Protein 1KA5 (pdb70)

Secondary structure (DSSP, 8-state):
-EEEEEEB--TT-S-HHHHHHHHHHHHHHSSEEEEEETTEEEETT-HHHHHTTT--TT-EEEEEEESSSHHHHHHHHHHHHHHHTSB-

Solvent-accessible surface area: 4638 Å² total; per-residue (Å²): 126,51,69,39,71,30,60,1,77,29,133,72,11,5,50,40,197,1,0,54,109,0,17,81,32,0,48,140,64,92,2,95,3,52,0,21,38,95,54,131,109,31,88,0,58,48,42,158,22,0,82,99,12,49,3,31,98,123,13,123,0,10,0,42,0,69,39,116,30,37,50,88,0,2,116,15,0,35,67,13,0,65,156,71,32,3,8,200

Foldseek 3Di:
DAKFKFFFADQVFDACVLLVVLLCLLVVDPWQKWKFWPNRIGGSNDRVRSHVSCRHHRTMMMMATGDDCRVVSNVVNVCSCVVVPRGD

Sequence (88 aa):
MEQNSYVIIDETGIHARPATMLVQTASKFDSDIQLEYNGKKVNLKSIMGVMSLGVGKDAEITIYADGSDESDAIQAISDVLSKEGLTKMEQNSYVIIDETGIHARPATMLVQTASKFDSDIQLEYNGKKVNLKSIMGVMSLGVGKDAEITIYADGSDESDAIQAISDVLSKEGLTKMEQNSYVIIDETGIHARPATMLVQTASKFDSDIQLEYNGKKVNLKSIMGVMSLGVGKDAEITIYADGSDESDAIQAISDVLSKEGLTKMEQNSYVIIDETGIHARPATMLVQTASKFDSDIQLEYNGKKVNLKSIMGVMSLGVGKDAEITIYADGSDESDAIQAISDVLSKEGLTKMEQNSYVIIDETGIHARPATMLVQTASKFDSDIQLEYNGKKVNLKSIMGVMSLGVGKDAEITIYADGSDESDAIQAISDVLSKEGLTKMEQNSYVIIDETGIHARPATMLVQTASKFDSDIQLEYNGKKVNLKSIMGVMSLGVGKDAEITIYADGSDESDAIQAISDVLSKEGLTKMEQNSYVIIDETGIHARPATMLVQTASKFDSDIQLEYNGKKVNLKSIMGVMSLGVGKDAEITIYADGSDESDAIQAISDVLSKEGLTKMEQNSYVIIDETGIHARPATMLVQTASKFDSDIQLEYNGKKVNLKSIMGVMSLGVGKDAEITIYADGSDESDAIQAISDVLSKEGLTKMEQNSYVIIDETGIHARPATMLVQTASKFDSDIQLEYNGKKVNLKSIMGVMSLGVGKDAEITIYADGSDESDAIQAISDVLSKEGLTKMEQNSYVIIDETGIHARPATMLVQTASKFDSDIQLEYNGKKVNLKSIMGVMSLGVGKDAEITIYADGSDESDAIQAISDVLSKEGLTKMEQNSYVIIDETGIHARPATMLVQTASKFDSDIQLEYNGKKVNLKSIMGVMSLGVGKDAEITIYADGSDESDAIQAISDVLSKEGLTKMEQNSYVIIDETGIHARPATMLVQTASKFDSDIQLEYNGKKVNLKSIMGVMSLGVGKDAEITIYADGSDESDAIQAISDVLSKEGLTKMEQNSYVIIDETGIHARPATMLVQTASKFDSDIQLEYNGKKVNLKSIMGVMSLGVGKDAEITIYADGSDESDAIQAISDVLSKEGLTKMEQNSYVIIDETGIHARPATMLVQTASKFDSDIQLEYNGKKVNLKSIMGVMSLGVGKDAEITIYADGSDESDAIQAISDVLSKEGLTKMEQNSYVIIDETGIHARPATMLVQTASKFDSDIQLEYNGKKVNLKSIMGVMSLGVGKDAEITIYADGSDESDAIQAISDVLSKEGLTKMEQNSYVIIDETGIHARPATMLVQTASKFDSDIQLEYNGKKVNLKSIMGVMSLGVGKDAEITIYADGSDESDAIQAISDVLSKEGLTK

Nearest PDB structures (foldseek):
  1ka5-assembly1_A  TM=1.009E+00  e=9.661E-19  Staphylococcus aureus
  2hpr-assembly1_A  TM=9.557E-01  e=7.679E-12  Bacillus subtilis
  1kkm-assembly1_J  TM=9.572E-01  e=1.497E-11  Bacillus subtilis
  2hid-assembly1_A  TM=9.218E-01  e=2.554E-11  Bacillus subtilis
  1pch-assembly1_A  TM=9.465E-01  e=1.312E-09  Mycoplasma capricolum

Radius of gyration: 10.99 Å; Cα contacts (8 Å, |Δi|>4): 217; chains: 1; bounding box: 31×21×24 Å

CATH classification: 3.30.1340.10

Structure (mmCIF, N/CA/C/O backbone):
data_1KA5
#
_entry.id   1KA5
#
loop_
_atom_site.group_PDB
_atom_site.id
_atom_site.type_symbol
_atom_site.label_atom_id
_atom_site.label_alt_id
_atom_site.label_comp_id
_atom_site.label_asym_id
_atom_site.label_entity_id
_atom_site.label_seq_id
_atom_site.pdbx_PDB_ins_code
_atom_site.Cartn_x
_atom_site.Cartn_y
_atom_site.Cartn_z
_atom_site.occupancy
_atom_site.B_iso_or_equiv
_atom_site.auth_seq_id
_atom_site.auth_comp_id
_atom_site.auth_asym_id
_atom_site.auth_atom_id
_atom_site.pdbx_PDB_model_num
ATOM 1 N N . MET A 1 1 ? -9.044 0.892 13.824 1.00 0.00 1 MET A N 1
ATOM 2 C CA . MET A 1 1 ? -8.296 0.892 12.579 1.00 0.00 1 MET A CA 1
ATOM 3 C C . MET A 1 1 ? -7.137 -0.106 12.635 1.00 0.00 1 MET A C 1
ATOM 4 O O . MET A 1 1 ? -6.368 -0.117 13.595 1.00 0.00 1 MET A O 1
ATOM 18 N N . GLU A 1 2 ? -7.049 -0.921 11.594 1.00 0.00 2 GLU A N 1
ATOM 19 C CA . GLU A 1 2 ? -5.998 -1.920 11.513 1.00 0.00 2 GLU A CA 1
ATOM 20 C C . GLU A 1 2 ? -5.096 -1.646 10.307 1.00 0.00 2 GLU A C 1
ATOM 21 O O . GLU A 1 2 ? -5.582 -1.476 9.190 1.00 0.00 2 GLU A O 1
ATOM 34 N N . GLN A 1 3 ? -3.799 -1.611 10.575 1.00 0.00 3 GLN A N 1
ATOM 35 C CA . GLN A 1 3 ? -2.825 -1.360 9.526 1.00 0.00 3 GLN A CA 1
ATOM 36 C C . GLN A 1 3 ? -1.941 -2.590 9.317 1.00 0.00 3 GLN A C 1
ATOM 37 O O . GLN A 1 3 ? -2.138 -3.618 9.964 1.00 0.00 3 GLN A O 1
ATOM 51 N N . ASN A 1 4 ? -0.984 -2.445 8.412 1.00 0.00 4 ASN A N 1
ATOM 52 C CA . ASN A 1 4 ? -0.068 -3.532 8.110 1.00 0.00 4 ASN A CA 1
ATOM 53 C C . ASN A 1 4 ? 1.229 -2.957 7.540 1.00 0.00 4 ASN A C 1
ATOM 54 O O . ASN A 1 4 ? 1.201 -2.168 6.596 1.00 0.00 4 ASN A O 1
ATOM 65 N N . SER A 1 5 ? 2.337 -3.374 8.136 1.00 0.00 5 SER A N 1
ATOM 66 C CA . SER A 1 5 ? 3.642 -2.910 7.699 1.00 0.00 5 SER A CA 1
ATOM 67 C C . SER A 1 5 ? 4.299 -3.963 6.804 1.00 0.00 5 SER A C 1
ATOM 68 O O . SER A 1 5 ? 3.966 -5.144 6.882 1.00 0.00 5 SER A O 1
ATOM 76 N N . TYR A 1 6 ? 5.221 -3.496 5.974 1.00 0.00 6 TYR A N 1
ATOM 77 C CA . TYR A 1 6 ? 5.928 -4.383 5.066 1.00 0.00 6 TYR A CA 1
ATOM 78 C C . TYR A 1 6 ? 7.286 -3.797 4.674 1.00 0.00 6 TYR A C 1
ATOM 79 O O . TYR A 1 6 ? 7.643 -2.702 5.107 1.00 0.00 6 TYR A O 1
ATOM 97 N N . VAL A 1 7 ? 8.007 -4.552 3.858 1.00 0.00 7 VAL A N 1
ATOM 98 C CA . VAL A 1 7 ? 9.318 -4.121 3.403 1.00 0.00 7 VAL A CA 1
ATOM 99 C C . VAL A 1 7 ? 9.396 -4.261 1.881 1.00 0.00 7 VAL A C 1
ATOM 100 O O . VAL A 1 7 ? 8.948 -5.261 1.322 1.00 0.00 7 VAL A O 1
ATOM 113 N N . ILE A 1 8 ? 9.968 -3.244 1.254 1.00 0.00 8 ILE A N 1
ATOM 114 C CA . ILE A 1 8 ? 10.111 -3.241 -0.192 1.00 0.00 8 ILE A CA 1
ATOM 115 C C . ILE A 1 8 ? 11.331 -4.078 -0.582 1.00 0.00 8 ILE A C 1
ATOM 116 O O . ILE A 1 8 ? 12.414 -3.898 -0.027 1.00 0.00 8 ILE A O 1
ATOM 132 N N . ILE A 1 9 ? 11.114 -4.976 -1.532 1.00 0.00 9 ILE A N 1
ATOM 133 C CA . ILE A 1 9 ? 12.183 -5.841 -2.002 1.00 0.00 9 ILE A CA 1
ATOM 134 C C . ILE A 1 9 ? 12.319 -5.698 -3.519 1.00 0.00 9 ILE A C 1
ATOM 135 O O . ILE A 1 9 ? 13.186 -6.322 -4.129 1.00 0.00 9 ILE A O 1
ATOM 151 N N . ASP A 1 10 ? 11.450 -4.873 -4.084 1.00 0.00 10 ASP A N 1
ATOM 152 C CA . ASP A 1 10 ? 11.462 -4.640 -5.518 1.00 0.00 10 ASP A CA 1
ATOM 153 C C . ASP A 1 10 ? 12.305 -3.400 -5.822 1.00 0.00 10 ASP A C 1
ATOM 154 O O . ASP A 1 10 ? 12.041 -2.321 -5.294 1.00 0.00 10 ASP A O 1
ATOM 164 N N . GLU A 1 11 ? 13.303 -3.596 -6.673 1.00 0.00 11 GLU A N 1
ATOM 165 C CA . GLU A 1 11 ? 14.186 -2.507 -7.053 1.00 0.00 11 GLU A CA 1
ATOM 166 C C . GLU A 1 11 ? 13.429 -1.481 -7.899 1.00 0.00 11 GLU A C 1
ATOM 167 O O . GLU A 1 11 ? 13.959 -0.415 -8.210 1.00 0.00 11 GLU A O 1
ATOM 180 N N . THR A 1 12 ? 12.202 -1.838 -8.248 1.00 0.00 12 THR A N 1
ATOM 181 C CA . THR A 1 12 ? 11.367 -0.962 -9.052 1.00 0.00 12 THR A CA 1
ATOM 182 C C . THR A 1 12 ? 10.569 -0.014 -8.155 1.00 0.00 12 THR A C 1
ATOM 183 O O . THR A 1 12 ? 10.007 0.971 -8.630 1.00 0.00 12 THR A O 1
ATOM 194 N N . GLY A 1 13 ? 10.546 -0.345 -6.872 1.00 0.00 13 GLY A N 1
ATOM 195 C CA . GLY A 1 13 ? 9.826 0.464 -5.903 1.00 0.00 13 GLY A CA 1
ATOM 196 C C . GLY A 1 13 ? 8.361 0.635 -6.312 1.00 0.00 13 GLY A C 1
ATOM 197 O O . GLY A 1 13 ? 8.070 1.180 -7.375 1.00 0.00 13 GLY A O 1
ATOM 201 N N . ILE A 1 14 ? 7.479 0.159 -5.446 1.00 0.00 14 ILE A N 1
ATOM 202 C CA . ILE A 1 14 ? 6.052 0.253 -5.703 1.00 0.00 14 ILE A CA 1
ATOM 203 C C . ILE A 1 14 ? 5.791 1.382 -6.701 1.00 0.00 14 ILE A C 1
ATOM 204 O O . ILE A 1 14 ? 5.969 2.556 -6.377 1.00 0.00 14 ILE A O 1
ATOM 220 N N . HIS A 1 15 ? 5.374 0.989 -7.896 1.00 0.00 15 HIS A N 1
ATOM 221 C CA . HIS A 1 15 ? 5.087 1.954 -8.944 1.00 0.00 15 HIS A CA 1
ATOM 222 C C . HIS A 1 15 ? 3.577 2.025 -9.176 1.00 0.00 15 HIS A C 1
ATOM 223 O O . HIS A 1 15 ? 2.797 1.521 -8.369 1.00 0.00 15 HIS A O 1
ATOM 237 N N . ALA A 1 16 ? 3.209 2.655 -10.282 1.00 0.00 16 ALA A N 1
ATOM 238 C CA . ALA A 1 16 ? 1.806 2.799 -10.630 1.00 0.00 16 ALA A CA 1
ATOM 239 C C . ALA A 1 16 ? 1.222 1.423 -10.956 1.00 0.00 16 ALA A C 1
ATOM 240 O O . ALA A 1 16 ? 0.026 1.196 -10.782 1.00 0.00 16 ALA A O 1
ATOM 247 N N . ARG A 1 17 ? 2.094 0.542 -11.423 1.00 0.00 17 ARG A N 1
ATOM 248 C CA . ARG A 1 17 ? 1.680 -0.806 -11.774 1.00 0.00 17 ARG A CA 1
ATOM 249 C C . ARG A 1 17 ? 1.015 -1.487 -10.576 1.00 0.00 17 ARG A C 1
ATOM 250 O O . ARG A 1 17 ? -0.175 -1.795 -10.614 1.00 0.00 17 ARG A O 1
ATOM 271 N N . PRO A 1 18 ? 1.834 -1.707 -9.513 1.00 0.00 18 PRO A N 1
ATOM 272 C CA . PRO A 1 18 ? 1.337 -2.345 -8.305 1.00 0.00 18 PRO A CA 1
ATOM 273 C C . PRO A 1 18 ? 0.478 -1.378 -7.488 1.00 0.00 18 PRO A C 1
ATOM 274 O O . PRO A 1 18 ? -0.635 -1.717 -7.089 1.00 0.00 18 PRO A O 1
ATOM 285 N N . ALA A 1 19 ? 1.028 -0.194 -7.262 1.00 0.00 19 ALA A N 1
ATOM 286 C CA . ALA A 1 19 ? 0.326 0.824 -6.499 1.00 0.00 19 ALA A CA 1
ATOM 287 C C . ALA A 1 19 ? -1.145 0.848 -6.921 1.00 0.00 19 ALA A C 1
ATOM 288 O O . ALA A 1 19 ? -2.017 1.195 -6.126 1.00 0.00 19 ALA A O 1
ATOM 295 N N . THR A 1 20 ? -1.375 0.474 -8.171 1.00 0.00 20 THR A N 1
ATOM 296 C CA . THR A 1 20 ? -2.725 0.448 -8.708 1.00 0.00 20 THR A CA 1
ATOM 297 C C . THR A 1 20 ? -3.539 -0.667 -8.050 1.00 0.00 20 THR A C 1
ATOM 298 O O . THR A 1 20 ? -4.584 -0.409 -7.455 1.00 0.00 20 THR A O 1
ATOM 309 N N . MET A 1 21 ? -3.029 -1.884 -8.179 1.00 0.00 21 MET A N 1
ATOM 310 C CA . MET A 1 21 ? -3.696 -3.039 -7.604 1.00 0.00 21 MET A CA 1
ATOM 311 C C . MET A 1 21 ? -3.918 -2.853 -6.101 1.00 0.00 21 MET A C 1
ATOM 312 O O . MET A 1 21 ? -5.024 -3.059 -5.603 1.00 0.00 21 MET A O 1
ATOM 326 N N . LEU A 1 22 ? -2.849 -2.466 -5.421 1.00 0.00 22 LEU A N 1
ATOM 327 C CA . LEU A 1 22 ? -2.913 -2.250 -3.986 1.00 0.00 22 LEU A CA 1
ATOM 328 C C . LEU A 1 22 ? -3.986 -1.204 -3.679 1.00 0.00 22 LEU A C 1
ATOM 329 O O . LEU A 1 22 ? -4.857 -1.430 -2.840 1.00 0.00 22 LEU A O 1
ATOM 345 N N . VAL A 1 23 ? -3.889 -0.081 -4.376 1.00 0.00 23 VAL A N 1
ATOM 346 C CA . VAL A 1 23 ? -4.841 1.001 -4.188 1.00 0.00 23 VAL A CA 1
ATOM 347 C C . VAL A 1 23 ? -6.242 0.511 -4.560 1.00 0.00 23 VAL A C 1
ATOM 348 O O . VAL A 1 23 ? -7.210 0.794 -3.856 1.00 0.00 23 VAL A O 1
ATOM 361 N N . GLN A 1 24 ? -6.306 -0.215 -5.666 1.00 0.00 24 GLN A N 1
ATOM 362 C CA . GLN A 1 24 ? -7.573 -0.747 -6.140 1.00 0.00 24 GLN A CA 1
ATOM 363 C C . GLN A 1 24 ? -8.162 -1.712 -5.110 1.00 0.00 24 GLN A C 1
ATOM 364 O O . GLN A 1 24 ? -9.220 -1.447 -4.540 1.00 0.00 24 GLN A O 1
ATOM 378 N N . THR A 1 25 ? -7.453 -2.811 -4.902 1.00 0.00 25 THR A N 1
ATOM 379 C CA . THR A 1 25 ? -7.892 -3.817 -3.950 1.00 0.00 25 THR A CA 1
ATOM 380 C C . THR A 1 25 ? -8.127 -3.185 -2.576 1.00 0.00 25 THR A C 1
ATOM 381 O O . THR A 1 25 ? -8.857 -3.734 -1.753 1.00 0.00 25 THR A O 1
ATOM 392 N N . ALA A 1 26 ? -7.495 -2.039 -2.372 1.00 0.00 26 ALA A N 1
ATOM 393 C CA . ALA A 1 26 ? -7.626 -1.326 -1.113 1.00 0.00 26 ALA A CA 1
ATOM 394 C C . ALA A 1 26 ? -9.048 -0.774 -0.989 1.00 0.00 26 ALA A C 1
ATOM 395 O O . ALA A 1 26 ? -9.815 -1.211 -0.132 1.00 0.00 26 ALA A O 1
ATOM 402 N N . SER A 1 27 ? -9.357 0.177 -1.858 1.00 0.00 27 SER A N 1
ATOM 403 C CA . SER A 1 27 ? -10.674 0.792 -1.857 1.00 0.00 27 SER A CA 1
ATOM 404 C C . SER A 1 27 ? -11.714 -0.197 -2.386 1.00 0.00 27 SER A C 1
ATOM 405 O O . SER A 1 27 ? -12.824 -0.276 -1.861 1.00 0.00 27 SER A O 1
ATOM 413 N N . LYS A 1 28 ? -11.319 -0.927 -3.419 1.00 0.00 28 LYS A N 1
ATOM 414 C CA . LYS A 1 28 ? -12.204 -1.908 -4.024 1.00 0.00 28 LYS A CA 1
ATOM 415 C C . LYS A 1 28 ? -13.089 -2.527 -2.941 1.00 0.00 28 LYS A C 1
ATOM 416 O O . LYS A 1 28 ? -14.251 -2.844 -3.191 1.00 0.00 28 LYS A O 1
ATOM 435 N N . PHE A 1 29 ? -12.507 -2.679 -1.761 1.00 0.00 29 PHE A N 1
ATOM 436 C CA . PHE A 1 29 ? -13.229 -3.254 -0.639 1.00 0.00 29 PHE A CA 1
ATOM 437 C C . PHE A 1 29 ? -14.277 -2.277 -0.102 1.00 0.00 29 PHE A C 1
ATOM 438 O O . PHE A 1 29 ? -15.457 -2.384 -0.431 1.00 0.00 29 PHE A O 1
ATOM 455 N N . ASP A 1 30 ? -13.807 -1.346 0.716 1.00 0.00 30 ASP A N 1
ATOM 456 C CA . ASP A 1 30 ? -14.689 -0.351 1.301 1.00 0.00 30 ASP A CA 1
ATOM 457 C C . ASP A 1 30 ? -13.933 0.417 2.388 1.00 0.00 30 ASP A C 1
ATOM 458 O O . ASP A 1 30 ? -13.771 1.633 2.295 1.00 0.00 30 ASP A O 1
ATOM 468 N N . SER A 1 31 ? -13.492 -0.324 3.393 1.00 0.00 31 SER A N 1
ATOM 469 C CA . SER A 1 31 ? -12.758 0.271 4.497 1.00 0.00 31 SER A CA 1
ATOM 470 C C . SER A 1 31 ? -11.861 1.398 3.981 1.00 0.00 31 SER A C 1
ATOM 471 O O . SER A 1 31 ? -11.515 1.430 2.801 1.00 0.00 31 SER A O 1
ATOM 479 N N . ASP A 1 32 ? -11.510 2.296 4.890 1.00 0.00 32 ASP A N 1
ATOM 480 C CA . ASP A 1 32 ? -10.660 3.421 4.541 1.00 0.00 32 ASP A CA 1
ATOM 481 C C . ASP A 1 32 ? -9.199 3.053 4.810 1.00 0.00 32 ASP A C 1
ATOM 482 O O . ASP A 1 32 ? -8.663 3.363 5.873 1.00 0.00 32 ASP A O 1
ATOM 492 N N . ILE A 1 33 ? -8.597 2.398 3.828 1.00 0.00 33 ILE A N 1
ATOM 493 C CA . ILE A 1 33 ? -7.209 1.985 3.946 1.00 0.00 33 ILE A CA 1
ATOM 494 C C . ILE A 1 33 ? -6.299 3.161 3.586 1.00 0.00 33 ILE A C 1
ATOM 495 O O . ILE A 1 33 ? -6.631 3.964 2.715 1.00 0.00 33 ILE A O 1
ATOM 511 N N . GLN A 1 34 ? -5.169 3.225 4.275 1.00 0.00 34 GLN A N 1
ATOM 512 C CA . GLN A 1 34 ? -4.208 4.290 4.039 1.00 0.00 34 GLN A CA 1
ATOM 513 C C . GLN A 1 34 ? -2.797 3.712 3.907 1.00 0.00 34 GLN A C 1
ATOM 514 O O . GLN A 1 34 ? -2.468 2.717 4.551 1.00 0.00 34 GLN A O 1
ATOM 528 N N . LEU A 1 35 ? -2.003 4.361 3.069 1.00 0.00 35 LEU A N 1
ATOM 529 C CA . LEU A 1 35 ? -0.635 3.925 2.844 1.00 0.00 35 LEU A CA 1
ATOM 530 C C . LEU A 1 35 ? 0.304 4.715 3.757 1.00 0.00 35 LEU A C 1
ATOM 531 O O . LEU A 1 35 ? 0.039 5.874 4.073 1.00 0.00 35 LEU A O 1
ATOM 547 N N . GLU A 1 36 ? 1.383 4.057 4.156 1.00 0.00 36 GLU A N 1
ATOM 548 C CA . GLU A 1 36 ? 2.363 4.684 5.026 1.00 0.00 36 GLU A CA 1
ATOM 549 C C . GLU A 1 36 ? 3.774 4.222 4.656 1.00 0.00 36 GLU A C 1
ATOM 550 O O . GLU A 1 36 ? 3.966 3.087 4.222 1.00 0.00 36 GLU A O 1
ATOM 563 N N . TYR A 1 37 ? 4.726 5.125 4.842 1.00 0.00 37 TYR A N 1
ATOM 564 C CA . TYR A 1 37 ? 6.113 4.824 4.533 1.00 0.00 37 TYR A CA 1
ATOM 565 C C . TYR A 1 37 ? 7.060 5.683 5.374 1.00 0.00 37 TYR A C 1
ATOM 566 O O . TYR A 1 37 ? 7.156 6.892 5.168 1.00 0.00 37 TYR A O 1
ATOM 584 N N . ASN A 1 38 ? 7.736 5.024 6.304 1.00 0.00 38 ASN A N 1
ATOM 585 C CA . ASN A 1 38 ? 8.673 5.712 7.177 1.00 0.00 38 ASN A CA 1
ATOM 586 C C . ASN A 1 38 ? 7.989 6.937 7.787 1.00 0.00 38 ASN A C 1
ATOM 587 O O . ASN A 1 38 ? 8.513 8.047 7.710 1.00 0.00 38 ASN A O 1
ATOM 598 N N . GLY A 1 39 ? 6.829 6.693 8.379 1.00 0.00 39 GLY A N 1
ATOM 599 C CA . GLY A 1 39 ? 6.068 7.763 9.003 1.00 0.00 39 GLY A CA 1
ATOM 600 C C . GLY A 1 39 ? 5.383 8.635 7.948 1.00 0.00 39 GLY A C 1
ATOM 601 O O . GLY A 1 39 ? 4.766 9.647 8.280 1.00 0.00 39 GLY A O 1
ATOM 605 N N . LYS A 1 40 ? 5.514 8.212 6.700 1.00 0.00 40 LYS A N 1
ATOM 606 C CA . LYS A 1 40 ? 4.916 8.941 5.595 1.00 0.00 40 LYS A CA 1
ATOM 607 C C . LYS A 1 40 ? 3.616 8.251 5.178 1.00 0.00 40 LYS A C 1
ATOM 608 O O . LYS A 1 40 ? 3.626 7.365 4.324 1.00 0.00 40 LYS A O 1
ATOM 627 N N . LYS A 1 41 ? 2.528 8.682 5.800 1.00 0.00 41 LYS A N 1
ATOM 628 C CA . LYS A 1 41 ? 1.223 8.116 5.503 1.00 0.00 41 LYS A CA 1
ATOM 629 C C . LYS A 1 41 ? 0.584 8.894 4.352 1.00 0.00 41 LYS A C 1
ATOM 630 O O . LYS A 1 41 ? 0.827 10.090 4.196 1.00 0.00 41 LYS A O 1
ATOM 649 N N . VAL A 1 42 ? -0.222 8.185 3.575 1.00 0.00 42 VAL A N 1
ATOM 650 C CA . VAL A 1 42 ? -0.898 8.795 2.443 1.00 0.00 42 VAL A CA 1
ATOM 651 C C . VAL A 1 42 ? -2.222 8.070 2.195 1.00 0.00 42 VAL A C 1
ATOM 652 O O . VAL A 1 42 ? -2.659 7.267 3.018 1.00 0.00 42 VAL A O 1
ATOM 665 N N . ASN A 1 43 ? -2.825 8.379 1.056 1.00 0.00 43 ASN A N 1
ATOM 666 C CA . ASN A 1 43 ? -4.090 7.767 0.689 1.00 0.00 43 ASN A CA 1
ATOM 667 C C . ASN A 1 43 ? -3.823 6.532 -0.175 1.00 0.00 43 ASN A C 1
ATOM 668 O O . ASN A 1 43 ? -3.280 6.643 -1.273 1.00 0.00 43 ASN A O 1
ATOM 679 N N . LEU A 1 44 ? -4.217 5.383 0.355 1.00 0.00 44 LEU A N 1
ATOM 680 C CA . LEU A 1 44 ? -4.027 4.129 -0.354 1.00 0.00 44 LEU A CA 1
ATOM 681 C C . LEU A 1 44 ? -5.102 3.990 -1.434 1.00 0.00 44 LEU A C 1
ATOM 682 O O . LEU A 1 44 ? -5.405 2.882 -1.875 1.00 0.00 44 LEU A O 1
ATOM 698 N N . LYS A 1 45 ? -5.649 5.130 -1.829 1.00 0.00 45 LYS A N 1
ATOM 699 C CA . LYS A 1 45 ? -6.684 5.150 -2.849 1.00 0.00 45 LYS A CA 1
ATOM 700 C C . LYS A 1 45 ? -6.231 6.036 -4.011 1.00 0.00 45 LYS A C 1
ATOM 701 O O . LYS A 1 45 ? -6.990 6.269 -4.951 1.00 0.00 45 LYS A O 1
ATOM 720 N N . SER A 1 46 ? -4.997 6.507 -3.908 1.00 0.00 46 SER A N 1
ATOM 721 C CA . SER A 1 46 ? -4.435 7.363 -4.939 1.00 0.00 46 SER A CA 1
ATOM 722 C C . SER A 1 46 ? -3.023 6.894 -5.297 1.00 0.00 46 SER A C 1
ATOM 723 O O . SER A 1 46 ? -2.249 6.518 -4.418 1.00 0.00 46 SER A O 1
ATOM 731 N N . ILE A 1 47 ? -2.732 6.930 -6.589 1.00 0.00 47 ILE A N 1
ATOM 732 C CA . ILE A 1 47 ? -1.427 6.513 -7.073 1.00 0.00 47 ILE A CA 1
ATOM 733 C C . ILE A 1 47 ? -0.422 7.647 -6.860 1.00 0.00 47 ILE A C 1
ATOM 734 O O . ILE A 1 47 ? 0.630 7.443 -6.256 1.00 0.00 47 ILE A O 1
ATOM 750 N N . MET A 1 48 ? -0.781 8.817 -7.367 1.00 0.00 48 MET A N 1
ATOM 751 C CA . MET A 1 48 ? 0.076 9.983 -7.239 1.00 0.00 48 MET A CA 1
ATOM 752 C C . MET A 1 48 ? 0.774 10.003 -5.878 1.00 0.00 48 MET A C 1
ATOM 753 O O . MET A 1 48 ? 1.895 10.496 -5.759 1.00 0.00 48 MET A O 1
ATOM 767 N N . GLY A 1 49 ? 0.083 9.462 -4.885 1.00 0.00 49 GLY A N 1
ATOM 768 C CA . GLY A 1 49 ? 0.623 9.412 -3.537 1.00 0.00 49 GLY A CA 1
ATOM 769 C C . GLY A 1 49 ? 1.513 8.182 -3.349 1.00 0.00 49 GLY A C 1
ATOM 770 O O . GLY A 1 49 ? 2.657 8.300 -2.912 1.00 0.00 49 GLY A O 1
ATOM 774 N N . VAL A 1 50 ? 0.955 7.029 -3.688 1.00 0.00 50 VAL A N 1
ATOM 775 C CA . VAL A 1 50 ? 1.683 5.779 -3.562 1.00 0.00 50 VAL A CA 1
ATOM 776 C C . VAL A 1 50 ? 2.940 5.836 -4.432 1.00 0.00 50 VAL A C 1
ATOM 777 O O . VAL A 1 50 ? 3.958 5.230 -4.100 1.00 0.00 50 VAL A O 1
ATOM 790 N N . MET A 1 51 ? 2.828 6.569 -5.530 1.00 0.00 51 MET A N 1
ATOM 791 C CA . MET A 1 51 ? 3.943 6.713 -6.451 1.00 0.00 51 MET A CA 1
ATOM 792 C C . MET A 1 51 ? 4.991 7.680 -5.896 1.00 0.00 51 MET A C 1
ATOM 793 O O . MET A 1 51 ? 6.182 7.372 -5.888 1.00 0.00 51 MET A O 1
ATOM 807 N N . SER A 1 52 ? 4.510 8.829 -5.447 1.00 0.00 52 SER A N 1
ATOM 808 C CA . SER A 1 52 ? 5.390 9.843 -4.891 1.00 0.00 52 SER A CA 1
ATOM 809 C C . SER A 1 52 ? 5.829 9.440 -3.482 1.00 0.00 52 SER A C 1
ATOM 810 O O . SER A 1 52 ? 6.464 10.224 -2.778 1.00 0.00 52 SER A O 1
ATOM 818 N N . LEU A 1 53 ? 5.472 8.219 -3.112 1.00 0.00 53 LEU A N 1
ATOM 819 C CA . LEU A 1 53 ? 5.821 7.703 -1.800 1.00 0.00 53 LEU A CA 1
ATOM 820 C C . LEU A 1 53 ? 7.237 7.125 -1.843 1.00 0.00 53 LEU A C 1
ATOM 821 O O . LEU A 1 53 ? 7.695 6.520 -0.875 1.00 0.00 53 LEU A O 1
ATOM 837 N N . GLY A 1 54 ? 7.892 7.332 -2.976 1.00 0.00 54 GLY A N 1
ATOM 838 C CA . GLY A 1 54 ? 9.246 6.840 -3.159 1.00 0.00 54 GLY A CA 1
ATOM 839 C C . GLY A 1 54 ? 9.431 5.480 -2.482 1.00 0.00 54 GLY A C 1
ATOM 840 O O . GLY A 1 54 ? 10.412 5.266 -1.770 1.00 0.00 54 GLY A O 1
ATOM 844 N N . VAL A 1 55 ? 8.474 4.598 -2.727 1.00 0.00 55 VAL A N 1
ATOM 845 C CA . VAL A 1 55 ? 8.519 3.265 -2.149 1.00 0.00 55 VAL A CA 1
ATOM 846 C C . VAL A 1 55 ? 9.740 2.520 -2.693 1.00 0.00 55 VAL A C 1
ATOM 847 O O . VAL A 1 55 ? 9.600 1.497 -3.361 1.00 0.00 55 VAL A O 1
ATOM 860 N N . GLY A 1 56 ? 10.909 3.061 -2.385 1.00 0.00 56 GLY A N 1
ATOM 861 C CA . GLY A 1 56 ? 12.154 2.460 -2.834 1.00 0.00 56 GLY A CA 1
ATOM 862 C C . GLY A 1 56 ? 12.360 1.085 -2.195 1.00 0.00 56 GLY A C 1
ATOM 863 O O . GLY A 1 56 ? 11.663 0.726 -1.248 1.00 0.00 56 GLY A O 1
ATOM 867 N N . LYS A 1 57 ? 13.321 0.354 -2.740 1.00 0.00 57 LYS A N 1
ATOM 868 C CA . LYS A 1 57 ? 13.628 -0.974 -2.236 1.00 0.00 57 LYS A CA 1
ATOM 869 C C . LYS A 1 57 ? 14.301 -0.851 -0.867 1.00 0.00 57 LYS A C 1
ATOM 870 O O . LYS A 1 57 ? 14.825 0.206 -0.521 1.00 0.00 57 LYS A O 1
ATOM 889 N N . ASP A 1 58 ? 14.265 -1.949 -0.125 1.00 0.00 58 ASP A N 1
ATOM 890 C CA . ASP A 1 58 ? 14.865 -1.978 1.198 1.00 0.00 58 ASP A CA 1
ATOM 891 C C . ASP A 1 58 ? 14.130 -0.991 2.108 1.00 0.00 58 ASP A C 1
ATOM 892 O O . ASP A 1 58 ? 14.532 -0.778 3.251 1.00 0.00 58 ASP A O 1
ATOM 902 N N . ALA A 1 59 ? 13.066 -0.416 1.567 1.00 0.00 59 ALA A N 1
ATOM 903 C CA . ALA A 1 59 ? 12.272 0.543 2.315 1.00 0.00 59 ALA A CA 1
ATOM 904 C C . ALA A 1 59 ? 11.053 -0.165 2.910 1.00 0.00 59 ALA A C 1
ATOM 905 O O . ALA A 1 59 ? 10.423 -0.987 2.246 1.00 0.00 59 ALA A O 1
ATOM 912 N N . GLU A 1 60 ? 10.756 0.181 4.154 1.00 0.00 60 GLU A N 1
ATOM 913 C CA . GLU A 1 60 ? 9.623 -0.412 4.845 1.00 0.00 60 GLU A CA 1
ATOM 914 C C . GLU A 1 60 ? 8.397 0.497 4.731 1.00 0.00 60 GLU A C 1
ATOM 915 O O . GLU A 1 60 ? 8.435 1.652 5.152 1.00 0.00 60 GLU A O 1
ATOM 928 N N . ILE A 1 61 ? 7.339 -0.059 4.159 1.00 0.00 61 ILE A N 1
ATOM 929 C CA . ILE A 1 61 ? 6.105 0.687 3.984 1.00 0.00 61 ILE A CA 1
ATOM 930 C C . ILE A 1 61 ? 5.028 0.106 4.904 1.00 0.00 61 ILE A C 1
ATOM 931 O O . ILE A 1 61 ? 5.247 -0.915 5.554 1.00 0.00 61 ILE A O 1
ATOM 947 N N . THR A 1 62 ? 3.889 0.782 4.929 1.00 0.00 62 THR A N 1
ATOM 948 C CA . THR A 1 62 ? 2.778 0.346 5.758 1.00 0.00 62 THR A CA 1
ATOM 949 C C . THR A 1 62 ? 1.448 0.784 5.141 1.00 0.00 62 THR A C 1
ATOM 950 O O . THR A 1 62 ? 1.411 1.707 4.329 1.00 0.00 62 THR A O 1
ATOM 961 N N . ILE A 1 63 ? 0.390 0.100 5.550 1.00 0.00 63 ILE A N 1
ATOM 962 C CA . ILE A 1 63 ? -0.939 0.406 5.047 1.00 0.00 63 ILE A CA 1
ATOM 963 C C . ILE A 1 63 ? -1.951 0.286 6.188 1.00 0.00 63 ILE A C 1
ATOM 964 O O . ILE A 1 63 ? -1.925 -0.681 6.947 1.00 0.00 63 ILE A O 1
ATOM 980 N N . TYR A 1 64 ? -2.820 1.283 6.273 1.00 0.00 64 TYR A N 1
ATOM 981 C CA . TYR A 1 64 ? -3.839 1.302 7.308 1.00 0.00 64 TYR A CA 1
ATOM 982 C C . TYR A 1 64 ? -5.218 0.985 6.726 1.00 0.00 64 TYR A C 1
ATOM 983 O O . TYR A 1 64 ? -5.423 1.085 5.517 1.00 0.00 64 TYR A O 1
ATOM 1001 N N . ALA A 1 65 ? -6.128 0.610 7.613 1.00 0.00 65 ALA A N 1
ATOM 1002 C CA . ALA A 1 65 ? -7.481 0.278 7.202 1.00 0.00 65 ALA A CA 1
ATOM 1003 C C . ALA A 1 65 ? -8.434 0.492 8.380 1.00 0.00 65 ALA A C 1
ATOM 1004 O O . ALA A 1 65 ? -8.221 -0.051 9.462 1.00 0.00 65 ALA A O 1
ATOM 1011 N N . ASP A 1 66 ? -9.465 1.286 8.129 1.00 0.00 66 ASP A N 1
ATOM 1012 C CA . ASP A 1 66 ? -10.452 1.579 9.155 1.00 0.00 66 ASP A CA 1
ATOM 1013 C C . ASP A 1 66 ? -11.854 1.481 8.551 1.00 0.00 66 ASP A C 1
ATOM 1014 O O . ASP A 1 66 ? -12.381 2.464 8.033 1.00 0.00 66 ASP A O 1
ATOM 1024 N N . GLY A 1 67 ? -12.419 0.285 8.638 1.00 0.00 67 GLY A N 1
ATOM 1025 C CA . GLY A 1 67 ? -13.750 0.046 8.106 1.00 0.00 67 GLY A CA 1
ATOM 1026 C C . GLY A 1 67 ? -14.288 -1.310 8.566 1.00 0.00 67 GLY A C 1
ATOM 1027 O O . GLY A 1 67 ? -13.959 -1.776 9.656 1.00 0.00 67 GLY A O 1
ATOM 1031 N N . SER A 1 68 ? -15.107 -1.907 7.712 1.00 0.00 68 SER A N 1
ATOM 1032 C CA . SER A 1 68 ? -15.694 -3.200 8.016 1.00 0.00 68 SER A CA 1
ATOM 1033 C C . SER A 1 68 ? -14.877 -4.314 7.357 1.00 0.00 68 SER A C 1
ATOM 1034 O O . SER A 1 68 ? -14.976 -5.476 7.748 1.00 0.00 68 SER A O 1
ATOM 1042 N N . ASP A 1 69 ? -14.088 -3.920 6.369 1.00 0.00 69 ASP A N 1
ATOM 1043 C CA . ASP A 1 69 ? -13.255 -4.870 5.652 1.00 0.00 69 ASP A CA 1
ATOM 1044 C C . ASP A 1 69 ? -11.782 -4.558 5.926 1.00 0.00 69 ASP A C 1
ATOM 1045 O O . ASP A 1 69 ? -10.894 -5.243 5.420 1.00 0.00 69 ASP A O 1
ATOM 1055 N N . GLU A 1 70 ? -11.568 -3.524 6.725 1.00 0.00 70 GLU A N 1
ATOM 1056 C CA . GLU A 1 70 ? -10.218 -3.113 7.072 1.00 0.00 70 GLU A CA 1
ATOM 1057 C C . GLU A 1 70 ? -9.280 -4.321 7.076 1.00 0.00 70 GLU A C 1
ATOM 1058 O O . GLU A 1 70 ? -8.390 -4.423 6.232 1.00 0.00 70 GLU A O 1
ATOM 1071 N N . SER A 1 71 ? -9.510 -5.207 8.034 1.00 0.00 71 SER A N 1
ATOM 1072 C CA . SER A 1 71 ? -8.696 -6.404 8.158 1.00 0.00 71 SER A CA 1
ATOM 1073 C C . SER A 1 71 ? -8.665 -7.156 6.826 1.00 0.00 71 SER A C 1
ATOM 1074 O O . SER A 1 71 ? -7.607 -7.604 6.386 1.00 0.00 71 SER A O 1
ATOM 1082 N N . ASP A 1 72 ? -9.838 -7.271 6.220 1.00 0.00 72 ASP A N 1
ATOM 1083 C CA . ASP A 1 72 ? -9.957 -7.960 4.946 1.00 0.00 72 ASP A CA 1
ATOM 1084 C C . ASP A 1 72 ? -9.152 -7.207 3.886 1.00 0.00 72 ASP A C 1
ATOM 1085 O O . ASP A 1 72 ? -8.556 -7.821 3.002 1.00 0.00 72 ASP A O 1
ATOM 1095 N N . ALA A 1 73 ? -9.160 -5.888 4.009 1.00 0.00 73 ALA A N 1
ATOM 1096 C CA . ALA A 1 73 ? -8.437 -5.045 3.072 1.00 0.00 73 ALA A CA 1
ATOM 1097 C C . ALA A 1 73 ? -6.933 -5.221 3.289 1.00 0.00 73 ALA A C 1
ATOM 1098 O O . ALA A 1 73 ? -6.155 -5.170 2.338 1.00 0.00 73 ALA A O 1
ATOM 1105 N N . ILE A 1 74 ? -6.569 -5.425 4.547 1.00 0.00 74 ILE A N 1
ATOM 1106 C CA . ILE A 1 74 ? -5.172 -5.609 4.901 1.00 0.00 74 ILE A CA 1
ATOM 1107 C C . ILE A 1 74 ? -4.688 -6.959 4.366 1.00 0.00 74 ILE A C 1
ATOM 1108 O O . ILE A 1 74 ? -3.540 -7.088 3.945 1.00 0.00 74 ILE A O 1
ATOM 1124 N N . GLN A 1 75 ? -5.589 -7.930 4.402 1.00 0.00 75 GLN A N 1
ATOM 1125 C CA . GLN A 1 75 ? -5.269 -9.265 3.927 1.00 0.00 75 GLN A CA 1
ATOM 1126 C C . GLN A 1 75 ? -5.120 -9.265 2.404 1.00 0.00 75 GLN A C 1
ATOM 1127 O O . GLN A 1 75 ? -4.378 -10.074 1.849 1.00 0.00 75 GLN A O 1
ATOM 1141 N N . ALA A 1 76 ? -5.838 -8.349 1.771 1.00 0.00 76 ALA A N 1
ATOM 1142 C CA . ALA A 1 76 ? -5.796 -8.233 0.323 1.00 0.00 76 ALA A CA 1
ATOM 1143 C C . ALA A 1 76 ? -4.511 -7.512 -0.089 1.00 0.00 76 ALA A C 1
ATOM 1144 O O . ALA A 1 76 ? -3.872 -7.888 -1.070 1.00 0.00 76 ALA A O 1
ATOM 1151 N N . ILE A 1 77 ? -4.172 -6.488 0.681 1.00 0.00 77 ILE A N 1
ATOM 1152 C CA . ILE A 1 77 ? -2.975 -5.711 0.408 1.00 0.00 77 ILE A CA 1
ATOM 1153 C C . ILE A 1 77 ? -1.760 -6.640 0.399 1.00 0.00 77 ILE A C 1
ATOM 1154 O O . ILE A 1 77 ? -1.176 -6.894 -0.653 1.00 0.00 77 ILE A O 1
ATOM 1170 N N . SER A 1 78 ? -1.415 -7.123 1.584 1.00 0.00 78 SER A N 1
ATOM 1171 C CA . SER A 1 78 ? -0.280 -8.018 1.726 1.00 0.00 78 SER A CA 1
ATOM 1172 C C . SER A 1 78 ? -0.258 -9.023 0.572 1.00 0.00 78 SER A C 1
ATOM 1173 O O . SER A 1 78 ? 0.810 -9.430 0.119 1.00 0.00 78 SER A O 1
ATOM 1181 N N . ASP A 1 79 ? -1.451 -9.393 0.130 1.00 0.00 79 ASP A N 1
ATOM 1182 C CA . ASP A 1 79 ? -1.583 -10.343 -0.962 1.00 0.00 79 ASP A CA 1
ATOM 1183 C C . ASP A 1 79 ? -1.115 -9.686 -2.262 1.00 0.00 79 ASP A C 1
ATOM 1184 O O . ASP A 1 79 ? -0.338 -10.273 -3.013 1.00 0.00 79 ASP A O 1
ATOM 1194 N N . VAL A 1 80 ? -1.607 -8.477 -2.488 1.00 0.00 80 VAL A N 1
ATOM 1195 C CA . VAL A 1 80 ? -1.249 -7.734 -3.684 1.00 0.00 80 VAL A CA 1
ATOM 1196 C C . VAL A 1 80 ? 0.245 -7.407 -3.647 1.00 0.00 80 VAL A C 1
ATOM 1197 O O . VAL A 1 80 ? 0.920 -7.452 -4.675 1.00 0.00 80 VAL A O 1
ATOM 1210 N N . LEU A 1 81 ? 0.719 -7.084 -2.453 1.00 0.00 81 LEU A N 1
ATOM 1211 C CA . LEU A 1 81 ? 2.120 -6.749 -2.269 1.00 0.00 81 LEU A CA 1
ATOM 1212 C C . LEU A 1 81 ? 2.981 -7.968 -2.608 1.00 0.00 81 LEU A C 1
ATOM 1213 O O . LEU A 1 81 ? 3.918 -7.870 -3.398 1.00 0.00 81 LEU A O 1
ATOM 1229 N N . SER A 1 82 ? 2.631 -9.088 -1.993 1.00 0.00 82 SER A N 1
ATOM 1230 C CA . SER A 1 82 ? 3.359 -10.325 -2.219 1.00 0.00 82 SER A CA 1
ATOM 1231 C C . SER A 1 82 ? 3.021 -10.886 -3.602 1.00 0.00 82 SER A C 1
ATOM 1232 O O . SER A 1 82 ? 3.845 -11.554 -4.224 1.00 0.00 82 SER A O 1
ATOM 1240 N N . LYS A 1 83 ? 1.806 -10.594 -4.043 1.00 0.00 83 LYS A N 1
ATOM 1241 C CA . LYS A 1 83 ? 1.348 -11.060 -5.340 1.00 0.00 83 LYS A CA 1
ATOM 1242 C C . LYS A 1 83 ? 2.314 -10.573 -6.422 1.00 0.00 83 LYS A C 1
ATOM 1243 O O . LYS A 1 83 ? 2.655 -11.321 -7.338 1.00 0.00 83 LYS A O 1
ATOM 1262 N N . GLU A 1 84 ? 2.728 -9.323 -6.282 1.00 0.00 84 GLU A N 1
ATOM 1263 C CA . GLU A 1 84 ? 3.648 -8.727 -7.236 1.00 0.00 84 GLU A CA 1
ATOM 1264 C C . GLU A 1 84 ? 5.088 -9.125 -6.904 1.00 0.00 84 GLU A C 1
ATOM 1265 O O . GLU A 1 84 ? 5.856 -9.488 -7.793 1.00 0.00 84 GLU A O 1
ATOM 1278 N N . GLY A 1 85 ? 5.410 -9.043 -5.621 1.00 0.00 85 GLY A N 1
ATOM 1279 C CA . GLY A 1 85 ? 6.744 -9.389 -5.161 1.00 0.00 85 GLY A CA 1
ATOM 1280 C C . GLY A 1 85 ? 7.529 -8.138 -4.762 1.00 0.00 85 GLY A C 1
ATOM 1281 O O . GLY A 1 85 ? 8.759 -8.142 -4.775 1.00 0.00 85 GLY A O 1
ATOM 1285 N N . LEU A 1 86 ? 6.785 -7.098 -4.416 1.00 0.00 86 LEU A N 1
ATOM 1286 C CA . LEU A 1 86 ? 7.396 -5.842 -4.013 1.00 0.00 86 LEU A CA 1
ATOM 1287 C C . LEU A 1 86 ? 7.922 -5.972 -2.582 1.00 0.00 86 LEU A C 1
ATOM 1288 O O . LEU A 1 86 ? 8.724 -5.153 -2.135 1.00 0.00 86 LEU A O 1
ATOM 1304 N N . THR A 1 87 ? 7.448 -7.006 -1.903 1.00 0.00 87 THR A N 1
ATOM 1305 C CA . THR A 1 87 ? 7.861 -7.253 -0.532 1.00 0.00 87 THR A CA 1
ATOM 1306 C C . THR A 1 87 ? 8.187 -8.734 -0.332 1.00 0.00 87 THR A C 1
ATOM 1307 O O . THR A 1 87 ? 7.852 -9.567 -1.173 1.00 0.00 87 THR A O 1
ATOM 1318 N N . LYS A 1 88 ? 8.838 -9.018 0.787 1.00 0.00 88 LYS A N 1
ATOM 1319 C CA . LYS A 1 88 ? 9.213 -10.385 1.108 1.00 0.00 88 LYS A CA 1
ATOM 1320 C C . LYS A 1 88 ? 9.642 -11.105 -0.171 1.00 0.00 88 LYS A C 1
ATOM 1321 O O . LYS A 1 88 ? 10.069 -12.258 -0.125 1.00 0.00 88 LYS A O 1
ATOM 1340 N N . MET A 1 1 ? -9.009 0.905 13.762 1.00 0.00 1 MET A N 2
ATOM 1341 C CA . MET A 1 1 ? -8.269 0.891 12.512 1.00 0.00 1 MET A CA 2
ATOM 1342 C C . MET A 1 1 ? -7.108 -0.104 12.573 1.00 0.00 1 MET A C 2
ATOM 1343 O O . MET A 1 1 ? -6.346 -0.117 13.538 1.00 0.00 1 MET A O 2
ATOM 1357 N N . GLU A 1 2 ? -7.010 -0.914 11.529 1.00 0.00 2 GLU A N 2
ATOM 1358 C CA . GLU A 1 2 ? -5.956 -1.910 11.451 1.00 0.00 2 GLU A CA 2
ATOM 1359 C C . GLU A 1 2 ? -5.044 -1.626 10.255 1.00 0.00 2 GLU A C 2
ATOM 1360 O O . GLU A 1 2 ? -5.522 -1.432 9.138 1.00 0.00 2 GLU A O 2
ATOM 1373 N N . GLN A 1 3 ? -3.748 -1.609 10.529 1.00 0.00 3 GLN A N 2
ATOM 1374 C CA . GLN A 1 3 ? -2.765 -1.353 9.491 1.00 0.00 3 GLN A CA 2
ATOM 1375 C C . GLN A 1 3 ? -1.880 -2.582 9.282 1.00 0.00 3 GLN A C 2
ATOM 1376 O O . GLN A 1 3 ? -2.075 -3.609 9.930 1.00 0.00 3 GLN A O 2
ATOM 1390 N N . ASN A 1 4 ? -0.926 -2.437 8.374 1.00 0.00 4 ASN A N 2
ATOM 1391 C CA . ASN A 1 4 ? -0.009 -3.523 8.072 1.00 0.00 4 ASN A CA 2
ATOM 1392 C C . ASN A 1 4 ? 1.284 -2.947 7.491 1.00 0.00 4 ASN A C 2
ATOM 1393 O O . ASN A 1 4 ? 1.248 -2.161 6.545 1.00 0.00 4 ASN A O 2
ATOM 1404 N N . SER A 1 5 ? 2.396 -3.361 8.081 1.00 0.00 5 SER A N 2
ATOM 1405 C CA . SER A 1 5 ? 3.698 -2.896 7.633 1.00 0.00 5 SER A CA 2
ATOM 1406 C C . SER A 1 5 ? 4.352 -3.951 6.739 1.00 0.00 5 SER A C 2
ATOM 1407 O O . SER A 1 5 ? 4.027 -5.134 6.830 1.00 0.00 5 SER A O 2
ATOM 1415 N N . TYR A 1 6 ? 5.261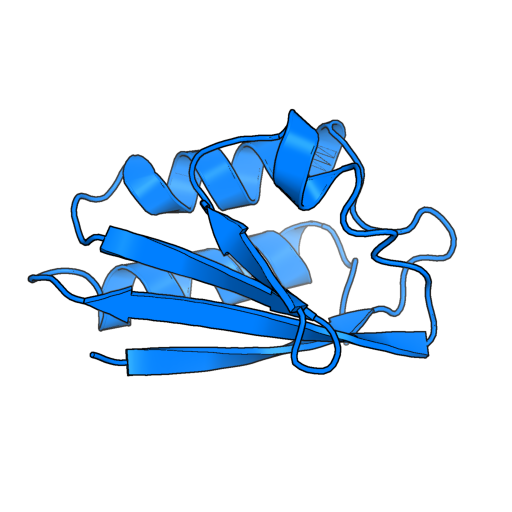 -3.484 5.896 1.00 0.00 6 TYR A N 2
ATOM 1416 C CA . TYR A 1 6 ? 5.964 -4.374 4.987 1.00 0.00 6 TYR A CA 2
ATOM 1417 C C . TYR A 1 6 ? 7.318 -3.787 4.583 1.00 0.00 6 TYR A C 2
ATOM 1418 O O . TYR A 1 6 ? 7.684 -2.699 5.026 1.00 0.00 6 TYR A O 2
ATOM 1436 N N . VAL A 1 7 ? 8.025 -4.532 3.746 1.00 0.00 7 VAL A N 2
ATOM 1437 C CA . VAL A 1 7 ? 9.331 -4.100 3.278 1.00 0.00 7 VAL A CA 2
ATOM 1438 C C . VAL A 1 7 ? 9.393 -4.239 1.756 1.00 0.00 7 VAL A C 2
ATOM 1439 O O . VAL A 1 7 ? 8.931 -5.234 1.201 1.00 0.00 7 VAL A O 2
ATOM 1452 N N . ILE A 1 8 ? 9.970 -3.227 1.125 1.00 0.00 8 ILE A N 2
ATOM 1453 C CA . ILE A 1 8 ? 10.101 -3.225 -0.323 1.00 0.00 8 ILE A CA 2
ATOM 1454 C C . ILE A 1 8 ? 11.319 -4.059 -0.723 1.00 0.00 8 ILE A C 2
ATOM 1455 O O . ILE A 1 8 ? 12.416 -3.847 -0.209 1.00 0.00 8 ILE A O 2
ATOM 1471 N N . ILE A 1 9 ? 11.086 -4.990 -1.636 1.00 0.00 9 ILE A N 2
ATOM 1472 C CA . ILE A 1 9 ? 12.151 -5.857 -2.110 1.00 0.00 9 ILE A CA 2
ATOM 1473 C C . ILE A 1 9 ? 12.273 -5.722 -3.629 1.00 0.00 9 ILE A C 2
ATOM 1474 O O . ILE A 1 9 ? 13.122 -6.364 -4.247 1.00 0.00 9 ILE A O 2
ATOM 1490 N N . ASP A 1 10 ? 11.412 -4.885 -4.189 1.00 0.00 10 ASP A N 2
ATOM 1491 C CA . ASP A 1 10 ? 11.413 -4.659 -5.624 1.00 0.00 10 ASP A CA 2
ATOM 1492 C C . ASP A 1 10 ? 12.267 -3.430 -5.942 1.00 0.00 10 ASP A C 2
ATOM 1493 O O . ASP A 1 10 ? 12.030 -2.349 -5.406 1.00 0.00 10 ASP A O 2
ATOM 1503 N N . GLU A 1 11 ? 13.245 -3.638 -6.812 1.00 0.00 11 GLU A N 2
ATOM 1504 C CA . GLU A 1 11 ? 14.136 -2.561 -7.207 1.00 0.00 11 GLU A CA 2
ATOM 1505 C C . GLU A 1 11 ? 13.381 -1.526 -8.043 1.00 0.00 11 GLU A C 2
ATOM 1506 O O . GLU A 1 11 ? 13.920 -0.468 -8.366 1.00 0.00 11 GLU A O 2
ATOM 1519 N N . THR A 1 12 ? 12.142 -1.866 -8.369 1.00 0.00 12 THR A N 2
ATOM 1520 C CA . THR A 1 12 ? 11.306 -0.979 -9.160 1.00 0.00 12 THR A CA 2
ATOM 1521 C C . THR A 1 12 ? 10.539 -0.018 -8.252 1.00 0.00 12 THR A C 2
ATOM 1522 O O . THR A 1 12 ? 9.997 0.984 -8.717 1.00 0.00 12 THR A O 2
ATOM 1533 N N . GLY A 1 13 ? 10.517 -0.355 -6.971 1.00 0.00 13 GLY A N 2
ATOM 1534 C CA . GLY A 1 13 ? 9.824 0.466 -5.992 1.00 0.00 13 GLY A CA 2
ATOM 1535 C C . GLY A 1 13 ? 8.358 0.666 -6.383 1.00 0.00 13 GLY A C 2
ATOM 1536 O O . GLY A 1 13 ? 8.064 1.218 -7.442 1.00 0.00 13 GLY A O 2
ATOM 1540 N N . ILE A 1 14 ? 7.477 0.207 -5.507 1.00 0.00 14 ILE A N 2
ATOM 1541 C CA . ILE A 1 14 ? 6.049 0.328 -5.746 1.00 0.00 14 ILE A CA 2
ATOM 1542 C C . ILE A 1 14 ? 5.802 1.433 -6.774 1.00 0.00 14 ILE A C 2
ATOM 1543 O O . ILE A 1 14 ? 6.004 2.612 -6.485 1.00 0.00 14 ILE A O 2
ATOM 1559 N N . HIS A 1 15 ? 5.369 1.014 -7.954 1.00 0.00 15 HIS A N 2
ATOM 1560 C CA . HIS A 1 15 ? 5.091 1.954 -9.027 1.00 0.00 15 HIS A CA 2
ATOM 1561 C C . HIS A 1 15 ? 3.581 2.039 -9.258 1.00 0.00 15 HIS A C 2
ATOM 1562 O O . HIS A 1 15 ? 2.797 1.551 -8.446 1.00 0.00 15 HIS A O 2
ATOM 1576 N N . ALA A 1 16 ? 3.218 2.662 -10.369 1.00 0.00 16 ALA A N 2
ATOM 1577 C CA . ALA A 1 16 ? 1.816 2.816 -10.717 1.00 0.00 16 ALA A CA 2
ATOM 1578 C C . ALA A 1 16 ? 1.218 1.443 -11.030 1.00 0.00 16 ALA A C 2
ATOM 1579 O O . ALA A 1 16 ? 0.016 1.235 -10.872 1.00 0.00 16 ALA A O 2
ATOM 1586 N N . ARG A 1 17 ? 2.085 0.541 -11.465 1.00 0.00 17 ARG A N 2
ATOM 1587 C CA . ARG A 1 17 ? 1.658 -0.807 -11.800 1.00 0.00 17 ARG A CA 2
ATOM 1588 C C . ARG A 1 17 ? 0.990 -1.467 -10.592 1.00 0.00 17 ARG A C 2
ATOM 1589 O O . ARG A 1 17 ? -0.204 -1.764 -10.623 1.00 0.00 17 ARG A O 2
ATOM 1610 N N . PRO A 1 18 ? 1.811 -1.685 -9.529 1.00 0.00 18 PRO A N 2
ATOM 1611 C CA . PRO A 1 18 ? 1.312 -2.305 -8.313 1.00 0.00 18 PRO A CA 2
ATOM 1612 C C . PRO A 1 18 ? 0.466 -1.320 -7.504 1.00 0.00 18 PRO A C 2
ATOM 1613 O O . PRO A 1 18 ? -0.649 -1.644 -7.096 1.00 0.00 18 PRO A O 2
ATOM 1624 N N . ALA A 1 19 ? 1.028 -0.139 -7.293 1.00 0.00 19 ALA A N 2
ATOM 1625 C CA . ALA A 1 19 ? 0.340 0.894 -6.539 1.00 0.00 19 ALA A CA 2
ATOM 1626 C C . ALA A 1 19 ? -1.134 0.925 -6.952 1.00 0.00 19 ALA A C 2
ATOM 1627 O O . ALA A 1 19 ? -1.997 1.285 -6.154 1.00 0.00 19 ALA A O 2
ATOM 1634 N N . THR A 1 20 ? -1.374 0.541 -8.197 1.00 0.00 20 THR A N 2
ATOM 1635 C CA . THR A 1 20 ? -2.727 0.520 -8.725 1.00 0.00 20 THR A CA 2
ATOM 1636 C C . THR A 1 20 ? -3.529 -0.620 -8.093 1.00 0.00 20 THR A C 2
ATOM 1637 O O . THR A 1 20 ? -4.572 -0.387 -7.485 1.00 0.00 20 THR A O 2
ATOM 1648 N N . MET A 1 21 ? -3.011 -1.828 -8.259 1.00 0.00 21 MET A N 2
ATOM 1649 C CA . MET A 1 21 ? -3.665 -3.004 -7.711 1.00 0.00 21 MET A CA 2
ATOM 1650 C C . MET A 1 21 ? -3.874 -2.863 -6.202 1.00 0.00 21 MET A C 2
ATOM 1651 O O . MET A 1 21 ? -4.957 -3.148 -5.693 1.00 0.00 21 MET A O 2
ATOM 1665 N N . LEU A 1 22 ? -2.820 -2.424 -5.529 1.00 0.00 22 LEU A N 2
ATOM 1666 C CA . LEU A 1 22 ? -2.875 -2.242 -4.089 1.00 0.00 22 LEU A CA 2
ATOM 1667 C C . LEU A 1 22 ? -3.952 -1.208 -3.750 1.00 0.00 22 LEU A C 2
ATOM 1668 O O . LEU A 1 22 ? -4.811 -1.457 -2.906 1.00 0.00 22 LEU A O 2
ATOM 1684 N N . VAL A 1 23 ? -3.870 -0.073 -4.426 1.00 0.00 23 VAL A N 2
ATOM 1685 C CA . VAL A 1 23 ? -4.827 1.000 -4.208 1.00 0.00 23 VAL A CA 2
ATOM 1686 C C . VAL A 1 23 ? -6.228 0.509 -4.577 1.00 0.00 23 VAL A C 2
ATOM 1687 O O . VAL A 1 23 ? -7.195 0.792 -3.871 1.00 0.00 23 VAL A O 2
ATOM 1700 N N . GLN A 1 24 ? -6.294 -0.217 -5.683 1.00 0.00 24 GLN A N 2
ATOM 1701 C CA . GLN A 1 24 ? -7.561 -0.749 -6.154 1.00 0.00 24 GLN A CA 2
ATOM 1702 C C . GLN A 1 24 ? -8.152 -1.709 -5.119 1.00 0.00 24 GLN A C 2
ATOM 1703 O O . GLN A 1 24 ? -9.209 -1.440 -4.551 1.00 0.00 24 GLN A O 2
ATOM 1717 N N . THR A 1 25 ? -7.443 -2.807 -4.906 1.00 0.00 25 THR A N 2
ATOM 1718 C CA . THR A 1 25 ? -7.884 -3.808 -3.948 1.00 0.00 25 THR A CA 2
ATOM 1719 C C . THR A 1 25 ? -8.112 -3.171 -2.577 1.00 0.00 25 THR A C 2
ATOM 1720 O O . THR A 1 25 ? -8.852 -3.708 -1.754 1.00 0.00 25 THR A O 2
ATOM 1731 N N . ALA A 1 26 ? -7.463 -2.034 -2.373 1.00 0.00 26 ALA A N 2
ATOM 1732 C CA . ALA A 1 26 ? -7.586 -1.317 -1.115 1.00 0.00 26 ALA A CA 2
ATOM 1733 C C . ALA A 1 26 ? -8.998 -0.739 -0.998 1.00 0.00 26 ALA A C 2
ATOM 1734 O O . ALA A 1 26 ? -9.758 -1.121 -0.110 1.00 0.00 26 ALA A O 2
ATOM 1741 N N .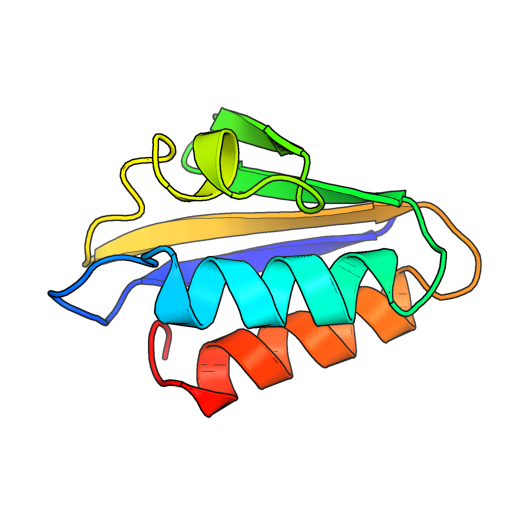 SER A 1 27 ? -9.306 0.173 -1.908 1.00 0.00 27 SER A N 2
ATOM 1742 C CA . SER A 1 27 ? -10.613 0.809 -1.918 1.00 0.00 27 SER A CA 2
ATOM 1743 C C . SER A 1 27 ? -11.670 -0.178 -2.419 1.00 0.00 27 SER A C 2
ATOM 1744 O O . SER A 1 27 ? -12.761 -0.261 -1.859 1.00 0.00 27 SER A O 2
ATOM 1752 N N . LYS A 1 28 ? -11.308 -0.901 -3.469 1.00 0.00 28 LYS A N 2
ATOM 1753 C CA . LYS A 1 28 ? -12.212 -1.879 -4.051 1.00 0.00 28 LYS A CA 2
ATOM 1754 C C . LYS A 1 28 ? -13.086 -2.480 -2.949 1.00 0.00 28 LYS A C 2
ATOM 1755 O O . LYS A 1 28 ? -14.259 -2.773 -3.173 1.00 0.00 28 LYS A O 2
ATOM 1774 N N . PHE A 1 29 ? -12.480 -2.645 -1.782 1.00 0.00 29 PHE A N 2
ATOM 1775 C CA . PHE A 1 29 ? -13.189 -3.206 -0.644 1.00 0.00 29 PHE A CA 2
ATOM 1776 C C . PHE A 1 29 ? -14.239 -2.227 -0.115 1.00 0.00 29 PHE A C 2
ATOM 1777 O O . PHE A 1 29 ? -15.416 -2.331 -0.455 1.00 0.00 29 PHE A O 2
ATOM 1794 N N . ASP A 1 30 ? -13.774 -1.298 0.708 1.00 0.00 30 ASP A N 2
ATOM 1795 C CA . ASP A 1 30 ? -14.658 -0.301 1.287 1.00 0.00 30 ASP A CA 2
ATOM 1796 C C . ASP A 1 30 ? -13.906 0.473 2.371 1.00 0.00 30 ASP A C 2
ATOM 1797 O O . ASP A 1 30 ? -13.753 1.690 2.277 1.00 0.00 30 ASP A O 2
ATOM 1807 N N . SER A 1 31 ? -13.457 -0.265 3.376 1.00 0.00 31 SER A N 2
ATOM 1808 C CA . SER A 1 31 ? -12.724 0.338 4.477 1.00 0.00 31 SER A CA 2
ATOM 1809 C C . SER A 1 31 ? -11.821 1.458 3.954 1.00 0.00 31 SER A C 2
ATOM 1810 O O . SER A 1 31 ? -11.476 1.481 2.774 1.00 0.00 31 SER A O 2
ATOM 1818 N N . ASP A 1 32 ? -11.463 2.357 4.859 1.00 0.00 32 ASP A N 2
ATOM 1819 C CA . ASP A 1 32 ? -10.607 3.475 4.505 1.00 0.00 32 ASP A CA 2
ATOM 1820 C C . ASP A 1 32 ? -9.148 3.100 4.772 1.00 0.00 32 ASP A C 2
ATOM 1821 O O . ASP A 1 32 ? -8.610 3.405 5.836 1.00 0.00 32 ASP A O 2
ATOM 1831 N N . ILE A 1 33 ? -8.549 2.444 3.790 1.00 0.00 33 ILE A N 2
ATOM 1832 C CA . ILE A 1 33 ? -7.163 2.024 3.906 1.00 0.00 33 ILE A CA 2
ATOM 1833 C C . ILE A 1 33 ? -6.247 3.199 3.559 1.00 0.00 33 ILE A C 2
ATOM 1834 O O . ILE A 1 33 ? -6.576 4.014 2.698 1.00 0.00 33 ILE A O 2
ATOM 1850 N N . GLN A 1 34 ? -5.117 3.250 4.247 1.00 0.00 34 GLN A N 2
ATOM 1851 C CA . GLN A 1 34 ? -4.151 4.313 4.022 1.00 0.00 34 GLN A CA 2
ATOM 1852 C C . GLN A 1 34 ? -2.741 3.732 3.908 1.00 0.00 34 GLN A C 2
ATOM 1853 O O . GLN A 1 34 ? -2.407 2.763 4.588 1.00 0.00 34 GLN A O 2
ATOM 1867 N N . LEU A 1 35 ? -1.950 4.349 3.042 1.00 0.00 35 LEU A N 2
ATOM 1868 C CA . LEU A 1 35 ? -0.583 3.905 2.829 1.00 0.00 35 LEU A CA 2
ATOM 1869 C C . LEU A 1 35 ? 0.355 4.704 3.736 1.00 0.00 35 LEU A C 2
ATOM 1870 O O . LEU A 1 35 ? 0.068 5.851 4.076 1.00 0.00 35 LEU A O 2
ATOM 1886 N N . GLU A 1 36 ? 1.457 4.067 4.103 1.00 0.00 36 GLU A N 2
ATOM 1887 C CA . GLU A 1 36 ? 2.439 4.704 4.964 1.00 0.00 36 GLU A CA 2
ATOM 1888 C C . GLU A 1 36 ? 3.850 4.251 4.585 1.00 0.00 36 GLU A C 2
ATOM 1889 O O . GLU A 1 36 ? 4.046 3.120 4.143 1.00 0.00 36 GLU A O 2
ATOM 1902 N N . TYR A 1 37 ? 4.799 5.157 4.773 1.00 0.00 37 TYR A N 2
ATOM 1903 C CA . TYR A 1 37 ? 6.186 4.866 4.456 1.00 0.00 37 TYR A CA 2
ATOM 1904 C C . TYR A 1 37 ? 7.132 5.728 5.294 1.00 0.00 37 TYR A C 2
ATOM 1905 O O . TYR A 1 37 ? 7.217 6.939 5.093 1.00 0.00 37 TYR A O 2
ATOM 1923 N N . ASN A 1 38 ? 7.820 5.071 6.216 1.00 0.00 38 ASN A N 2
ATOM 1924 C CA . ASN A 1 38 ? 8.758 5.762 7.086 1.00 0.00 38 ASN A CA 2
ATOM 1925 C C . ASN A 1 38 ? 8.067 6.974 7.712 1.00 0.00 38 ASN A C 2
ATOM 1926 O O . ASN A 1 38 ? 8.575 8.092 7.637 1.00 0.00 38 ASN A O 2
ATOM 1937 N N . GLY A 1 39 ? 6.917 6.712 8.317 1.00 0.00 39 GLY A N 2
ATOM 1938 C CA . GLY A 1 39 ? 6.150 7.768 8.957 1.00 0.00 39 GLY A CA 2
ATOM 1939 C C . GLY A 1 39 ? 5.452 8.645 7.917 1.00 0.00 39 GLY A C 2
ATOM 1940 O O . GLY A 1 39 ? 4.827 9.646 8.264 1.00 0.00 39 GLY A O 2
ATOM 1944 N N . LYS A 1 40 ? 5.581 8.239 6.663 1.00 0.00 40 LYS A N 2
ATOM 1945 C CA . LYS A 1 40 ? 4.969 8.975 5.570 1.00 0.00 40 LYS A CA 2
ATOM 1946 C C . LYS A 1 40 ? 3.681 8.270 5.142 1.00 0.00 40 LYS A C 2
ATOM 1947 O O . LYS A 1 40 ? 3.709 7.387 4.287 1.00 0.00 40 LYS A O 2
ATOM 1966 N N . LYS A 1 41 ? 2.584 8.685 5.757 1.00 0.00 41 LYS A N 2
ATOM 1967 C CA . LYS A 1 41 ? 1.288 8.103 5.450 1.00 0.00 41 LYS A CA 2
ATOM 1968 C C . LYS A 1 41 ? 0.649 8.874 4.292 1.00 0.00 41 LYS A C 2
ATOM 1969 O O . LYS A 1 41 ? 0.892 10.069 4.128 1.00 0.00 41 LYS A O 2
ATOM 1988 N N . VAL A 1 42 ? -0.154 8.158 3.520 1.00 0.00 42 VAL A N 2
ATOM 1989 C CA . VAL A 1 42 ? -0.830 8.760 2.382 1.00 0.00 42 VAL A CA 2
ATOM 1990 C C . VAL A 1 42 ? -2.157 8.037 2.142 1.00 0.00 42 VAL A C 2
ATOM 1991 O O . VAL A 1 42 ? -2.575 7.214 2.955 1.00 0.00 42 VAL A O 2
ATOM 2004 N N . ASN A 1 43 ? -2.782 8.372 1.023 1.00 0.00 43 ASN A N 2
ATOM 2005 C CA . ASN A 1 43 ? -4.053 7.766 0.666 1.00 0.00 43 ASN A CA 2
ATOM 2006 C C . ASN A 1 43 ? -3.799 6.530 -0.200 1.00 0.00 43 ASN A C 2
ATOM 2007 O O . ASN A 1 43 ? -3.267 6.640 -1.303 1.00 0.00 43 ASN A O 2
ATOM 2018 N N . LEU A 1 44 ? -4.190 5.382 0.334 1.00 0.00 44 LEU A N 2
ATOM 2019 C CA . LEU A 1 44 ? -4.012 4.127 -0.376 1.00 0.00 44 LEU A CA 2
ATOM 2020 C C . LEU A 1 44 ? -5.100 3.989 -1.442 1.00 0.00 44 LEU A C 2
ATOM 2021 O O . LEU A 1 44 ? -5.364 2.890 -1.927 1.00 0.00 44 LEU A O 2
ATOM 2037 N N . LYS A 1 45 ? -5.704 5.121 -1.776 1.00 0.00 45 LYS A N 2
ATOM 2038 C CA . LYS A 1 45 ? -6.758 5.140 -2.775 1.00 0.00 45 LYS A CA 2
ATOM 2039 C C . LYS A 1 45 ? -6.308 5.986 -3.969 1.00 0.00 45 LYS A C 2
ATOM 2040 O O . LYS A 1 45 ? -7.063 6.173 -4.922 1.00 0.00 45 LYS A O 2
ATOM 2059 N N . SER A 1 46 ? -5.080 6.475 -3.876 1.00 0.00 46 SER A N 2
ATOM 2060 C CA . SER A 1 46 ? -4.521 7.297 -4.936 1.00 0.00 46 SER A CA 2
ATOM 2061 C C . SER A 1 46 ? -3.095 6.843 -5.253 1.00 0.00 46 SER A C 2
ATOM 2062 O O . SER A 1 46 ? -2.358 6.430 -4.360 1.00 0.00 46 SER A O 2
ATOM 2070 N N . ILE A 1 47 ? -2.749 6.936 -6.530 1.00 0.00 47 ILE A N 2
ATOM 2071 C CA . ILE A 1 47 ? -1.424 6.539 -6.976 1.00 0.00 47 ILE A CA 2
ATOM 2072 C C . ILE A 1 47 ? -0.438 7.676 -6.705 1.00 0.00 47 ILE A C 2
ATOM 2073 O O . ILE A 1 47 ? 0.547 7.492 -5.991 1.00 0.00 47 ILE A O 2
ATOM 2089 N N . MET A 1 48 ? -0.736 8.828 -7.288 1.00 0.00 48 MET A N 2
ATOM 2090 C CA . MET A 1 48 ? 0.113 9.995 -7.118 1.00 0.00 48 MET A CA 2
ATOM 2091 C C . MET A 1 48 ? 1.034 9.831 -5.908 1.00 0.00 48 MET A C 2
ATOM 2092 O O . MET A 1 48 ? 2.255 9.901 -6.038 1.00 0.00 48 MET A O 2
ATOM 2106 N N . GLY A 1 49 ? 0.414 9.615 -4.757 1.00 0.00 49 GLY A N 2
ATOM 2107 C CA . GLY A 1 49 ? 1.163 9.441 -3.524 1.00 0.00 49 GLY A CA 2
ATOM 2108 C C . GLY A 1 49 ? 1.990 8.155 -3.562 1.00 0.00 49 GLY A C 2
ATOM 2109 O O . GLY A 1 49 ? 3.218 8.202 -3.598 1.00 0.00 49 GLY A O 2
ATOM 2113 N N . VAL A 1 50 ? 1.282 7.034 -3.554 1.00 0.00 50 VAL A N 2
ATOM 2114 C CA . VAL A 1 50 ? 1.935 5.737 -3.588 1.00 0.00 50 VAL A CA 2
ATOM 2115 C C . VAL A 1 50 ? 3.107 5.785 -4.570 1.00 0.00 50 VAL A C 2
ATOM 2116 O O . VAL A 1 50 ? 4.125 5.126 -4.362 1.00 0.00 50 VAL A O 2
ATOM 2129 N N . MET A 1 51 ? 2.926 6.574 -5.619 1.00 0.00 51 MET A N 2
ATOM 2130 C CA . MET A 1 51 ? 3.956 6.717 -6.635 1.00 0.00 51 MET A CA 2
ATOM 2131 C C . MET A 1 51 ? 5.052 7.678 -6.171 1.00 0.00 51 MET A C 2
ATOM 2132 O O . MET A 1 51 ? 6.236 7.351 -6.231 1.00 0.00 51 MET A O 2
ATOM 2146 N N . SER A 1 52 ? 4.619 8.846 -5.718 1.00 0.00 52 SER A N 2
ATOM 2147 C CA . SER A 1 52 ? 5.549 9.856 -5.245 1.00 0.00 52 SER A CA 2
ATOM 2148 C C . SER A 1 52 ? 6.016 9.516 -3.829 1.00 0.00 52 SER A C 2
ATOM 2149 O O . SER A 1 52 ? 6.669 10.327 -3.174 1.00 0.00 52 SER A O 2
ATOM 2157 N N . LEU A 1 53 ? 5.663 8.313 -3.397 1.00 0.00 53 LEU A N 2
ATOM 2158 C CA . LEU A 1 53 ? 6.038 7.855 -2.070 1.00 0.00 53 LEU A CA 2
ATOM 2159 C C . LEU A 1 53 ? 7.440 7.245 -2.123 1.00 0.00 53 LEU A C 2
ATOM 2160 O O . LEU A 1 53 ? 7.883 6.616 -1.163 1.00 0.00 53 LEU A O 2
ATOM 2176 N N . GLY A 1 54 ? 8.098 7.453 -3.253 1.00 0.00 54 GLY A N 2
ATOM 2177 C CA . GLY A 1 54 ? 9.441 6.931 -3.444 1.00 0.00 54 GLY A CA 2
ATOM 2178 C C . GLY A 1 54 ? 9.611 5.585 -2.736 1.00 0.00 54 GLY A C 2
ATOM 2179 O O . GLY A 1 54 ? 10.605 5.363 -2.047 1.00 0.00 54 GLY A O 2
ATOM 2183 N N . VAL A 1 55 ? 8.626 4.721 -2.931 1.00 0.00 55 VAL A N 2
ATOM 2184 C CA . VAL A 1 55 ? 8.655 3.403 -2.320 1.00 0.00 55 VAL A CA 2
ATOM 2185 C C . VAL A 1 55 ? 9.863 2.627 -2.849 1.00 0.00 55 VAL A C 2
ATOM 2186 O O . VAL A 1 55 ? 9.707 1.589 -3.488 1.00 0.00 55 VAL A O 2
ATOM 2199 N N . GLY A 1 56 ? 11.041 3.161 -2.559 1.00 0.00 56 GLY A N 2
ATOM 2200 C CA . GLY A 1 56 ? 12.276 2.532 -2.997 1.00 0.00 56 GLY A CA 2
ATOM 2201 C C . GLY A 1 56 ? 12.436 1.146 -2.370 1.00 0.00 56 GLY A C 2
ATOM 2202 O O . GLY A 1 56 ? 11.722 0.799 -1.431 1.00 0.00 56 GLY A O 2
ATOM 2206 N N . LYS A 1 57 ? 13.380 0.391 -2.915 1.00 0.00 57 LYS A N 2
ATOM 2207 C CA . LYS A 1 57 ? 13.643 -0.949 -2.421 1.00 0.00 57 LYS A CA 2
ATOM 2208 C C . LYS A 1 57 ? 14.313 -0.860 -1.047 1.00 0.00 57 LYS A C 2
ATOM 2209 O O . LYS A 1 57 ? 14.868 0.178 -0.691 1.00 0.00 57 LYS A O 2
ATOM 2228 N N . ASP A 1 58 ? 14.239 -1.962 -0.316 1.00 0.00 58 ASP A N 2
ATOM 2229 C CA . ASP A 1 58 ? 14.831 -2.020 1.010 1.00 0.00 58 ASP A CA 2
ATOM 2230 C C . ASP A 1 58 ? 14.116 -1.027 1.928 1.00 0.00 58 ASP A C 2
ATOM 2231 O O . ASP A 1 58 ? 14.517 -0.835 3.075 1.00 0.00 58 ASP A O 2
ATOM 2241 N N . ALA A 1 59 ? 13.067 -0.422 1.389 1.00 0.00 59 ALA A N 2
ATOM 2242 C CA . ALA A 1 59 ? 12.291 0.546 2.146 1.00 0.00 59 ALA A CA 2
ATOM 2243 C C . ALA A 1 59 ? 11.072 -0.149 2.755 1.00 0.00 59 ALA A C 2
ATOM 2244 O O . ALA A 1 59 ? 10.414 -0.949 2.093 1.00 0.00 59 ALA A O 2
ATOM 2251 N N . GLU A 1 60 ? 10.809 0.183 4.011 1.00 0.00 60 GLU A N 2
ATOM 2252 C CA . GLU A 1 60 ? 9.680 -0.399 4.718 1.00 0.00 60 GLU A CA 2
ATOM 2253 C C . GLU A 1 60 ? 8.459 0.518 4.615 1.00 0.00 60 GLU A C 2
ATOM 2254 O O . GLU A 1 60 ? 8.516 1.680 5.013 1.00 0.00 60 GLU A O 2
ATOM 2267 N N . ILE A 1 61 ? 7.384 -0.040 4.078 1.00 0.00 61 ILE A N 2
ATOM 2268 C CA . ILE A 1 61 ? 6.152 0.713 3.918 1.00 0.00 61 ILE A CA 2
ATOM 2269 C C . ILE A 1 61 ? 5.079 0.129 4.839 1.00 0.00 61 ILE A C 2
ATOM 2270 O O . ILE A 1 61 ? 5.299 -0.896 5.482 1.00 0.00 61 ILE A O 2
ATOM 2286 N N . THR A 1 62 ? 3.940 0.807 4.874 1.00 0.00 62 THR A N 2
ATOM 2287 C CA . THR A 1 62 ? 2.834 0.368 5.705 1.00 0.00 62 THR A CA 2
ATOM 2288 C C . THR A 1 62 ? 1.501 0.801 5.092 1.00 0.00 62 THR A C 2
ATOM 2289 O O . THR A 1 62 ? 1.459 1.722 4.277 1.00 0.00 62 THR A O 2
ATOM 2300 N N . ILE A 1 63 ? 0.445 0.117 5.506 1.00 0.00 63 ILE A N 2
ATOM 2301 C CA . ILE A 1 63 ? -0.885 0.419 5.006 1.00 0.00 63 ILE A CA 2
ATOM 2302 C C . ILE A 1 63 ? -1.895 0.300 6.150 1.00 0.00 63 ILE A C 2
ATOM 2303 O O . ILE A 1 63 ? -1.853 -0.657 6.922 1.00 0.00 63 ILE A O 2
ATOM 2319 N N . TYR A 1 64 ? -2.778 1.284 6.223 1.00 0.00 64 TYR A N 2
ATOM 2320 C CA . TYR A 1 64 ? -3.796 1.302 7.259 1.00 0.00 64 TYR A CA 2
ATOM 2321 C C . TYR A 1 64 ? -5.177 0.996 6.677 1.00 0.00 64 TYR A C 2
ATOM 2322 O O . TYR A 1 64 ? -5.388 1.116 5.471 1.00 0.00 64 TYR A O 2
ATOM 2340 N N . ALA A 1 65 ? -6.084 0.603 7.560 1.00 0.00 65 ALA A N 2
ATOM 2341 C CA . ALA A 1 65 ? -7.439 0.279 7.149 1.00 0.00 65 ALA A CA 2
ATOM 2342 C C . ALA A 1 65 ? -8.388 0.480 8.331 1.00 0.00 65 ALA A C 2
ATOM 2343 O O . ALA A 1 65 ? -8.188 -0.099 9.398 1.00 0.00 65 ALA A O 2
ATOM 2350 N N . ASP A 1 66 ? -9.400 1.303 8.103 1.00 0.00 66 ASP A N 2
ATOM 2351 C CA . ASP A 1 66 ? -10.381 1.589 9.136 1.00 0.00 66 ASP A CA 2
ATOM 2352 C C . ASP A 1 66 ? -11.785 1.550 8.526 1.00 0.00 66 ASP A C 2
ATOM 2353 O O . ASP A 1 66 ? -12.296 2.572 8.072 1.00 0.00 66 ASP A O 2
ATOM 2363 N N . GLY A 1 67 ? -12.367 0.360 8.536 1.00 0.00 67 GLY A N 2
ATOM 2364 C CA . GLY A 1 67 ? -13.700 0.174 7.989 1.00 0.00 67 GLY A CA 2
ATOM 2365 C C . GLY A 1 67 ? -14.330 -1.119 8.509 1.00 0.00 67 GLY A C 2
ATOM 2366 O O . GLY A 1 67 ? -14.107 -1.507 9.655 1.00 0.00 67 GLY A O 2
ATOM 2370 N N . SER A 1 68 ? -15.107 -1.751 7.641 1.00 0.00 68 SER A N 2
ATOM 2371 C CA . SER A 1 68 ? -15.772 -2.993 7.998 1.00 0.00 68 SER A CA 2
ATOM 2372 C C . SER A 1 68 ? -14.966 -4.186 7.478 1.00 0.00 68 SER A C 2
ATOM 2373 O O . SER A 1 68 ? -15.049 -5.283 8.029 1.00 0.00 68 SER A O 2
ATOM 2381 N N . ASP A 1 69 ? -14.205 -3.931 6.424 1.00 0.00 69 ASP A N 2
ATOM 2382 C CA . ASP A 1 69 ? -13.386 -4.970 5.824 1.00 0.00 69 ASP A CA 2
ATOM 2383 C C . ASP A 1 69 ? -11.909 -4.611 5.995 1.00 0.00 69 ASP A C 2
ATOM 2384 O O . ASP A 1 69 ? -11.035 -5.288 5.455 1.00 0.00 69 ASP A O 2
ATOM 2394 N N . GLU A 1 70 ? -11.675 -3.546 6.748 1.00 0.00 70 GLU A N 2
ATOM 2395 C CA . GLU A 1 70 ? -10.318 -3.089 6.997 1.00 0.00 70 GLU A CA 2
ATOM 2396 C C . GLU A 1 70 ? -9.357 -4.278 7.040 1.00 0.00 70 GLU A C 2
ATOM 2397 O O . GLU A 1 70 ? -8.433 -4.364 6.233 1.00 0.00 70 GLU A O 2
ATOM 2410 N N . SER A 1 71 ? -9.607 -5.166 7.992 1.00 0.00 71 SER A N 2
ATOM 2411 C CA . SER A 1 71 ? -8.775 -6.347 8.152 1.00 0.00 71 SER A CA 2
ATOM 2412 C C . SER A 1 71 ? -8.689 -7.109 6.828 1.00 0.00 71 SER A C 2
ATOM 2413 O O . SER A 1 71 ? -7.608 -7.526 6.417 1.00 0.00 71 SER A O 2
ATOM 2421 N N . ASP A 1 72 ? -9.843 -7.268 6.197 1.00 0.00 72 ASP A N 2
ATOM 2422 C CA . ASP A 1 72 ? -9.912 -7.973 4.929 1.00 0.00 72 ASP A CA 2
ATOM 2423 C C . ASP A 1 72 ? -9.116 -7.199 3.877 1.00 0.00 72 ASP A C 2
ATOM 2424 O O . ASP A 1 72 ? -8.519 -7.796 2.981 1.00 0.00 72 ASP A O 2
ATOM 2434 N N . ALA A 1 73 ? -9.130 -5.882 4.019 1.00 0.00 73 ALA A N 2
ATOM 2435 C CA . ALA A 1 73 ? -8.416 -5.020 3.093 1.00 0.00 73 ALA A CA 2
ATOM 2436 C C . ALA A 1 73 ? -6.911 -5.190 3.303 1.00 0.00 73 ALA A C 2
ATOM 2437 O O . ALA A 1 73 ? -6.135 -5.118 2.350 1.00 0.00 73 ALA A O 2
ATOM 2444 N N . ILE A 1 74 ? -6.541 -5.411 4.555 1.00 0.00 74 ILE A N 2
ATOM 2445 C CA . ILE A 1 74 ? -5.142 -5.591 4.902 1.00 0.00 74 ILE A CA 2
ATOM 2446 C C . ILE A 1 74 ? -4.663 -6.947 4.382 1.00 0.00 74 ILE A C 2
ATOM 2447 O O . ILE A 1 74 ? -3.514 -7.086 3.965 1.00 0.00 74 ILE A O 2
ATOM 2463 N N . GLN A 1 75 ? -5.567 -7.915 4.424 1.00 0.00 75 GLN A N 2
ATOM 2464 C CA . GLN A 1 75 ? -5.250 -9.256 3.961 1.00 0.00 75 GLN A CA 2
ATOM 2465 C C . GLN A 1 75 ? -5.106 -9.272 2.439 1.00 0.00 75 GLN A C 2
ATOM 2466 O O . GLN A 1 75 ? -4.372 -10.093 1.890 1.00 0.00 75 GLN A O 2
ATOM 2480 N N . ALA A 1 76 ? -5.818 -8.356 1.799 1.00 0.00 76 ALA A N 2
ATOM 2481 C CA . ALA A 1 76 ? -5.778 -8.254 0.350 1.00 0.00 76 ALA A CA 2
ATOM 2482 C C . ALA A 1 76 ? -4.491 -7.542 -0.071 1.00 0.00 76 ALA A C 2
ATOM 2483 O O . ALA A 1 76 ? -3.850 -7.936 -1.045 1.00 0.00 76 ALA A O 2
ATOM 2490 N N . ILE A 1 77 ? -4.152 -6.506 0.681 1.00 0.00 77 ILE A N 2
ATOM 2491 C CA . ILE A 1 77 ? -2.954 -5.735 0.398 1.00 0.00 77 ILE A CA 2
ATOM 2492 C C . ILE A 1 77 ? -1.742 -6.668 0.389 1.00 0.00 77 ILE A C 2
ATOM 2493 O O . ILE A 1 77 ? -1.164 -6.933 -0.664 1.00 0.00 77 ILE A O 2
ATOM 2509 N N . SER A 1 78 ? -1.392 -7.143 1.576 1.00 0.00 78 SER A N 2
ATOM 2510 C CA . SER A 1 78 ? -0.260 -8.042 1.719 1.00 0.00 78 SER A CA 2
ATOM 2511 C C . SER A 1 78 ? -0.249 -9.056 0.574 1.00 0.00 78 SER A C 2
ATOM 2512 O O . SER A 1 78 ? 0.815 -9.471 0.116 1.00 0.00 78 SER A O 2
ATOM 2520 N N . ASP A 1 79 ? -1.446 -9.428 0.143 1.00 0.00 79 ASP A N 2
ATOM 2521 C CA . ASP A 1 79 ? -1.588 -10.386 -0.939 1.00 0.00 79 ASP A CA 2
ATOM 2522 C C . ASP A 1 79 ? -1.128 -9.743 -2.248 1.00 0.00 79 ASP A C 2
ATOM 2523 O O . ASP A 1 79 ? -0.358 -10.338 -3.000 1.00 0.00 79 ASP A O 2
ATOM 2533 N N . VAL A 1 80 ? -1.620 -8.534 -2.481 1.00 0.00 80 VAL A N 2
ATOM 2534 C CA . VAL A 1 80 ? -1.268 -7.803 -3.688 1.00 0.00 80 VAL A CA 2
ATOM 2535 C C . VAL A 1 80 ? 0.227 -7.478 -3.664 1.00 0.00 80 VAL A C 2
ATOM 2536 O O . VAL A 1 80 ? 0.894 -7.532 -4.696 1.00 0.00 80 VAL A O 2
ATOM 2549 N N . LEU A 1 81 ? 0.709 -7.147 -2.475 1.00 0.00 81 LEU A N 2
ATOM 2550 C CA . LEU A 1 81 ? 2.113 -6.813 -2.304 1.00 0.00 81 LEU A CA 2
ATOM 2551 C C . LEU A 1 81 ? 2.968 -8.033 -2.647 1.00 0.00 81 LEU A C 2
ATOM 2552 O O . LEU A 1 81 ? 3.905 -7.937 -3.438 1.00 0.00 81 LEU A O 2
ATOM 2568 N N . SER A 1 82 ? 2.618 -9.154 -2.034 1.00 0.00 82 SER A N 2
ATOM 2569 C CA . SER A 1 82 ? 3.342 -10.392 -2.264 1.00 0.00 82 SER A CA 2
ATOM 2570 C C . SER A 1 82 ? 2.993 -10.954 -3.643 1.00 0.00 82 SER A C 2
ATOM 2571 O O . SER A 1 82 ? 3.814 -11.617 -4.274 1.00 0.00 82 SER A O 2
ATOM 2579 N N . LYS A 1 83 ? 1.772 -10.668 -4.072 1.00 0.00 83 LYS A N 2
ATOM 2580 C CA . LYS A 1 83 ? 1.303 -11.136 -5.365 1.00 0.00 83 LYS A CA 2
ATOM 2581 C C . LYS A 1 83 ? 2.256 -10.644 -6.457 1.00 0.00 83 LYS A C 2
ATOM 2582 O O . LYS A 1 83 ? 2.575 -11.381 -7.388 1.00 0.00 83 LYS A O 2
ATOM 2601 N N . GLU A 1 84 ? 2.686 -9.398 -6.305 1.00 0.00 84 GLU A N 2
ATOM 2602 C CA . GLU A 1 84 ? 3.595 -8.799 -7.265 1.00 0.00 84 GLU A CA 2
ATOM 2603 C C . GLU A 1 84 ? 5.039 -9.192 -6.947 1.00 0.00 84 GLU A C 2
ATOM 2604 O O . GLU A 1 84 ? 5.795 -9.572 -7.840 1.00 0.00 84 GLU A O 2
ATOM 2617 N N . GLY A 1 85 ? 5.379 -9.088 -5.670 1.00 0.00 85 GLY A N 2
ATOM 2618 C CA . GLY A 1 85 ? 6.719 -9.428 -5.222 1.00 0.00 85 GLY A CA 2
ATOM 2619 C C . GLY A 1 85 ? 7.498 -8.173 -4.825 1.00 0.00 85 GLY A C 2
ATOM 2620 O O . GLY A 1 85 ? 8.729 -8.170 -4.846 1.00 0.00 85 GLY A O 2
ATOM 2624 N N . LEU A 1 86 ? 6.752 -7.137 -4.474 1.00 0.00 86 LEU A N 2
ATOM 2625 C CA . LEU A 1 86 ? 7.358 -5.878 -4.072 1.00 0.00 86 LEU A CA 2
ATOM 2626 C C . LEU A 1 86 ? 7.904 -6.011 -2.650 1.00 0.00 86 LEU A C 2
ATOM 2627 O O . LEU A 1 86 ? 8.708 -5.191 -2.210 1.00 0.00 86 LEU A O 2
ATOM 2643 N N . THR A 1 87 ? 7.445 -7.050 -1.968 1.00 0.00 87 THR A N 2
ATOM 2644 C CA . THR A 1 87 ? 7.876 -7.301 -0.604 1.00 0.00 87 THR A CA 2
ATOM 2645 C C . THR A 1 87 ? 8.216 -8.781 -0.415 1.00 0.00 87 THR A C 2
ATOM 2646 O O . THR A 1 87 ? 7.882 -9.611 -1.259 1.00 0.00 87 THR A O 2
ATOM 2657 N N . LYS A 1 88 ? 8.877 -9.066 0.698 1.00 0.00 88 LYS A N 2
ATOM 2658 C CA . LYS A 1 88 ? 9.264 -10.431 1.008 1.00 0.00 88 LYS A CA 2
ATOM 2659 C C . LYS A 1 88 ? 9.747 -11.123 -0.269 1.00 0.00 88 LYS A C 2
ATOM 2660 O O . LYS A 1 88 ? 10.719 -11.876 -0.241 1.00 0.00 88 LYS A O 2
ATOM 2679 N N . MET A 1 1 ? -9.988 -0.061 13.361 1.00 0.00 1 MET A N 3
ATOM 2680 C CA . MET A 1 1 ? -8.794 0.428 12.693 1.00 0.00 1 MET A CA 3
ATOM 2681 C C . MET A 1 1 ? -7.646 -0.576 12.816 1.00 0.00 1 MET A C 3
ATOM 2682 O O . MET A 1 1 ? -7.297 -0.993 13.918 1.00 0.00 1 MET A O 3
ATOM 2696 N N . GLU A 1 2 ? -7.092 -0.935 11.667 1.00 0.00 2 GLU A N 3
ATOM 2697 C CA . GLU A 1 2 ? -5.990 -1.882 11.632 1.00 0.00 2 GLU A CA 3
ATOM 2698 C C . GLU A 1 2 ? -5.063 -1.575 10.453 1.00 0.00 2 GLU A C 3
ATOM 2699 O O . GLU A 1 2 ? -5.528 -1.314 9.345 1.00 0.00 2 GLU A O 3
ATOM 2712 N N . GLN A 1 3 ? -3.769 -1.617 10.733 1.00 0.00 3 GLN A N 3
ATOM 2713 C CA . GLN A 1 3 ? -2.773 -1.348 9.710 1.00 0.00 3 GLN A CA 3
ATOM 2714 C C . GLN A 1 3 ? -1.835 -2.546 9.554 1.00 0.00 3 GLN A C 3
ATOM 2715 O O . GLN A 1 3 ? -1.962 -3.537 10.272 1.00 0.00 3 GLN A O 3
ATOM 2729 N N . ASN A 1 4 ? -0.915 -2.417 8.609 1.00 0.00 4 ASN A N 3
ATOM 2730 C CA . ASN A 1 4 ? 0.045 -3.476 8.349 1.00 0.00 4 ASN A CA 3
ATOM 2731 C C . ASN A 1 4 ? 1.296 -2.878 7.704 1.00 0.00 4 ASN A C 3
ATOM 2732 O O . ASN A 1 4 ? 1.198 -2.091 6.764 1.00 0.00 4 ASN A O 3
ATOM 2743 N N . SER A 1 5 ? 2.444 -3.276 8.233 1.00 0.00 5 SER A N 3
ATOM 2744 C CA . SER A 1 5 ? 3.714 -2.789 7.720 1.00 0.00 5 SER A CA 3
ATOM 2745 C C . SER A 1 5 ? 4.341 -3.836 6.798 1.00 0.00 5 SER A C 3
ATOM 2746 O O . SER A 1 5 ? 3.998 -5.015 6.867 1.00 0.00 5 SER A O 3
ATOM 2754 N N . TYR A 1 6 ? 5.249 -3.367 5.955 1.00 0.00 6 TYR A N 3
ATOM 2755 C CA . TYR A 1 6 ? 5.928 -4.248 5.021 1.00 0.00 6 TYR A CA 3
ATOM 2756 C C . TYR A 1 6 ? 7.291 -3.679 4.620 1.00 0.00 6 TYR A C 3
ATOM 2757 O O . TYR A 1 6 ? 7.669 -2.596 5.064 1.00 0.00 6 TYR A O 3
ATOM 2775 N N . VAL A 1 7 ? 7.990 -4.432 3.785 1.00 0.00 7 VAL A N 3
ATOM 2776 C CA . VAL A 1 7 ? 9.302 -4.016 3.319 1.00 0.00 7 VAL A CA 3
ATOM 2777 C C . VAL A 1 7 ? 9.368 -4.161 1.798 1.00 0.00 7 VAL A C 3
ATOM 2778 O O . VAL A 1 7 ? 8.877 -5.143 1.242 1.00 0.00 7 VAL A O 3
ATOM 2791 N N . ILE A 1 8 ? 9.980 -3.169 1.167 1.00 0.00 8 ILE A N 3
ATOM 2792 C CA . ILE A 1 8 ? 10.117 -3.174 -0.279 1.00 0.00 8 ILE A CA 3
ATOM 2793 C C . ILE A 1 8 ? 11.327 -4.024 -0.669 1.00 0.00 8 ILE A C 3
ATOM 2794 O O . ILE A 1 8 ? 12.419 -3.839 -0.134 1.00 0.00 8 ILE A O 3
ATOM 2810 N N . ILE A 1 9 ? 11.093 -4.939 -1.600 1.00 0.00 9 ILE A N 3
ATOM 2811 C CA . ILE A 1 9 ? 12.150 -5.818 -2.068 1.00 0.00 9 ILE A CA 3
ATOM 2812 C C . ILE A 1 9 ? 12.287 -5.681 -3.586 1.00 0.00 9 ILE A C 3
ATOM 2813 O O . ILE A 1 9 ? 13.159 -6.301 -4.192 1.00 0.00 9 ILE A O 3
ATOM 2829 N N . ASP A 1 10 ? 11.413 -4.864 -4.156 1.00 0.00 10 ASP A N 3
ATOM 2830 C CA . ASP A 1 10 ? 11.426 -4.638 -5.591 1.00 0.00 10 ASP A CA 3
ATOM 2831 C C . ASP A 1 10 ? 12.288 -3.413 -5.902 1.00 0.00 10 ASP A C 3
ATOM 2832 O O . ASP A 1 10 ? 12.045 -2.328 -5.377 1.00 0.00 10 ASP A O 3
ATOM 2842 N N . GLU A 1 11 ? 13.279 -3.629 -6.755 1.00 0.00 11 GLU A N 3
ATOM 2843 C CA . GLU A 1 11 ? 14.179 -2.557 -7.143 1.00 0.00 11 GLU A CA 3
ATOM 2844 C C . GLU A 1 11 ? 13.425 -1.496 -7.947 1.00 0.00 11 GLU A C 3
ATOM 2845 O O . GLU A 1 11 ? 13.958 -0.419 -8.214 1.00 0.00 11 GLU A O 3
ATOM 2858 N N . THR A 1 12 ? 12.198 -1.836 -8.311 1.00 0.00 12 THR A N 3
ATOM 2859 C CA . THR A 1 12 ? 11.366 -0.926 -9.079 1.00 0.00 12 THR A CA 3
ATOM 2860 C C . THR A 1 12 ? 10.584 0.000 -8.145 1.00 0.00 12 THR A C 3
ATOM 2861 O O . THR A 1 12 ? 10.049 1.020 -8.579 1.00 0.00 12 THR A O 3
ATOM 2872 N N . GLY A 1 13 ? 10.543 -0.387 -6.879 1.00 0.00 13 GLY A N 3
ATOM 2873 C CA . GLY A 1 13 ? 9.836 0.395 -5.879 1.00 0.00 13 GLY A CA 3
ATOM 2874 C C . GLY A 1 13 ? 8.379 0.617 -6.287 1.00 0.00 13 GLY A C 3
ATOM 2875 O O . GLY A 1 13 ? 8.104 1.205 -7.332 1.00 0.00 13 GLY A O 3
ATOM 2879 N N . ILE A 1 14 ? 7.480 0.134 -5.440 1.00 0.00 14 ILE A N 3
ATOM 2880 C CA . ILE A 1 14 ? 6.057 0.272 -5.699 1.00 0.00 14 ILE A CA 3
ATOM 2881 C C . ILE A 1 14 ? 5.834 1.404 -6.703 1.00 0.00 14 ILE A C 3
ATOM 2882 O O . ILE A 1 14 ? 6.015 2.575 -6.374 1.00 0.00 14 ILE A O 3
ATOM 2898 N N . HIS A 1 15 ? 5.442 1.016 -7.907 1.00 0.00 15 HIS A N 3
ATOM 2899 C CA . HIS A 1 15 ? 5.192 1.984 -8.962 1.00 0.00 15 HIS A CA 3
ATOM 2900 C C . HIS A 1 15 ? 3.687 2.081 -9.222 1.00 0.00 15 HIS A C 3
ATOM 2901 O O . HIS A 1 15 ? 2.884 1.583 -8.435 1.00 0.00 15 HIS A O 3
ATOM 2915 N N . ALA A 1 16 ? 3.351 2.726 -10.329 1.00 0.00 16 ALA A N 3
ATOM 2916 C CA . ALA A 1 16 ? 1.958 2.895 -10.704 1.00 0.00 16 ALA A CA 3
ATOM 2917 C C . ALA A 1 16 ? 1.357 1.530 -11.047 1.00 0.00 16 ALA A C 3
ATOM 2918 O O . ALA A 1 16 ? 0.155 1.320 -10.890 1.00 0.00 16 ALA A O 3
ATOM 2925 N N . ARG A 1 17 ? 2.221 0.639 -11.510 1.00 0.00 17 ARG A N 3
ATOM 2926 C CA . ARG A 1 17 ? 1.791 -0.699 -11.877 1.00 0.00 17 ARG A CA 3
ATOM 2927 C C . ARG A 1 17 ? 1.101 -1.379 -10.692 1.00 0.00 17 ARG A C 3
ATOM 2928 O O . ARG A 1 17 ? -0.093 -1.668 -10.748 1.00 0.00 17 ARG A O 3
ATOM 2949 N N . PRO A 1 18 ? 1.904 -1.620 -9.621 1.00 0.00 18 PRO A N 3
ATOM 2950 C CA . PRO A 1 18 ? 1.382 -2.259 -8.425 1.00 0.00 18 PRO A CA 3
ATOM 2951 C C . PRO A 1 18 ? 0.528 -1.286 -7.610 1.00 0.00 18 PRO A C 3
ATOM 2952 O O . PRO A 1 18 ? -0.595 -1.610 -7.228 1.00 0.00 18 PRO A O 3
ATOM 2963 N N . ALA A 1 19 ? 1.093 -0.112 -7.369 1.00 0.00 19 ALA A N 3
ATOM 2964 C CA . ALA A 1 19 ? 0.398 0.911 -6.606 1.00 0.00 19 ALA A CA 3
ATOM 2965 C C . ALA A 1 19 ? -1.070 0.952 -7.037 1.00 0.00 19 ALA A C 3
ATOM 2966 O O . ALA A 1 19 ? -1.944 1.301 -6.245 1.00 0.00 19 ALA A O 3
ATOM 2973 N N . THR A 1 20 ? -1.296 0.590 -8.292 1.00 0.00 20 THR A N 3
ATOM 2974 C CA . THR A 1 20 ? -2.641 0.582 -8.837 1.00 0.00 20 THR A CA 3
ATOM 2975 C C . THR A 1 20 ? -3.458 -0.557 -8.224 1.00 0.00 20 THR A C 3
ATOM 2976 O O . THR A 1 20 ? -4.514 -0.323 -7.637 1.00 0.00 20 THR A O 3
ATOM 2987 N N . MET A 1 21 ? -2.939 -1.766 -8.381 1.00 0.00 21 MET A N 3
ATOM 2988 C CA . MET A 1 21 ? -3.608 -2.942 -7.850 1.00 0.00 21 MET A CA 3
ATOM 2989 C C . MET A 1 21 ? -3.844 -2.805 -6.345 1.00 0.00 21 MET A C 3
ATOM 2990 O O . MET A 1 21 ? -4.946 -3.058 -5.860 1.00 0.00 21 MET A O 3
ATOM 3004 N N . LEU A 1 22 ? -2.791 -2.407 -5.646 1.00 0.00 22 LEU A N 3
ATOM 3005 C CA . LEU A 1 22 ? -2.871 -2.233 -4.205 1.00 0.00 22 LEU A CA 3
ATOM 3006 C C . LEU A 1 22 ? -3.945 -1.193 -3.880 1.00 0.00 22 LEU A C 3
ATOM 3007 O O . LEU A 1 22 ? -4.811 -1.432 -3.040 1.00 0.00 22 LEU A O 3
ATOM 3023 N N . VAL A 1 23 ? -3.852 -0.061 -4.561 1.00 0.00 23 VAL A N 3
ATOM 3024 C CA . VAL A 1 23 ? -4.805 1.016 -4.355 1.00 0.00 23 VAL A CA 3
ATOM 3025 C C . VAL A 1 23 ? -6.203 0.539 -4.754 1.00 0.00 23 VAL A C 3
ATOM 3026 O O . VAL A 1 23 ? -7.181 0.822 -4.063 1.00 0.00 23 VAL A O 3
ATOM 3039 N N . GLN A 1 24 ? -6.253 -0.177 -5.867 1.00 0.00 24 GLN A N 3
ATOM 3040 C CA . GLN A 1 24 ? -7.515 -0.697 -6.367 1.00 0.00 24 GLN A CA 3
ATOM 3041 C C . GLN A 1 24 ? -8.131 -1.661 -5.351 1.00 0.00 24 GLN A C 3
ATOM 3042 O O . GLN A 1 24 ? -9.224 -1.417 -4.842 1.00 0.00 24 GLN A O 3
ATOM 3056 N N . THR A 1 25 ? -7.402 -2.736 -5.086 1.00 0.00 25 THR A N 3
ATOM 3057 C CA . THR A 1 25 ? -7.864 -3.738 -4.141 1.00 0.00 25 THR A CA 3
ATOM 3058 C C . THR A 1 25 ? -8.169 -3.093 -2.788 1.00 0.00 25 THR A C 3
ATOM 3059 O O . THR A 1 25 ? -9.006 -3.590 -2.033 1.00 0.00 25 THR A O 3
ATOM 3070 N N . ALA A 1 26 ? -7.476 -1.997 -2.520 1.00 0.00 26 ALA A N 3
ATOM 3071 C CA . ALA A 1 26 ? -7.663 -1.278 -1.271 1.00 0.00 26 ALA A CA 3
ATOM 3072 C C . ALA A 1 26 ? -9.066 -0.670 -1.242 1.00 0.00 26 ALA A C 3
ATOM 3073 O O . ALA A 1 26 ? -9.813 -0.868 -0.285 1.00 0.00 26 ALA A O 3
ATOM 3080 N N . SER A 1 27 ? -9.382 0.059 -2.302 1.00 0.00 27 SER A N 3
ATOM 3081 C CA . SER A 1 27 ? -10.682 0.698 -2.410 1.00 0.00 27 SER A CA 3
ATOM 3082 C C . SER A 1 27 ? -11.745 -0.339 -2.779 1.00 0.00 27 SER A C 3
ATOM 3083 O O . SER A 1 27 ? -12.856 -0.311 -2.250 1.00 0.00 27 SER A O 3
ATOM 3091 N N . LYS A 1 28 ? -11.369 -1.228 -3.686 1.00 0.00 28 LYS A N 3
ATOM 3092 C CA . LYS A 1 28 ? -12.276 -2.272 -4.133 1.00 0.00 28 LYS A CA 3
ATOM 3093 C C . LYS A 1 28 ? -13.171 -2.698 -2.967 1.00 0.00 28 LYS A C 3
ATOM 3094 O O . LYS A 1 28 ? -14.348 -2.997 -3.160 1.00 0.00 28 LYS A O 3
ATOM 3113 N N . PHE A 1 29 ? -12.578 -2.711 -1.782 1.00 0.00 29 PHE A N 3
ATOM 3114 C CA . PHE A 1 29 ? -13.306 -3.094 -0.584 1.00 0.00 29 PHE A CA 3
ATOM 3115 C C . PHE A 1 29 ? -14.246 -1.975 -0.132 1.00 0.00 29 PHE A C 3
ATOM 3116 O O . PHE A 1 29 ? -15.361 -1.855 -0.636 1.00 0.00 29 PHE A O 3
ATOM 3133 N N . ASP A 1 30 ? -13.759 -1.184 0.813 1.00 0.00 30 ASP A N 3
ATOM 3134 C CA . ASP A 1 30 ? -14.542 -0.078 1.339 1.00 0.00 30 ASP A CA 3
ATOM 3135 C C . ASP A 1 30 ? -13.775 0.584 2.485 1.00 0.00 30 ASP A C 3
ATOM 3136 O O . ASP A 1 30 ? -13.654 1.807 2.530 1.00 0.00 30 ASP A O 3
ATOM 3146 N N . SER A 1 31 ? -13.277 -0.253 3.383 1.00 0.00 31 SER A N 3
ATOM 3147 C CA . SER A 1 31 ? -12.525 0.235 4.526 1.00 0.00 31 SER A CA 3
ATOM 3148 C C . SER A 1 31 ? -11.646 1.415 4.108 1.00 0.00 31 SER A C 3
ATOM 3149 O O . SER A 1 31 ? -11.227 1.505 2.956 1.00 0.00 31 SER A O 3
ATOM 3157 N N . ASP A 1 32 ? -11.393 2.293 5.069 1.00 0.00 32 ASP A N 3
ATOM 3158 C CA . ASP A 1 32 ? -10.572 3.464 4.815 1.00 0.00 32 ASP A CA 3
ATOM 3159 C C . ASP A 1 32 ? -9.098 3.098 5.003 1.00 0.00 32 ASP A C 3
ATOM 3160 O O . ASP A 1 32 ? -8.497 3.432 6.021 1.00 0.00 32 ASP A O 3
ATOM 3170 N N . ILE A 1 33 ? -8.559 2.416 4.003 1.00 0.00 33 ILE A N 3
ATOM 3171 C CA . ILE A 1 33 ? -7.167 2.001 4.045 1.00 0.00 33 ILE A CA 3
ATOM 3172 C C . ILE A 1 33 ? -6.274 3.192 3.696 1.00 0.00 33 ILE A C 3
ATOM 3173 O O . ILE A 1 33 ? -6.644 4.032 2.878 1.00 0.00 33 ILE A O 3
ATOM 3189 N N . GLN A 1 34 ? -5.113 3.228 4.335 1.00 0.00 34 GLN A N 3
ATOM 3190 C CA . GLN A 1 34 ? -4.163 4.302 4.102 1.00 0.00 34 GLN A CA 3
ATOM 3191 C C . GLN A 1 34 ? -2.744 3.741 3.987 1.00 0.00 34 GLN A C 3
ATOM 3192 O O . GLN A 1 34 ? -2.389 2.792 4.685 1.00 0.00 34 GLN A O 3
ATOM 3206 N N . LEU A 1 35 ? -1.972 4.350 3.100 1.00 0.00 35 LEU A N 3
ATOM 3207 C CA . LEU A 1 35 ? -0.599 3.923 2.884 1.00 0.00 35 LEU A CA 3
ATOM 3208 C C . LEU A 1 35 ? 0.329 4.723 3.799 1.00 0.00 35 LEU A C 3
ATOM 3209 O O . LEU A 1 35 ? 0.024 5.860 4.159 1.00 0.00 35 LEU A O 3
ATOM 3225 N N . GLU A 1 36 ? 1.444 4.100 4.150 1.00 0.00 36 GLU A N 3
ATOM 3226 C CA . GLU A 1 36 ? 2.419 4.740 5.016 1.00 0.00 36 GLU A CA 3
ATOM 3227 C C . GLU A 1 36 ? 3.835 4.300 4.639 1.00 0.00 36 GLU A C 3
ATOM 3228 O O . GLU A 1 36 ? 4.039 3.174 4.183 1.00 0.00 36 GLU A O 3
ATOM 3241 N N . TYR A 1 37 ? 4.777 5.209 4.841 1.00 0.00 37 TYR A N 3
ATOM 3242 C CA . TYR A 1 37 ? 6.169 4.928 4.528 1.00 0.00 37 TYR A CA 3
ATOM 3243 C C . TYR A 1 37 ? 7.106 5.807 5.358 1.00 0.00 37 TYR A C 3
ATOM 3244 O O . TYR A 1 37 ? 7.162 7.019 5.161 1.00 0.00 37 TYR A O 3
ATOM 3262 N N . ASN A 1 38 ? 7.819 5.161 6.269 1.00 0.00 38 ASN A N 3
ATOM 3263 C CA . ASN A 1 38 ? 8.751 5.868 7.130 1.00 0.00 38 ASN A CA 3
ATOM 3264 C C . ASN A 1 38 ? 8.035 7.051 7.786 1.00 0.00 38 ASN A C 3
ATOM 3265 O O . ASN A 1 38 ? 8.530 8.176 7.751 1.00 0.00 38 ASN A O 3
ATOM 3276 N N . GLY A 1 39 ? 6.883 6.754 8.369 1.00 0.00 39 GLY A N 3
ATOM 3277 C CA . GLY A 1 39 ? 6.095 7.780 9.032 1.00 0.00 39 GLY A CA 3
ATOM 3278 C C . GLY A 1 39 ? 5.377 8.665 8.012 1.00 0.00 39 GLY A C 3
ATOM 3279 O O . GLY A 1 39 ? 4.728 9.643 8.381 1.00 0.00 39 GLY A O 3
ATOM 3283 N N . LYS A 1 40 ? 5.517 8.290 6.748 1.00 0.00 40 LYS A N 3
ATOM 3284 C CA . LYS A 1 40 ? 4.890 9.039 5.672 1.00 0.00 40 LYS A CA 3
ATOM 3285 C C . LYS A 1 40 ? 3.614 8.319 5.233 1.00 0.00 40 LYS A C 3
ATOM 3286 O O . LYS A 1 40 ? 3.657 7.438 4.375 1.00 0.00 40 LYS A O 3
ATOM 3305 N N . LYS A 1 41 ? 2.507 8.721 5.839 1.00 0.00 41 LYS A N 3
ATOM 3306 C CA . LYS A 1 41 ? 1.220 8.125 5.521 1.00 0.00 41 LYS A CA 3
ATOM 3307 C C . LYS A 1 41 ? 0.583 8.887 4.358 1.00 0.00 41 LYS A C 3
ATOM 3308 O O . LYS A 1 41 ? 0.815 10.085 4.196 1.00 0.00 41 LYS A O 3
ATOM 3327 N N . VAL A 1 42 ? -0.208 8.164 3.580 1.00 0.00 42 VAL A N 3
ATOM 3328 C CA . VAL A 1 42 ? -0.880 8.758 2.437 1.00 0.00 42 VAL A CA 3
ATOM 3329 C C . VAL A 1 42 ? -2.194 8.017 2.182 1.00 0.00 42 VAL A C 3
ATOM 3330 O O . VAL A 1 42 ? -2.613 7.191 2.992 1.00 0.00 42 VAL A O 3
ATOM 3343 N N . ASN A 1 43 ? -2.808 8.338 1.052 1.00 0.00 43 ASN A N 3
ATOM 3344 C CA . ASN A 1 43 ? -4.066 7.713 0.681 1.00 0.00 43 ASN A CA 3
ATOM 3345 C C . ASN A 1 43 ? -3.783 6.481 -0.181 1.00 0.00 43 ASN A C 3
ATOM 3346 O O . ASN A 1 43 ? -3.246 6.598 -1.281 1.00 0.00 43 ASN A O 3
ATOM 3357 N N . LEU A 1 44 ? -4.158 5.327 0.352 1.00 0.00 44 LEU A N 3
ATOM 3358 C CA . LEU A 1 44 ? -3.950 4.075 -0.355 1.00 0.00 44 LEU A CA 3
ATOM 3359 C C . LEU A 1 44 ? -4.986 3.949 -1.474 1.00 0.00 44 LEU A C 3
ATOM 3360 O O . LEU A 1 44 ? -5.244 2.850 -1.964 1.00 0.00 44 LEU A O 3
ATOM 3376 N N . LYS A 1 45 ? -5.550 5.088 -1.846 1.00 0.00 45 LYS A N 3
ATOM 3377 C CA . LYS A 1 45 ? -6.551 5.120 -2.899 1.00 0.00 45 LYS A CA 3
ATOM 3378 C C . LYS A 1 45 ? -6.083 6.055 -4.015 1.00 0.00 45 LYS A C 3
ATOM 3379 O O . LYS A 1 45 ? -6.830 6.334 -4.951 1.00 0.00 45 LYS A O 3
ATOM 3398 N N . SER A 1 46 ? -4.847 6.514 -3.879 1.00 0.00 46 SER A N 3
ATOM 3399 C CA . SER A 1 46 ? -4.270 7.413 -4.864 1.00 0.00 46 SER A CA 3
ATOM 3400 C C . SER A 1 46 ? -2.873 6.930 -5.257 1.00 0.00 46 SER A C 3
ATOM 3401 O O . SER A 1 46 ? -2.104 6.482 -4.408 1.00 0.00 46 SER A O 3
ATOM 3409 N N . ILE A 1 47 ? -2.586 7.038 -6.546 1.00 0.00 47 ILE A N 3
ATOM 3410 C CA . ILE A 1 47 ? -1.294 6.618 -7.063 1.00 0.00 47 ILE A CA 3
ATOM 3411 C C . ILE A 1 47 ? -0.277 7.743 -6.856 1.00 0.00 47 ILE A C 3
ATOM 3412 O O . ILE A 1 47 ? 0.794 7.519 -6.294 1.00 0.00 47 ILE A O 3
ATOM 3428 N N . MET A 1 48 ? -0.649 8.926 -7.320 1.00 0.00 48 MET A N 3
ATOM 3429 C CA . MET A 1 48 ? 0.218 10.086 -7.192 1.00 0.00 48 MET A CA 3
ATOM 3430 C C . MET A 1 48 ? 0.959 10.072 -5.854 1.00 0.00 48 MET A C 3
ATOM 3431 O O . MET A 1 48 ? 2.080 10.568 -5.756 1.00 0.00 48 MET A O 3
ATOM 3445 N N . GLY A 1 49 ? 0.302 9.498 -4.856 1.00 0.00 49 GLY A N 3
ATOM 3446 C CA . GLY A 1 49 ? 0.884 9.413 -3.528 1.00 0.00 49 GLY A CA 3
ATOM 3447 C C . GLY A 1 49 ? 1.778 8.178 -3.399 1.00 0.00 49 GLY A C 3
ATOM 3448 O O . GLY A 1 49 ? 2.949 8.290 -3.039 1.00 0.00 49 GLY A O 3
ATOM 3452 N N . VAL A 1 50 ? 1.191 7.028 -3.700 1.00 0.00 50 VAL A N 3
ATOM 3453 C CA . VAL A 1 50 ? 1.920 5.774 -3.623 1.00 0.00 50 VAL A CA 3
ATOM 3454 C C . VAL A 1 50 ? 3.141 5.840 -4.542 1.00 0.00 50 VAL A C 3
ATOM 3455 O O . VAL A 1 50 ? 4.150 5.184 -4.288 1.00 0.00 50 VAL A O 3
ATOM 3468 N N . MET A 1 51 ? 3.009 6.638 -5.591 1.00 0.00 51 MET A N 3
ATOM 3469 C CA . MET A 1 51 ? 4.089 6.799 -6.550 1.00 0.00 51 MET A CA 3
ATOM 3470 C C . MET A 1 51 ? 5.138 7.784 -6.033 1.00 0.00 51 MET A C 3
ATOM 3471 O O . MET A 1 51 ? 6.330 7.479 -6.023 1.00 0.00 51 MET A O 3
ATOM 3485 N N . SER A 1 52 ? 4.659 8.946 -5.615 1.00 0.00 52 SER A N 3
ATOM 3486 C CA . SER A 1 52 ? 5.542 9.978 -5.098 1.00 0.00 52 SER A CA 3
ATOM 3487 C C . SER A 1 52 ? 6.046 9.586 -3.708 1.00 0.00 52 SER A C 3
ATOM 3488 O O . SER A 1 52 ? 6.757 10.355 -3.062 1.00 0.00 52 SER A O 3
ATOM 3496 N N . LEU A 1 53 ? 5.656 8.393 -3.287 1.00 0.00 53 LEU A N 3
ATOM 3497 C CA . LEU A 1 53 ? 6.059 7.890 -1.985 1.00 0.00 53 LEU A CA 3
ATOM 3498 C C . LEU A 1 53 ? 7.438 7.235 -2.100 1.00 0.00 53 LEU A C 3
ATOM 3499 O O . LEU A 1 53 ? 7.900 6.583 -1.165 1.00 0.00 53 LEU A O 3
ATOM 3515 N N . GLY A 1 54 ? 8.057 7.432 -3.255 1.00 0.00 54 GLY A N 3
ATOM 3516 C CA . GLY A 1 54 ? 9.372 6.869 -3.504 1.00 0.00 54 GLY A CA 3
ATOM 3517 C C . GLY A 1 54 ? 9.545 5.534 -2.778 1.00 0.00 54 GLY A C 3
ATOM 3518 O O . GLY A 1 54 ? 10.550 5.317 -2.102 1.00 0.00 54 GLY A O 3
ATOM 3522 N N . VAL A 1 55 ? 8.549 4.675 -2.940 1.00 0.00 55 VAL A N 3
ATOM 3523 C CA . VAL A 1 55 ? 8.578 3.368 -2.307 1.00 0.00 55 VAL A CA 3
ATOM 3524 C C . VAL A 1 55 ? 9.757 2.564 -2.860 1.00 0.00 55 VAL A C 3
ATOM 3525 O O . VAL A 1 55 ? 9.564 1.521 -3.482 1.00 0.00 55 VAL A O 3
ATOM 3538 N N . GLY A 1 56 ? 10.952 3.081 -2.612 1.00 0.00 56 GLY A N 3
ATOM 3539 C CA . GLY A 1 56 ? 12.161 2.424 -3.079 1.00 0.00 56 GLY A CA 3
ATOM 3540 C C . GLY A 1 56 ? 12.377 1.093 -2.355 1.00 0.00 56 GLY A C 3
ATOM 3541 O O . GLY A 1 56 ? 11.700 0.802 -1.369 1.00 0.00 56 GLY A O 3
ATOM 3545 N N . LYS A 1 57 ? 13.321 0.321 -2.872 1.00 0.00 57 LYS A N 3
ATOM 3546 C CA . LYS A 1 57 ? 13.633 -0.972 -2.288 1.00 0.00 57 LYS A CA 3
ATOM 3547 C C . LYS A 1 57 ? 14.322 -0.764 -0.939 1.00 0.00 57 LYS A C 3
ATOM 3548 O O . LYS A 1 57 ? 14.820 0.324 -0.653 1.00 0.00 57 LYS A O 3
ATOM 3567 N N . ASP A 1 58 ? 14.331 -1.825 -0.145 1.00 0.00 58 ASP A N 3
ATOM 3568 C CA . ASP A 1 58 ? 14.953 -1.772 1.168 1.00 0.00 58 ASP A CA 3
ATOM 3569 C C . ASP A 1 58 ? 14.192 -0.778 2.047 1.00 0.00 58 ASP A C 3
ATOM 3570 O O . ASP A 1 58 ? 14.608 -0.490 3.168 1.00 0.00 58 ASP A O 3
ATOM 3580 N N . ALA A 1 59 ? 13.089 -0.282 1.507 1.00 0.00 59 ALA A N 3
ATOM 3581 C CA . ALA A 1 59 ? 12.266 0.674 2.229 1.00 0.00 59 ALA A CA 3
ATOM 3582 C C . ALA A 1 59 ? 11.066 -0.052 2.839 1.00 0.00 59 ALA A C 3
ATOM 3583 O O . ALA A 1 59 ? 10.450 -0.897 2.191 1.00 0.00 59 ALA A O 3
ATOM 3590 N N . GLU A 1 60 ? 10.768 0.303 4.081 1.00 0.00 60 GLU A N 3
ATOM 3591 C CA . GLU A 1 60 ? 9.653 -0.304 4.787 1.00 0.00 60 GLU A CA 3
ATOM 3592 C C . GLU A 1 60 ? 8.415 0.590 4.691 1.00 0.00 60 GLU A C 3
ATOM 3593 O O . GLU A 1 60 ? 8.427 1.726 5.163 1.00 0.00 60 GLU A O 3
ATOM 3606 N N . ILE A 1 61 ? 7.376 0.043 4.078 1.00 0.00 61 ILE A N 3
ATOM 3607 C CA . ILE A 1 61 ? 6.133 0.776 3.914 1.00 0.00 61 ILE A CA 3
ATOM 3608 C C . ILE A 1 61 ? 5.065 0.174 4.830 1.00 0.00 61 ILE A C 3
ATOM 3609 O O . ILE A 1 61 ? 5.287 -0.869 5.444 1.00 0.00 61 ILE A O 3
ATOM 3625 N N . THR A 1 62 ? 3.931 0.855 4.892 1.00 0.00 62 THR A N 3
ATOM 3626 C CA . THR A 1 62 ? 2.829 0.400 5.723 1.00 0.00 62 THR A CA 3
ATOM 3627 C C . THR A 1 62 ? 1.492 0.829 5.118 1.00 0.00 62 THR A C 3
ATOM 3628 O O . THR A 1 62 ? 1.442 1.750 4.304 1.00 0.00 62 THR A O 3
ATOM 3639 N N . ILE A 1 63 ? 0.440 0.141 5.536 1.00 0.00 63 ILE A N 3
ATOM 3640 C CA . ILE A 1 63 ? -0.894 0.438 5.046 1.00 0.00 63 ILE A CA 3
ATOM 3641 C C . ILE A 1 63 ? -1.898 0.300 6.191 1.00 0.00 63 ILE A C 3
ATOM 3642 O O . ILE A 1 63 ? -1.853 -0.671 6.945 1.00 0.00 63 ILE A O 3
ATOM 3658 N N . TYR A 1 64 ? -2.779 1.284 6.286 1.00 0.00 64 TYR A N 3
ATOM 3659 C CA . TYR A 1 64 ? -3.793 1.283 7.327 1.00 0.00 64 TYR A CA 3
ATOM 3660 C C . TYR A 1 64 ? -5.172 0.959 6.750 1.00 0.00 64 TYR A C 3
ATOM 3661 O O . TYR A 1 64 ? -5.386 1.067 5.544 1.00 0.00 64 TYR A O 3
ATOM 3679 N N . ALA A 1 65 ? -6.073 0.568 7.639 1.00 0.00 65 ALA A N 3
ATOM 3680 C CA . ALA A 1 65 ? -7.426 0.226 7.233 1.00 0.00 65 ALA A CA 3
ATOM 3681 C C . ALA A 1 65 ? -8.371 0.407 8.423 1.00 0.00 65 ALA A C 3
ATOM 3682 O O . ALA A 1 65 ? -8.178 -0.204 9.473 1.00 0.00 65 ALA A O 3
ATOM 3689 N N . ASP A 1 66 ? -9.374 1.249 8.218 1.00 0.00 66 ASP A N 3
ATOM 3690 C CA . ASP A 1 66 ? -10.350 1.519 9.260 1.00 0.00 66 ASP A CA 3
ATOM 3691 C C . ASP A 1 66 ? -11.753 1.518 8.651 1.00 0.00 66 ASP A C 3
ATOM 3692 O O . ASP A 1 66 ? -12.232 2.551 8.185 1.00 0.00 66 ASP A O 3
ATOM 3702 N N . GLY A 1 67 ? -12.373 0.347 8.675 1.00 0.00 67 GLY A N 3
ATOM 3703 C CA . GLY A 1 67 ? -13.712 0.199 8.131 1.00 0.00 67 GLY A CA 3
ATOM 3704 C C . GLY A 1 67 ? -14.349 -1.114 8.592 1.00 0.00 67 GLY A C 3
ATOM 3705 O O . GLY A 1 67 ? -14.170 -1.526 9.738 1.00 0.00 67 GLY A O 3
ATOM 3709 N N . SER A 1 68 ? -15.079 -1.734 7.676 1.00 0.00 68 SER A N 3
ATOM 3710 C CA . SER A 1 68 ? -15.743 -2.992 7.975 1.00 0.00 68 SER A CA 3
ATOM 3711 C C . SER A 1 68 ? -14.898 -4.162 7.468 1.00 0.00 68 SER A C 3
ATOM 3712 O O . SER A 1 68 ? -14.838 -5.212 8.108 1.00 0.00 68 SER A O 3
ATOM 3720 N N . ASP A 1 69 ? -14.267 -3.944 6.324 1.00 0.00 69 ASP A N 3
ATOM 3721 C CA . ASP A 1 69 ? -13.429 -4.968 5.724 1.00 0.00 69 ASP A CA 3
ATOM 3722 C C . ASP A 1 69 ? -11.959 -4.581 5.894 1.00 0.00 69 ASP A C 3
ATOM 3723 O O . ASP A 1 69 ? -11.075 -5.220 5.325 1.00 0.00 69 ASP A O 3
ATOM 3733 N N . GLU A 1 70 ? -11.742 -3.537 6.681 1.00 0.00 70 GLU A N 3
ATOM 3734 C CA . GLU A 1 70 ? -10.393 -3.058 6.934 1.00 0.00 70 GLU A CA 3
ATOM 3735 C C . GLU A 1 70 ? -9.407 -4.229 6.944 1.00 0.00 70 GLU A C 3
ATOM 3736 O O . GLU A 1 70 ? -8.514 -4.300 6.103 1.00 0.00 70 GLU A O 3
ATOM 3749 N N . SER A 1 71 ? -9.604 -5.118 7.908 1.00 0.00 71 SER A N 3
ATOM 3750 C CA . SER A 1 71 ? -8.743 -6.281 8.040 1.00 0.00 71 SER A CA 3
ATOM 3751 C C . SER A 1 71 ? -8.691 -7.046 6.715 1.00 0.00 71 SER A C 3
ATOM 3752 O O . SER A 1 71 ? -7.617 -7.448 6.269 1.00 0.00 71 SER A O 3
ATOM 3760 N N . ASP A 1 72 ? -9.863 -7.222 6.123 1.00 0.00 72 ASP A N 3
ATOM 3761 C CA . ASP A 1 72 ? -9.964 -7.931 4.860 1.00 0.00 72 ASP A CA 3
ATOM 3762 C C . ASP A 1 72 ? -9.167 -7.177 3.793 1.00 0.00 72 ASP A C 3
ATOM 3763 O O . ASP A 1 72 ? -8.578 -7.792 2.904 1.00 0.00 72 ASP A O 3
ATOM 3773 N N . ALA A 1 73 ? -9.171 -5.858 3.917 1.00 0.00 73 ALA A N 3
ATOM 3774 C CA . ALA A 1 73 ? -8.455 -5.016 2.974 1.00 0.00 73 ALA A CA 3
ATOM 3775 C C . ALA A 1 73 ? -6.949 -5.188 3.184 1.00 0.00 73 ALA A C 3
ATOM 3776 O O . ALA A 1 73 ? -6.177 -5.136 2.229 1.00 0.00 73 ALA A O 3
ATOM 3783 N N . ILE A 1 74 ? -6.578 -5.393 4.439 1.00 0.00 74 ILE A N 3
ATOM 3784 C CA . ILE A 1 74 ? -5.180 -5.573 4.786 1.00 0.00 74 ILE A CA 3
ATOM 3785 C C . ILE A 1 74 ? -4.709 -6.944 4.294 1.00 0.00 74 ILE A C 3
ATOM 3786 O O . ILE A 1 74 ? -3.560 -7.099 3.882 1.00 0.00 74 ILE A O 3
ATOM 3802 N N . GLN A 1 75 ? -5.622 -7.903 4.351 1.00 0.00 75 GLN A N 3
ATOM 3803 C CA . GLN A 1 75 ? -5.315 -9.254 3.915 1.00 0.00 75 GLN A CA 3
ATOM 3804 C C . GLN A 1 75 ? -5.133 -9.294 2.397 1.00 0.00 75 GLN A C 3
ATOM 3805 O O . GLN A 1 75 ? -4.374 -10.113 1.881 1.00 0.00 75 GLN A O 3
ATOM 3819 N N . ALA A 1 76 ? -5.841 -8.400 1.724 1.00 0.00 76 ALA A N 3
ATOM 3820 C CA . ALA A 1 76 ? -5.767 -8.323 0.275 1.00 0.00 76 ALA A CA 3
ATOM 3821 C C . ALA A 1 76 ? -4.483 -7.593 -0.127 1.00 0.00 76 ALA A C 3
ATOM 3822 O O . ALA A 1 76 ? -3.817 -7.984 -1.085 1.00 0.00 76 ALA A O 3
ATOM 3829 N N . ILE A 1 77 ? -4.175 -6.547 0.625 1.00 0.00 77 ILE A N 3
ATOM 3830 C CA . ILE A 1 77 ? -2.984 -5.759 0.358 1.00 0.00 77 ILE A CA 3
ATOM 3831 C C . ILE A 1 77 ? -1.760 -6.677 0.354 1.00 0.00 77 ILE A C 3
ATOM 3832 O O . ILE A 1 77 ? -1.175 -6.934 -0.697 1.00 0.00 77 ILE A O 3
ATOM 3848 N N . SER A 1 78 ? -1.410 -7.148 1.542 1.00 0.00 78 SER A N 3
ATOM 3849 C CA . SER A 1 78 ? -0.267 -8.033 1.690 1.00 0.00 78 SER A CA 3
ATOM 3850 C C . SER A 1 78 ? -0.231 -9.037 0.536 1.00 0.00 78 SER A C 3
ATOM 3851 O O . SER A 1 78 ? 0.844 -9.435 0.088 1.00 0.00 78 SER A O 3
ATOM 3859 N N . ASP A 1 79 ? -1.418 -9.420 0.090 1.00 0.00 79 ASP A N 3
ATOM 3860 C CA . ASP A 1 79 ? -1.536 -10.371 -1.002 1.00 0.00 79 ASP A CA 3
ATOM 3861 C C . ASP A 1 79 ? -1.076 -9.708 -2.303 1.00 0.00 79 ASP A C 3
ATOM 3862 O O . ASP A 1 79 ? -0.285 -10.281 -3.050 1.00 0.00 79 ASP A O 3
ATOM 3872 N N . VAL A 1 80 ? -1.590 -8.509 -2.532 1.00 0.00 80 VAL A N 3
ATOM 3873 C CA . VAL A 1 80 ? -1.241 -7.762 -3.729 1.00 0.00 80 VAL A CA 3
ATOM 3874 C C . VAL A 1 80 ? 0.249 -7.418 -3.693 1.00 0.00 80 VAL A C 3
ATOM 3875 O O . VAL A 1 80 ? 0.922 -7.452 -4.723 1.00 0.00 80 VAL A O 3
ATOM 3888 N N . LEU A 1 81 ? 0.721 -7.094 -2.498 1.00 0.00 81 LEU A N 3
ATOM 3889 C CA . LEU A 1 81 ? 2.119 -6.744 -2.316 1.00 0.00 81 LEU A CA 3
ATOM 3890 C C . LEU A 1 81 ? 2.992 -7.955 -2.649 1.00 0.00 81 LEU A C 3
ATOM 3891 O O . LEU A 1 81 ? 3.933 -7.851 -3.434 1.00 0.00 81 LEU A O 3
ATOM 3907 N N . SER A 1 82 ? 2.648 -9.079 -2.036 1.00 0.00 82 SER A N 3
ATOM 3908 C CA . SER A 1 82 ? 3.389 -10.309 -2.257 1.00 0.00 82 SER A CA 3
ATOM 3909 C C . SER A 1 82 ? 3.054 -10.880 -3.637 1.00 0.00 82 SER A C 3
ATOM 3910 O O . SER A 1 82 ? 3.882 -11.549 -4.253 1.00 0.00 82 SER A O 3
ATOM 3918 N N . LYS A 1 83 ? 1.839 -10.594 -4.081 1.00 0.00 83 LYS A N 3
ATOM 3919 C CA . LYS A 1 83 ? 1.385 -11.070 -5.376 1.00 0.00 83 LYS A CA 3
ATOM 3920 C C . LYS A 1 83 ? 2.338 -10.569 -6.463 1.00 0.00 83 LYS A C 3
ATOM 3921 O O . LYS A 1 83 ? 2.686 -11.310 -7.380 1.00 0.00 83 LYS A O 3
ATOM 3940 N N . GLU A 1 84 ? 2.735 -9.313 -6.323 1.00 0.00 84 GLU A N 3
ATOM 3941 C CA . GLU A 1 84 ? 3.642 -8.702 -7.280 1.00 0.00 84 GLU A CA 3
ATOM 3942 C C . GLU A 1 84 ? 5.088 -9.086 -6.960 1.00 0.00 84 GLU A C 3
ATOM 3943 O O . GLU A 1 84 ? 5.847 -9.457 -7.854 1.00 0.00 84 GLU A O 3
ATOM 3956 N N . GLY A 1 85 ? 5.425 -8.983 -5.684 1.00 0.00 85 GLY A N 3
ATOM 3957 C CA . GLY A 1 85 ? 6.767 -9.314 -5.235 1.00 0.00 85 GLY A CA 3
ATOM 3958 C C . GLY A 1 85 ? 7.536 -8.055 -4.829 1.00 0.00 85 GLY A C 3
ATOM 3959 O O . GLY A 1 85 ? 8.766 -8.038 -4.859 1.00 0.00 85 GLY A O 3
ATOM 3963 N N . LEU A 1 86 ? 6.780 -7.033 -4.456 1.00 0.00 86 LEU A N 3
ATOM 3964 C CA . LEU A 1 86 ? 7.375 -5.773 -4.044 1.00 0.00 86 LEU A CA 3
ATOM 3965 C C . LEU A 1 86 ? 7.902 -5.907 -2.614 1.00 0.00 86 LEU A C 3
ATOM 3966 O O . LEU A 1 86 ? 8.710 -5.094 -2.168 1.00 0.00 86 LEU A O 3
ATOM 3982 N N . THR A 1 87 ? 7.425 -6.940 -1.935 1.00 0.00 87 THR A N 3
ATOM 3983 C CA . THR A 1 87 ? 7.839 -7.191 -0.565 1.00 0.00 87 THR A CA 3
ATOM 3984 C C . THR A 1 87 ? 8.165 -8.673 -0.369 1.00 0.00 87 THR A C 3
ATOM 3985 O O . THR A 1 87 ? 7.819 -9.504 -1.208 1.00 0.00 87 THR A O 3
ATOM 3996 N N . LYS A 1 88 ? 8.827 -8.958 0.743 1.00 0.00 88 LYS A N 3
ATOM 3997 C CA . LYS A 1 88 ? 9.204 -10.325 1.059 1.00 0.00 88 LYS A CA 3
ATOM 3998 C C . LYS A 1 88 ? 9.633 -11.041 -0.224 1.00 0.00 88 LYS A C 3
ATOM 3999 O O . LYS A 1 88 ? 9.772 -12.263 -0.240 1.00 0.00 88 LYS A O 3
ATOM 4018 N N . MET A 1 1 ? -9.988 -0.061 13.361 1.00 0.00 1 MET A N 4
ATOM 4019 C CA . MET A 1 1 ? -8.794 0.428 12.693 1.00 0.00 1 MET A CA 4
ATOM 4020 C C . MET A 1 1 ? -7.646 -0.576 12.816 1.00 0.00 1 MET A C 4
ATOM 4021 O O . MET A 1 1 ? -7.297 -0.993 13.918 1.00 0.00 1 MET A O 4
ATOM 4035 N N . GLU A 1 2 ? -7.092 -0.935 11.667 1.00 0.00 2 GLU A N 4
ATOM 4036 C CA . GLU A 1 2 ? -5.990 -1.882 11.632 1.00 0.00 2 GLU A CA 4
ATOM 4037 C C . GLU A 1 2 ? -5.063 -1.575 10.453 1.00 0.00 2 GLU A C 4
ATOM 4038 O O . GLU A 1 2 ? -5.528 -1.314 9.345 1.00 0.00 2 GLU A O 4
ATOM 4051 N N . GLN A 1 3 ? -3.769 -1.617 10.733 1.00 0.00 3 GLN A N 4
ATOM 4052 C CA . GLN A 1 3 ? -2.773 -1.348 9.710 1.00 0.00 3 GLN A CA 4
ATOM 4053 C C . GLN A 1 3 ? -1.835 -2.546 9.554 1.00 0.00 3 GLN A C 4
ATOM 4054 O O . GLN A 1 3 ? -1.962 -3.537 10.272 1.00 0.00 3 GLN A O 4
ATOM 4068 N N . ASN A 1 4 ? -0.915 -2.417 8.609 1.00 0.00 4 ASN A N 4
ATOM 4069 C CA . ASN A 1 4 ? 0.045 -3.476 8.349 1.00 0.00 4 ASN A CA 4
ATOM 4070 C C . ASN A 1 4 ? 1.296 -2.878 7.704 1.00 0.00 4 ASN A C 4
ATOM 4071 O O . ASN A 1 4 ? 1.198 -2.091 6.764 1.00 0.00 4 ASN A O 4
ATOM 4082 N N . SER A 1 5 ? 2.444 -3.276 8.233 1.00 0.00 5 SER A N 4
ATOM 4083 C CA . SER A 1 5 ? 3.714 -2.789 7.720 1.00 0.00 5 SER A CA 4
ATOM 4084 C C . SER A 1 5 ? 4.341 -3.836 6.798 1.00 0.00 5 SER A C 4
ATOM 4085 O O . SER A 1 5 ? 3.998 -5.015 6.867 1.00 0.00 5 SER A O 4
ATOM 4093 N N . TYR A 1 6 ? 5.249 -3.367 5.955 1.00 0.00 6 TYR A N 4
ATOM 4094 C CA . TYR A 1 6 ? 5.928 -4.248 5.021 1.00 0.00 6 TYR A CA 4
ATOM 4095 C C . TYR A 1 6 ? 7.291 -3.679 4.620 1.00 0.00 6 TYR A C 4
ATOM 4096 O O . TYR A 1 6 ? 7.669 -2.596 5.064 1.00 0.00 6 TYR A O 4
ATOM 4114 N N . VAL A 1 7 ? 7.990 -4.432 3.785 1.00 0.00 7 VAL A N 4
ATOM 4115 C CA . VAL A 1 7 ? 9.302 -4.016 3.319 1.00 0.00 7 VAL A CA 4
ATOM 4116 C C . VAL A 1 7 ? 9.368 -4.161 1.798 1.00 0.00 7 VAL A C 4
ATOM 4117 O O . VAL A 1 7 ? 8.877 -5.143 1.242 1.00 0.00 7 VAL A O 4
ATOM 4130 N N . ILE A 1 8 ? 9.980 -3.169 1.167 1.00 0.00 8 ILE A N 4
ATOM 4131 C CA . ILE A 1 8 ? 10.117 -3.174 -0.279 1.00 0.00 8 ILE A CA 4
ATOM 4132 C C . ILE A 1 8 ? 11.327 -4.024 -0.669 1.00 0.00 8 ILE A C 4
ATOM 4133 O O . ILE A 1 8 ? 12.419 -3.839 -0.134 1.00 0.00 8 ILE A O 4
ATOM 4149 N N . ILE A 1 9 ? 11.093 -4.939 -1.600 1.00 0.00 9 ILE A N 4
ATOM 4150 C CA . ILE A 1 9 ? 12.150 -5.818 -2.068 1.00 0.00 9 ILE A CA 4
ATOM 4151 C C . ILE A 1 9 ? 12.287 -5.681 -3.586 1.00 0.00 9 ILE A C 4
ATOM 4152 O O . ILE A 1 9 ? 13.159 -6.301 -4.192 1.00 0.00 9 ILE A O 4
ATOM 4168 N N . ASP A 1 10 ? 11.413 -4.864 -4.156 1.00 0.00 10 ASP A N 4
ATOM 4169 C CA . ASP A 1 10 ? 11.426 -4.638 -5.591 1.00 0.00 10 ASP A CA 4
ATOM 4170 C C . ASP A 1 10 ? 12.288 -3.413 -5.902 1.00 0.00 10 ASP A C 4
ATOM 4171 O O . ASP A 1 10 ? 12.045 -2.328 -5.377 1.00 0.00 10 ASP A O 4
ATOM 4181 N N . GLU A 1 11 ? 13.279 -3.629 -6.755 1.00 0.00 11 GLU A N 4
ATOM 4182 C CA . GLU A 1 11 ? 14.179 -2.557 -7.143 1.00 0.00 11 GLU A CA 4
ATOM 4183 C C . GLU A 1 11 ? 13.425 -1.496 -7.947 1.00 0.00 11 GLU A C 4
ATOM 4184 O O . GLU A 1 11 ? 13.958 -0.419 -8.214 1.00 0.00 11 GLU A O 4
ATOM 4197 N N . THR A 1 12 ? 12.198 -1.836 -8.311 1.00 0.00 12 THR A N 4
ATOM 4198 C CA . THR A 1 12 ? 11.366 -0.926 -9.079 1.00 0.00 12 THR A CA 4
ATOM 4199 C C . THR A 1 12 ? 10.584 0.000 -8.145 1.00 0.00 12 THR A C 4
ATOM 4200 O O . THR A 1 12 ? 10.049 1.020 -8.579 1.00 0.00 12 THR A O 4
ATOM 4211 N N . GLY A 1 13 ? 10.543 -0.387 -6.879 1.00 0.00 13 GLY A N 4
ATOM 4212 C CA . GLY A 1 13 ? 9.836 0.395 -5.879 1.00 0.00 13 GLY A CA 4
ATOM 4213 C C . GLY A 1 13 ? 8.379 0.617 -6.287 1.00 0.00 13 GLY A C 4
ATOM 4214 O O . GLY A 1 13 ? 8.104 1.205 -7.332 1.00 0.00 13 GLY A O 4
ATOM 4218 N N . ILE A 1 14 ? 7.480 0.134 -5.440 1.00 0.00 14 ILE A N 4
ATOM 4219 C CA . ILE A 1 14 ? 6.057 0.272 -5.699 1.00 0.00 14 ILE A CA 4
ATOM 4220 C C . ILE A 1 14 ? 5.834 1.404 -6.703 1.00 0.00 14 ILE A C 4
ATOM 4221 O O . ILE A 1 14 ? 6.015 2.575 -6.374 1.00 0.00 14 ILE A O 4
ATOM 4237 N N . HIS 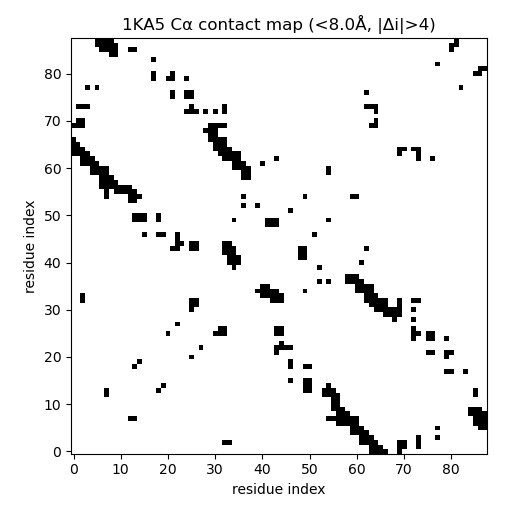A 1 15 ? 5.442 1.016 -7.907 1.00 0.00 15 HIS A N 4
ATOM 4238 C CA . HIS A 1 15 ? 5.192 1.984 -8.962 1.00 0.00 15 HIS A CA 4
ATOM 4239 C C . HIS A 1 15 ? 3.687 2.081 -9.222 1.00 0.00 15 HIS A C 4
ATOM 4240 O O . HIS A 1 15 ? 2.884 1.583 -8.435 1.00 0.00 15 HIS A O 4
ATOM 4254 N N . ALA A 1 16 ? 3.351 2.726 -10.329 1.00 0.00 16 ALA A N 4
ATOM 4255 C CA . ALA A 1 16 ? 1.958 2.895 -10.704 1.00 0.00 16 ALA A CA 4
ATOM 4256 C C . ALA A 1 16 ? 1.357 1.530 -11.047 1.00 0.00 16 ALA A C 4
ATOM 4257 O O . ALA A 1 16 ? 0.155 1.320 -10.890 1.00 0.00 16 ALA A O 4
ATOM 4264 N N . ARG A 1 17 ? 2.221 0.639 -11.510 1.00 0.00 17 ARG A N 4
ATOM 4265 C CA . ARG A 1 17 ? 1.791 -0.699 -11.877 1.00 0.00 17 ARG A CA 4
ATOM 4266 C C . ARG A 1 17 ? 1.101 -1.379 -10.692 1.00 0.00 17 ARG A C 4
ATOM 4267 O O . ARG A 1 17 ? -0.093 -1.668 -10.748 1.00 0.00 17 ARG A O 4
ATOM 4288 N N . PRO A 1 18 ? 1.904 -1.620 -9.621 1.00 0.00 18 PRO A N 4
ATOM 4289 C CA . PRO A 1 18 ? 1.382 -2.259 -8.425 1.00 0.00 18 PRO A CA 4
ATOM 4290 C C . PRO A 1 18 ? 0.528 -1.286 -7.610 1.00 0.00 18 PRO A C 4
ATOM 4291 O O . PRO A 1 18 ? -0.595 -1.610 -7.228 1.00 0.00 18 PRO A O 4
ATOM 4302 N N . ALA A 1 19 ? 1.093 -0.112 -7.369 1.00 0.00 19 ALA A N 4
ATOM 4303 C CA . ALA A 1 19 ? 0.398 0.911 -6.606 1.00 0.00 19 ALA A CA 4
ATOM 4304 C C . ALA A 1 19 ? -1.070 0.952 -7.037 1.00 0.00 19 ALA A C 4
ATOM 4305 O O . ALA A 1 19 ? -1.944 1.301 -6.245 1.00 0.00 19 ALA A O 4
ATOM 4312 N N . THR A 1 20 ? -1.296 0.590 -8.292 1.00 0.00 20 THR A N 4
ATOM 4313 C CA . THR A 1 20 ? -2.641 0.582 -8.837 1.00 0.00 20 THR A CA 4
ATOM 4314 C C . THR A 1 20 ? -3.458 -0.557 -8.224 1.00 0.00 20 THR A C 4
ATOM 4315 O O . THR A 1 20 ? -4.514 -0.323 -7.637 1.00 0.00 20 THR A O 4
ATOM 4326 N N . MET A 1 21 ? -2.939 -1.766 -8.381 1.00 0.00 21 MET A N 4
ATOM 4327 C CA . MET A 1 21 ? -3.608 -2.942 -7.850 1.00 0.00 21 MET A CA 4
ATOM 4328 C C . MET A 1 21 ? -3.844 -2.805 -6.345 1.00 0.00 21 MET A C 4
ATOM 4329 O O . MET A 1 21 ? -4.946 -3.058 -5.860 1.00 0.00 21 MET A O 4
ATOM 4343 N N . LEU A 1 22 ? -2.791 -2.407 -5.646 1.00 0.00 22 LEU A N 4
ATOM 4344 C CA . LEU A 1 22 ? -2.871 -2.233 -4.205 1.00 0.00 22 LEU A CA 4
ATOM 4345 C C . LEU A 1 22 ? -3.945 -1.193 -3.880 1.00 0.00 22 LEU A C 4
ATOM 4346 O O . LEU A 1 22 ? -4.811 -1.432 -3.040 1.00 0.00 22 LEU A O 4
ATOM 4362 N N . VAL A 1 23 ? -3.852 -0.061 -4.561 1.00 0.00 23 VAL A N 4
ATOM 4363 C CA . VAL A 1 23 ? -4.805 1.016 -4.355 1.00 0.00 23 VAL A CA 4
ATOM 4364 C C . VAL A 1 23 ? -6.203 0.539 -4.754 1.00 0.00 23 VAL A C 4
ATOM 4365 O O . VAL A 1 23 ? -7.181 0.822 -4.063 1.00 0.00 23 VAL A O 4
ATOM 4378 N N . GLN A 1 24 ? -6.253 -0.177 -5.867 1.00 0.00 24 GLN A N 4
ATOM 4379 C CA . GLN A 1 24 ? -7.515 -0.697 -6.367 1.00 0.00 24 GLN A CA 4
ATOM 4380 C C . GLN A 1 24 ? -8.131 -1.661 -5.351 1.00 0.00 24 GLN A C 4
ATOM 4381 O O . GLN A 1 24 ? -9.224 -1.417 -4.842 1.00 0.00 24 GLN A O 4
ATOM 4395 N N . THR A 1 25 ? -7.402 -2.736 -5.086 1.00 0.00 25 THR A N 4
ATOM 4396 C CA . THR A 1 25 ? -7.864 -3.738 -4.141 1.00 0.00 25 THR A CA 4
ATOM 4397 C C . THR A 1 25 ? -8.169 -3.093 -2.788 1.00 0.00 25 THR A C 4
ATOM 4398 O O . THR A 1 25 ? -9.006 -3.590 -2.033 1.00 0.00 25 THR A O 4
ATOM 4409 N N . ALA A 1 26 ? -7.476 -1.997 -2.520 1.00 0.00 26 ALA A N 4
ATOM 4410 C CA . ALA A 1 26 ? -7.663 -1.278 -1.271 1.00 0.00 26 ALA A CA 4
ATOM 4411 C C . ALA A 1 26 ? -9.066 -0.670 -1.242 1.00 0.00 26 ALA A C 4
ATOM 4412 O O . ALA A 1 26 ? -9.813 -0.868 -0.285 1.00 0.00 26 ALA A O 4
ATOM 4419 N N . SER A 1 27 ? -9.382 0.059 -2.302 1.00 0.00 27 SER A N 4
ATOM 4420 C CA . SER A 1 27 ? -10.682 0.698 -2.410 1.00 0.00 27 SER A CA 4
ATOM 4421 C C . SER A 1 27 ? -11.745 -0.339 -2.779 1.00 0.00 27 SER A C 4
ATOM 4422 O O . SER A 1 27 ? -12.856 -0.311 -2.250 1.00 0.00 27 SER A O 4
ATOM 4430 N N . LYS A 1 28 ? -11.369 -1.228 -3.686 1.00 0.00 28 LYS A N 4
ATOM 4431 C CA . LYS A 1 28 ? -12.276 -2.272 -4.133 1.00 0.00 28 LYS A CA 4
ATOM 4432 C C . LYS A 1 28 ? -13.171 -2.698 -2.967 1.00 0.00 28 LYS A C 4
ATOM 4433 O O . LYS A 1 28 ? -14.348 -2.997 -3.160 1.00 0.00 28 LYS A O 4
ATOM 4452 N N . PHE A 1 29 ? -12.578 -2.711 -1.782 1.00 0.00 29 PHE A N 4
ATOM 4453 C CA . PHE A 1 29 ? -13.306 -3.094 -0.584 1.00 0.00 29 PHE A CA 4
ATOM 4454 C C . PHE A 1 29 ? -14.246 -1.975 -0.132 1.00 0.00 29 PHE A C 4
ATOM 4455 O O . PHE A 1 29 ? -15.361 -1.855 -0.636 1.00 0.00 29 PHE A O 4
ATOM 4472 N N . ASP A 1 30 ? -13.759 -1.184 0.813 1.00 0.00 30 ASP A N 4
ATOM 4473 C CA . ASP A 1 30 ? -14.542 -0.078 1.339 1.00 0.00 30 ASP A CA 4
ATOM 4474 C C . ASP A 1 30 ? -13.775 0.584 2.485 1.00 0.00 30 ASP A C 4
ATOM 4475 O O . ASP A 1 30 ? -13.654 1.807 2.530 1.00 0.00 30 ASP A O 4
ATOM 4485 N N . SER A 1 31 ? -13.277 -0.253 3.383 1.00 0.00 31 SER A N 4
ATOM 4486 C CA . SER A 1 31 ? -12.525 0.235 4.526 1.00 0.00 31 SER A CA 4
ATOM 4487 C C . SER A 1 31 ? -11.646 1.415 4.108 1.00 0.00 31 SER A C 4
ATOM 4488 O O . SER A 1 31 ? -11.227 1.505 2.956 1.00 0.00 31 SER A O 4
ATOM 4496 N N . ASP A 1 32 ? -11.393 2.293 5.069 1.00 0.00 32 ASP A N 4
ATOM 4497 C CA . ASP A 1 32 ? -10.572 3.464 4.815 1.00 0.00 32 ASP A CA 4
ATOM 4498 C C . ASP A 1 32 ? -9.098 3.098 5.003 1.00 0.00 32 ASP A C 4
ATOM 4499 O O . ASP A 1 32 ? -8.497 3.432 6.021 1.00 0.00 32 ASP A O 4
ATOM 4509 N N . ILE A 1 33 ? -8.559 2.416 4.003 1.00 0.00 33 ILE A N 4
ATOM 4510 C CA . ILE A 1 33 ? -7.167 2.001 4.045 1.00 0.00 33 ILE A CA 4
ATOM 4511 C C . ILE A 1 33 ? -6.274 3.192 3.696 1.00 0.00 33 ILE A C 4
ATOM 4512 O O . ILE A 1 33 ? -6.644 4.032 2.878 1.00 0.00 33 ILE A O 4
ATOM 4528 N N . GLN A 1 34 ? -5.113 3.228 4.335 1.00 0.00 34 GLN A N 4
ATOM 4529 C CA . GLN A 1 34 ? -4.163 4.302 4.102 1.00 0.00 34 GLN A CA 4
ATOM 4530 C C . GLN A 1 34 ? -2.744 3.741 3.987 1.00 0.00 34 GLN A C 4
ATOM 4531 O O . GLN A 1 34 ? -2.389 2.792 4.685 1.00 0.00 34 GLN A O 4
ATOM 4545 N N . LEU A 1 35 ? -1.972 4.350 3.100 1.00 0.00 35 LEU A N 4
ATOM 4546 C CA . LEU A 1 35 ? -0.599 3.923 2.884 1.00 0.00 35 LEU A CA 4
ATOM 4547 C C . LEU A 1 35 ? 0.329 4.723 3.799 1.00 0.00 35 LEU A C 4
ATOM 4548 O O . LEU A 1 35 ? 0.024 5.860 4.159 1.00 0.00 35 LEU A O 4
ATOM 4564 N N . GLU A 1 36 ? 1.444 4.100 4.150 1.00 0.00 36 GLU A N 4
ATOM 4565 C CA . GLU A 1 36 ? 2.419 4.740 5.016 1.00 0.00 36 GLU A CA 4
ATOM 4566 C C . GLU A 1 36 ? 3.835 4.300 4.639 1.00 0.00 36 GLU A C 4
ATOM 4567 O O . GLU A 1 36 ? 4.039 3.174 4.183 1.00 0.00 36 GLU A O 4
ATOM 4580 N N . TYR A 1 37 ? 4.777 5.209 4.841 1.00 0.00 37 TYR A N 4
ATOM 4581 C CA . TYR A 1 37 ? 6.169 4.928 4.528 1.00 0.00 37 TYR A CA 4
ATOM 4582 C C . TYR A 1 37 ? 7.106 5.807 5.358 1.00 0.00 37 TYR A C 4
ATOM 4583 O O . TYR A 1 37 ? 7.162 7.019 5.161 1.00 0.00 37 TYR A O 4
ATOM 4601 N N . ASN A 1 38 ? 7.819 5.161 6.269 1.00 0.00 38 ASN A N 4
ATOM 4602 C CA . ASN A 1 38 ? 8.751 5.868 7.130 1.00 0.00 38 ASN A CA 4
ATOM 4603 C C . ASN A 1 38 ? 8.035 7.051 7.786 1.00 0.00 38 ASN A C 4
ATOM 4604 O O . ASN A 1 38 ? 8.530 8.176 7.751 1.00 0.00 38 ASN A O 4
ATOM 4615 N N . GLY A 1 39 ? 6.883 6.754 8.369 1.00 0.00 39 GLY A N 4
ATOM 4616 C CA . GLY A 1 39 ? 6.095 7.780 9.032 1.00 0.00 39 GLY A CA 4
ATOM 4617 C C . GLY A 1 39 ? 5.377 8.665 8.012 1.00 0.00 39 GLY A C 4
ATOM 4618 O O . GLY A 1 39 ? 4.728 9.643 8.381 1.00 0.00 39 GLY A O 4
ATOM 4622 N N . LYS A 1 40 ? 5.517 8.290 6.748 1.00 0.00 40 LYS A N 4
ATOM 4623 C CA . LYS A 1 40 ? 4.890 9.039 5.672 1.00 0.00 40 LYS A CA 4
ATOM 4624 C C . LYS A 1 40 ? 3.614 8.319 5.233 1.00 0.00 40 LYS A C 4
ATOM 4625 O O . LYS A 1 40 ? 3.657 7.438 4.375 1.00 0.00 40 LYS A O 4
ATOM 4644 N N . LYS A 1 41 ? 2.507 8.721 5.839 1.00 0.00 41 LYS A N 4
ATOM 4645 C CA . LYS A 1 41 ? 1.220 8.125 5.521 1.00 0.00 41 LYS A CA 4
ATOM 4646 C C . LYS A 1 41 ? 0.583 8.887 4.358 1.00 0.00 41 LYS A C 4
ATOM 4647 O O . LYS A 1 41 ? 0.815 10.085 4.196 1.00 0.00 41 LYS A O 4
ATOM 4666 N N . VAL A 1 42 ? -0.208 8.164 3.580 1.00 0.00 42 VAL A N 4
ATOM 4667 C CA . VAL A 1 42 ? -0.880 8.758 2.437 1.00 0.00 42 VAL A CA 4
ATOM 4668 C C . VAL A 1 42 ? -2.194 8.017 2.182 1.00 0.00 42 VAL A C 4
ATOM 4669 O O . VAL A 1 42 ? -2.613 7.191 2.992 1.00 0.00 42 VAL A O 4
ATOM 4682 N N . ASN A 1 43 ? -2.808 8.338 1.052 1.00 0.00 43 ASN A N 4
ATOM 4683 C CA . ASN A 1 43 ? -4.066 7.713 0.681 1.00 0.00 43 ASN A CA 4
ATOM 4684 C C . ASN A 1 43 ? -3.783 6.481 -0.181 1.00 0.00 43 ASN A C 4
ATOM 4685 O O . ASN A 1 43 ? -3.246 6.598 -1.281 1.00 0.00 43 ASN A O 4
ATOM 4696 N N . LEU A 1 44 ? -4.158 5.327 0.352 1.00 0.00 44 LEU A N 4
ATOM 4697 C CA . LEU A 1 44 ? -3.950 4.075 -0.355 1.00 0.00 44 LEU A CA 4
ATOM 4698 C C . LEU A 1 44 ? -4.986 3.949 -1.474 1.00 0.00 44 LEU A C 4
ATOM 4699 O O . LEU A 1 44 ? -5.244 2.850 -1.964 1.00 0.00 44 LEU A O 4
ATOM 4715 N N . LYS A 1 45 ? -5.550 5.088 -1.846 1.00 0.00 45 LYS A N 4
ATOM 4716 C CA . LYS A 1 45 ? -6.551 5.120 -2.899 1.00 0.00 45 LYS A CA 4
ATOM 4717 C C . LYS A 1 45 ? -6.083 6.055 -4.015 1.00 0.00 45 LYS A C 4
ATOM 4718 O O . LYS A 1 45 ? -6.830 6.334 -4.951 1.00 0.00 45 LYS A O 4
ATOM 4737 N N . SER A 1 46 ? -4.847 6.514 -3.879 1.00 0.00 46 SER A N 4
ATOM 4738 C CA . SER A 1 46 ? -4.270 7.413 -4.864 1.00 0.00 46 SER A CA 4
ATOM 4739 C C . SER A 1 46 ? -2.873 6.930 -5.257 1.00 0.00 46 SER A C 4
ATOM 4740 O O . SER A 1 46 ? -2.104 6.482 -4.408 1.00 0.00 46 SER A O 4
ATOM 4748 N N . ILE A 1 47 ? -2.586 7.038 -6.546 1.00 0.00 47 ILE A N 4
ATOM 4749 C CA . ILE A 1 47 ? -1.294 6.618 -7.063 1.00 0.00 47 ILE A CA 4
ATOM 4750 C C . ILE A 1 47 ? -0.277 7.743 -6.856 1.00 0.00 47 ILE A C 4
ATOM 4751 O O . ILE A 1 47 ? 0.794 7.519 -6.294 1.00 0.00 47 ILE A O 4
ATOM 4767 N N . MET A 1 48 ? -0.649 8.926 -7.320 1.00 0.00 48 MET A N 4
ATOM 4768 C CA . MET A 1 48 ? 0.218 10.086 -7.192 1.00 0.00 48 MET A CA 4
ATOM 4769 C C . MET A 1 48 ? 0.959 10.072 -5.854 1.00 0.00 48 MET A C 4
ATOM 4770 O O . MET A 1 48 ? 2.080 10.568 -5.756 1.00 0.00 48 MET A O 4
ATOM 4784 N N . GLY A 1 49 ? 0.302 9.498 -4.856 1.00 0.00 49 GLY A N 4
ATOM 4785 C CA . GLY A 1 49 ? 0.884 9.413 -3.528 1.00 0.00 49 GLY A CA 4
ATOM 4786 C C . GLY A 1 49 ? 1.778 8.178 -3.399 1.00 0.00 49 GLY A C 4
ATOM 4787 O O . GLY A 1 49 ? 2.949 8.290 -3.039 1.00 0.00 49 GLY A O 4
ATOM 4791 N N . VAL A 1 50 ? 1.191 7.028 -3.700 1.00 0.00 50 VAL A N 4
ATOM 4792 C CA . VAL A 1 50 ? 1.920 5.774 -3.623 1.00 0.00 50 VAL A CA 4
ATOM 4793 C C . VAL A 1 50 ? 3.141 5.840 -4.542 1.00 0.00 50 VAL A C 4
ATOM 4794 O O . VAL A 1 50 ? 4.150 5.184 -4.288 1.00 0.00 50 VAL A O 4
ATOM 4807 N N . MET A 1 51 ? 3.009 6.638 -5.591 1.00 0.00 51 MET A N 4
ATOM 4808 C CA . MET A 1 51 ? 4.089 6.799 -6.550 1.00 0.00 51 MET A CA 4
ATOM 4809 C C . MET A 1 51 ? 5.138 7.784 -6.033 1.00 0.00 51 MET A C 4
ATOM 4810 O O . MET A 1 51 ? 6.330 7.479 -6.023 1.00 0.00 51 MET A O 4
ATOM 4824 N N . SER A 1 52 ? 4.659 8.946 -5.615 1.00 0.00 52 SER A N 4
ATOM 4825 C CA . SER A 1 52 ? 5.542 9.978 -5.098 1.00 0.00 52 SER A CA 4
ATOM 4826 C C . SER A 1 52 ? 6.046 9.586 -3.708 1.00 0.00 52 SER A C 4
ATOM 4827 O O . SER A 1 52 ? 6.757 10.355 -3.062 1.00 0.00 52 SER A O 4
ATOM 4835 N N . LEU A 1 53 ? 5.656 8.393 -3.287 1.00 0.00 53 LEU A N 4
ATOM 4836 C CA . LEU A 1 53 ? 6.059 7.890 -1.985 1.00 0.00 53 LEU A CA 4
ATOM 4837 C C . LEU A 1 53 ? 7.438 7.235 -2.100 1.00 0.00 53 LEU A C 4
ATOM 4838 O O . LEU A 1 53 ? 7.900 6.583 -1.165 1.00 0.00 53 LEU A O 4
ATOM 4854 N N . GLY A 1 54 ? 8.057 7.432 -3.255 1.00 0.00 54 GLY A N 4
ATOM 4855 C CA . GLY A 1 54 ? 9.372 6.869 -3.504 1.00 0.00 54 GLY A CA 4
ATOM 4856 C C . GLY A 1 54 ? 9.545 5.534 -2.778 1.00 0.00 54 GLY A C 4
ATOM 4857 O O . GLY A 1 54 ? 10.550 5.317 -2.102 1.00 0.00 54 GLY A O 4
ATOM 4861 N N . VAL A 1 55 ? 8.549 4.675 -2.940 1.00 0.00 55 VAL A N 4
ATOM 4862 C CA . VAL A 1 55 ? 8.578 3.368 -2.307 1.00 0.00 55 VAL A CA 4
ATOM 4863 C C . VAL A 1 55 ? 9.757 2.564 -2.860 1.00 0.00 55 VAL A C 4
ATOM 4864 O O . VAL A 1 55 ? 9.564 1.521 -3.482 1.00 0.00 55 VAL A O 4
ATOM 4877 N N . GLY A 1 56 ? 10.952 3.081 -2.612 1.00 0.00 56 GLY A N 4
ATOM 4878 C CA . GLY A 1 56 ? 12.161 2.424 -3.079 1.00 0.00 56 GLY A CA 4
ATOM 4879 C C . GLY A 1 56 ? 12.377 1.093 -2.355 1.00 0.00 56 GLY A C 4
ATOM 4880 O O . GLY A 1 56 ? 11.700 0.802 -1.369 1.00 0.00 56 GLY A O 4
ATOM 4884 N N . LYS A 1 57 ? 13.321 0.321 -2.872 1.00 0.00 57 LYS A N 4
ATOM 4885 C CA . LYS A 1 57 ? 13.633 -0.972 -2.288 1.00 0.00 57 LYS A CA 4
ATOM 4886 C C . LYS A 1 57 ? 14.322 -0.764 -0.939 1.00 0.00 57 LYS A C 4
ATOM 4887 O O . LYS A 1 57 ? 14.820 0.324 -0.653 1.00 0.00 57 LYS A O 4
ATOM 4906 N N . ASP A 1 58 ? 14.331 -1.825 -0.145 1.00 0.00 58 ASP A N 4
ATOM 4907 C CA . ASP A 1 58 ? 14.953 -1.772 1.168 1.00 0.00 58 ASP A CA 4
ATOM 4908 C C . ASP A 1 58 ? 14.192 -0.778 2.047 1.00 0.00 58 ASP A C 4
ATOM 4909 O O . ASP A 1 58 ? 14.608 -0.490 3.168 1.00 0.00 58 ASP A O 4
ATOM 4919 N N . ALA A 1 59 ? 13.089 -0.282 1.507 1.00 0.00 59 ALA A N 4
ATOM 4920 C CA . ALA A 1 59 ? 12.266 0.674 2.229 1.00 0.00 59 ALA A CA 4
ATOM 4921 C C . ALA A 1 59 ? 11.066 -0.052 2.839 1.00 0.00 59 ALA A C 4
ATOM 4922 O O . ALA A 1 59 ? 10.450 -0.897 2.191 1.00 0.00 59 ALA A O 4
ATOM 4929 N N . GLU A 1 60 ? 10.768 0.303 4.081 1.00 0.00 60 GLU A N 4
ATOM 4930 C CA . GLU A 1 60 ? 9.653 -0.304 4.787 1.00 0.00 60 GLU A CA 4
ATOM 4931 C C . GLU A 1 60 ? 8.415 0.590 4.691 1.00 0.00 60 GLU A C 4
ATOM 4932 O O . GLU A 1 60 ? 8.427 1.726 5.163 1.00 0.00 60 GLU A O 4
ATOM 4945 N N . ILE A 1 61 ? 7.376 0.043 4.078 1.00 0.00 61 ILE A N 4
ATOM 4946 C CA . ILE A 1 61 ? 6.133 0.776 3.914 1.00 0.00 61 ILE A CA 4
ATOM 4947 C C . ILE A 1 61 ? 5.065 0.174 4.830 1.00 0.00 61 ILE A C 4
ATOM 4948 O O . ILE A 1 61 ? 5.287 -0.869 5.444 1.00 0.00 61 ILE A O 4
ATOM 4964 N N . THR A 1 62 ? 3.931 0.855 4.892 1.00 0.00 62 THR A N 4
ATOM 4965 C CA . THR A 1 62 ? 2.829 0.400 5.723 1.00 0.00 62 THR A CA 4
ATOM 4966 C C . THR A 1 62 ? 1.492 0.829 5.118 1.00 0.00 62 THR A C 4
ATOM 4967 O O . THR A 1 62 ? 1.442 1.750 4.304 1.00 0.00 62 THR A O 4
ATOM 4978 N N . ILE A 1 63 ? 0.440 0.141 5.536 1.00 0.00 63 ILE A N 4
ATOM 4979 C CA . ILE A 1 63 ? -0.894 0.438 5.046 1.00 0.00 63 ILE A CA 4
ATOM 4980 C C . ILE A 1 63 ? -1.898 0.300 6.191 1.00 0.00 63 ILE A C 4
ATOM 4981 O O . ILE A 1 63 ? -1.853 -0.671 6.945 1.00 0.00 63 ILE A O 4
ATOM 4997 N N . TYR A 1 64 ? -2.779 1.284 6.286 1.00 0.00 64 TYR A N 4
ATOM 4998 C CA . TYR A 1 64 ? -3.793 1.283 7.327 1.00 0.00 64 TYR A CA 4
ATOM 4999 C C . TYR A 1 64 ? -5.172 0.959 6.750 1.00 0.00 64 TYR A C 4
ATOM 5000 O O . TYR A 1 64 ? -5.386 1.067 5.544 1.00 0.00 64 TYR A O 4
ATOM 5018 N N . ALA A 1 65 ? -6.073 0.568 7.639 1.00 0.00 65 ALA A N 4
ATOM 5019 C CA . ALA A 1 65 ? -7.426 0.226 7.233 1.00 0.00 65 ALA A CA 4
ATOM 5020 C C . ALA A 1 65 ? -8.371 0.407 8.423 1.00 0.00 65 ALA A C 4
ATOM 5021 O O . ALA A 1 65 ? -8.178 -0.204 9.473 1.00 0.00 65 ALA A O 4
ATOM 5028 N N . ASP A 1 66 ? -9.374 1.249 8.218 1.00 0.00 66 ASP A N 4
ATOM 5029 C CA . ASP A 1 66 ? -10.350 1.519 9.260 1.00 0.00 66 ASP A CA 4
ATOM 5030 C C . ASP A 1 66 ? -11.753 1.518 8.651 1.00 0.00 66 ASP A C 4
ATOM 5031 O O . ASP A 1 66 ? -12.232 2.551 8.185 1.00 0.00 66 ASP A O 4
ATOM 5041 N N . GLY A 1 67 ? -12.373 0.347 8.675 1.00 0.00 67 GLY A N 4
ATOM 5042 C CA . GLY A 1 67 ? -13.712 0.199 8.131 1.00 0.00 67 GLY A CA 4
ATOM 5043 C C . GLY A 1 67 ? -14.349 -1.114 8.592 1.00 0.00 67 GLY A C 4
ATOM 5044 O O . GLY A 1 67 ? -14.170 -1.526 9.738 1.00 0.00 67 GLY A O 4
ATOM 5048 N N . SER A 1 68 ? -15.079 -1.734 7.676 1.00 0.00 68 SER A N 4
ATOM 5049 C CA . SER A 1 68 ? -15.743 -2.992 7.975 1.00 0.00 68 SER A CA 4
ATOM 5050 C C . SER A 1 68 ? -14.898 -4.162 7.468 1.00 0.00 68 SER A C 4
ATOM 5051 O O . SER A 1 68 ? -14.838 -5.212 8.108 1.00 0.00 68 SER A O 4
ATOM 5059 N N . ASP A 1 69 ? -14.267 -3.944 6.324 1.00 0.00 69 ASP A N 4
ATOM 5060 C CA . ASP A 1 69 ? -13.429 -4.968 5.724 1.00 0.00 69 ASP A CA 4
ATOM 5061 C C . ASP A 1 69 ? -11.959 -4.581 5.894 1.00 0.00 69 ASP A C 4
ATOM 5062 O O . ASP A 1 69 ? -11.075 -5.220 5.325 1.00 0.00 69 ASP A O 4
ATOM 5072 N N . GLU A 1 70 ? -11.742 -3.537 6.681 1.00 0.00 70 GLU A N 4
ATOM 5073 C CA . GLU A 1 70 ? -10.393 -3.058 6.934 1.00 0.00 70 GLU A CA 4
ATOM 5074 C C . GLU A 1 70 ? -9.407 -4.229 6.944 1.00 0.00 70 GLU A C 4
ATOM 5075 O O . GLU A 1 70 ? -8.514 -4.300 6.103 1.00 0.00 70 GLU A O 4
ATOM 5088 N N . SER A 1 71 ? -9.604 -5.118 7.908 1.00 0.00 71 SER A N 4
ATOM 5089 C CA . SER A 1 71 ? -8.743 -6.281 8.040 1.00 0.00 71 SER A CA 4
ATOM 5090 C C . SER A 1 71 ? -8.691 -7.046 6.715 1.00 0.00 71 SER A C 4
ATOM 5091 O O . SER A 1 71 ? -7.617 -7.448 6.269 1.00 0.00 71 SER A O 4
ATOM 5099 N N . ASP A 1 72 ? -9.863 -7.222 6.123 1.00 0.00 72 ASP A N 4
ATOM 5100 C CA . ASP A 1 72 ? -9.964 -7.931 4.860 1.00 0.00 72 ASP A CA 4
ATOM 5101 C C . ASP A 1 72 ? -9.167 -7.177 3.793 1.00 0.00 72 ASP A C 4
ATOM 5102 O O . ASP A 1 72 ? -8.578 -7.792 2.904 1.00 0.00 72 ASP A O 4
ATOM 5112 N N . ALA A 1 73 ? -9.171 -5.858 3.917 1.00 0.00 73 ALA A N 4
ATOM 5113 C CA . ALA A 1 73 ? -8.455 -5.016 2.974 1.00 0.00 73 ALA A CA 4
ATOM 5114 C C . ALA A 1 73 ? -6.949 -5.188 3.184 1.00 0.00 73 ALA A C 4
ATOM 5115 O O . ALA A 1 73 ? -6.177 -5.136 2.229 1.00 0.00 73 ALA A O 4
ATOM 5122 N N . ILE A 1 74 ? -6.578 -5.393 4.439 1.00 0.00 74 ILE A N 4
ATOM 5123 C CA . ILE A 1 74 ? -5.180 -5.573 4.786 1.00 0.00 74 ILE A CA 4
ATOM 5124 C C . ILE A 1 74 ? -4.709 -6.944 4.294 1.00 0.00 74 ILE A C 4
ATOM 5125 O O . ILE A 1 74 ? -3.560 -7.099 3.882 1.00 0.00 74 ILE A O 4
ATOM 5141 N N . GLN A 1 75 ? -5.622 -7.903 4.351 1.00 0.00 75 GLN A N 4
ATOM 5142 C CA . GLN A 1 75 ? -5.315 -9.254 3.915 1.00 0.00 75 GLN A CA 4
ATOM 5143 C C . GLN A 1 75 ? -5.133 -9.294 2.397 1.00 0.00 75 GLN A C 4
ATOM 5144 O O . GLN A 1 75 ? -4.374 -10.113 1.881 1.00 0.00 75 GLN A O 4
ATOM 5158 N N . ALA A 1 76 ? -5.841 -8.400 1.724 1.00 0.00 76 ALA A N 4
ATOM 5159 C CA . ALA A 1 76 ? -5.767 -8.323 0.275 1.00 0.00 76 ALA A CA 4
ATOM 5160 C C . ALA A 1 76 ? -4.483 -7.593 -0.127 1.00 0.00 76 ALA A C 4
ATOM 5161 O O . ALA A 1 76 ? -3.817 -7.984 -1.085 1.00 0.00 76 ALA A O 4
ATOM 5168 N N . ILE A 1 77 ? -4.175 -6.547 0.625 1.00 0.00 77 ILE A N 4
ATOM 5169 C CA . ILE A 1 77 ? -2.984 -5.759 0.358 1.00 0.00 77 ILE A CA 4
ATOM 5170 C C . ILE A 1 77 ? -1.760 -6.677 0.354 1.00 0.00 77 ILE A C 4
ATOM 5171 O O . ILE A 1 77 ? -1.175 -6.934 -0.697 1.00 0.00 77 ILE A O 4
ATOM 5187 N N . SER A 1 78 ? -1.410 -7.148 1.542 1.00 0.00 78 SER A N 4
ATOM 5188 C CA . SER A 1 78 ? -0.267 -8.033 1.690 1.00 0.00 78 SER A CA 4
ATOM 5189 C C . SER A 1 78 ? -0.231 -9.037 0.536 1.00 0.00 78 SER A C 4
ATOM 5190 O O . SER A 1 78 ? 0.844 -9.435 0.088 1.00 0.00 78 SER A O 4
ATOM 5198 N N . ASP A 1 79 ? -1.418 -9.420 0.090 1.00 0.00 79 ASP A N 4
ATOM 5199 C CA . ASP A 1 79 ? -1.536 -10.371 -1.002 1.00 0.00 79 ASP A CA 4
ATOM 5200 C C . ASP A 1 79 ? -1.076 -9.708 -2.303 1.00 0.00 79 ASP A C 4
ATOM 5201 O O . ASP A 1 79 ? -0.285 -10.281 -3.050 1.00 0.00 79 ASP A O 4
ATOM 5211 N N . VAL A 1 80 ? -1.590 -8.509 -2.532 1.00 0.00 80 VAL A N 4
ATOM 5212 C CA . VAL A 1 80 ? -1.241 -7.762 -3.729 1.00 0.00 80 VAL A CA 4
ATOM 5213 C C . VAL A 1 80 ? 0.249 -7.418 -3.693 1.00 0.00 80 VAL A C 4
ATOM 5214 O O . VAL A 1 80 ? 0.922 -7.452 -4.723 1.00 0.00 80 VAL A O 4
ATOM 5227 N N . LEU A 1 81 ? 0.721 -7.094 -2.498 1.00 0.00 81 LEU A N 4
ATOM 5228 C CA . LEU A 1 81 ? 2.119 -6.744 -2.316 1.00 0.00 81 LEU A CA 4
ATOM 5229 C C . LEU A 1 81 ? 2.992 -7.955 -2.649 1.00 0.00 81 LEU A C 4
ATOM 5230 O O . LEU A 1 81 ? 3.933 -7.851 -3.434 1.00 0.00 81 LEU A O 4
ATOM 5246 N N . SER A 1 82 ? 2.648 -9.079 -2.036 1.00 0.00 82 SER A N 4
ATOM 5247 C CA . SER A 1 82 ? 3.389 -10.309 -2.257 1.00 0.00 82 SER A CA 4
ATOM 5248 C C . SER A 1 82 ? 3.054 -10.880 -3.637 1.00 0.00 82 SER A C 4
ATOM 5249 O O . SER A 1 82 ? 3.882 -11.549 -4.253 1.00 0.00 82 SER A O 4
ATOM 5257 N N . LYS A 1 83 ? 1.839 -10.594 -4.081 1.00 0.00 83 LYS A N 4
ATOM 5258 C CA . LYS A 1 83 ? 1.385 -11.070 -5.376 1.00 0.00 83 LYS A CA 4
ATOM 5259 C C . LYS A 1 83 ? 2.338 -10.569 -6.463 1.00 0.00 83 LYS A C 4
ATOM 5260 O O . LYS A 1 83 ? 2.686 -11.310 -7.380 1.00 0.00 83 LYS A O 4
ATOM 5279 N N . GLU A 1 84 ? 2.735 -9.313 -6.323 1.00 0.00 84 GLU A N 4
ATOM 5280 C CA . GLU A 1 84 ? 3.642 -8.702 -7.280 1.00 0.00 84 GLU A CA 4
ATOM 5281 C C . GLU A 1 84 ? 5.088 -9.086 -6.960 1.00 0.00 84 GLU A C 4
ATOM 5282 O O . GLU A 1 84 ? 5.847 -9.457 -7.854 1.00 0.00 84 GLU A O 4
ATOM 5295 N N . GLY A 1 85 ? 5.425 -8.983 -5.684 1.00 0.00 85 GLY A N 4
ATOM 5296 C CA . GLY A 1 85 ? 6.767 -9.314 -5.235 1.00 0.00 85 GLY A CA 4
ATOM 5297 C C . GLY A 1 85 ? 7.536 -8.055 -4.829 1.00 0.00 85 GLY A C 4
ATOM 5298 O O . GLY A 1 85 ? 8.766 -8.038 -4.859 1.00 0.00 85 GLY A O 4
ATOM 5302 N N . LEU A 1 86 ? 6.780 -7.033 -4.456 1.00 0.00 86 LEU A N 4
ATOM 5303 C CA . LEU A 1 86 ? 7.375 -5.773 -4.044 1.00 0.00 86 LEU A CA 4
ATOM 5304 C C . LEU A 1 86 ? 7.902 -5.907 -2.614 1.00 0.00 86 LEU A C 4
ATOM 5305 O O . LEU A 1 86 ? 8.710 -5.094 -2.168 1.00 0.00 86 LEU A O 4
ATOM 5321 N N . THR A 1 87 ? 7.425 -6.940 -1.935 1.00 0.00 87 THR A N 4
ATOM 5322 C CA . THR A 1 87 ? 7.839 -7.191 -0.565 1.00 0.00 87 THR A CA 4
ATOM 5323 C C . THR A 1 87 ? 8.165 -8.673 -0.369 1.00 0.00 87 THR A C 4
ATOM 5324 O O . THR A 1 87 ? 7.819 -9.504 -1.208 1.00 0.00 87 THR A O 4
ATOM 5335 N N . LYS A 1 88 ? 8.827 -8.958 0.743 1.00 0.00 88 LYS A N 4
ATOM 5336 C CA . LYS A 1 88 ? 9.204 -10.325 1.059 1.00 0.00 88 LYS A CA 4
ATOM 5337 C C . LYS A 1 88 ? 9.633 -11.041 -0.224 1.00 0.00 88 LYS A C 4
ATOM 5338 O O . LYS A 1 88 ? 9.772 -12.263 -0.240 1.00 0.00 88 LYS A O 4
ATOM 5357 N N . MET A 1 1 ? -8.874 0.724 14.061 1.00 0.00 1 MET A N 5
ATOM 5358 C CA . MET A 1 1 ? -8.169 0.751 12.792 1.00 0.00 1 MET A CA 5
ATOM 5359 C C . MET A 1 1 ? -7.002 -0.238 12.791 1.00 0.00 1 MET A C 5
ATOM 5360 O O . MET A 1 1 ? -6.175 -0.229 13.703 1.00 0.00 1 MET A O 5
ATOM 5374 N N . GLU A 1 2 ? -6.970 -1.067 11.757 1.00 0.00 2 GLU A N 5
ATOM 5375 C CA . GLU A 1 2 ? -5.918 -2.060 11.626 1.00 0.00 2 GLU A CA 5
ATOM 5376 C C . GLU A 1 2 ? -5.040 -1.746 10.413 1.00 0.00 2 GLU A C 5
ATOM 5377 O O . GLU A 1 2 ? -5.551 -1.503 9.320 1.00 0.00 2 GLU A O 5
ATOM 5390 N N . GLN A 1 3 ? -3.736 -1.761 10.646 1.00 0.00 3 GLN A N 5
ATOM 5391 C CA . GLN A 1 3 ? -2.783 -1.481 9.584 1.00 0.00 3 GLN A CA 5
ATOM 5392 C C . GLN A 1 3 ? -1.893 -2.701 9.335 1.00 0.00 3 GLN A C 5
ATOM 5393 O O . GLN A 1 3 ? -2.077 -3.746 9.958 1.00 0.00 3 GLN A O 5
ATOM 5407 N N . ASN A 1 4 ? -0.948 -2.527 8.424 1.00 0.00 4 ASN A N 5
ATOM 5408 C CA . ASN A 1 4 ? -0.030 -3.601 8.084 1.00 0.00 4 ASN A CA 5
ATOM 5409 C C . ASN A 1 4 ? 1.255 -3.003 7.505 1.00 0.00 4 ASN A C 5
ATOM 5410 O O . ASN A 1 4 ? 1.207 -2.205 6.571 1.00 0.00 4 ASN A O 5
ATOM 5421 N N . SER A 1 5 ? 2.374 -3.412 8.086 1.00 0.00 5 SER A N 5
ATOM 5422 C CA . SER A 1 5 ? 3.669 -2.927 7.640 1.00 0.00 5 SER A CA 5
ATOM 5423 C C . SER A 1 5 ? 4.328 -3.961 6.726 1.00 0.00 5 SER A C 5
ATOM 5424 O O . SER A 1 5 ? 4.018 -5.148 6.801 1.00 0.00 5 SER A O 5
ATOM 5432 N N . TYR A 1 6 ? 5.226 -3.472 5.884 1.00 0.00 6 TYR A N 5
ATOM 5433 C CA . TYR A 1 6 ? 5.933 -4.340 4.956 1.00 0.00 6 TYR A CA 5
ATOM 5434 C C . TYR A 1 6 ? 7.277 -3.731 4.552 1.00 0.00 6 TYR A C 5
ATOM 5435 O O . TYR A 1 6 ? 7.610 -2.621 4.965 1.00 0.00 6 TYR A O 5
ATOM 5453 N N . VAL A 1 7 ? 8.014 -4.484 3.749 1.00 0.00 7 VAL A N 5
ATOM 5454 C CA . VAL A 1 7 ? 9.315 -4.033 3.284 1.00 0.00 7 VAL A CA 5
ATOM 5455 C C . VAL A 1 7 ? 9.395 -4.200 1.765 1.00 0.00 7 VAL A C 5
ATOM 5456 O O . VAL A 1 7 ? 8.978 -5.225 1.227 1.00 0.00 7 VAL A O 5
ATOM 5469 N N . ILE A 1 8 ? 9.934 -3.178 1.117 1.00 0.00 8 ILE A N 5
ATOM 5470 C CA . ILE A 1 8 ? 10.074 -3.199 -0.329 1.00 0.00 8 ILE A CA 5
ATOM 5471 C C . ILE A 1 8 ? 11.294 -4.041 -0.707 1.00 0.00 8 ILE A C 5
ATOM 5472 O O . ILE A 1 8 ? 12.392 -3.813 -0.199 1.00 0.00 8 ILE A O 5
ATOM 5488 N N . ILE A 1 9 ? 11.061 -4.997 -1.594 1.00 0.00 9 ILE A N 5
ATOM 5489 C CA . ILE A 1 9 ? 12.128 -5.875 -2.045 1.00 0.00 9 ILE A CA 5
ATOM 5490 C C . ILE A 1 9 ? 12.277 -5.752 -3.563 1.00 0.00 9 ILE A C 5
ATOM 5491 O O . ILE A 1 9 ? 13.142 -6.391 -4.159 1.00 0.00 9 ILE A O 5
ATOM 5507 N N . ASP A 1 10 ? 11.420 -4.925 -4.144 1.00 0.00 10 ASP A N 5
ATOM 5508 C CA . ASP A 1 10 ? 11.444 -4.710 -5.581 1.00 0.00 10 ASP A CA 5
ATOM 5509 C C . ASP A 1 10 ? 12.307 -3.486 -5.893 1.00 0.00 10 ASP A C 5
ATOM 5510 O O . ASP A 1 10 ? 12.078 -2.406 -5.352 1.00 0.00 10 ASP A O 5
ATOM 5520 N N . GLU A 1 11 ? 13.282 -3.697 -6.767 1.00 0.00 11 GLU A N 5
ATOM 5521 C CA . GLU A 1 11 ? 14.181 -2.624 -7.158 1.00 0.00 11 GLU A CA 5
ATOM 5522 C C . GLU A 1 11 ? 13.430 -1.580 -7.988 1.00 0.00 11 GLU A C 5
ATOM 5523 O O . GLU A 1 11 ? 13.979 -0.527 -8.309 1.00 0.00 11 GLU A O 5
ATOM 5536 N N . THR A 1 12 ? 12.188 -1.909 -8.311 1.00 0.00 12 THR A N 5
ATOM 5537 C CA . THR A 1 12 ? 11.358 -1.013 -9.098 1.00 0.00 12 THR A CA 5
ATOM 5538 C C . THR A 1 12 ? 10.577 -0.069 -8.182 1.00 0.00 12 THR A C 5
ATOM 5539 O O . THR A 1 12 ? 10.021 0.928 -8.641 1.00 0.00 12 THR A O 5
ATOM 5550 N N . GLY A 1 13 ? 10.557 -0.418 -6.904 1.00 0.00 13 GLY A N 5
ATOM 5551 C CA . GLY A 1 13 ? 9.852 0.386 -5.920 1.00 0.00 13 GLY A CA 5
ATOM 5552 C C . GLY A 1 13 ? 8.391 0.592 -6.324 1.00 0.00 13 GLY A C 5
ATOM 5553 O O . GLY A 1 13 ? 8.109 1.174 -7.371 1.00 0.00 13 GLY A O 5
ATOM 5557 N N . ILE A 1 14 ? 7.500 0.102 -5.474 1.00 0.00 14 ILE A N 5
ATOM 5558 C CA . ILE A 1 14 ? 6.075 0.225 -5.730 1.00 0.00 14 ILE A CA 5
ATOM 5559 C C . ILE A 1 14 ? 5.838 1.356 -6.733 1.00 0.00 14 ILE A C 5
ATOM 5560 O O . ILE A 1 14 ? 5.997 2.529 -6.401 1.00 0.00 14 ILE A O 5
ATOM 5576 N N . HIS A 1 15 ? 5.459 0.962 -7.940 1.00 0.00 15 HIS A N 5
ATOM 5577 C CA . HIS A 1 15 ? 5.197 1.927 -8.994 1.00 0.00 15 HIS A CA 5
ATOM 5578 C C . HIS A 1 15 ? 3.692 2.009 -9.253 1.00 0.00 15 HIS A C 5
ATOM 5579 O O . HIS A 1 15 ? 2.894 1.503 -8.465 1.00 0.00 15 HIS A O 5
ATOM 5593 N N . ALA A 1 16 ? 3.347 2.650 -10.359 1.00 0.00 16 ALA A N 5
ATOM 5594 C CA . ALA A 1 16 ? 1.951 2.805 -10.732 1.00 0.00 16 ALA A CA 5
ATOM 5595 C C . ALA A 1 16 ? 1.365 1.434 -11.075 1.00 0.00 16 ALA A C 5
ATOM 5596 O O . ALA A 1 16 ? 0.161 1.218 -10.941 1.00 0.00 16 ALA A O 5
ATOM 5603 N N . ARG A 1 17 ? 2.243 0.542 -11.512 1.00 0.00 17 ARG A N 5
ATOM 5604 C CA . ARG A 1 17 ? 1.827 -0.802 -11.874 1.00 0.00 17 ARG A CA 5
ATOM 5605 C C . ARG A 1 17 ? 1.149 -1.487 -10.686 1.00 0.00 17 ARG A C 5
ATOM 5606 O O . ARG A 1 17 ? -0.042 -1.792 -10.737 1.00 0.00 17 ARG A O 5
ATOM 5627 N N . PRO A 1 18 ? 1.957 -1.714 -9.615 1.00 0.00 18 PRO A N 5
ATOM 5628 C CA . PRO A 1 18 ? 1.447 -2.357 -8.416 1.00 0.00 18 PRO A CA 5
ATOM 5629 C C . PRO A 1 18 ? 0.583 -1.393 -7.602 1.00 0.00 18 PRO A C 5
ATOM 5630 O O . PRO A 1 18 ? -0.526 -1.737 -7.197 1.00 0.00 18 PRO A O 5
ATOM 5641 N N . ALA A 1 19 ? 1.123 -0.203 -7.386 1.00 0.00 19 ALA A N 5
ATOM 5642 C CA . ALA A 1 19 ? 0.415 0.815 -6.628 1.00 0.00 19 ALA A CA 5
ATOM 5643 C C . ALA A 1 19 ? -1.057 0.823 -7.044 1.00 0.00 19 ALA A C 5
ATOM 5644 O O . ALA A 1 19 ? -1.935 1.100 -6.228 1.00 0.00 19 ALA A O 5
ATOM 5651 N N . THR A 1 20 ? -1.282 0.515 -8.313 1.00 0.00 20 THR A N 5
ATOM 5652 C CA . THR A 1 20 ? -2.632 0.483 -8.848 1.00 0.00 20 THR A CA 5
ATOM 5653 C C . THR A 1 20 ? -3.429 -0.660 -8.217 1.00 0.00 20 THR A C 5
ATOM 5654 O O . THR A 1 20 ? -4.493 -0.438 -7.642 1.00 0.00 20 THR A O 5
ATOM 5665 N N . MET A 1 21 ? -2.882 -1.861 -8.347 1.00 0.00 21 MET A N 5
ATOM 5666 C CA . MET A 1 21 ? -3.528 -3.041 -7.797 1.00 0.00 21 MET A CA 5
ATOM 5667 C C . MET A 1 21 ? -3.780 -2.878 -6.297 1.00 0.00 21 MET A C 5
ATOM 5668 O O . MET A 1 21 ? -4.865 -3.193 -5.809 1.00 0.00 21 MET A O 5
ATOM 5682 N N . LEU A 1 22 ? -2.761 -2.389 -5.607 1.00 0.00 22 LEU A N 5
ATOM 5683 C CA . LEU A 1 22 ? -2.858 -2.181 -4.172 1.00 0.00 22 LEU A CA 5
ATOM 5684 C C . LEU A 1 22 ? -3.966 -1.166 -3.882 1.00 0.00 22 LEU A C 5
ATOM 5685 O O . LEU A 1 22 ? -4.825 -1.405 -3.034 1.00 0.00 22 LEU A O 5
ATOM 5701 N N . VAL A 1 23 ? -3.909 -0.055 -4.601 1.00 0.00 23 VAL A N 5
ATOM 5702 C CA . VAL A 1 23 ? -4.897 0.997 -4.432 1.00 0.00 23 VAL A CA 5
ATOM 5703 C C . VAL A 1 23 ? -6.270 0.474 -4.857 1.00 0.00 23 VAL A C 5
ATOM 5704 O O . VAL A 1 23 ? -7.274 0.752 -4.202 1.00 0.00 23 VAL A O 5
ATOM 5717 N N . GLN A 1 24 ? -6.272 -0.272 -5.951 1.00 0.00 24 GLN A N 5
ATOM 5718 C CA . GLN A 1 24 ? -7.505 -0.836 -6.471 1.00 0.00 24 GLN A CA 5
ATOM 5719 C C . GLN A 1 24 ? -8.127 -1.788 -5.448 1.00 0.00 24 GLN A C 5
ATOM 5720 O O . GLN A 1 24 ? -9.224 -1.540 -4.950 1.00 0.00 24 GLN A O 5
ATOM 5734 N N . THR A 1 25 ? -7.399 -2.857 -5.162 1.00 0.00 25 THR A N 5
ATOM 5735 C CA . THR A 1 25 ? -7.865 -3.848 -4.207 1.00 0.00 25 THR A CA 5
ATOM 5736 C C . THR A 1 25 ? -8.191 -3.184 -2.867 1.00 0.00 25 THR A C 5
ATOM 5737 O O . THR A 1 25 ? -9.097 -3.620 -2.159 1.00 0.00 25 THR A O 5
ATOM 5748 N N . ALA A 1 26 ? -7.434 -2.140 -2.561 1.00 0.00 26 ALA A N 5
ATOM 5749 C CA . ALA A 1 26 ? -7.630 -1.413 -1.319 1.00 0.00 26 ALA A CA 5
ATOM 5750 C C . ALA A 1 26 ? -8.964 -0.665 -1.377 1.00 0.00 26 ALA A C 5
ATOM 5751 O O . ALA A 1 26 ? -9.696 -0.617 -0.389 1.00 0.00 26 ALA A O 5
ATOM 5758 N N . SER A 1 27 ? -9.240 -0.100 -2.544 1.00 0.00 27 SER A N 5
ATOM 5759 C CA . SER A 1 27 ? -10.472 0.643 -2.742 1.00 0.00 27 SER A CA 5
ATOM 5760 C C . SER A 1 27 ? -11.641 -0.325 -2.932 1.00 0.00 27 SER A C 5
ATOM 5761 O O . SER A 1 27 ? -12.719 -0.118 -2.378 1.00 0.00 27 SER A O 5
ATOM 5769 N N . LYS A 1 28 ? -11.388 -1.360 -3.720 1.00 0.00 28 LYS A N 5
ATOM 5770 C CA . LYS A 1 28 ? -12.408 -2.361 -3.991 1.00 0.00 28 LYS A CA 5
ATOM 5771 C C . LYS A 1 28 ? -13.251 -2.577 -2.733 1.00 0.00 28 LYS A C 5
ATOM 5772 O O . LYS A 1 28 ? -14.459 -2.792 -2.820 1.00 0.00 28 LYS A O 5
ATOM 5791 N N . PHE A 1 29 ? -12.580 -2.512 -1.591 1.00 0.00 29 PHE A N 5
ATOM 5792 C CA . PHE A 1 29 ? -13.253 -2.698 -0.317 1.00 0.00 29 PHE A CA 5
ATOM 5793 C C . PHE A 1 29 ? -13.987 -1.424 0.107 1.00 0.00 29 PHE A C 5
ATOM 5794 O O . PHE A 1 29 ? -14.310 -0.583 -0.729 1.00 0.00 29 PHE A O 5
ATOM 5811 N N . ASP A 1 30 ? -14.229 -1.323 1.406 1.00 0.00 30 ASP A N 5
ATOM 5812 C CA . ASP A 1 30 ? -14.920 -0.166 1.949 1.00 0.00 30 ASP A CA 5
ATOM 5813 C C . ASP A 1 30 ? -14.038 0.495 3.012 1.00 0.00 30 ASP A C 5
ATOM 5814 O O . ASP A 1 30 ? -13.895 1.716 3.032 1.00 0.00 30 ASP A O 5
ATOM 5824 N N . SER A 1 31 ? -13.472 -0.342 3.868 1.00 0.00 31 SER A N 5
ATOM 5825 C CA . SER A 1 31 ? -12.608 0.145 4.931 1.00 0.00 31 SER A CA 5
ATOM 5826 C C . SER A 1 31 ? -11.761 1.314 4.422 1.00 0.00 31 SER A C 5
ATOM 5827 O O . SER A 1 31 ? -11.466 1.399 3.230 1.00 0.00 31 SER A O 5
ATOM 5835 N N . ASP A 1 32 ? -11.393 2.184 5.350 1.00 0.00 32 ASP A N 5
ATOM 5836 C CA . ASP A 1 32 ? -10.585 3.344 5.011 1.00 0.00 32 ASP A CA 5
ATOM 5837 C C . ASP A 1 32 ? -9.105 2.996 5.181 1.00 0.00 32 ASP A C 5
ATOM 5838 O O . ASP A 1 32 ? -8.500 3.323 6.201 1.00 0.00 32 ASP A O 5
ATOM 5848 N N . ILE A 1 33 ? -8.564 2.338 4.166 1.00 0.00 33 ILE A N 5
ATOM 5849 C CA . ILE A 1 33 ? -7.166 1.942 4.191 1.00 0.00 33 ILE A CA 5
ATOM 5850 C C . ILE A 1 33 ? -6.293 3.149 3.841 1.00 0.00 33 ILE A C 5
ATOM 5851 O O . ILE A 1 33 ? -6.698 4.009 3.061 1.00 0.00 33 ILE A O 5
ATOM 5867 N N . GLN A 1 34 ? -5.110 3.175 4.438 1.00 0.00 34 GLN A N 5
ATOM 5868 C CA . GLN A 1 34 ? -4.175 4.262 4.200 1.00 0.00 34 GLN A CA 5
ATOM 5869 C C . GLN A 1 34 ? -2.751 3.720 4.073 1.00 0.00 34 GLN A C 5
ATOM 5870 O O . GLN A 1 34 ? -2.361 2.812 4.806 1.00 0.00 34 GLN A O 5
ATOM 5884 N N . LEU A 1 35 ? -2.012 4.299 3.138 1.00 0.00 35 LEU A N 5
ATOM 5885 C CA . LEU A 1 35 ? -0.639 3.884 2.906 1.00 0.00 35 LEU A CA 5
ATOM 5886 C C . LEU A 1 35 ? 0.291 4.677 3.827 1.00 0.00 35 LEU A C 5
ATOM 5887 O O . LEU A 1 35 ? -0.021 5.804 4.211 1.00 0.00 35 LEU A O 5
ATOM 5903 N N . GLU A 1 36 ? 1.416 4.057 4.156 1.00 0.00 36 GLU A N 5
ATOM 5904 C CA . GLU A 1 36 ? 2.392 4.691 5.025 1.00 0.00 36 GLU A CA 5
ATOM 5905 C C . GLU A 1 36 ? 3.807 4.254 4.640 1.00 0.00 36 GLU A C 5
ATOM 5906 O O . GLU A 1 36 ? 4.011 3.128 4.188 1.00 0.00 36 GLU A O 5
ATOM 5919 N N . TYR A 1 37 ? 4.747 5.167 4.834 1.00 0.00 37 TYR A N 5
ATOM 5920 C CA . TYR A 1 37 ? 6.137 4.889 4.514 1.00 0.00 37 TYR A CA 5
ATOM 5921 C C . TYR A 1 37 ? 7.077 5.775 5.334 1.00 0.00 37 TYR A C 5
ATOM 5922 O O . TYR A 1 37 ? 7.113 6.990 5.146 1.00 0.00 37 TYR A O 5
ATOM 5940 N N . ASN A 1 38 ? 7.814 5.132 6.228 1.00 0.00 38 ASN A N 5
ATOM 5941 C CA . ASN A 1 38 ? 8.751 5.846 7.078 1.00 0.00 38 ASN A CA 5
ATOM 5942 C C . ASN A 1 38 ? 8.034 7.023 7.744 1.00 0.00 38 ASN A C 5
ATOM 5943 O O . ASN A 1 38 ? 8.537 8.146 7.735 1.00 0.00 38 ASN A O 5
ATOM 5954 N N . GLY A 1 39 ? 6.872 6.725 8.306 1.00 0.00 39 GLY A N 5
ATOM 5955 C CA . GLY A 1 39 ? 6.082 7.744 8.975 1.00 0.00 39 GLY A CA 5
ATOM 5956 C C . GLY A 1 39 ? 5.349 8.624 7.960 1.00 0.00 39 GLY A C 5
ATOM 5957 O O . GLY A 1 39 ? 4.679 9.585 8.335 1.00 0.00 39 GLY A O 5
ATOM 5961 N N . LYS A 1 40 ? 5.502 8.265 6.695 1.00 0.00 40 LYS A N 5
ATOM 5962 C CA . LYS A 1 40 ? 4.863 9.010 5.622 1.00 0.00 40 LYS A CA 5
ATOM 5963 C C . LYS A 1 40 ? 3.583 8.287 5.197 1.00 0.00 40 LYS A C 5
ATOM 5964 O O . LYS A 1 40 ? 3.619 7.409 4.336 1.00 0.00 40 LYS A O 5
ATOM 5983 N N . LYS A 1 41 ? 2.483 8.683 5.819 1.00 0.00 41 LYS A N 5
ATOM 5984 C CA . LYS A 1 41 ? 1.194 8.085 5.516 1.00 0.00 41 LYS A CA 5
ATOM 5985 C C . LYS A 1 41 ? 0.540 8.849 4.363 1.00 0.00 41 LYS A C 5
ATOM 5986 O O . LYS A 1 41 ? 0.757 10.049 4.208 1.00 0.00 41 LYS A O 5
ATOM 6005 N N . VAL A 1 42 ? -0.246 8.121 3.584 1.00 0.00 42 VAL A N 5
ATOM 6006 C CA . VAL A 1 42 ? -0.932 8.715 2.449 1.00 0.00 42 VAL A CA 5
ATOM 6007 C C . VAL A 1 42 ? -2.243 7.965 2.203 1.00 0.00 42 VAL A C 5
ATOM 6008 O O . VAL A 1 42 ? -2.650 7.136 3.015 1.00 0.00 42 VAL A O 5
ATOM 6021 N N . ASN A 1 43 ? -2.868 8.285 1.078 1.00 0.00 43 ASN A N 5
ATOM 6022 C CA . ASN A 1 43 ? -4.124 7.652 0.715 1.00 0.00 43 ASN A CA 5
ATOM 6023 C C . ASN A 1 43 ? -3.839 6.416 -0.142 1.00 0.00 43 ASN A C 5
ATOM 6024 O O . ASN A 1 43 ? -3.304 6.531 -1.244 1.00 0.00 43 ASN A O 5
ATOM 6035 N N . LEU A 1 44 ? -4.209 5.264 0.397 1.00 0.00 44 LEU A N 5
ATOM 6036 C CA . LEU A 1 44 ? -4.000 4.009 -0.303 1.00 0.00 44 LEU A CA 5
ATOM 6037 C C . LEU A 1 44 ? -5.032 3.877 -1.425 1.00 0.00 44 LEU A C 5
ATOM 6038 O O . LEU A 1 44 ? -5.294 2.777 -1.908 1.00 0.00 44 LEU A O 5
ATOM 6054 N N . LYS A 1 45 ? -5.591 5.016 -1.808 1.00 0.00 45 LYS A N 5
ATOM 6055 C CA . LYS A 1 45 ? -6.588 5.042 -2.864 1.00 0.00 45 LYS A CA 5
ATOM 6056 C C . LYS A 1 45 ? -6.125 5.989 -3.974 1.00 0.00 45 LYS A C 5
ATOM 6057 O O . LYS A 1 45 ? -6.883 6.288 -4.895 1.00 0.00 45 LYS A O 5
ATOM 6076 N N . SER A 1 46 ? -4.883 6.432 -3.850 1.00 0.00 46 SER A N 5
ATOM 6077 C CA . SER A 1 46 ? -4.309 7.338 -4.831 1.00 0.00 46 SER A CA 5
ATOM 6078 C C . SER A 1 46 ? -2.914 6.858 -5.234 1.00 0.00 46 SER A C 5
ATOM 6079 O O . SER A 1 46 ? -2.141 6.407 -4.390 1.00 0.00 46 SER A O 5
ATOM 6087 N N . ILE A 1 47 ? -2.635 6.971 -6.524 1.00 0.00 47 ILE A N 5
ATOM 6088 C CA . ILE A 1 47 ? -1.346 6.553 -7.049 1.00 0.00 47 ILE A CA 5
ATOM 6089 C C . ILE A 1 47 ? -0.329 7.680 -6.850 1.00 0.00 47 ILE A C 5
ATOM 6090 O O . ILE A 1 47 ? 0.750 7.457 -6.304 1.00 0.00 47 ILE A O 5
ATOM 6106 N N . MET A 1 48 ? -0.710 8.866 -7.303 1.00 0.00 48 MET A N 5
ATOM 6107 C CA . MET A 1 48 ? 0.154 10.027 -7.180 1.00 0.00 48 MET A CA 5
ATOM 6108 C C . MET A 1 48 ? 0.914 10.006 -5.852 1.00 0.00 48 MET A C 5
ATOM 6109 O O . MET A 1 48 ? 2.029 10.518 -5.764 1.00 0.00 48 MET A O 5
ATOM 6123 N N . GLY A 1 49 ? 0.281 9.410 -4.854 1.00 0.00 49 GLY A N 5
ATOM 6124 C CA . GLY A 1 49 ? 0.884 9.316 -3.535 1.00 0.00 49 GLY A CA 5
ATOM 6125 C C . GLY A 1 49 ? 1.813 8.103 -3.441 1.00 0.00 49 GLY A C 5
ATOM 6126 O O . GLY A 1 49 ? 2.999 8.247 -3.149 1.00 0.00 49 GLY A O 5
ATOM 6130 N N . VAL A 1 50 ? 1.237 6.937 -3.694 1.00 0.00 50 VAL A N 5
ATOM 6131 C CA . VAL A 1 50 ? 1.999 5.700 -3.643 1.00 0.00 50 VAL A CA 5
ATOM 6132 C C . VAL A 1 50 ? 3.211 5.814 -4.569 1.00 0.00 50 VAL A C 5
ATOM 6133 O O . VAL A 1 50 ? 4.262 5.237 -4.295 1.00 0.00 50 VAL A O 5
ATOM 6146 N N . MET A 1 51 ? 3.023 6.559 -5.648 1.00 0.00 51 MET A N 5
ATOM 6147 C CA . MET A 1 51 ? 4.088 6.756 -6.617 1.00 0.00 51 MET A CA 5
ATOM 6148 C C . MET A 1 51 ? 5.118 7.763 -6.103 1.00 0.00 51 MET A C 5
ATOM 6149 O O . MET A 1 51 ? 6.319 7.496 -6.130 1.00 0.00 51 MET A O 5
ATOM 6163 N N . SER A 1 52 ? 4.612 8.899 -5.647 1.00 0.00 52 SER A N 5
ATOM 6164 C CA . SER A 1 52 ? 5.474 9.946 -5.127 1.00 0.00 52 SER A CA 5
ATOM 6165 C C . SER A 1 52 ? 5.974 9.568 -3.730 1.00 0.00 52 SER A C 5
ATOM 6166 O O . SER A 1 52 ? 6.663 10.353 -3.080 1.00 0.00 52 SER A O 5
ATOM 6174 N N . LEU A 1 53 ? 5.607 8.367 -3.311 1.00 0.00 53 LEU A N 5
ATOM 6175 C CA . LEU A 1 53 ? 6.010 7.875 -2.005 1.00 0.00 53 LEU A CA 5
ATOM 6176 C C . LEU A 1 53 ? 7.396 7.235 -2.109 1.00 0.00 53 LEU A C 5
ATOM 6177 O O . LEU A 1 53 ? 7.863 6.599 -1.166 1.00 0.00 53 LEU A O 5
ATOM 6193 N N . GLY A 1 54 ? 8.015 7.428 -3.265 1.00 0.00 54 GLY A N 5
ATOM 6194 C CA . GLY A 1 54 ? 9.338 6.878 -3.505 1.00 0.00 54 GLY A CA 5
ATOM 6195 C C . GLY A 1 54 ? 9.511 5.535 -2.792 1.00 0.00 54 GLY A C 5
ATOM 6196 O O . GLY A 1 54 ? 10.516 5.310 -2.119 1.00 0.00 54 GLY A O 5
ATOM 6200 N N . VAL A 1 55 ? 8.517 4.676 -2.964 1.00 0.00 55 VAL A N 5
ATOM 6201 C CA . VAL A 1 55 ? 8.547 3.362 -2.345 1.00 0.00 55 VAL A CA 5
ATOM 6202 C C . VAL A 1 55 ? 9.715 2.559 -2.920 1.00 0.00 55 VAL A C 5
ATOM 6203 O O . VAL A 1 55 ? 9.512 1.519 -3.545 1.00 0.00 55 VAL A O 5
ATOM 6216 N N . GLY A 1 56 ? 10.915 3.073 -2.687 1.00 0.00 56 GLY A N 5
ATOM 6217 C CA . GLY A 1 56 ? 12.117 2.416 -3.173 1.00 0.00 56 GLY A CA 5
ATOM 6218 C C . GLY A 1 56 ? 12.333 1.076 -2.467 1.00 0.00 56 GLY A C 5
ATOM 6219 O O . GLY A 1 56 ? 11.642 0.761 -1.500 1.00 0.00 56 GLY A O 5
ATOM 6223 N N . LYS A 1 57 ? 13.295 0.322 -2.980 1.00 0.00 57 LYS A N 5
ATOM 6224 C CA . LYS A 1 57 ? 13.611 -0.977 -2.411 1.00 0.00 57 LYS A CA 5
ATOM 6225 C C . LYS A 1 57 ? 14.277 -0.784 -1.048 1.00 0.00 57 LYS A C 5
ATOM 6226 O O . LYS A 1 57 ? 14.786 0.295 -0.749 1.00 0.00 57 LYS A O 5
ATOM 6245 N N . ASP A 1 58 ? 14.251 -1.847 -0.256 1.00 0.00 58 ASP A N 5
ATOM 6246 C CA . ASP A 1 58 ? 14.845 -1.807 1.069 1.00 0.00 58 ASP A CA 5
ATOM 6247 C C . ASP A 1 58 ? 14.076 -0.811 1.939 1.00 0.00 58 ASP A C 5
ATOM 6248 O O . ASP A 1 58 ? 14.465 -0.544 3.075 1.00 0.00 58 ASP A O 5
ATOM 6258 N N . ALA A 1 59 ? 12.998 -0.288 1.372 1.00 0.00 59 ALA A N 5
ATOM 6259 C CA . ALA A 1 59 ? 12.172 0.673 2.082 1.00 0.00 59 ALA A CA 5
ATOM 6260 C C . ALA A 1 59 ? 10.990 -0.055 2.726 1.00 0.00 59 ALA A C 5
ATOM 6261 O O . ALA A 1 59 ? 10.366 -0.910 2.099 1.00 0.00 59 ALA A O 5
ATOM 6268 N N . GLU A 1 60 ? 10.719 0.309 3.971 1.00 0.00 60 GLU A N 5
ATOM 6269 C CA . GLU A 1 60 ? 9.623 -0.298 4.706 1.00 0.00 60 GLU A CA 5
ATOM 6270 C C . GLU A 1 60 ? 8.376 0.585 4.627 1.00 0.00 60 GLU A C 5
ATOM 6271 O O . GLU A 1 60 ? 8.381 1.718 5.105 1.00 0.00 60 GLU A O 5
ATOM 6284 N N . ILE A 1 61 ? 7.336 0.032 4.019 1.00 0.00 61 ILE A N 5
ATOM 6285 C CA . ILE A 1 61 ? 6.084 0.755 3.870 1.00 0.00 61 ILE A CA 5
ATOM 6286 C C . ILE A 1 61 ? 5.039 0.155 4.812 1.00 0.00 61 ILE A C 5
ATOM 6287 O O . ILE A 1 61 ? 5.301 -0.845 5.479 1.00 0.00 61 ILE A O 5
ATOM 6303 N N . THR A 1 62 ? 3.876 0.790 4.835 1.00 0.00 62 THR A N 5
ATOM 6304 C CA . THR A 1 62 ? 2.789 0.331 5.684 1.00 0.00 62 THR A CA 5
ATOM 6305 C C . THR A 1 62 ? 1.441 0.763 5.105 1.00 0.00 62 THR A C 5
ATOM 6306 O O . THR A 1 62 ? 1.373 1.701 4.313 1.00 0.00 62 THR A O 5
ATOM 6317 N N . ILE A 1 63 ? 0.401 0.057 5.522 1.00 0.00 63 ILE A N 5
ATOM 6318 C CA . ILE A 1 63 ? -0.942 0.354 5.054 1.00 0.00 63 ILE A CA 5
ATOM 6319 C C . ILE A 1 63 ? -1.925 0.219 6.219 1.00 0.00 63 ILE A C 5
ATOM 6320 O O . ILE A 1 63 ? -1.907 -0.779 6.939 1.00 0.00 63 ILE A O 5
ATOM 6336 N N . TYR A 1 64 ? -2.760 1.237 6.368 1.00 0.00 64 TYR A N 5
ATOM 6337 C CA . TYR A 1 64 ? -3.748 1.244 7.433 1.00 0.00 64 TYR A CA 5
ATOM 6338 C C . TYR A 1 64 ? -5.144 0.934 6.888 1.00 0.00 64 TYR A C 5
ATOM 6339 O O . TYR A 1 64 ? -5.391 1.069 5.690 1.00 0.00 64 TYR A O 5
ATOM 6357 N N . ALA A 1 65 ? -6.021 0.525 7.792 1.00 0.00 65 ALA A N 5
ATOM 6358 C CA . ALA A 1 65 ? -7.385 0.195 7.417 1.00 0.00 65 ALA A CA 5
ATOM 6359 C C . ALA A 1 65 ? -8.297 0.348 8.636 1.00 0.00 65 ALA A C 5
ATOM 6360 O O . ALA A 1 65 ? -8.062 -0.272 9.672 1.00 0.00 65 ALA A O 5
ATOM 6367 N N . ASP A 1 66 ? -9.318 1.177 8.472 1.00 0.00 66 ASP A N 5
ATOM 6368 C CA . ASP A 1 66 ? -10.265 1.419 9.547 1.00 0.00 66 ASP A CA 5
ATOM 6369 C C . ASP A 1 66 ? -11.688 1.373 8.986 1.00 0.00 66 ASP A C 5
ATOM 6370 O O . ASP A 1 66 ? -12.177 2.361 8.442 1.00 0.00 66 ASP A O 5
ATOM 6380 N N . GLY A 1 67 ? -12.312 0.214 9.138 1.00 0.00 67 GLY A N 5
ATOM 6381 C CA . GLY A 1 67 ? -13.669 0.025 8.655 1.00 0.00 67 GLY A CA 5
ATOM 6382 C C . GLY A 1 67 ? -14.212 -1.344 9.066 1.00 0.00 67 GLY A C 5
ATOM 6383 O O . GLY A 1 67 ? -13.864 -1.862 10.126 1.00 0.00 67 GLY A O 5
ATOM 6387 N N . SER A 1 68 ? -15.057 -1.893 8.205 1.00 0.00 68 SER A N 5
ATOM 6388 C CA . SER A 1 68 ? -15.653 -3.192 8.466 1.00 0.00 68 SER A CA 5
ATOM 6389 C C . SER A 1 68 ? -14.849 -4.287 7.762 1.00 0.00 68 SER A C 5
ATOM 6390 O O . SER A 1 68 ? -14.833 -5.434 8.206 1.00 0.00 68 SER A O 5
ATOM 6398 N N . ASP A 1 69 ? -14.201 -3.895 6.674 1.00 0.00 69 ASP A N 5
ATOM 6399 C CA . ASP A 1 69 ? -13.397 -4.828 5.904 1.00 0.00 69 ASP A CA 5
ATOM 6400 C C . ASP A 1 69 ? -11.915 -4.500 6.101 1.00 0.00 69 ASP A C 5
ATOM 6401 O O . ASP A 1 69 ? -11.052 -5.123 5.484 1.00 0.00 69 ASP A O 5
ATOM 6411 N N . GLU A 1 70 ? -11.667 -3.525 6.961 1.00 0.00 70 GLU A N 5
ATOM 6412 C CA . GLU A 1 70 ? -10.304 -3.107 7.246 1.00 0.00 70 GLU A CA 5
ATOM 6413 C C . GLU A 1 70 ? -9.352 -4.300 7.150 1.00 0.00 70 GLU A C 5
ATOM 6414 O O . GLU A 1 70 ? -8.514 -4.361 6.252 1.00 0.00 70 GLU A O 5
ATOM 6427 N N . SER A 1 71 ? -9.513 -5.222 8.089 1.00 0.00 71 SER A N 5
ATOM 6428 C CA . SER A 1 71 ? -8.678 -6.411 8.121 1.00 0.00 71 SER A CA 5
ATOM 6429 C C . SER A 1 71 ? -8.720 -7.117 6.764 1.00 0.00 71 SER A C 5
ATOM 6430 O O . SER A 1 71 ? -7.690 -7.564 6.262 1.00 0.00 71 SER A O 5
ATOM 6438 N N . ASP A 1 72 ? -9.920 -7.194 6.210 1.00 0.00 72 ASP A N 5
ATOM 6439 C CA . ASP A 1 72 ? -10.110 -7.838 4.922 1.00 0.00 72 ASP A CA 5
ATOM 6440 C C . ASP A 1 72 ? -9.292 -7.097 3.861 1.00 0.00 72 ASP A C 5
ATOM 6441 O O . ASP A 1 72 ? -8.728 -7.718 2.962 1.00 0.00 72 ASP A O 5
ATOM 6451 N N . ALA A 1 73 ? -9.252 -5.781 4.004 1.00 0.00 73 ALA A N 5
ATOM 6452 C CA . ALA A 1 73 ? -8.512 -4.949 3.069 1.00 0.00 73 ALA A CA 5
ATOM 6453 C C . ALA A 1 73 ? -7.012 -5.173 3.271 1.00 0.00 73 ALA A C 5
ATOM 6454 O O . ALA A 1 73 ? -6.242 -5.141 2.314 1.00 0.00 73 ALA A O 5
ATOM 6461 N N . ILE A 1 74 ? -6.643 -5.395 4.524 1.00 0.00 74 ILE A N 5
ATOM 6462 C CA . ILE A 1 74 ? -5.249 -5.624 4.864 1.00 0.00 74 ILE A CA 5
ATOM 6463 C C . ILE A 1 74 ? -4.826 -7.005 4.360 1.00 0.00 74 ILE A C 5
ATOM 6464 O O . ILE A 1 74 ? -3.673 -7.205 3.980 1.00 0.00 74 ILE A O 5
ATOM 6480 N N . GLN A 1 75 ? -5.782 -7.923 4.374 1.00 0.00 75 GLN A N 5
ATOM 6481 C CA . GLN A 1 75 ? -5.522 -9.280 3.924 1.00 0.00 75 GLN A CA 5
ATOM 6482 C C . GLN A 1 75 ? -5.326 -9.306 2.406 1.00 0.00 75 GLN A C 5
ATOM 6483 O O . GLN A 1 75 ? -4.595 -10.149 1.886 1.00 0.00 75 GLN A O 5
ATOM 6497 N N . ALA A 1 76 ? -5.991 -8.376 1.739 1.00 0.00 76 ALA A N 5
ATOM 6498 C CA . ALA A 1 76 ? -5.899 -8.281 0.292 1.00 0.00 76 ALA A CA 5
ATOM 6499 C C . ALA A 1 76 ? -4.585 -7.596 -0.088 1.00 0.00 76 ALA A C 5
ATOM 6500 O O . ALA A 1 76 ? -3.903 -8.026 -1.016 1.00 0.00 76 ALA A O 5
ATOM 6507 N N . ILE A 1 77 ? -4.269 -6.541 0.650 1.00 0.00 77 ILE A N 5
ATOM 6508 C CA . ILE A 1 77 ? -3.050 -5.793 0.403 1.00 0.00 77 ILE A CA 5
ATOM 6509 C C . ILE A 1 77 ? -1.857 -6.751 0.417 1.00 0.00 77 ILE A C 5
ATOM 6510 O O . ILE A 1 77 ? -1.291 -7.057 -0.632 1.00 0.00 77 ILE A O 5
ATOM 6526 N N . SER A 1 78 ? -1.510 -7.196 1.615 1.00 0.00 78 SER A N 5
ATOM 6527 C CA . SER A 1 78 ? -0.394 -8.113 1.779 1.00 0.00 78 SER A CA 5
ATOM 6528 C C . SER A 1 78 ? -0.384 -9.133 0.639 1.00 0.00 78 SER A C 5
ATOM 6529 O O . SER A 1 78 ? 0.680 -9.563 0.195 1.00 0.00 78 SER A O 5
ATOM 6537 N N . ASP A 1 79 ? -1.580 -9.492 0.197 1.00 0.00 79 ASP A N 5
ATOM 6538 C CA . ASP A 1 79 ? -1.722 -10.453 -0.883 1.00 0.00 79 ASP A CA 5
ATOM 6539 C C . ASP A 1 79 ? -1.238 -9.822 -2.190 1.00 0.00 79 ASP A C 5
ATOM 6540 O O . ASP A 1 79 ? -0.453 -10.424 -2.920 1.00 0.00 79 ASP A O 5
ATOM 6550 N N . VAL A 1 80 ? -1.728 -8.618 -2.444 1.00 0.00 80 VAL A N 5
ATOM 6551 C CA . VAL A 1 80 ? -1.355 -7.899 -3.651 1.00 0.00 80 VAL A CA 5
ATOM 6552 C C . VAL A 1 80 ? 0.141 -7.583 -3.609 1.00 0.00 80 VAL A C 5
ATOM 6553 O O . VAL A 1 80 ? 0.827 -7.673 -4.627 1.00 0.00 80 VAL A O 5
ATOM 6566 N N . LEU A 1 81 ? 0.605 -7.221 -2.422 1.00 0.00 81 LEU A N 5
ATOM 6567 C CA . LEU A 1 81 ? 2.008 -6.892 -2.235 1.00 0.00 81 LEU A CA 5
ATOM 6568 C C . LEU A 1 81 ? 2.862 -8.121 -2.549 1.00 0.00 81 LEU A C 5
ATOM 6569 O O . LEU A 1 81 ? 3.807 -8.041 -3.333 1.00 0.00 81 LEU A O 5
ATOM 6585 N N . SER A 1 82 ? 2.499 -9.231 -1.923 1.00 0.00 82 SER A N 5
ATOM 6586 C CA . SER A 1 82 ? 3.220 -10.475 -2.127 1.00 0.00 82 SER A CA 5
ATOM 6587 C C . SER A 1 82 ? 2.892 -11.051 -3.506 1.00 0.00 82 SER A C 5
ATOM 6588 O O . SER A 1 82 ? 3.715 -11.737 -4.108 1.00 0.00 82 SER A O 5
ATOM 6596 N N . LYS A 1 83 ? 1.685 -10.751 -3.965 1.00 0.00 83 LYS A N 5
ATOM 6597 C CA . LYS A 1 83 ? 1.239 -11.229 -5.262 1.00 0.00 83 LYS A CA 5
ATOM 6598 C C . LYS A 1 83 ? 2.211 -10.750 -6.341 1.00 0.00 83 LYS A C 5
ATOM 6599 O O . LYS A 1 83 ? 2.552 -11.502 -7.253 1.00 0.00 83 LYS A O 5
ATOM 6618 N N . GLU A 1 84 ? 2.631 -9.502 -6.202 1.00 0.00 84 GLU A N 5
ATOM 6619 C CA . GLU A 1 84 ? 3.558 -8.913 -7.154 1.00 0.00 84 GLU A CA 5
ATOM 6620 C C . GLU A 1 84 ? 4.996 -9.306 -6.807 1.00 0.00 84 GLU A C 5
ATOM 6621 O O . GLU A 1 84 ? 5.766 -9.693 -7.685 1.00 0.00 84 GLU A O 5
ATOM 6634 N N . GLY A 1 85 ? 5.313 -9.194 -5.526 1.00 0.00 85 GLY A N 5
ATOM 6635 C CA . GLY A 1 85 ? 6.644 -9.533 -5.052 1.00 0.00 85 GLY A CA 5
ATOM 6636 C C . GLY A 1 85 ? 7.435 -8.274 -4.691 1.00 0.00 85 GLY A C 5
ATOM 6637 O O . GLY A 1 85 ? 8.665 -8.282 -4.709 1.00 0.00 85 GLY A O 5
ATOM 6641 N N . LEU A 1 86 ? 6.697 -7.221 -4.371 1.00 0.00 86 LEU A N 5
ATOM 6642 C CA . LEU A 1 86 ? 7.313 -5.957 -4.006 1.00 0.00 86 LEU A CA 5
ATOM 6643 C C . LEU A 1 86 ? 7.863 -6.056 -2.582 1.00 0.00 86 LEU A C 5
ATOM 6644 O O . LEU A 1 86 ? 8.666 -5.222 -2.163 1.00 0.00 86 LEU A O 5
ATOM 6660 N N . THR A 1 87 ? 7.411 -7.082 -1.876 1.00 0.00 87 THR A N 5
ATOM 6661 C CA . THR A 1 87 ? 7.848 -7.299 -0.507 1.00 0.00 87 THR A CA 5
ATOM 6662 C C . THR A 1 87 ? 8.205 -8.771 -0.289 1.00 0.00 87 THR A C 5
ATOM 6663 O O . THR A 1 87 ? 7.864 -9.624 -1.108 1.00 0.00 87 THR A O 5
ATOM 6674 N N . LYS A 1 88 ? 8.887 -9.024 0.817 1.00 0.00 88 LYS A N 5
ATOM 6675 C CA . LYS A 1 88 ? 9.294 -10.378 1.154 1.00 0.00 88 LYS A CA 5
ATOM 6676 C C . LYS A 1 88 ? 9.708 -11.112 -0.123 1.00 0.00 88 LYS A C 5
ATOM 6677 O O . LYS A 1 88 ? 8.960 -11.944 -0.635 1.00 0.00 88 LYS A O 5
ATOM 6696 N N . MET A 1 1 ? -9.574 0.321 13.620 1.00 0.00 1 MET A N 6
ATOM 6697 C CA . MET A 1 1 ? -8.496 0.667 12.710 1.00 0.00 1 MET A CA 6
ATOM 6698 C C . MET A 1 1 ? -7.358 -0.352 12.793 1.00 0.00 1 MET A C 6
ATOM 6699 O O . MET A 1 1 ? -6.842 -0.624 13.876 1.00 0.00 1 MET A O 6
ATOM 6713 N N . GLU A 1 2 ? -7.002 -0.890 11.636 1.00 0.00 2 GLU A N 6
ATOM 6714 C CA . GLU A 1 2 ? -5.934 -1.873 11.564 1.00 0.00 2 GLU A CA 6
ATOM 6715 C C . GLU A 1 2 ? -5.042 -1.602 10.352 1.00 0.00 2 GLU A C 6
ATOM 6716 O O . GLU A 1 2 ? -5.538 -1.376 9.249 1.00 0.00 2 GLU A O 6
ATOM 6729 N N . GLN A 1 3 ? -3.740 -1.632 10.597 1.00 0.00 3 GLN A N 6
ATOM 6730 C CA . GLN A 1 3 ? -2.774 -1.391 9.540 1.00 0.00 3 GLN A CA 6
ATOM 6731 C C . GLN A 1 3 ? -1.905 -2.633 9.322 1.00 0.00 3 GLN A C 6
ATOM 6732 O O . GLN A 1 3 ? -2.109 -3.658 9.969 1.00 0.00 3 GLN A O 6
ATOM 6746 N N . ASN A 1 4 ? -0.955 -2.498 8.408 1.00 0.00 4 ASN A N 6
ATOM 6747 C CA . ASN A 1 4 ? -0.055 -3.595 8.097 1.00 0.00 4 ASN A CA 6
ATOM 6748 C C . ASN A 1 4 ? 1.240 -3.036 7.506 1.00 0.00 4 ASN A C 6
ATOM 6749 O O . ASN A 1 4 ? 1.206 -2.251 6.560 1.00 0.00 4 ASN A O 6
ATOM 6760 N N . SER A 1 5 ? 2.352 -3.460 8.089 1.00 0.00 5 SER A N 6
ATOM 6761 C CA . SER A 1 5 ? 3.655 -3.011 7.631 1.00 0.00 5 SER A CA 6
ATOM 6762 C C . SER A 1 5 ? 4.287 -4.070 6.726 1.00 0.00 5 SER A C 6
ATOM 6763 O O . SER A 1 5 ? 3.948 -5.249 6.816 1.00 0.00 5 SER A O 6
ATOM 6771 N N . TYR A 1 6 ? 5.193 -3.612 5.875 1.00 0.00 6 TYR A N 6
ATOM 6772 C CA . TYR A 1 6 ? 5.874 -4.506 4.955 1.00 0.00 6 TYR A CA 6
ATOM 6773 C C . TYR A 1 6 ? 7.227 -3.932 4.533 1.00 0.00 6 TYR A C 6
ATOM 6774 O O . TYR A 1 6 ? 7.597 -2.834 4.948 1.00 0.00 6 TYR A O 6
ATOM 6792 N N . VAL A 1 7 ? 7.932 -4.699 3.714 1.00 0.00 7 VAL A N 6
ATOM 6793 C CA . VAL A 1 7 ? 9.237 -4.280 3.232 1.00 0.00 7 VAL A CA 6
ATOM 6794 C C . VAL A 1 7 ? 9.245 -4.310 1.702 1.00 0.00 7 VAL A C 6
ATOM 6795 O O . VAL A 1 7 ? 8.658 -5.204 1.092 1.00 0.00 7 VAL A O 6
ATOM 6808 N N . ILE A 1 8 ? 9.915 -3.324 1.126 1.00 0.00 8 ILE A N 6
ATOM 6809 C CA . ILE A 1 8 ? 10.008 -3.227 -0.320 1.00 0.00 8 ILE A CA 6
ATOM 6810 C C . ILE A 1 8 ? 11.253 -3.974 -0.799 1.00 0.00 8 ILE A C 6
ATOM 6811 O O . ILE A 1 8 ? 12.363 -3.689 -0.351 1.00 0.00 8 ILE A O 6
ATOM 6827 N N . ILE A 1 9 ? 11.029 -4.917 -1.704 1.00 0.00 9 ILE A N 6
ATOM 6828 C CA . ILE A 1 9 ? 12.119 -5.707 -2.248 1.00 0.00 9 ILE A CA 6
ATOM 6829 C C . ILE A 1 9 ? 12.150 -5.546 -3.769 1.00 0.00 9 ILE A C 6
ATOM 6830 O O . ILE A 1 9 ? 13.010 -6.116 -4.439 1.00 0.00 9 ILE A O 6
ATOM 6846 N N . ASP A 1 10 ? 11.202 -4.767 -4.270 1.00 0.00 10 ASP A N 6
ATOM 6847 C CA . ASP A 1 10 ? 11.110 -4.525 -5.699 1.00 0.00 10 ASP A CA 6
ATOM 6848 C C . ASP A 1 10 ? 12.056 -3.384 -6.081 1.00 0.00 10 ASP A C 6
ATOM 6849 O O . ASP A 1 10 ? 11.872 -2.249 -5.644 1.00 0.00 10 ASP A O 6
ATOM 6859 N N . GLU A 1 11 ? 13.047 -3.726 -6.890 1.00 0.00 11 GLU A N 6
ATOM 6860 C CA . GLU A 1 11 ? 14.022 -2.744 -7.335 1.00 0.00 11 GLU A CA 6
ATOM 6861 C C . GLU A 1 11 ? 13.337 -1.650 -8.156 1.00 0.00 11 GLU A C 6
ATOM 6862 O O . GLU A 1 11 ? 13.943 -0.624 -8.459 1.00 0.00 11 GLU A O 6
ATOM 6875 N N . THR A 1 12 ? 12.081 -1.907 -8.494 1.00 0.00 12 THR A N 6
ATOM 6876 C CA . THR A 1 12 ? 11.307 -0.957 -9.274 1.00 0.00 12 THR A CA 6
ATOM 6877 C C . THR A 1 12 ? 10.544 -0.004 -8.351 1.00 0.00 12 THR A C 6
ATOM 6878 O O . THR A 1 12 ? 10.019 1.013 -8.800 1.00 0.00 12 THR A O 6
ATOM 6889 N N . GLY A 1 13 ? 10.510 -0.367 -7.078 1.00 0.00 13 GLY A N 6
ATOM 6890 C CA . GLY A 1 13 ? 9.821 0.443 -6.087 1.00 0.00 13 GLY A CA 6
ATOM 6891 C C . GLY A 1 13 ? 8.353 0.646 -6.470 1.00 0.00 13 GLY A C 6
ATOM 6892 O O . GLY A 1 13 ? 8.056 1.205 -7.525 1.00 0.00 13 GLY A O 6
ATOM 6896 N N . ILE A 1 14 ? 7.475 0.184 -5.593 1.00 0.00 14 ILE A N 6
ATOM 6897 C CA . ILE A 1 14 ? 6.047 0.309 -5.827 1.00 0.00 14 ILE A CA 6
ATOM 6898 C C . ILE A 1 14 ? 5.795 1.434 -6.833 1.00 0.00 14 ILE A C 6
ATOM 6899 O O . ILE A 1 14 ? 5.961 2.609 -6.509 1.00 0.00 14 ILE A O 6
ATOM 6915 N N . HIS A 1 15 ? 5.400 1.034 -8.032 1.00 0.00 15 HIS A N 6
ATOM 6916 C CA . HIS A 1 15 ? 5.124 1.994 -9.088 1.00 0.00 15 HIS A CA 6
ATOM 6917 C C . HIS A 1 15 ? 3.615 2.075 -9.327 1.00 0.00 15 HIS A C 6
ATOM 6918 O O . HIS A 1 15 ? 2.828 1.570 -8.527 1.00 0.00 15 HIS A O 6
ATOM 6932 N N . ALA A 1 16 ? 3.256 2.713 -10.431 1.00 0.00 16 ALA A N 6
ATOM 6933 C CA . ALA A 1 16 ? 1.855 2.866 -10.785 1.00 0.00 16 ALA A CA 6
ATOM 6934 C C . ALA A 1 16 ? 1.262 1.494 -11.108 1.00 0.00 16 ALA A C 6
ATOM 6935 O O . ALA A 1 16 ? 0.058 1.286 -10.971 1.00 0.00 16 ALA A O 6
ATOM 6942 N N . ARG A 1 17 ? 2.136 0.592 -11.532 1.00 0.00 17 ARG A N 6
ATOM 6943 C CA . ARG A 1 17 ? 1.714 -0.755 -11.875 1.00 0.00 17 ARG A CA 6
ATOM 6944 C C . ARG A 1 17 ? 1.051 -1.427 -10.671 1.00 0.00 17 ARG A C 6
ATOM 6945 O O . ARG A 1 17 ? -0.141 -1.729 -10.703 1.00 0.00 17 ARG A O 6
ATOM 6966 N N . PRO A 1 18 ? 1.873 -1.647 -9.610 1.00 0.00 18 PRO A N 6
ATOM 6967 C CA . PRO A 1 18 ? 1.379 -2.278 -8.399 1.00 0.00 18 PRO A CA 6
ATOM 6968 C C . PRO A 1 18 ? 0.528 -1.303 -7.581 1.00 0.00 18 PRO A C 6
ATOM 6969 O O . PRO A 1 18 ? -0.577 -1.642 -7.159 1.00 0.00 18 PRO A O 6
ATOM 6980 N N . ALA A 1 19 ? 1.075 -0.112 -7.383 1.00 0.00 19 ALA A N 6
ATOM 6981 C CA . ALA A 1 19 ? 0.380 0.913 -6.624 1.00 0.00 19 ALA A CA 6
ATOM 6982 C C . ALA A 1 19 ? -1.094 0.931 -7.030 1.00 0.00 19 ALA A C 6
ATOM 6983 O O . ALA A 1 19 ? -1.964 1.234 -6.214 1.00 0.00 19 ALA A O 6
ATOM 6990 N N . THR A 1 20 ? -1.332 0.603 -8.292 1.00 0.00 20 THR A N 6
ATOM 6991 C CA . THR A 1 20 ? -2.687 0.577 -8.816 1.00 0.00 20 THR A CA 6
ATOM 6992 C C . THR A 1 20 ? -3.481 -0.569 -8.188 1.00 0.00 20 THR A C 6
ATOM 6993 O O . THR A 1 20 ? -4.534 -0.347 -7.592 1.00 0.00 20 THR A O 6
ATOM 7004 N N . MET A 1 21 ? -2.945 -1.771 -8.342 1.00 0.00 21 MET A N 6
ATOM 7005 C CA . MET A 1 21 ? -3.591 -2.954 -7.798 1.00 0.00 21 MET A CA 6
ATOM 7006 C C . MET A 1 21 ? -3.806 -2.816 -6.290 1.00 0.00 21 MET A C 6
ATOM 7007 O O . MET A 1 21 ? -4.876 -3.143 -5.779 1.00 0.00 21 MET A O 6
ATOM 7021 N N . LEU A 1 22 ? -2.772 -2.329 -5.619 1.00 0.00 22 LEU A N 6
ATOM 7022 C CA . LEU A 1 22 ? -2.834 -2.143 -4.180 1.00 0.00 22 LEU A CA 6
ATOM 7023 C C . LEU A 1 22 ? -3.919 -1.117 -3.849 1.00 0.00 22 LEU A C 6
ATOM 7024 O O . LEU A 1 22 ? -4.740 -1.340 -2.960 1.00 0.00 22 LEU A O 6
ATOM 7040 N N . VAL A 1 23 ? -3.889 -0.013 -4.581 1.00 0.00 23 VAL A N 6
ATOM 7041 C CA . VAL A 1 23 ? -4.860 1.048 -4.377 1.00 0.00 23 VAL A CA 6
ATOM 7042 C C . VAL A 1 23 ? -6.247 0.550 -4.787 1.00 0.00 23 VAL A C 6
ATOM 7043 O O . VAL A 1 23 ? -7.237 0.841 -4.117 1.00 0.00 23 VAL A O 6
ATOM 7056 N N . GLN A 1 24 ? -6.274 -0.191 -5.884 1.00 0.00 24 GLN A N 6
ATOM 7057 C CA . GLN A 1 24 ? -7.522 -0.732 -6.392 1.00 0.00 24 GLN A CA 6
ATOM 7058 C C . GLN A 1 24 ? -8.144 -1.683 -5.367 1.00 0.00 24 GLN A C 6
ATOM 7059 O O . GLN A 1 24 ? -9.243 -1.437 -4.873 1.00 0.00 24 GLN A O 6
ATOM 7073 N N . THR A 1 25 ? -7.413 -2.750 -5.078 1.00 0.00 25 THR A N 6
ATOM 7074 C CA . THR A 1 25 ? -7.880 -3.739 -4.121 1.00 0.00 25 THR A CA 6
ATOM 7075 C C . THR A 1 25 ? -8.186 -3.078 -2.777 1.00 0.00 25 THR A C 6
ATOM 7076 O O . THR A 1 25 ? -9.011 -3.573 -2.011 1.00 0.00 25 THR A O 6
ATOM 7087 N N . ALA A 1 26 ? -7.504 -1.969 -2.529 1.00 0.00 26 ALA A N 6
ATOM 7088 C CA . ALA A 1 26 ? -7.693 -1.235 -1.290 1.00 0.00 26 ALA A CA 6
ATOM 7089 C C . ALA A 1 26 ? -9.094 -0.619 -1.276 1.00 0.00 26 ALA A C 6
ATOM 7090 O O . ALA A 1 26 ? -9.840 -0.786 -0.312 1.00 0.00 26 ALA A O 6
ATOM 7097 N N . SER A 1 27 ? -9.410 0.079 -2.357 1.00 0.00 27 SER A N 6
ATOM 7098 C CA . SER A 1 27 ? -10.708 0.720 -2.481 1.00 0.00 27 SER A CA 6
ATOM 7099 C C . SER A 1 27 ? -11.774 -0.320 -2.834 1.00 0.00 27 SER A C 6
ATOM 7100 O O . SER A 1 27 ? -12.879 -0.289 -2.295 1.00 0.00 27 SER A O 6
ATOM 7108 N N . LYS A 1 28 ? -11.404 -1.216 -3.736 1.00 0.00 28 LYS A N 6
ATOM 7109 C CA . LYS A 1 28 ? -12.313 -2.264 -4.168 1.00 0.00 28 LYS A CA 6
ATOM 7110 C C . LYS A 1 28 ? -13.202 -2.677 -2.994 1.00 0.00 28 LYS A C 6
ATOM 7111 O O . LYS A 1 28 ? -14.377 -2.992 -3.180 1.00 0.00 28 LYS A O 6
ATOM 7130 N N . PHE A 1 29 ? -12.608 -2.662 -1.810 1.00 0.00 29 PHE A N 6
ATOM 7131 C CA . PHE A 1 29 ? -13.331 -3.032 -0.604 1.00 0.00 29 PHE A CA 6
ATOM 7132 C C . PHE A 1 29 ? -14.266 -1.905 -0.160 1.00 0.00 29 PHE A C 6
ATOM 7133 O O . PHE A 1 29 ? -15.384 -1.787 -0.660 1.00 0.00 29 PHE A O 6
ATOM 7150 N N . ASP A 1 30 ? -13.774 -1.107 0.776 1.00 0.00 30 ASP A N 6
ATOM 7151 C CA . ASP A 1 30 ? -14.552 0.005 1.295 1.00 0.00 30 ASP A CA 6
ATOM 7152 C C . ASP A 1 30 ? -13.798 0.650 2.460 1.00 0.00 30 ASP A C 6
ATOM 7153 O O . ASP A 1 30 ? -13.724 1.874 2.555 1.00 0.00 30 ASP A O 6
ATOM 7163 N N . SER A 1 31 ? -13.256 -0.204 3.317 1.00 0.00 31 SER A N 6
ATOM 7164 C CA . SER A 1 31 ? -12.510 0.268 4.472 1.00 0.00 31 SER A CA 6
ATOM 7165 C C . SER A 1 31 ? -11.630 1.455 4.077 1.00 0.00 31 SER A C 6
ATOM 7166 O O . SER A 1 31 ? -11.213 1.568 2.926 1.00 0.00 31 SER A O 6
ATOM 7174 N N . ASP A 1 32 ? -11.374 2.311 5.055 1.00 0.00 32 ASP A N 6
ATOM 7175 C CA . ASP A 1 32 ? -10.551 3.487 4.825 1.00 0.00 32 ASP A CA 6
ATOM 7176 C C . ASP A 1 32 ? -9.078 3.116 5.007 1.00 0.00 32 ASP A C 6
ATOM 7177 O O . ASP A 1 32 ? -8.475 3.440 6.029 1.00 0.00 32 ASP A O 6
ATOM 7187 N N . ILE A 1 33 ? -8.542 2.443 4.001 1.00 0.00 33 ILE A N 6
ATOM 7188 C CA . ILE A 1 33 ? -7.151 2.024 4.037 1.00 0.00 33 ILE A CA 6
ATOM 7189 C C . ILE A 1 33 ? -6.256 3.212 3.677 1.00 0.00 33 ILE A C 6
ATOM 7190 O O . ILE A 1 33 ? -6.640 4.063 2.877 1.00 0.00 33 ILE A O 6
ATOM 7206 N N . GLN A 1 34 ? -5.079 3.230 4.285 1.00 0.00 34 GLN A N 6
ATOM 7207 C CA . GLN A 1 34 ? -4.126 4.300 4.039 1.00 0.00 34 GLN A CA 6
ATOM 7208 C C . GLN A 1 34 ? -2.725 3.723 3.823 1.00 0.00 34 GLN A C 6
ATOM 7209 O O . GLN A 1 34 ? -2.369 2.709 4.419 1.00 0.00 34 GLN A O 6
ATOM 7223 N N . LEU A 1 35 ? -1.969 4.395 2.967 1.00 0.00 35 LEU A N 6
ATOM 7224 C CA . LEU A 1 35 ? -0.615 3.963 2.666 1.00 0.00 35 LEU A CA 6
ATOM 7225 C C . LEU A 1 35 ? 0.371 4.734 3.545 1.00 0.00 35 LEU A C 6
ATOM 7226 O O . LEU A 1 35 ? 0.232 5.942 3.727 1.00 0.00 35 LEU A O 6
ATOM 7242 N N . GLU A 1 36 ? 1.345 4.004 4.068 1.00 0.00 36 GLU A N 6
ATOM 7243 C CA . GLU A 1 36 ? 2.354 4.605 4.925 1.00 0.00 36 GLU A CA 6
ATOM 7244 C C . GLU A 1 36 ? 3.749 4.128 4.517 1.00 0.00 36 GLU A C 6
ATOM 7245 O O . GLU A 1 36 ? 3.907 3.013 4.022 1.00 0.00 36 GLU A O 6
ATOM 7258 N N . TYR A 1 37 ? 4.725 4.995 4.739 1.00 0.00 37 TYR A N 6
ATOM 7259 C CA . TYR A 1 37 ? 6.102 4.676 4.402 1.00 0.00 37 TYR A CA 6
ATOM 7260 C C . TYR A 1 37 ? 7.078 5.501 5.244 1.00 0.00 37 TYR A C 6
ATOM 7261 O O . TYR A 1 37 ? 7.216 6.705 5.038 1.00 0.00 37 TYR A O 6
ATOM 7279 N N . ASN A 1 38 ? 7.730 4.818 6.173 1.00 0.00 38 ASN A N 6
ATOM 7280 C CA . ASN A 1 38 ? 8.688 5.472 7.047 1.00 0.00 38 ASN A CA 6
ATOM 7281 C C . ASN A 1 38 ? 8.039 6.705 7.679 1.00 0.00 38 ASN A C 6
ATOM 7282 O O . ASN A 1 38 ? 8.621 7.789 7.674 1.00 0.00 38 ASN A O 6
ATOM 7293 N N . GLY A 1 39 ? 6.842 6.497 8.208 1.00 0.00 39 GLY A N 6
ATOM 7294 C CA . GLY A 1 39 ? 6.108 7.578 8.843 1.00 0.00 39 GLY A CA 6
ATOM 7295 C C . GLY A 1 39 ? 5.420 8.460 7.799 1.00 0.00 39 GLY A C 6
ATOM 7296 O O . GLY A 1 39 ? 4.786 9.458 8.144 1.00 0.00 39 GLY A O 6
ATOM 7300 N N . LYS A 1 40 ? 5.567 8.062 6.545 1.00 0.00 40 LYS A N 6
ATOM 7301 C CA . LYS A 1 40 ? 4.967 8.803 5.449 1.00 0.00 40 LYS A CA 6
ATOM 7302 C C . LYS A 1 40 ? 3.642 8.146 5.058 1.00 0.00 40 LYS A C 6
ATOM 7303 O O . LYS A 1 40 ? 3.612 7.261 4.205 1.00 0.00 40 LYS A O 6
ATOM 7322 N N . LYS A 1 41 ? 2.579 8.604 5.701 1.00 0.00 41 LYS A N 6
ATOM 7323 C CA . LYS A 1 41 ? 1.254 8.072 5.432 1.00 0.00 41 LYS A CA 6
ATOM 7324 C C . LYS A 1 41 ? 0.610 8.867 4.295 1.00 0.00 41 LYS A C 6
ATOM 7325 O O . LYS A 1 41 ? 0.861 10.063 4.149 1.00 0.00 41 LYS A O 6
ATOM 7344 N N . VAL A 1 42 ? -0.208 8.172 3.518 1.00 0.00 42 VAL A N 6
ATOM 7345 C CA . VAL A 1 42 ? -0.889 8.799 2.398 1.00 0.00 42 VAL A CA 6
ATOM 7346 C C . VAL A 1 42 ? -2.216 8.081 2.147 1.00 0.00 42 VAL A C 6
ATOM 73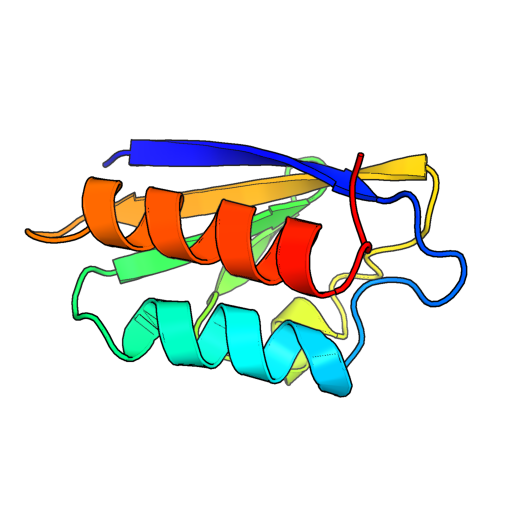47 O O . VAL A 1 42 ? -2.670 7.299 2.981 1.00 0.00 42 VAL A O 6
ATOM 7360 N N . ASN A 1 43 ? -2.802 8.372 0.995 1.00 0.00 43 ASN A N 6
ATOM 7361 C CA . ASN A 1 43 ? -4.069 7.764 0.624 1.00 0.00 43 ASN A CA 6
ATOM 7362 C C . ASN A 1 43 ? -3.803 6.518 -0.222 1.00 0.00 43 ASN A C 6
ATOM 7363 O O . ASN A 1 43 ? -3.284 6.617 -1.333 1.00 0.00 43 ASN A O 6
ATOM 7374 N N . LEU A 1 44 ? -4.171 5.374 0.334 1.00 0.00 44 LEU A N 6
ATOM 7375 C CA . LEU A 1 44 ? -3.979 4.109 -0.355 1.00 0.00 44 LEU A CA 6
ATOM 7376 C C . LEU A 1 44 ? -5.029 3.971 -1.459 1.00 0.00 44 LEU A C 6
ATOM 7377 O O . LEU A 1 44 ? -5.294 2.868 -1.934 1.00 0.00 44 LEU A O 6
ATOM 7393 N N . LYS A 1 45 ? -5.599 5.106 -1.835 1.00 0.00 45 LYS A N 6
ATOM 7394 C CA . LYS A 1 45 ? -6.615 5.125 -2.874 1.00 0.00 45 LYS A CA 6
ATOM 7395 C C . LYS A 1 45 ? -6.160 6.044 -4.010 1.00 0.00 45 LYS A C 6
ATOM 7396 O O . LYS A 1 45 ? -6.924 6.321 -4.933 1.00 0.00 45 LYS A O 6
ATOM 7415 N N . SER A 1 46 ? -4.917 6.491 -3.904 1.00 0.00 46 SER A N 6
ATOM 7416 C CA . SER A 1 46 ? -4.350 7.373 -4.910 1.00 0.00 46 SER A CA 6
ATOM 7417 C C . SER A 1 46 ? -2.957 6.884 -5.311 1.00 0.00 46 SER A C 6
ATOM 7418 O O . SER A 1 46 ? -2.207 6.384 -4.474 1.00 0.00 46 SER A O 6
ATOM 7426 N N . ILE A 1 47 ? -2.654 7.047 -6.590 1.00 0.00 47 ILE A N 6
ATOM 7427 C CA . ILE A 1 47 ? -1.363 6.628 -7.111 1.00 0.00 47 ILE A CA 6
ATOM 7428 C C . ILE A 1 47 ? -0.346 7.753 -6.907 1.00 0.00 47 ILE A C 6
ATOM 7429 O O . ILE A 1 47 ? 0.716 7.537 -6.326 1.00 0.00 47 ILE A O 6
ATOM 7445 N N . MET A 1 48 ? -0.707 8.930 -7.397 1.00 0.00 48 MET A N 6
ATOM 7446 C CA . MET A 1 48 ? 0.161 10.089 -7.276 1.00 0.00 48 MET A CA 6
ATOM 7447 C C . MET A 1 48 ? 0.909 10.077 -5.942 1.00 0.00 48 MET A C 6
ATOM 7448 O O . MET A 1 48 ? 2.036 10.561 -5.854 1.00 0.00 48 MET A O 6
ATOM 7462 N N . GLY A 1 49 ? 0.252 9.518 -4.937 1.00 0.00 49 GLY A N 6
ATOM 7463 C CA . GLY A 1 49 ? 0.841 9.436 -3.611 1.00 0.00 49 GLY A CA 6
ATOM 7464 C C . GLY A 1 49 ? 1.750 8.211 -3.489 1.00 0.00 49 GLY A C 6
ATOM 7465 O O . GLY A 1 49 ? 2.931 8.338 -3.172 1.00 0.00 49 GLY A O 6
ATOM 7469 N N . VAL A 1 50 ? 1.163 7.051 -3.748 1.00 0.00 50 VAL A N 6
ATOM 7470 C CA . VAL A 1 50 ? 1.905 5.804 -3.672 1.00 0.00 50 VAL A CA 6
ATOM 7471 C C . VAL A 1 50 ? 3.104 5.870 -4.620 1.00 0.00 50 VAL A C 6
ATOM 7472 O O . VAL A 1 50 ? 4.122 5.222 -4.384 1.00 0.00 50 VAL A O 6
ATOM 7485 N N . MET A 1 51 ? 2.942 6.658 -5.673 1.00 0.00 51 MET A N 6
ATOM 7486 C CA . MET A 1 51 ? 3.999 6.818 -6.658 1.00 0.00 51 MET A CA 6
ATOM 7487 C C . MET A 1 51 ? 5.056 7.810 -6.172 1.00 0.00 51 MET A C 6
ATOM 7488 O O . MET A 1 51 ? 6.251 7.521 -6.215 1.00 0.00 51 MET A O 6
ATOM 7502 N N . SER A 1 52 ? 4.578 8.961 -5.721 1.00 0.00 52 SER A N 6
ATOM 7503 C CA . SER A 1 52 ? 5.468 9.999 -5.228 1.00 0.00 52 SER A CA 6
ATOM 7504 C C . SER A 1 52 ? 5.957 9.645 -3.823 1.00 0.00 52 SER A C 6
ATOM 7505 O O . SER A 1 52 ? 6.627 10.446 -3.174 1.00 0.00 52 SER A O 6
ATOM 7513 N N . LEU A 1 53 ? 5.602 8.442 -3.393 1.00 0.00 53 LEU A N 6
ATOM 7514 C CA . LEU A 1 53 ? 5.997 7.972 -2.077 1.00 0.00 53 LEU A CA 6
ATOM 7515 C C . LEU A 1 53 ? 7.391 7.346 -2.160 1.00 0.00 53 LEU A C 6
ATOM 7516 O O . LEU A 1 53 ? 7.852 6.719 -1.208 1.00 0.00 53 LEU A O 6
ATOM 7532 N N . GLY A 1 54 ? 8.024 7.540 -3.307 1.00 0.00 54 GLY A N 6
ATOM 7533 C CA . GLY A 1 54 ? 9.355 7.002 -3.527 1.00 0.00 54 GLY A CA 6
ATOM 7534 C C . GLY A 1 54 ? 9.537 5.671 -2.797 1.00 0.00 54 GLY A C 6
ATOM 7535 O O . GLY A 1 54 ? 10.537 5.466 -2.109 1.00 0.00 54 GLY A O 6
ATOM 7539 N N . VAL A 1 55 ? 8.555 4.798 -2.970 1.00 0.00 55 VAL A N 6
ATOM 7540 C CA . VAL A 1 55 ? 8.593 3.491 -2.336 1.00 0.00 55 VAL A CA 6
ATOM 7541 C C . VAL A 1 55 ? 9.832 2.733 -2.817 1.00 0.00 55 VAL A C 6
ATOM 7542 O O . VAL A 1 55 ? 9.716 1.688 -3.457 1.00 0.00 55 VAL A O 6
ATOM 7555 N N . GLY A 1 56 ? 10.990 3.287 -2.490 1.00 0.00 56 GLY A N 6
ATOM 7556 C CA . GLY A 1 56 ? 12.249 2.676 -2.881 1.00 0.00 56 GLY A CA 6
ATOM 7557 C C . GLY A 1 56 ? 12.372 1.261 -2.311 1.00 0.00 56 GLY A C 6
ATOM 7558 O O . GLY A 1 56 ? 11.661 0.902 -1.373 1.00 0.00 56 GLY A O 6
ATOM 7562 N N . LYS A 1 57 ? 13.279 0.496 -2.900 1.00 0.00 57 LYS A N 6
ATOM 7563 C CA . LYS A 1 57 ? 13.503 -0.871 -2.463 1.00 0.00 57 LYS A CA 6
ATOM 7564 C C . LYS A 1 57 ? 14.204 -0.858 -1.103 1.00 0.00 57 LYS A C 6
ATOM 7565 O O . LYS A 1 57 ? 14.795 0.149 -0.715 1.00 0.00 57 LYS A O 6
ATOM 7584 N N . ASP A 1 58 ? 14.113 -1.988 -0.416 1.00 0.00 58 ASP A N 6
ATOM 7585 C CA . ASP A 1 58 ? 14.732 -2.119 0.893 1.00 0.00 58 ASP A CA 6
ATOM 7586 C C . ASP A 1 58 ? 14.042 -1.169 1.875 1.00 0.00 58 ASP A C 6
ATOM 7587 O O . ASP A 1 58 ? 14.463 -1.047 3.025 1.00 0.00 58 ASP A O 6
ATOM 7597 N N . ALA A 1 59 ? 12.996 -0.521 1.386 1.00 0.00 59 ALA A N 6
ATOM 7598 C CA . ALA A 1 59 ? 12.244 0.413 2.206 1.00 0.00 59 ALA A CA 6
ATOM 7599 C C . ALA A 1 59 ? 11.015 -0.294 2.782 1.00 0.00 59 ALA A C 6
ATOM 7600 O O . ALA A 1 59 ? 10.354 -1.063 2.086 1.00 0.00 59 ALA A O 6
ATOM 7607 N N . GLU A 1 60 ? 10.745 -0.007 4.047 1.00 0.00 60 GLU A N 6
ATOM 7608 C CA . GLU A 1 60 ? 9.607 -0.605 4.724 1.00 0.00 60 GLU A CA 6
ATOM 7609 C C . GLU A 1 60 ? 8.393 0.323 4.641 1.00 0.00 60 GLU A C 6
ATOM 7610 O O . GLU A 1 60 ? 8.441 1.457 5.112 1.00 0.00 60 GLU A O 6
ATOM 7623 N N . ILE A 1 61 ? 7.332 -0.196 4.039 1.00 0.00 61 ILE A N 6
ATOM 7624 C CA . ILE A 1 61 ? 6.108 0.570 3.889 1.00 0.00 61 ILE A CA 6
ATOM 7625 C C . ILE A 1 61 ? 5.037 0.001 4.822 1.00 0.00 61 ILE A C 6
ATOM 7626 O O . ILE A 1 61 ? 5.247 -1.030 5.459 1.00 0.00 61 ILE A O 6
ATOM 7642 N N . THR A 1 62 ? 3.911 0.698 4.874 1.00 0.00 62 THR A N 6
ATOM 7643 C CA . THR A 1 62 ? 2.807 0.275 5.719 1.00 0.00 62 THR A CA 6
ATOM 7644 C C . THR A 1 62 ? 1.475 0.737 5.126 1.00 0.00 62 THR A C 6
ATOM 7645 O O . THR A 1 62 ? 1.433 1.692 4.352 1.00 0.00 62 THR A O 6
ATOM 7656 N N . ILE A 1 63 ? 0.419 0.036 5.510 1.00 0.00 63 ILE A N 6
ATOM 7657 C CA . ILE A 1 63 ? -0.912 0.362 5.027 1.00 0.00 63 ILE A CA 6
ATOM 7658 C C . ILE A 1 63 ? -1.911 0.256 6.180 1.00 0.00 63 ILE A C 6
ATOM 7659 O O . ILE A 1 63 ? -1.880 -0.707 6.946 1.00 0.00 63 ILE A O 6
ATOM 7675 N N . TYR A 1 64 ? -2.773 1.258 6.269 1.00 0.00 64 TYR A N 6
ATOM 7676 C CA . TYR A 1 64 ? -3.779 1.290 7.317 1.00 0.00 64 TYR A CA 6
ATOM 7677 C C . TYR A 1 64 ? -5.170 0.997 6.751 1.00 0.00 64 TYR A C 6
ATOM 7678 O O . TYR A 1 64 ? -5.395 1.129 5.548 1.00 0.00 64 TYR A O 6
ATOM 7696 N N . ALA A 1 65 ? -6.066 0.605 7.645 1.00 0.00 65 ALA A N 6
ATOM 7697 C CA . ALA A 1 65 ? -7.429 0.291 7.249 1.00 0.00 65 ALA A CA 6
ATOM 7698 C C . ALA A 1 65 ? -8.358 0.472 8.451 1.00 0.00 65 ALA A C 6
ATOM 7699 O O . ALA A 1 65 ? -8.148 -0.136 9.499 1.00 0.00 65 ALA A O 6
ATOM 7706 N N . ASP A 1 66 ? -9.366 1.311 8.259 1.00 0.00 66 ASP A N 6
ATOM 7707 C CA . ASP A 1 66 ? -10.328 1.578 9.314 1.00 0.00 66 ASP A CA 6
ATOM 7708 C C . ASP A 1 66 ? -11.737 1.603 8.719 1.00 0.00 66 ASP A C 6
ATOM 7709 O O . ASP A 1 66 ? -12.219 2.654 8.299 1.00 0.00 66 ASP A O 6
ATOM 7719 N N . GLY A 1 67 ? -12.359 0.433 8.703 1.00 0.00 67 GLY A N 6
ATOM 7720 C CA . GLY A 1 67 ? -13.703 0.307 8.167 1.00 0.00 67 GLY A CA 6
ATOM 7721 C C . GLY A 1 67 ? -14.337 -1.022 8.582 1.00 0.00 67 GLY A C 6
ATOM 7722 O O . GLY A 1 67 ? -14.161 -1.471 9.715 1.00 0.00 67 GLY A O 6
ATOM 7726 N N . SER A 1 68 ? -15.063 -1.614 7.646 1.00 0.00 68 SER A N 6
ATOM 7727 C CA . SER A 1 68 ? -15.725 -2.882 7.901 1.00 0.00 68 SER A CA 6
ATOM 7728 C C . SER A 1 68 ? -14.905 -4.029 7.306 1.00 0.00 68 SER A C 6
ATOM 7729 O O . SER A 1 68 ? -14.915 -5.141 7.831 1.00 0.00 68 SER A O 6
ATOM 7737 N N . ASP A 1 69 ? -14.217 -3.719 6.217 1.00 0.00 69 ASP A N 6
ATOM 7738 C CA . ASP A 1 69 ? -13.394 -4.709 5.544 1.00 0.00 69 ASP A CA 6
ATOM 7739 C C . ASP A 1 69 ? -11.918 -4.397 5.798 1.00 0.00 69 ASP A C 6
ATOM 7740 O O . ASP A 1 69 ? -11.038 -5.082 5.278 1.00 0.00 69 ASP A O 6
ATOM 7750 N N . GLU A 1 70 ? -11.693 -3.363 6.594 1.00 0.00 70 GLU A N 6
ATOM 7751 C CA . GLU A 1 70 ? -10.339 -2.952 6.923 1.00 0.00 70 GLU A CA 6
ATOM 7752 C C . GLU A 1 70 ? -9.406 -4.165 6.942 1.00 0.00 70 GLU A C 6
ATOM 7753 O O . GLU A 1 70 ? -8.501 -4.268 6.116 1.00 0.00 70 GLU A O 6
ATOM 7766 N N . SER A 1 71 ? -9.659 -5.051 7.893 1.00 0.00 71 SER A N 6
ATOM 7767 C CA . SER A 1 71 ? -8.854 -6.252 8.030 1.00 0.00 71 SER A CA 6
ATOM 7768 C C . SER A 1 71 ? -8.805 -7.005 6.699 1.00 0.00 71 SER A C 6
ATOM 7769 O O . SER A 1 71 ? -7.739 -7.435 6.263 1.00 0.00 71 SER A O 6
ATOM 7777 N N . ASP A 1 72 ? -9.974 -7.142 6.091 1.00 0.00 72 ASP A N 6
ATOM 7778 C CA . ASP A 1 72 ? -10.079 -7.836 4.819 1.00 0.00 72 ASP A CA 6
ATOM 7779 C C . ASP A 1 72 ? -9.236 -7.103 3.773 1.00 0.00 72 ASP A C 6
ATOM 7780 O O . ASP A 1 72 ? -8.643 -7.732 2.898 1.00 0.00 72 ASP A O 6
ATOM 7790 N N . ALA A 1 73 ? -9.212 -5.785 3.897 1.00 0.00 73 ALA A N 6
ATOM 7791 C CA . ALA A 1 73 ? -8.452 -4.959 2.974 1.00 0.00 73 ALA A CA 6
ATOM 7792 C C . ALA A 1 73 ? -6.957 -5.166 3.224 1.00 0.00 73 ALA A C 6
ATOM 7793 O O . ALA A 1 73 ? -6.159 -5.152 2.287 1.00 0.00 73 ALA A O 6
ATOM 7800 N N . ILE A 1 74 ? -6.621 -5.354 4.492 1.00 0.00 74 ILE A N 6
ATOM 7801 C CA . ILE A 1 74 ? -5.236 -5.563 4.877 1.00 0.00 74 ILE A CA 6
ATOM 7802 C C . ILE A 1 74 ? -4.782 -6.945 4.401 1.00 0.00 74 ILE A C 6
ATOM 7803 O O . ILE A 1 74 ? -3.620 -7.133 4.048 1.00 0.00 74 ILE A O 6
ATOM 7819 N N . GLN A 1 75 ? -5.724 -7.876 4.408 1.00 0.00 75 GLN A N 6
ATOM 7820 C CA . GLN A 1 75 ? -5.436 -9.235 3.981 1.00 0.00 75 GLN A CA 6
ATOM 7821 C C . GLN A 1 75 ? -5.244 -9.286 2.464 1.00 0.00 75 GLN A C 6
ATOM 7822 O O . GLN A 1 75 ? -4.491 -10.117 1.958 1.00 0.00 75 GLN A O 6
ATOM 7836 N N . ALA A 1 76 ? -5.938 -8.387 1.780 1.00 0.00 76 ALA A N 6
ATOM 7837 C CA . ALA A 1 76 ? -5.853 -8.320 0.332 1.00 0.00 76 ALA A CA 6
ATOM 7838 C C . ALA A 1 76 ? -4.557 -7.609 -0.065 1.00 0.00 76 ALA A C 6
ATOM 7839 O O . ALA A 1 76 ? -3.881 -8.023 -1.007 1.00 0.00 76 ALA A O 6
ATOM 7846 N N . ILE A 1 77 ? -4.249 -6.552 0.671 1.00 0.00 77 ILE A N 6
ATOM 7847 C CA . ILE A 1 77 ? -3.047 -5.780 0.407 1.00 0.00 77 ILE A CA 6
ATOM 7848 C C . ILE A 1 77 ? -1.837 -6.717 0.401 1.00 0.00 77 ILE A C 6
ATOM 7849 O O . ILE A 1 77 ? -1.264 -6.991 -0.652 1.00 0.00 77 ILE A O 6
ATOM 7865 N N . SER A 1 78 ? -1.482 -7.181 1.590 1.00 0.00 78 SER A N 6
ATOM 7866 C CA . SER A 1 78 ? -0.350 -8.081 1.735 1.00 0.00 78 SER A CA 6
ATOM 7867 C C . SER A 1 78 ? -0.346 -9.103 0.598 1.00 0.00 78 SER A C 6
ATOM 7868 O O . SER A 1 78 ? 0.717 -9.524 0.140 1.00 0.00 78 SER A O 6
ATOM 7876 N N . ASP A 1 79 ? -1.544 -9.474 0.172 1.00 0.00 79 ASP A N 6
ATOM 7877 C CA . ASP A 1 79 ? -1.691 -10.440 -0.904 1.00 0.00 79 ASP A CA 6
ATOM 7878 C C . ASP A 1 79 ? -1.202 -9.817 -2.213 1.00 0.00 79 ASP A C 6
ATOM 7879 O O . ASP A 1 79 ? -0.425 -10.429 -2.943 1.00 0.00 79 ASP A O 6
ATOM 7889 N N . VAL A 1 80 ? -1.678 -8.607 -2.469 1.00 0.00 80 VAL A N 6
ATOM 7890 C CA . VAL A 1 80 ? -1.299 -7.895 -3.678 1.00 0.00 80 VAL A CA 6
ATOM 7891 C C . VAL A 1 80 ? 0.200 -7.591 -3.636 1.00 0.00 80 VAL A C 6
ATOM 7892 O O . VAL A 1 80 ? 0.879 -7.661 -4.659 1.00 0.00 80 VAL A O 6
ATOM 7905 N N . LEU A 1 81 ? 0.672 -7.261 -2.444 1.00 0.00 81 LEU A N 6
ATOM 7906 C CA . LEU A 1 81 ? 2.079 -6.948 -2.255 1.00 0.00 81 LEU A CA 6
ATOM 7907 C C . LEU A 1 81 ? 2.918 -8.191 -2.558 1.00 0.00 81 LEU A C 6
ATOM 7908 O O . LEU A 1 81 ? 3.864 -8.129 -3.342 1.00 0.00 81 LEU A O 6
ATOM 7924 N N . SER A 1 82 ? 2.543 -9.289 -1.920 1.00 0.00 82 SER A N 6
ATOM 7925 C CA . SER A 1 82 ? 3.250 -10.545 -2.111 1.00 0.00 82 SER A CA 6
ATOM 7926 C C . SER A 1 82 ? 2.907 -11.135 -3.480 1.00 0.00 82 SER A C 6
ATOM 7927 O O . SER A 1 82 ? 3.718 -11.843 -4.076 1.00 0.00 82 SER A O 6
ATOM 7935 N N . LYS A 1 83 ? 1.704 -10.822 -3.940 1.00 0.00 83 LYS A N 6
ATOM 7936 C CA . LYS A 1 83 ? 1.244 -11.313 -5.228 1.00 0.00 83 LYS A CA 6
ATOM 7937 C C . LYS A 1 83 ? 2.223 -10.869 -6.318 1.00 0.00 83 LYS A C 6
ATOM 7938 O O . LYS A 1 83 ? 2.548 -11.642 -7.218 1.00 0.00 83 LYS A O 6
ATOM 7957 N N . GLU A 1 84 ? 2.666 -9.626 -6.200 1.00 0.00 84 GLU A N 6
ATOM 7958 C CA . GLU A 1 84 ? 3.600 -9.069 -7.163 1.00 0.00 84 GLU A CA 6
ATOM 7959 C C . GLU A 1 84 ? 5.034 -9.451 -6.792 1.00 0.00 84 GLU A C 6
ATOM 7960 O O . GLU A 1 84 ? 5.817 -9.852 -7.653 1.00 0.00 84 GLU A O 6
ATOM 7973 N N . GLY A 1 85 ? 5.337 -9.314 -5.510 1.00 0.00 85 GLY A N 6
ATOM 7974 C CA . GLY A 1 85 ? 6.663 -9.639 -5.014 1.00 0.00 85 GLY A CA 6
ATOM 7975 C C . GLY A 1 85 ? 7.463 -8.370 -4.715 1.00 0.00 85 GLY A C 6
ATOM 7976 O O . GLY A 1 85 ? 8.694 -8.386 -4.747 1.00 0.00 85 GLY A O 6
ATOM 7980 N N . LEU A 1 86 ? 6.734 -7.302 -4.433 1.00 0.00 86 LEU A N 6
ATOM 7981 C CA . LEU A 1 86 ? 7.360 -6.027 -4.128 1.00 0.00 86 LEU A CA 6
ATOM 7982 C C . LEU A 1 86 ? 7.861 -6.040 -2.683 1.00 0.00 86 LEU A C 6
ATOM 7983 O O . LEU A 1 86 ? 8.625 -5.166 -2.278 1.00 0.00 86 LEU A O 6
ATOM 7999 N N . THR A 1 87 ? 7.409 -7.043 -1.944 1.00 0.00 87 THR A N 6
ATOM 8000 C CA . THR A 1 87 ? 7.801 -7.183 -0.551 1.00 0.00 87 THR A CA 6
ATOM 8001 C C . THR A 1 87 ? 8.285 -8.607 -0.274 1.00 0.00 87 THR A C 6
ATOM 8002 O O . THR A 1 87 ? 8.137 -9.492 -1.116 1.00 0.00 87 THR A O 6
ATOM 8013 N N . LYS A 1 88 ? 8.854 -8.785 0.909 1.00 0.00 88 LYS A N 6
ATOM 8014 C CA . LYS A 1 88 ? 9.361 -10.086 1.308 1.00 0.00 88 LYS A CA 6
ATOM 8015 C C . LYS A 1 88 ? 8.195 -11.072 1.417 1.00 0.00 88 LYS A C 6
ATOM 8016 O O . LYS A 1 88 ? 7.960 -11.864 0.507 1.00 0.00 88 LYS A O 6
ATOM 8035 N N . MET A 1 1 ? -8.700 1.170 14.134 1.00 0.00 1 MET A N 7
ATOM 8036 C CA . MET A 1 1 ? -8.285 0.831 12.784 1.00 0.00 1 MET A CA 7
ATOM 8037 C C . MET A 1 1 ? -7.122 -0.163 12.801 1.00 0.00 1 MET A C 7
ATOM 8038 O O . MET A 1 1 ? -6.358 -0.213 13.764 1.00 0.00 1 MET A O 7
ATOM 8052 N N . GLU A 1 2 ? -7.023 -0.928 11.724 1.00 0.00 2 GLU A N 7
ATOM 8053 C CA . GLU A 1 2 ? -5.966 -1.918 11.604 1.00 0.00 2 GLU A CA 7
ATOM 8054 C C . GLU A 1 2 ? -5.075 -1.598 10.401 1.00 0.00 2 GLU A C 7
ATOM 8055 O O . GLU A 1 2 ? -5.573 -1.288 9.320 1.00 0.00 2 GLU A O 7
ATOM 8068 N N . GLN A 1 3 ? -3.773 -1.686 10.629 1.00 0.00 3 GLN A N 7
ATOM 8069 C CA . GLN A 1 3 ? -2.808 -1.411 9.579 1.00 0.00 3 GLN A CA 7
ATOM 8070 C C . GLN A 1 3 ? -1.928 -2.638 9.331 1.00 0.00 3 GLN A C 7
ATOM 8071 O O . GLN A 1 3 ? -2.133 -3.686 9.941 1.00 0.00 3 GLN A O 7
ATOM 8085 N N . ASN A 1 4 ? -0.968 -2.466 8.434 1.00 0.00 4 ASN A N 7
ATOM 8086 C CA . ASN A 1 4 ? -0.057 -3.547 8.098 1.00 0.00 4 ASN A CA 7
ATOM 8087 C C . ASN A 1 4 ? 1.234 -2.959 7.523 1.00 0.00 4 ASN A C 7
ATOM 8088 O O . ASN A 1 4 ? 1.194 -2.167 6.583 1.00 0.00 4 ASN A O 7
ATOM 8099 N N . SER A 1 5 ? 2.347 -3.370 8.112 1.00 0.00 5 SER A N 7
ATOM 8100 C CA . SER A 1 5 ? 3.647 -2.894 7.671 1.00 0.00 5 SER A CA 7
ATOM 8101 C C . SER A 1 5 ? 4.307 -3.938 6.768 1.00 0.00 5 SER A C 7
ATOM 8102 O O . SER A 1 5 ? 3.987 -5.123 6.845 1.00 0.00 5 SER A O 7
ATOM 8110 N N . TYR A 1 6 ? 5.218 -3.460 5.933 1.00 0.00 6 TYR A N 7
ATOM 8111 C CA . TYR A 1 6 ? 5.927 -4.337 5.016 1.00 0.00 6 TYR A CA 7
ATOM 8112 C C . TYR A 1 6 ? 7.278 -3.740 4.621 1.00 0.00 6 TYR A C 7
ATOM 8113 O O . TYR A 1 6 ? 7.627 -2.643 5.055 1.00 0.00 6 TYR A O 7
ATOM 8131 N N . VAL A 1 7 ? 8.004 -4.489 3.803 1.00 0.00 7 VAL A N 7
ATOM 8132 C CA . VAL A 1 7 ? 9.309 -4.047 3.345 1.00 0.00 7 VAL A CA 7
ATOM 8133 C C . VAL A 1 7 ? 9.389 -4.196 1.824 1.00 0.00 7 VAL A C 7
ATOM 8134 O O . VAL A 1 7 ? 8.949 -5.203 1.271 1.00 0.00 7 VAL A O 7
ATOM 8147 N N . ILE A 1 8 ? 9.954 -3.178 1.190 1.00 0.00 8 ILE A N 7
ATOM 8148 C CA . ILE A 1 8 ? 10.097 -3.184 -0.255 1.00 0.00 8 ILE A CA 7
ATOM 8149 C C . ILE A 1 8 ? 11.320 -4.019 -0.640 1.00 0.00 8 ILE A C 7
ATOM 8150 O O . ILE A 1 8 ? 12.408 -3.817 -0.103 1.00 0.00 8 ILE A O 7
ATOM 8166 N N . ILE A 1 9 ? 11.099 -4.940 -1.566 1.00 0.00 9 ILE A N 7
ATOM 8167 C CA . ILE A 1 9 ? 12.170 -5.807 -2.028 1.00 0.00 9 ILE A CA 7
ATOM 8168 C C . ILE A 1 9 ? 12.303 -5.680 -3.548 1.00 0.00 9 ILE A C 7
ATOM 8169 O O . ILE A 1 9 ? 13.164 -6.316 -4.154 1.00 0.00 9 ILE A O 7
ATOM 8185 N N . ASP A 1 10 ? 11.438 -4.855 -4.119 1.00 0.00 10 ASP A N 7
ATOM 8186 C CA . ASP A 1 10 ? 11.448 -4.636 -5.554 1.00 0.00 10 ASP A CA 7
ATOM 8187 C C . ASP A 1 10 ? 12.287 -3.396 -5.871 1.00 0.00 10 ASP A C 7
ATOM 8188 O O . ASP A 1 10 ? 12.019 -2.313 -5.353 1.00 0.00 10 ASP A O 7
ATOM 8198 N N . GLU A 1 11 ? 13.283 -3.596 -6.720 1.00 0.00 11 GLU A N 7
ATOM 8199 C CA . GLU A 1 11 ? 14.162 -2.508 -7.112 1.00 0.00 11 GLU A CA 7
ATOM 8200 C C . GLU A 1 11 ? 13.401 -1.491 -7.966 1.00 0.00 11 GLU A C 7
ATOM 8201 O O . GLU A 1 11 ? 13.923 -0.423 -8.279 1.00 0.00 11 GLU A O 7
ATOM 8214 N N . THR A 1 12 ? 12.178 -1.859 -8.317 1.00 0.00 12 THR A N 7
ATOM 8215 C CA . THR A 1 12 ? 11.339 -0.993 -9.127 1.00 0.00 12 THR A CA 7
ATOM 8216 C C . THR A 1 12 ? 10.550 -0.029 -8.238 1.00 0.00 12 THR A C 7
ATOM 8217 O O . THR A 1 12 ? 10.002 0.960 -8.720 1.00 0.00 12 THR A O 7
ATOM 8228 N N . GLY A 1 13 ? 10.519 -0.352 -6.953 1.00 0.00 13 GLY A N 7
ATOM 8229 C CA . GLY A 1 13 ? 9.807 0.472 -5.991 1.00 0.00 13 GLY A CA 7
ATOM 8230 C C . GLY A 1 13 ? 8.345 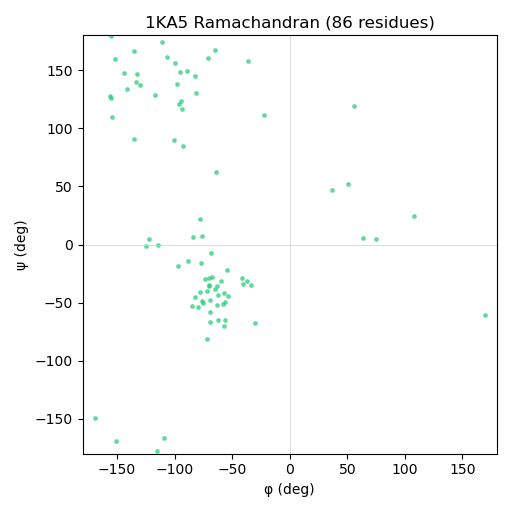0.652 -6.399 1.00 0.00 13 GLY A C 7
ATOM 8231 O O . GLY A 1 13 ? 8.056 1.203 -7.461 1.00 0.00 13 GLY A O 7
ATOM 8235 N N . ILE A 1 14 ? 7.460 0.177 -5.536 1.00 0.00 14 ILE A N 7
ATOM 8236 C CA . ILE A 1 14 ? 6.033 0.278 -5.794 1.00 0.00 14 ILE A CA 7
ATOM 8237 C C . ILE A 1 14 ? 5.782 1.386 -6.819 1.00 0.00 14 ILE A C 7
ATOM 8238 O O . ILE A 1 14 ? 5.999 2.562 -6.532 1.00 0.00 14 ILE A O 7
ATOM 8254 N N . HIS A 1 15 ? 5.328 0.970 -7.992 1.00 0.00 15 HIS A N 7
ATOM 8255 C CA . HIS A 1 15 ? 5.045 1.913 -9.062 1.00 0.00 15 HIS A CA 7
ATOM 8256 C C . HIS A 1 15 ? 3.535 1.989 -9.292 1.00 0.00 15 HIS A C 7
ATOM 8257 O O . HIS A 1 15 ? 2.753 1.498 -8.478 1.00 0.00 15 HIS A O 7
ATOM 8271 N N . ALA A 1 16 ? 3.169 2.608 -10.405 1.00 0.00 16 ALA A N 7
ATOM 8272 C CA . ALA A 1 16 ? 1.766 2.755 -10.753 1.00 0.00 16 ALA A CA 7
ATOM 8273 C C . ALA A 1 16 ? 1.189 1.385 -11.115 1.00 0.00 16 ALA A C 7
ATOM 8274 O O . ALA A 1 16 ? -0.024 1.186 -11.068 1.00 0.00 16 ALA A O 7
ATOM 8281 N N . ARG A 1 17 ? 2.085 0.476 -11.470 1.00 0.00 17 ARG A N 7
ATOM 8282 C CA . ARG A 1 17 ? 1.680 -0.870 -11.840 1.00 0.00 17 ARG A CA 7
ATOM 8283 C C . ARG A 1 17 ? 1.016 -1.570 -10.653 1.00 0.00 17 ARG A C 7
ATOM 8284 O O . ARG A 1 17 ? -0.171 -1.887 -10.699 1.00 0.00 17 ARG A O 7
ATOM 8305 N N . PRO A 1 18 ? 1.834 -1.797 -9.590 1.00 0.00 18 PRO A N 7
ATOM 8306 C CA . PRO A 1 18 ? 1.338 -2.455 -8.392 1.00 0.00 18 PRO A CA 7
ATOM 8307 C C . PRO A 1 18 ? 0.469 -1.505 -7.566 1.00 0.00 18 PRO A C 7
ATOM 8308 O O . PRO A 1 18 ? -0.629 -1.869 -7.147 1.00 0.00 18 PRO A O 7
ATOM 8319 N N . ALA A 1 19 ? 0.993 -0.305 -7.356 1.00 0.00 19 ALA A N 7
ATOM 8320 C CA . ALA A 1 19 ? 0.278 0.699 -6.587 1.00 0.00 19 ALA A CA 7
ATOM 8321 C C . ALA A 1 19 ? -1.198 0.692 -6.993 1.00 0.00 19 ALA A C 7
ATOM 8322 O O . ALA A 1 19 ? -2.074 0.934 -6.165 1.00 0.00 19 ALA A O 7
ATOM 8329 N N . THR A 1 20 ? -1.426 0.410 -8.268 1.00 0.00 20 THR A N 7
ATOM 8330 C CA . THR A 1 20 ? -2.780 0.368 -8.793 1.00 0.00 20 THR A CA 7
ATOM 8331 C C . THR A 1 20 ? -3.571 -0.766 -8.139 1.00 0.00 20 THR A C 7
ATOM 8332 O O . THR A 1 20 ? -4.615 -0.531 -7.532 1.00 0.00 20 THR A O 7
ATOM 8343 N N . MET A 1 21 ? -3.044 -1.972 -8.284 1.00 0.00 21 MET A N 7
ATOM 8344 C CA . MET A 1 21 ? -3.688 -3.144 -7.715 1.00 0.00 21 MET A CA 7
ATOM 8345 C C . MET A 1 21 ? -3.896 -2.979 -6.208 1.00 0.00 21 MET A C 7
ATOM 8346 O O . MET A 1 21 ? -4.976 -3.259 -5.693 1.00 0.00 21 MET A O 7
ATOM 8360 N N . LEU A 1 22 ? -2.844 -2.522 -5.545 1.00 0.00 22 LEU A N 7
ATOM 8361 C CA . LEU A 1 22 ? -2.897 -2.315 -4.107 1.00 0.00 22 LEU A CA 7
ATOM 8362 C C . LEU A 1 22 ? -3.968 -1.270 -3.787 1.00 0.00 22 LEU A C 7
ATOM 8363 O O . LEU A 1 22 ? -4.834 -1.502 -2.946 1.00 0.00 22 LEU A O 7
ATOM 8379 N N . VAL A 1 23 ? -3.874 -0.143 -4.476 1.00 0.00 23 VAL A N 7
ATOM 8380 C CA . VAL A 1 23 ? -4.823 0.939 -4.275 1.00 0.00 23 VAL A CA 7
ATOM 8381 C C . VAL A 1 23 ? -6.227 0.454 -4.641 1.00 0.00 23 VAL A C 7
ATOM 8382 O O . VAL A 1 23 ? -7.195 0.767 -3.951 1.00 0.00 23 VAL A O 7
ATOM 8395 N N . GLN A 1 24 ? -6.292 -0.303 -5.727 1.00 0.00 24 GLN A N 7
ATOM 8396 C CA . GLN A 1 24 ? -7.562 -0.834 -6.194 1.00 0.00 24 GLN A CA 7
ATOM 8397 C C . GLN A 1 24 ? -8.164 -1.769 -5.143 1.00 0.00 24 GLN A C 7
ATOM 8398 O O . GLN A 1 24 ? -9.217 -1.476 -4.577 1.00 0.00 24 GLN A O 7
ATOM 8412 N N . THR A 1 25 ? -7.471 -2.875 -4.913 1.00 0.00 25 THR A N 7
ATOM 8413 C CA . THR A 1 25 ? -7.924 -3.854 -3.940 1.00 0.00 25 THR A CA 7
ATOM 8414 C C . THR A 1 25 ? -8.152 -3.189 -2.581 1.00 0.00 25 THR A C 7
ATOM 8415 O O . THR A 1 25 ? -8.926 -3.687 -1.764 1.00 0.00 25 THR A O 7
ATOM 8426 N N . ALA A 1 26 ? -7.465 -2.074 -2.381 1.00 0.00 26 ALA A N 7
ATOM 8427 C CA . ALA A 1 26 ? -7.583 -1.336 -1.134 1.00 0.00 26 ALA A CA 7
ATOM 8428 C C . ALA A 1 26 ? -8.975 -0.707 -1.049 1.00 0.00 26 ALA A C 7
ATOM 8429 O O . ALA A 1 26 ? -9.733 -0.995 -0.125 1.00 0.00 26 ALA A O 7
ATOM 8436 N N . SER A 1 27 ? -9.268 0.139 -2.026 1.00 0.00 27 SER A N 7
ATOM 8437 C CA . SER A 1 27 ? -10.555 0.811 -2.072 1.00 0.00 27 SER A CA 7
ATOM 8438 C C . SER A 1 27 ? -11.639 -0.166 -2.533 1.00 0.00 27 SER A C 7
ATOM 8439 O O . SER A 1 27 ? -12.739 -0.181 -1.984 1.00 0.00 27 SER A O 7
ATOM 8447 N N . LYS A 1 28 ? -11.289 -0.956 -3.537 1.00 0.00 28 LYS A N 7
ATOM 8448 C CA . LYS A 1 28 ? -12.219 -1.933 -4.077 1.00 0.00 28 LYS A CA 7
ATOM 8449 C C . LYS A 1 28 ? -13.120 -2.450 -2.955 1.00 0.00 28 LYS A C 7
ATOM 8450 O O . LYS A 1 28 ? -14.303 -2.710 -3.172 1.00 0.00 28 LYS A O 7
ATOM 8469 N N . PHE A 1 29 ? -12.527 -2.583 -1.777 1.00 0.00 29 PHE A N 7
ATOM 8470 C CA . PHE A 1 29 ? -13.262 -3.063 -0.620 1.00 0.00 29 PHE A CA 7
ATOM 8471 C C . PHE A 1 29 ? -14.243 -2.004 -0.114 1.00 0.00 29 PHE A C 7
ATOM 8472 O O . PHE A 1 29 ? -15.395 -1.964 -0.542 1.00 0.00 29 PHE A O 7
ATOM 8489 N N . ASP A 1 30 ? -13.750 -1.171 0.791 1.00 0.00 30 ASP A N 7
ATOM 8490 C CA . ASP A 1 30 ? -14.568 -0.114 1.360 1.00 0.00 30 ASP A CA 7
ATOM 8491 C C . ASP A 1 30 ? -13.790 0.582 2.478 1.00 0.00 30 ASP A C 7
ATOM 8492 O O . ASP A 1 30 ? -13.648 1.805 2.474 1.00 0.00 30 ASP A O 7
ATOM 8502 N N . SER A 1 31 ? -13.305 -0.226 3.410 1.00 0.00 31 SER A N 7
ATOM 8503 C CA . SER A 1 31 ? -12.545 0.297 4.532 1.00 0.00 31 SER A CA 7
ATOM 8504 C C . SER A 1 31 ? -11.654 1.451 4.068 1.00 0.00 31 SER A C 7
ATOM 8505 O O . SER A 1 31 ? -11.228 1.487 2.915 1.00 0.00 31 SER A O 7
ATOM 8513 N N . ASP A 1 32 ? -11.398 2.367 4.992 1.00 0.00 32 ASP A N 7
ATOM 8514 C CA . ASP A 1 32 ? -10.566 3.519 4.692 1.00 0.00 32 ASP A CA 7
ATOM 8515 C C . ASP A 1 32 ? -9.097 3.154 4.915 1.00 0.00 32 ASP A C 7
ATOM 8516 O O . ASP A 1 32 ? -8.513 3.506 5.938 1.00 0.00 32 ASP A O 7
ATOM 8526 N N . ILE A 1 33 ? -8.541 2.449 3.939 1.00 0.00 33 ILE A N 7
ATOM 8527 C CA . ILE A 1 33 ? -7.151 2.032 4.016 1.00 0.00 33 ILE A CA 7
ATOM 8528 C C . ILE A 1 33 ? -6.247 3.216 3.666 1.00 0.00 33 ILE A C 7
ATOM 8529 O O . ILE A 1 33 ? -6.596 4.040 2.822 1.00 0.00 33 ILE A O 7
ATOM 8545 N N . GLN A 1 34 ? -5.104 3.262 4.334 1.00 0.00 34 GLN A N 7
ATOM 8546 C CA . GLN A 1 34 ? -4.147 4.332 4.105 1.00 0.00 34 GLN A CA 7
ATOM 8547 C C . GLN A 1 34 ? -2.734 3.760 3.967 1.00 0.00 34 GLN A C 7
ATOM 8548 O O . GLN A 1 34 ? -2.383 2.795 4.643 1.00 0.00 34 GLN A O 7
ATOM 8562 N N . LEU A 1 35 ? -1.963 4.378 3.085 1.00 0.00 35 LEU A N 7
ATOM 8563 C CA . LEU A 1 35 ? -0.597 3.943 2.850 1.00 0.00 35 LEU A CA 7
ATOM 8564 C C . LEU A 1 35 ? 0.349 4.738 3.752 1.00 0.00 35 LEU A C 7
ATOM 8565 O O . LEU A 1 35 ? 0.083 5.896 4.071 1.00 0.00 35 LEU A O 7
ATOM 8581 N N . GLU A 1 36 ? 1.436 4.086 4.137 1.00 0.00 36 GLU A N 7
ATOM 8582 C CA . GLU A 1 36 ? 2.424 4.716 4.996 1.00 0.00 36 GLU A CA 7
ATOM 8583 C C . GLU A 1 36 ? 3.832 4.256 4.614 1.00 0.00 36 GLU A C 7
ATOM 8584 O O . GLU A 1 36 ? 4.017 3.133 4.147 1.00 0.00 36 GLU A O 7
ATOM 8597 N N . TYR A 1 37 ? 4.789 5.147 4.825 1.00 0.00 37 TYR A N 7
ATOM 8598 C CA . TYR A 1 37 ? 6.175 4.847 4.508 1.00 0.00 37 TYR A CA 7
ATOM 8599 C C . TYR A 1 37 ? 7.127 5.696 5.353 1.00 0.00 37 TYR A C 7
ATOM 8600 O O . TYR A 1 37 ? 7.244 6.901 5.140 1.00 0.00 37 TYR A O 7
ATOM 8618 N N . ASN A 1 38 ? 7.784 5.033 6.294 1.00 0.00 38 ASN A N 7
ATOM 8619 C CA . ASN A 1 38 ? 8.721 5.712 7.172 1.00 0.00 38 ASN A CA 7
ATOM 8620 C C . ASN A 1 38 ? 8.041 6.934 7.790 1.00 0.00 38 ASN A C 7
ATOM 8621 O O . ASN A 1 38 ? 8.595 8.034 7.771 1.00 0.00 38 ASN A O 7
ATOM 8632 N N . GLY A 1 39 ? 6.851 6.703 8.323 1.00 0.00 39 GLY A N 7
ATOM 8633 C CA . GLY A 1 39 ? 6.090 7.773 8.947 1.00 0.00 39 GLY A CA 7
ATOM 8634 C C . GLY A 1 39 ? 5.397 8.639 7.893 1.00 0.00 39 GLY A C 7
ATOM 8635 O O . GLY A 1 39 ? 4.747 9.629 8.227 1.00 0.00 39 GLY A O 7
ATOM 8639 N N . LYS A 1 40 ? 5.560 8.236 6.641 1.00 0.00 40 LYS A N 7
ATOM 8640 C CA . LYS A 1 40 ? 4.959 8.963 5.536 1.00 0.00 40 LYS A CA 7
ATOM 8641 C C . LYS A 1 40 ? 3.661 8.269 5.120 1.00 0.00 40 LYS A C 7
ATOM 8642 O O . LYS A 1 40 ? 3.672 7.385 4.265 1.00 0.00 40 LYS A O 7
ATOM 8661 N N . LYS A 1 41 ? 2.573 8.694 5.746 1.00 0.00 41 LYS A N 7
ATOM 8662 C CA . LYS A 1 41 ? 1.269 8.124 5.452 1.00 0.00 41 LYS A CA 7
ATOM 8663 C C . LYS A 1 41 ? 0.624 8.903 4.304 1.00 0.00 41 LYS A C 7
ATOM 8664 O O . LYS A 1 41 ? 0.864 10.099 4.149 1.00 0.00 41 LYS A O 7
ATOM 8683 N N . VAL A 1 42 ? -0.183 8.193 3.530 1.00 0.00 42 VAL A N 7
ATOM 8684 C CA . VAL A 1 42 ? -0.865 8.804 2.401 1.00 0.00 42 VAL A CA 7
ATOM 8685 C C . VAL A 1 42 ? -2.193 8.082 2.162 1.00 0.00 42 VAL A C 7
ATOM 8686 O O . VAL A 1 42 ? -2.653 7.323 3.014 1.00 0.00 42 VAL A O 7
ATOM 8699 N N . ASN A 1 43 ? -2.772 8.345 1.000 1.00 0.00 43 ASN A N 7
ATOM 8700 C CA . ASN A 1 43 ? -4.038 7.730 0.638 1.00 0.00 43 ASN A CA 7
ATOM 8701 C C . ASN A 1 43 ? -3.772 6.490 -0.218 1.00 0.00 43 ASN A C 7
ATOM 8702 O O . ASN A 1 43 ? -3.258 6.598 -1.330 1.00 0.00 43 ASN A O 7
ATOM 8713 N N . LEU A 1 44 ? -4.134 5.341 0.334 1.00 0.00 44 LEU A N 7
ATOM 8714 C CA . LEU A 1 44 ? -3.941 4.082 -0.366 1.00 0.00 44 LEU A CA 7
ATOM 8715 C C . LEU A 1 44 ? -5.007 3.938 -1.453 1.00 0.00 44 LEU A C 7
ATOM 8716 O O . LEU A 1 44 ? -5.268 2.835 -1.930 1.00 0.00 44 LEU A O 7
ATOM 8732 N N . LYS A 1 45 ? -5.595 5.070 -1.813 1.00 0.00 45 LYS A N 7
ATOM 8733 C CA . LYS A 1 45 ? -6.627 5.084 -2.836 1.00 0.00 45 LYS A CA 7
ATOM 8734 C C . LYS A 1 45 ? -6.193 6.002 -3.980 1.00 0.00 45 LYS A C 7
ATOM 8735 O O . LYS A 1 45 ? -6.959 6.244 -4.912 1.00 0.00 45 LYS A O 7
ATOM 8754 N N . SER A 1 46 ? -4.966 6.490 -3.872 1.00 0.00 46 SER A N 7
ATOM 8755 C CA . SER A 1 46 ? -4.421 7.377 -4.885 1.00 0.00 46 SER A CA 7
ATOM 8756 C C . SER A 1 46 ? -3.011 6.924 -5.273 1.00 0.00 46 SER A C 7
ATOM 8757 O O . SER A 1 46 ? -2.189 6.629 -4.406 1.00 0.00 46 SER A O 7
ATOM 8765 N N . ILE A 1 47 ? -2.774 6.885 -6.576 1.00 0.00 47 ILE A N 7
ATOM 8766 C CA . ILE A 1 47 ? -1.478 6.474 -7.089 1.00 0.00 47 ILE A CA 7
ATOM 8767 C C . ILE A 1 47 ? -0.471 7.608 -6.887 1.00 0.00 47 ILE A C 7
ATOM 8768 O O . ILE A 1 47 ? 0.597 7.402 -6.313 1.00 0.00 47 ILE A O 7
ATOM 8784 N N . MET A 1 48 ? -0.848 8.784 -7.370 1.00 0.00 48 MET A N 7
ATOM 8785 C CA . MET A 1 48 ? 0.008 9.951 -7.250 1.00 0.00 48 MET A CA 7
ATOM 8786 C C . MET A 1 48 ? 0.739 9.960 -5.906 1.00 0.00 48 MET A C 7
ATOM 8787 O O . MET A 1 48 ? 1.851 10.476 -5.803 1.00 0.00 48 MET A O 7
ATOM 8801 N N . GLY A 1 49 ? 0.085 9.383 -4.909 1.00 0.00 49 GLY A N 7
ATOM 8802 C CA . GLY A 1 49 ? 0.657 9.317 -3.576 1.00 0.00 49 GLY A CA 7
ATOM 8803 C C . GLY A 1 49 ? 1.576 8.103 -3.433 1.00 0.00 49 GLY A C 7
ATOM 8804 O O . GLY A 1 49 ? 2.741 8.241 -3.063 1.00 0.00 49 GLY A O 7
ATOM 8808 N N . VAL A 1 50 ? 1.017 6.939 -3.732 1.00 0.00 50 VAL A N 7
ATOM 8809 C CA . VAL A 1 50 ? 1.771 5.701 -3.641 1.00 0.00 50 VAL A CA 7
ATOM 8810 C C . VAL A 1 50 ? 2.996 5.788 -4.555 1.00 0.00 50 VAL A C 7
ATOM 8811 O O . VAL A 1 50 ? 4.040 5.212 -4.254 1.00 0.00 50 VAL A O 7
ATOM 8824 N N . MET A 1 51 ? 2.826 6.511 -5.652 1.00 0.00 51 MET A N 7
ATOM 8825 C CA . MET A 1 51 ? 3.905 6.680 -6.611 1.00 0.00 51 MET A CA 7
ATOM 8826 C C . MET A 1 51 ? 4.960 7.655 -6.084 1.00 0.00 51 MET A C 7
ATOM 8827 O O . MET A 1 51 ? 6.154 7.367 -6.129 1.00 0.00 51 MET A O 7
ATOM 8841 N N . SER A 1 52 ? 4.480 8.789 -5.595 1.00 0.00 52 SER A N 7
ATOM 8842 C CA . SER A 1 52 ? 5.366 9.808 -5.060 1.00 0.00 52 SER A CA 7
ATOM 8843 C C . SER A 1 52 ? 5.794 9.436 -3.639 1.00 0.00 52 SER A C 7
ATOM 8844 O O . SER A 1 52 ? 6.399 10.244 -2.937 1.00 0.00 52 SER A O 7
ATOM 8852 N N . LEU A 1 53 ? 5.461 8.211 -3.258 1.00 0.00 53 LEU A N 7
ATOM 8853 C CA . LEU A 1 53 ? 5.803 7.722 -1.933 1.00 0.00 53 LEU A CA 7
ATOM 8854 C C . LEU A 1 53 ? 7.218 7.141 -1.957 1.00 0.00 53 LEU A C 7
ATOM 8855 O O . LEU A 1 53 ? 7.644 6.492 -1.003 1.00 0.00 53 LEU A O 7
ATOM 8871 N N . GLY A 1 54 ? 7.908 7.395 -3.060 1.00 0.00 54 GLY A N 7
ATOM 8872 C CA . GLY A 1 54 ? 9.267 6.905 -3.222 1.00 0.00 54 GLY A CA 7
ATOM 8873 C C . GLY A 1 54 ? 9.442 5.542 -2.551 1.00 0.00 54 GLY A C 7
ATOM 8874 O O . GLY A 1 54 ? 10.418 5.317 -1.838 1.00 0.00 54 GLY A O 7
ATOM 8878 N N . VAL A 1 55 ? 8.480 4.666 -2.803 1.00 0.00 55 VAL A N 7
ATOM 8879 C CA . VAL A 1 55 ? 8.516 3.330 -2.232 1.00 0.00 55 VAL A CA 7
ATOM 8880 C C . VAL A 1 55 ? 9.723 2.574 -2.789 1.00 0.00 55 VAL A C 7
ATOM 8881 O O . VAL A 1 55 ? 9.566 1.555 -3.459 1.00 0.00 55 VAL A O 7
ATOM 8894 N N . GLY A 1 56 ? 10.901 3.103 -2.492 1.00 0.00 56 GLY A N 7
ATOM 8895 C CA . GLY A 1 56 ? 12.134 2.491 -2.955 1.00 0.00 56 GLY A CA 7
ATOM 8896 C C . GLY A 1 56 ? 12.349 1.126 -2.297 1.00 0.00 56 GLY A C 7
ATOM 8897 O O . GLY A 1 56 ? 11.658 0.778 -1.341 1.00 0.00 56 GLY A O 7
ATOM 8901 N N . LYS A 1 57 ? 13.310 0.390 -2.836 1.00 0.00 57 LYS A N 7
ATOM 8902 C CA . LYS A 1 57 ? 13.625 -0.929 -2.314 1.00 0.00 57 LYS A CA 7
ATOM 8903 C C . LYS A 1 57 ? 14.304 -0.785 -0.951 1.00 0.00 57 LYS A C 7
ATOM 8904 O O . LYS A 1 57 ? 14.833 0.277 -0.627 1.00 0.00 57 LYS A O 7
ATOM 8923 N N . ASP A 1 58 ? 14.270 -1.869 -0.191 1.00 0.00 58 ASP A N 7
ATOM 8924 C CA . ASP A 1 58 ? 14.876 -1.877 1.129 1.00 0.00 58 ASP A CA 7
ATOM 8925 C C . ASP A 1 58 ? 14.136 -0.887 2.032 1.00 0.00 58 ASP A C 7
ATOM 8926 O O . ASP A 1 58 ? 14.543 -0.653 3.168 1.00 0.00 58 ASP A O 7
ATOM 8936 N N . ALA A 1 59 ? 13.062 -0.331 1.491 1.00 0.00 59 ALA A N 7
ATOM 8937 C CA . ALA A 1 59 ? 12.261 0.628 2.232 1.00 0.00 59 ALA A CA 7
ATOM 8938 C C . ALA A 1 59 ? 11.052 -0.085 2.838 1.00 0.00 59 ALA A C 7
ATOM 8939 O O . ALA A 1 59 ? 10.414 -0.905 2.179 1.00 0.00 59 ALA A O 7
ATOM 8946 N N . GLU A 1 60 ? 10.771 0.252 4.089 1.00 0.00 60 GLU A N 7
ATOM 8947 C CA . GLU A 1 60 ? 9.648 -0.345 4.791 1.00 0.00 60 GLU A CA 7
ATOM 8948 C C . GLU A 1 60 ? 8.418 0.557 4.692 1.00 0.00 60 GLU A C 7
ATOM 8949 O O . GLU A 1 60 ? 8.450 1.707 5.127 1.00 0.00 60 GLU A O 7
ATOM 8962 N N . ILE A 1 61 ? 7.362 0.003 4.115 1.00 0.00 61 ILE A N 7
ATOM 8963 C CA . ILE A 1 61 ? 6.122 0.743 3.952 1.00 0.00 61 ILE A CA 7
ATOM 8964 C C . ILE A 1 61 ? 5.054 0.151 4.874 1.00 0.00 61 ILE A C 7
ATOM 8965 O O . ILE A 1 61 ? 5.284 -0.870 5.520 1.00 0.00 61 ILE A O 7
ATOM 8981 N N . THR A 1 62 ? 3.910 0.817 4.905 1.00 0.00 62 THR A N 7
ATOM 8982 C CA . THR A 1 62 ? 2.806 0.370 5.736 1.00 0.00 62 THR A CA 7
ATOM 8983 C C . THR A 1 62 ? 1.470 0.800 5.127 1.00 0.00 62 THR A C 7
ATOM 8984 O O . THR A 1 62 ? 1.423 1.719 4.310 1.00 0.00 62 THR A O 7
ATOM 8995 N N . ILE A 1 63 ? 0.416 0.115 5.547 1.00 0.00 63 ILE A N 7
ATOM 8996 C CA . ILE A 1 63 ? -0.917 0.414 5.052 1.00 0.00 63 ILE A CA 7
ATOM 8997 C C . ILE A 1 63 ? -1.922 0.285 6.197 1.00 0.00 63 ILE A C 7
ATOM 8998 O O . ILE A 1 63 ? -1.890 -0.687 6.949 1.00 0.00 63 ILE A O 7
ATOM 9014 N N . TYR A 1 64 ? -2.791 1.280 6.294 1.00 0.00 64 TYR A N 7
ATOM 9015 C CA . TYR A 1 64 ? -3.805 1.290 7.335 1.00 0.00 64 TYR A CA 7
ATOM 9016 C C . TYR A 1 64 ? -5.193 1.014 6.753 1.00 0.00 64 TYR A C 7
ATOM 9017 O O . TYR A 1 64 ? -5.394 1.121 5.544 1.00 0.00 64 TYR A O 7
ATOM 9035 N N . ALA A 1 65 ? -6.113 0.663 7.640 1.00 0.00 65 ALA A N 7
ATOM 9036 C CA . ALA A 1 65 ? -7.475 0.371 7.229 1.00 0.00 65 ALA A CA 7
ATOM 9037 C C . ALA A 1 65 ? -8.422 0.612 8.407 1.00 0.00 65 ALA A C 7
ATOM 9038 O O . ALA A 1 65 ? -8.211 0.080 9.496 1.00 0.00 65 ALA A O 7
ATOM 9045 N N . ASP A 1 66 ? -9.444 1.414 8.148 1.00 0.00 66 ASP A N 7
ATOM 9046 C CA . ASP A 1 66 ? -10.423 1.731 9.174 1.00 0.00 66 ASP A CA 7
ATOM 9047 C C . ASP A 1 66 ? -11.827 1.674 8.567 1.00 0.00 66 ASP A C 7
ATOM 9048 O O . ASP A 1 66 ? -12.335 2.680 8.073 1.00 0.00 66 ASP A O 7
ATOM 9058 N N . GLY A 1 67 ? -12.414 0.487 8.626 1.00 0.00 67 GLY A N 7
ATOM 9059 C CA . GLY A 1 67 ? -13.749 0.286 8.088 1.00 0.00 67 GLY A CA 7
ATOM 9060 C C . GLY A 1 67 ? -14.362 -1.012 8.617 1.00 0.00 67 GLY A C 7
ATOM 9061 O O . GLY A 1 67 ? -14.131 -1.390 9.764 1.00 0.00 67 GLY A O 7
ATOM 9065 N N . SER A 1 68 ? -15.133 -1.659 7.754 1.00 0.00 68 SER A N 7
ATOM 9066 C CA . SER A 1 68 ? -15.781 -2.907 8.119 1.00 0.00 68 SER A CA 7
ATOM 9067 C C . SER A 1 68 ? -14.965 -4.092 7.600 1.00 0.00 68 SER A C 7
ATOM 9068 O O . SER A 1 68 ? -14.951 -5.157 8.215 1.00 0.00 68 SER A O 7
ATOM 9076 N N . ASP A 1 69 ? -14.306 -3.867 6.474 1.00 0.00 69 ASP A N 7
ATOM 9077 C CA . ASP A 1 69 ? -13.489 -4.903 5.865 1.00 0.00 69 ASP A CA 7
ATOM 9078 C C . ASP A 1 69 ? -12.012 -4.532 6.007 1.00 0.00 69 ASP A C 7
ATOM 9079 O O . ASP A 1 69 ? -11.143 -5.200 5.447 1.00 0.00 69 ASP A O 7
ATOM 9089 N N . GLU A 1 70 ? -11.772 -3.467 6.757 1.00 0.00 70 GLU A N 7
ATOM 9090 C CA . GLU A 1 70 ? -10.414 -2.999 6.980 1.00 0.00 70 GLU A CA 7
ATOM 9091 C C . GLU A 1 70 ? -9.445 -4.182 7.025 1.00 0.00 70 GLU A C 7
ATOM 9092 O O . GLU A 1 70 ? -8.526 -4.268 6.213 1.00 0.00 70 GLU A O 7
ATOM 9105 N N . SER A 1 71 ? -9.685 -5.066 7.983 1.00 0.00 71 SER A N 7
ATOM 9106 C CA . SER A 1 71 ? -8.845 -6.240 8.147 1.00 0.00 71 SER A CA 7
ATOM 9107 C C . SER A 1 71 ? -8.773 -7.018 6.830 1.00 0.00 71 SER A C 7
ATOM 9108 O O . SER A 1 71 ? -7.696 -7.444 6.416 1.00 0.00 71 SER A O 7
ATOM 9116 N N . ASP A 1 72 ? -9.932 -7.177 6.209 1.00 0.00 72 ASP A N 7
ATOM 9117 C CA . ASP A 1 72 ? -10.013 -7.895 4.949 1.00 0.00 72 ASP A CA 7
ATOM 9118 C C . ASP A 1 72 ? -9.211 -7.142 3.885 1.00 0.00 72 ASP A C 7
ATOM 9119 O O . ASP A 1 72 ? -8.620 -7.757 2.998 1.00 0.00 72 ASP A O 7
ATOM 9129 N N . ALA A 1 73 ? -9.215 -5.823 4.010 1.00 0.00 73 ALA A N 7
ATOM 9130 C CA . ALA A 1 73 ? -8.495 -4.981 3.071 1.00 0.00 73 ALA A CA 7
ATOM 9131 C C . ALA A 1 73 ? -6.990 -5.163 3.279 1.00 0.00 73 ALA A C 7
ATOM 9132 O O . ALA A 1 73 ? -6.216 -5.105 2.324 1.00 0.00 73 ALA A O 7
ATOM 9139 N N . ILE A 1 74 ? -6.620 -5.380 4.532 1.00 0.00 74 ILE A N 7
ATOM 9140 C CA . ILE A 1 74 ? -5.222 -5.572 4.877 1.00 0.00 74 ILE A CA 7
ATOM 9141 C C . ILE A 1 74 ? -4.750 -6.927 4.343 1.00 0.00 74 ILE A C 7
ATOM 9142 O O . ILE A 1 74 ? -3.598 -7.071 3.937 1.00 0.00 74 ILE A O 7
ATOM 9158 N N . GLN A 1 75 ? -5.665 -7.886 4.362 1.00 0.00 75 GLN A N 7
ATOM 9159 C CA . GLN A 1 75 ? -5.357 -9.223 3.885 1.00 0.00 75 GLN A CA 7
ATOM 9160 C C . GLN A 1 75 ? -5.200 -9.221 2.362 1.00 0.00 75 GLN A C 7
ATOM 9161 O O . GLN A 1 75 ? -4.463 -10.036 1.810 1.00 0.00 75 GLN A O 7
ATOM 9175 N N . ALA A 1 76 ? -5.904 -8.295 1.728 1.00 0.00 76 ALA A N 7
ATOM 9176 C CA . ALA A 1 76 ? -5.852 -8.175 0.281 1.00 0.00 76 ALA A CA 7
ATOM 9177 C C . ALA A 1 76 ? -4.558 -7.465 -0.121 1.00 0.00 76 ALA A C 7
ATOM 9178 O O . ALA A 1 76 ? -3.922 -7.838 -1.106 1.00 0.00 76 ALA A O 7
ATOM 9185 N N . ILE A 1 77 ? -4.207 -6.455 0.660 1.00 0.00 77 ILE A N 7
ATOM 9186 C CA . ILE A 1 77 ? -3.000 -5.690 0.398 1.00 0.00 77 ILE A CA 7
ATOM 9187 C C . ILE A 1 77 ? -1.794 -6.631 0.399 1.00 0.00 77 ILE A C 7
ATOM 9188 O O . ILE A 1 77 ? -1.228 -6.922 -0.653 1.00 0.00 77 ILE A O 7
ATOM 9204 N N . SER A 1 78 ? -1.435 -7.078 1.594 1.00 0.00 78 SER A N 7
ATOM 9205 C CA . SER A 1 78 ? -0.306 -7.981 1.746 1.00 0.00 78 SER A CA 7
ATOM 9206 C C . SER A 1 78 ? -0.285 -8.992 0.599 1.00 0.00 78 SER A C 7
ATOM 9207 O O . SER A 1 78 ? 0.783 -9.409 0.153 1.00 0.00 78 SER A O 7
ATOM 9215 N N . ASP A 1 79 ? -1.478 -9.357 0.152 1.00 0.00 79 ASP A N 7
ATOM 9216 C CA . ASP A 1 79 ? -1.611 -10.312 -0.935 1.00 0.00 79 ASP A CA 7
ATOM 9217 C C . ASP A 1 79 ? -1.126 -9.668 -2.235 1.00 0.00 79 ASP A C 7
ATOM 9218 O O . ASP A 1 79 ? -0.309 -10.245 -2.951 1.00 0.00 79 ASP A O 7
ATOM 9228 N N . VAL A 1 80 ? -1.652 -8.481 -2.502 1.00 0.00 80 VAL A N 7
ATOM 9229 C CA . VAL A 1 80 ? -1.283 -7.753 -3.704 1.00 0.00 80 VAL A CA 7
ATOM 9230 C C . VAL A 1 80 ? 0.213 -7.435 -3.664 1.00 0.00 80 VAL A C 7
ATOM 9231 O O . VAL A 1 80 ? 0.895 -7.512 -4.684 1.00 0.00 80 VAL A O 7
ATOM 9244 N N . LEU A 1 81 ? 0.680 -7.084 -2.475 1.00 0.00 81 LEU A N 7
ATOM 9245 C CA . LEU A 1 81 ? 2.082 -6.755 -2.289 1.00 0.00 81 LEU A CA 7
ATOM 9246 C C . LEU A 1 81 ? 2.938 -7.974 -2.635 1.00 0.00 81 LEU A C 7
ATOM 9247 O O . LEU A 1 81 ? 3.849 -7.886 -3.457 1.00 0.00 81 LEU A O 7
ATOM 9263 N N . SER A 1 82 ? 2.617 -9.086 -1.991 1.00 0.00 82 SER A N 7
ATOM 9264 C CA . SER A 1 82 ? 3.345 -10.323 -2.220 1.00 0.00 82 SER A CA 7
ATOM 9265 C C . SER A 1 82 ? 2.996 -10.886 -3.600 1.00 0.00 82 SER A C 7
ATOM 9266 O O . SER A 1 82 ? 3.818 -11.555 -4.226 1.00 0.00 82 SER A O 7
ATOM 9274 N N . LYS A 1 83 ? 1.780 -10.595 -4.034 1.00 0.00 83 LYS A N 7
ATOM 9275 C CA . LYS A 1 83 ? 1.313 -11.063 -5.326 1.00 0.00 83 LYS A CA 7
ATOM 9276 C C . LYS A 1 83 ? 2.278 -10.588 -6.415 1.00 0.00 83 LYS A C 7
ATOM 9277 O O . LYS A 1 83 ? 2.599 -11.337 -7.336 1.00 0.00 83 LYS A O 7
ATOM 9296 N N . GLU A 1 84 ? 2.712 -9.344 -6.273 1.00 0.00 84 GLU A N 7
ATOM 9297 C CA . GLU A 1 84 ? 3.633 -8.759 -7.233 1.00 0.00 84 GLU A CA 7
ATOM 9298 C C . GLU A 1 84 ? 5.073 -9.149 -6.891 1.00 0.00 84 GLU A C 7
ATOM 9299 O O . GLU A 1 84 ? 5.850 -9.506 -7.776 1.00 0.00 84 GLU A O 7
ATOM 9312 N N . GLY A 1 85 ? 5.386 -9.066 -5.606 1.00 0.00 85 GLY A N 7
ATOM 9313 C CA . GLY A 1 85 ? 6.719 -9.405 -5.137 1.00 0.00 85 GLY A CA 7
ATOM 9314 C C . GLY A 1 85 ? 7.501 -8.148 -4.753 1.00 0.00 85 GLY A C 7
ATOM 9315 O O . GLY A 1 85 ? 8.731 -8.150 -4.766 1.00 0.00 85 GLY A O 7
ATOM 9319 N N . LEU A 1 86 ? 6.756 -7.105 -4.419 1.00 0.00 86 LEU A N 7
ATOM 9320 C CA . LEU A 1 86 ? 7.365 -5.843 -4.031 1.00 0.00 86 LEU A CA 7
ATOM 9321 C C . LEU A 1 86 ? 7.904 -5.959 -2.604 1.00 0.00 86 LEU A C 7
ATOM 9322 O O . LEU A 1 86 ? 8.692 -5.123 -2.165 1.00 0.00 86 LEU A O 7
ATOM 9338 N N . THR A 1 87 ? 7.457 -7.002 -1.919 1.00 0.00 87 THR A N 7
ATOM 9339 C CA . THR A 1 87 ? 7.884 -7.239 -0.551 1.00 0.00 87 THR A CA 7
ATOM 9340 C C . THR A 1 87 ? 8.232 -8.715 -0.348 1.00 0.00 87 THR A C 7
ATOM 9341 O O . THR A 1 87 ? 7.902 -9.554 -1.184 1.00 0.00 87 THR A O 7
ATOM 9352 N N . LYS A 1 88 ? 8.894 -8.985 0.768 1.00 0.00 88 LYS A N 7
ATOM 9353 C CA . LYS A 1 88 ? 9.289 -10.345 1.091 1.00 0.00 88 LYS A CA 7
ATOM 9354 C C . LYS A 1 88 ? 9.737 -11.059 -0.186 1.00 0.00 88 LYS A C 7
ATOM 9355 O O . LYS A 1 88 ? 9.684 -12.285 -0.268 1.00 0.00 88 LYS A O 7
ATOM 9374 N N . MET A 1 1 ? -9.574 0.321 13.620 1.00 0.00 1 MET A N 8
ATOM 9375 C CA . MET A 1 1 ? -8.496 0.667 12.710 1.00 0.00 1 MET A CA 8
ATOM 9376 C C . MET A 1 1 ? -7.358 -0.352 12.793 1.00 0.00 1 MET A C 8
ATOM 9377 O O . MET A 1 1 ? -6.842 -0.624 13.876 1.00 0.00 1 MET A O 8
ATOM 9391 N N . GLU A 1 2 ? -7.002 -0.890 11.636 1.00 0.00 2 GLU A N 8
ATOM 9392 C CA . GLU A 1 2 ? -5.934 -1.873 11.564 1.00 0.00 2 GLU A CA 8
ATOM 9393 C C . GLU A 1 2 ? -5.042 -1.602 10.352 1.00 0.00 2 GLU A C 8
ATOM 9394 O O . GLU A 1 2 ? -5.538 -1.376 9.249 1.00 0.00 2 GLU A O 8
ATOM 9407 N N . GLN A 1 3 ? -3.740 -1.632 10.597 1.00 0.00 3 GLN A N 8
ATOM 9408 C CA . GLN A 1 3 ? -2.774 -1.391 9.540 1.00 0.00 3 GLN A CA 8
ATOM 9409 C C . GLN A 1 3 ? -1.905 -2.633 9.322 1.00 0.00 3 GLN A C 8
ATOM 9410 O O . GLN A 1 3 ? -2.109 -3.658 9.969 1.00 0.00 3 GLN A O 8
ATOM 9424 N N . ASN A 1 4 ? -0.955 -2.498 8.408 1.00 0.00 4 ASN A N 8
ATOM 9425 C CA . ASN A 1 4 ? -0.055 -3.595 8.097 1.00 0.00 4 ASN A CA 8
ATOM 9426 C C . ASN A 1 4 ? 1.240 -3.036 7.506 1.00 0.00 4 ASN A C 8
ATOM 9427 O O . ASN A 1 4 ? 1.206 -2.251 6.560 1.00 0.00 4 ASN A O 8
ATOM 9438 N N . SER A 1 5 ? 2.352 -3.460 8.089 1.00 0.00 5 SER A N 8
ATOM 9439 C CA . SER A 1 5 ? 3.655 -3.011 7.631 1.00 0.00 5 SER A CA 8
ATOM 9440 C C . SER A 1 5 ? 4.287 -4.070 6.726 1.00 0.00 5 SER A C 8
ATOM 9441 O O . SER A 1 5 ? 3.948 -5.249 6.816 1.00 0.00 5 SER A O 8
ATOM 9449 N N . TYR A 1 6 ? 5.193 -3.612 5.875 1.00 0.00 6 TYR A N 8
ATOM 9450 C CA . TYR A 1 6 ? 5.874 -4.506 4.955 1.00 0.00 6 TYR A CA 8
ATOM 9451 C C . TYR A 1 6 ? 7.227 -3.932 4.533 1.00 0.00 6 TYR A C 8
ATOM 9452 O O . TYR A 1 6 ? 7.597 -2.834 4.948 1.00 0.00 6 TYR A O 8
ATOM 9470 N N . VAL A 1 7 ? 7.932 -4.699 3.714 1.00 0.00 7 VAL A N 8
ATOM 9471 C CA . VAL A 1 7 ? 9.237 -4.280 3.232 1.00 0.00 7 VAL A CA 8
ATOM 9472 C C . VAL A 1 7 ? 9.245 -4.310 1.702 1.00 0.00 7 VAL A C 8
ATOM 9473 O O . VAL A 1 7 ? 8.658 -5.204 1.092 1.00 0.00 7 VAL A O 8
ATOM 9486 N N . ILE A 1 8 ? 9.915 -3.324 1.126 1.00 0.00 8 ILE A N 8
ATOM 9487 C CA . ILE A 1 8 ? 10.008 -3.227 -0.320 1.00 0.00 8 ILE A CA 8
ATOM 9488 C C . ILE A 1 8 ? 11.253 -3.974 -0.799 1.00 0.00 8 ILE A C 8
ATOM 9489 O O . ILE A 1 8 ? 12.363 -3.689 -0.351 1.00 0.00 8 ILE A O 8
ATOM 9505 N N . ILE A 1 9 ? 11.029 -4.917 -1.704 1.00 0.00 9 ILE A N 8
ATOM 9506 C CA . ILE A 1 9 ? 12.119 -5.707 -2.248 1.00 0.00 9 ILE A CA 8
ATOM 9507 C C . ILE A 1 9 ? 12.150 -5.546 -3.769 1.00 0.00 9 ILE A C 8
ATOM 9508 O O . ILE A 1 9 ? 13.010 -6.116 -4.439 1.00 0.00 9 ILE A O 8
ATOM 9524 N N . ASP A 1 10 ? 11.202 -4.767 -4.270 1.00 0.00 10 ASP A N 8
ATOM 9525 C CA . ASP A 1 10 ? 11.110 -4.525 -5.699 1.00 0.00 10 ASP A CA 8
ATOM 9526 C C . ASP A 1 10 ? 12.056 -3.384 -6.081 1.00 0.00 10 ASP A C 8
ATOM 9527 O O . ASP A 1 10 ? 11.872 -2.249 -5.644 1.00 0.00 10 ASP A O 8
ATOM 9537 N N . GLU A 1 11 ? 13.047 -3.726 -6.890 1.00 0.00 11 GLU A N 8
ATOM 9538 C CA . GLU A 1 11 ? 14.022 -2.744 -7.335 1.00 0.00 11 GLU A CA 8
ATOM 9539 C C . GLU A 1 11 ? 13.337 -1.650 -8.156 1.00 0.00 11 GLU A C 8
ATOM 9540 O O . GLU A 1 11 ? 13.943 -0.624 -8.459 1.00 0.00 11 GLU A O 8
ATOM 9553 N N . THR A 1 12 ? 12.081 -1.907 -8.494 1.00 0.00 12 THR A N 8
ATOM 9554 C CA . THR A 1 12 ? 11.307 -0.957 -9.274 1.00 0.00 12 THR A CA 8
ATOM 9555 C C . THR A 1 12 ? 10.544 -0.004 -8.351 1.00 0.00 12 THR A C 8
ATOM 9556 O O . THR A 1 12 ? 10.019 1.013 -8.800 1.00 0.00 12 THR A O 8
ATOM 9567 N N . GLY A 1 13 ? 10.510 -0.367 -7.078 1.00 0.00 13 GLY A N 8
ATOM 9568 C CA . GLY A 1 13 ? 9.821 0.443 -6.087 1.00 0.00 13 GLY A CA 8
ATOM 9569 C C . GLY A 1 13 ? 8.353 0.646 -6.470 1.00 0.00 13 GLY A C 8
ATOM 9570 O O . GLY A 1 13 ? 8.056 1.205 -7.525 1.00 0.00 13 GLY A O 8
ATOM 9574 N N . ILE A 1 14 ? 7.475 0.184 -5.593 1.00 0.00 14 ILE A N 8
ATOM 9575 C CA . ILE A 1 14 ? 6.047 0.309 -5.827 1.00 0.00 14 ILE A CA 8
ATOM 9576 C C . ILE A 1 14 ? 5.795 1.434 -6.833 1.00 0.00 14 ILE A C 8
ATOM 9577 O O . ILE A 1 14 ? 5.961 2.609 -6.509 1.00 0.00 14 ILE A O 8
ATOM 9593 N N . HIS A 1 15 ? 5.400 1.034 -8.032 1.00 0.00 15 HIS A N 8
ATOM 9594 C CA . HIS A 1 15 ? 5.124 1.994 -9.088 1.00 0.00 15 HIS A CA 8
ATOM 9595 C C . HIS A 1 15 ? 3.615 2.075 -9.327 1.00 0.00 15 HIS A C 8
ATOM 9596 O O . HIS A 1 15 ? 2.828 1.570 -8.527 1.00 0.00 15 HIS A O 8
ATOM 9610 N N . ALA A 1 16 ? 3.256 2.713 -10.431 1.00 0.00 16 ALA A N 8
ATOM 9611 C CA . ALA A 1 16 ? 1.855 2.866 -10.785 1.00 0.00 16 ALA A CA 8
ATOM 9612 C C . ALA A 1 16 ? 1.262 1.494 -11.108 1.00 0.00 16 ALA A C 8
ATOM 9613 O O . ALA A 1 16 ? 0.058 1.286 -10.971 1.00 0.00 16 ALA A O 8
ATOM 9620 N N . ARG A 1 17 ? 2.136 0.592 -11.532 1.00 0.00 17 ARG A N 8
ATOM 9621 C CA . ARG A 1 17 ? 1.714 -0.755 -11.875 1.00 0.00 17 ARG A CA 8
ATOM 9622 C C . ARG A 1 17 ? 1.051 -1.427 -10.671 1.00 0.00 17 ARG A C 8
ATOM 9623 O O . ARG A 1 17 ? -0.141 -1.729 -10.703 1.00 0.00 17 ARG A O 8
ATOM 9644 N N . PRO A 1 18 ? 1.873 -1.647 -9.610 1.00 0.00 18 PRO A N 8
ATOM 9645 C CA . PRO A 1 18 ? 1.379 -2.278 -8.399 1.00 0.00 18 PRO A CA 8
ATOM 9646 C C . PRO A 1 18 ? 0.528 -1.303 -7.581 1.00 0.00 18 PRO A C 8
ATOM 9647 O O . PRO A 1 18 ? -0.577 -1.642 -7.159 1.00 0.00 18 PRO A O 8
ATOM 9658 N N . ALA A 1 19 ? 1.075 -0.112 -7.383 1.00 0.00 19 ALA A N 8
ATOM 9659 C CA . ALA A 1 19 ? 0.380 0.913 -6.624 1.00 0.00 19 ALA A CA 8
ATOM 9660 C C . ALA A 1 19 ? -1.094 0.931 -7.030 1.00 0.00 19 ALA A C 8
ATOM 9661 O O . ALA A 1 19 ? -1.964 1.234 -6.214 1.00 0.00 19 ALA A O 8
ATOM 9668 N N . THR A 1 20 ? -1.332 0.603 -8.292 1.00 0.00 20 THR A N 8
ATOM 9669 C CA . THR A 1 20 ? -2.687 0.577 -8.816 1.00 0.00 20 THR A CA 8
ATOM 9670 C C . THR A 1 20 ? -3.481 -0.569 -8.188 1.00 0.00 20 THR A C 8
ATOM 9671 O O . THR A 1 20 ? -4.534 -0.347 -7.592 1.00 0.00 20 THR A O 8
ATOM 9682 N N . MET A 1 21 ? -2.945 -1.771 -8.342 1.00 0.00 21 MET A N 8
ATOM 9683 C CA . MET A 1 21 ? -3.591 -2.954 -7.798 1.00 0.00 21 MET A CA 8
ATOM 9684 C C . MET A 1 21 ? -3.806 -2.816 -6.290 1.00 0.00 21 MET A C 8
ATOM 9685 O O . MET A 1 21 ? -4.876 -3.143 -5.779 1.00 0.00 21 MET A O 8
ATOM 9699 N N . LEU A 1 22 ? -2.772 -2.329 -5.619 1.00 0.00 22 LEU A N 8
ATOM 9700 C CA . LEU A 1 22 ? -2.834 -2.143 -4.180 1.00 0.00 22 LEU A CA 8
ATOM 9701 C C . LEU A 1 22 ? -3.919 -1.117 -3.849 1.00 0.00 22 LEU A C 8
ATOM 9702 O O . LEU A 1 22 ? -4.740 -1.340 -2.960 1.00 0.00 22 LEU A O 8
ATOM 9718 N N . VAL A 1 23 ? -3.889 -0.013 -4.581 1.00 0.00 23 VAL A N 8
ATOM 9719 C CA . VAL A 1 23 ? -4.860 1.048 -4.377 1.00 0.00 23 VAL A CA 8
ATOM 9720 C C . VAL A 1 23 ? -6.247 0.550 -4.787 1.00 0.00 23 VAL A C 8
ATOM 9721 O O . VAL A 1 23 ? -7.237 0.841 -4.117 1.00 0.00 23 VAL A O 8
ATOM 9734 N N . GLN A 1 24 ? -6.274 -0.191 -5.884 1.00 0.00 24 GLN A N 8
ATOM 9735 C CA . GLN A 1 24 ? -7.522 -0.732 -6.392 1.00 0.00 24 GLN A CA 8
ATOM 9736 C C . GLN A 1 24 ? -8.144 -1.683 -5.367 1.00 0.00 24 GLN A C 8
ATOM 9737 O O . GLN A 1 24 ? -9.243 -1.437 -4.873 1.00 0.00 24 GLN A O 8
ATOM 9751 N N . THR A 1 25 ? -7.413 -2.750 -5.078 1.00 0.00 25 THR A N 8
ATOM 9752 C CA . THR A 1 25 ? -7.880 -3.739 -4.121 1.00 0.00 25 THR A CA 8
ATOM 9753 C C . THR A 1 25 ? -8.186 -3.078 -2.777 1.00 0.00 25 THR A C 8
ATOM 9754 O O . THR A 1 25 ? -9.011 -3.573 -2.011 1.00 0.00 25 THR A O 8
ATOM 9765 N N . ALA A 1 26 ? -7.504 -1.969 -2.529 1.00 0.00 26 ALA A N 8
ATOM 9766 C CA . ALA A 1 26 ? -7.693 -1.235 -1.290 1.00 0.00 26 ALA A CA 8
ATOM 9767 C C . ALA A 1 26 ? -9.094 -0.619 -1.276 1.00 0.00 26 ALA A C 8
ATOM 9768 O O . ALA A 1 26 ? -9.840 -0.786 -0.312 1.00 0.00 26 ALA A O 8
ATOM 9775 N N . SER A 1 27 ? -9.410 0.079 -2.357 1.00 0.00 27 SER A N 8
ATOM 9776 C CA . SER A 1 27 ? -10.708 0.720 -2.481 1.00 0.00 27 SER A CA 8
ATOM 9777 C C . SER A 1 27 ? -11.774 -0.320 -2.834 1.00 0.00 27 SER A C 8
ATOM 9778 O O . SER A 1 27 ? -12.879 -0.289 -2.295 1.00 0.00 27 SER A O 8
ATOM 9786 N N . LYS A 1 28 ? -11.404 -1.216 -3.736 1.00 0.00 28 LYS A N 8
ATOM 9787 C CA . LYS A 1 28 ? -12.313 -2.264 -4.168 1.00 0.00 28 LYS A CA 8
ATOM 9788 C C . LYS A 1 28 ? -13.202 -2.677 -2.994 1.00 0.00 28 LYS A C 8
ATOM 9789 O O . LYS A 1 28 ? -14.377 -2.992 -3.180 1.00 0.00 28 LYS A O 8
ATOM 9808 N N . PHE A 1 29 ? -12.608 -2.662 -1.810 1.00 0.00 29 PHE A N 8
ATOM 9809 C CA . PHE A 1 29 ? -13.331 -3.032 -0.604 1.00 0.00 29 PHE A CA 8
ATOM 9810 C C . PHE A 1 29 ? -14.266 -1.905 -0.160 1.00 0.00 29 PHE A C 8
ATOM 9811 O O . PHE A 1 29 ? -15.384 -1.787 -0.660 1.00 0.00 29 PHE A O 8
ATOM 9828 N N . ASP A 1 30 ? -13.774 -1.107 0.776 1.00 0.00 30 ASP A N 8
ATOM 9829 C CA . ASP A 1 30 ? -14.552 0.005 1.295 1.00 0.00 30 ASP A CA 8
ATOM 9830 C C . ASP A 1 30 ? -13.798 0.650 2.460 1.00 0.00 30 ASP A C 8
ATOM 9831 O O . ASP A 1 30 ? -13.724 1.874 2.555 1.00 0.00 30 ASP A O 8
ATOM 9841 N N . SER A 1 31 ? -13.256 -0.204 3.317 1.00 0.00 31 SER A N 8
ATOM 9842 C CA . SER A 1 31 ? -12.510 0.268 4.472 1.00 0.00 31 SER A CA 8
ATOM 9843 C C . SER A 1 31 ? -11.630 1.455 4.077 1.00 0.00 31 SER A C 8
ATOM 9844 O O . SER A 1 31 ? -11.213 1.568 2.926 1.00 0.00 31 SER A O 8
ATOM 9852 N N . ASP A 1 32 ? -11.374 2.311 5.055 1.00 0.00 32 ASP A N 8
ATOM 9853 C CA . ASP A 1 32 ? -10.551 3.487 4.825 1.00 0.00 32 ASP A CA 8
ATOM 9854 C C . ASP A 1 32 ? -9.078 3.116 5.007 1.00 0.00 32 ASP A C 8
ATOM 9855 O O . ASP A 1 32 ? -8.475 3.440 6.029 1.00 0.00 32 ASP A O 8
ATOM 9865 N N . ILE A 1 33 ? -8.542 2.443 4.001 1.00 0.00 33 ILE A N 8
ATOM 9866 C CA . ILE A 1 33 ? -7.151 2.024 4.037 1.00 0.00 33 ILE A CA 8
ATOM 9867 C C . ILE A 1 33 ? -6.256 3.212 3.677 1.00 0.00 33 ILE A C 8
ATOM 9868 O O . ILE A 1 33 ? -6.640 4.063 2.877 1.00 0.00 33 ILE A O 8
ATOM 9884 N N . GLN A 1 34 ? -5.079 3.230 4.285 1.00 0.00 34 GLN A N 8
ATOM 9885 C CA . GLN A 1 34 ? -4.126 4.300 4.039 1.00 0.00 34 GLN A CA 8
ATOM 9886 C C . GLN A 1 34 ? -2.725 3.723 3.823 1.00 0.00 34 GLN A C 8
ATOM 9887 O O . GLN A 1 34 ? -2.369 2.709 4.419 1.00 0.00 34 GLN A O 8
ATOM 9901 N N . LEU A 1 35 ? -1.969 4.395 2.967 1.00 0.00 35 LEU A N 8
ATOM 9902 C CA . LEU A 1 35 ? -0.615 3.963 2.666 1.00 0.00 35 LEU A CA 8
ATOM 9903 C C . LEU A 1 35 ? 0.371 4.734 3.545 1.00 0.00 35 LEU A C 8
ATOM 9904 O O . LEU A 1 35 ? 0.232 5.942 3.727 1.00 0.00 35 LEU A O 8
ATOM 9920 N N . GLU A 1 36 ? 1.345 4.004 4.068 1.00 0.00 36 GLU A N 8
ATOM 9921 C CA . GLU A 1 36 ? 2.354 4.605 4.925 1.00 0.00 36 GLU A CA 8
ATOM 9922 C C . GLU A 1 36 ? 3.749 4.128 4.517 1.00 0.00 36 GLU A C 8
ATOM 9923 O O . GLU A 1 36 ? 3.907 3.013 4.022 1.00 0.00 36 GLU A O 8
ATOM 9936 N N . TYR A 1 37 ? 4.725 4.995 4.739 1.00 0.00 37 TYR A N 8
ATOM 9937 C CA . TYR A 1 37 ? 6.102 4.676 4.402 1.00 0.00 37 TYR A CA 8
ATOM 9938 C C . TYR A 1 37 ? 7.078 5.501 5.244 1.00 0.00 37 TYR A C 8
ATOM 9939 O O . TYR A 1 37 ? 7.216 6.705 5.038 1.00 0.00 37 TYR A O 8
ATOM 9957 N N . ASN A 1 38 ? 7.730 4.818 6.173 1.00 0.00 38 ASN A N 8
ATOM 9958 C CA . ASN A 1 38 ? 8.688 5.472 7.047 1.00 0.00 38 ASN A CA 8
ATOM 9959 C C . ASN A 1 38 ? 8.039 6.705 7.679 1.00 0.00 38 ASN A C 8
ATOM 9960 O O . ASN A 1 38 ? 8.621 7.789 7.674 1.00 0.00 38 ASN A O 8
ATOM 9971 N N . GLY A 1 39 ? 6.842 6.497 8.208 1.00 0.00 39 GLY A N 8
ATOM 9972 C CA . GLY A 1 39 ? 6.108 7.578 8.843 1.00 0.00 39 GLY A CA 8
ATOM 9973 C C . GLY A 1 39 ? 5.420 8.460 7.799 1.00 0.00 39 GLY A C 8
ATOM 9974 O O . GLY A 1 39 ? 4.786 9.458 8.144 1.00 0.00 39 GLY A O 8
ATOM 9978 N N . LYS A 1 40 ? 5.567 8.062 6.545 1.00 0.00 40 LYS A N 8
ATOM 9979 C CA . LYS A 1 40 ? 4.967 8.803 5.449 1.00 0.00 40 LYS A CA 8
ATOM 9980 C C . LYS A 1 40 ? 3.642 8.146 5.058 1.00 0.00 40 LYS A C 8
ATOM 9981 O O . LYS A 1 40 ? 3.612 7.261 4.205 1.00 0.00 40 LYS A O 8
ATOM 10000 N N . LYS A 1 41 ? 2.579 8.604 5.701 1.00 0.00 41 LYS A N 8
ATOM 10001 C CA . LYS A 1 41 ? 1.254 8.072 5.432 1.00 0.00 41 LYS A CA 8
ATOM 10002 C C . LYS A 1 41 ? 0.610 8.867 4.295 1.00 0.00 41 LYS A C 8
ATOM 10003 O O . LYS A 1 41 ? 0.861 10.063 4.149 1.00 0.00 41 LYS A O 8
ATOM 10022 N N . VAL A 1 42 ? -0.208 8.172 3.518 1.00 0.00 42 VAL A N 8
ATOM 10023 C CA . VAL A 1 42 ? -0.889 8.799 2.398 1.00 0.00 42 VAL A CA 8
ATOM 10024 C C . VAL A 1 42 ? -2.216 8.081 2.147 1.00 0.00 42 VAL A C 8
ATOM 10025 O O . VAL A 1 42 ? -2.670 7.299 2.981 1.00 0.00 42 VAL A O 8
ATOM 10038 N N . ASN A 1 43 ? -2.802 8.372 0.995 1.00 0.00 43 ASN A N 8
ATOM 10039 C CA . ASN A 1 43 ? -4.069 7.764 0.624 1.00 0.00 43 ASN A CA 8
ATOM 10040 C C . ASN A 1 43 ? -3.803 6.518 -0.222 1.00 0.00 43 ASN A C 8
ATOM 10041 O O . ASN A 1 43 ? -3.284 6.617 -1.333 1.00 0.00 43 ASN A O 8
ATOM 10052 N N . LEU A 1 44 ? -4.171 5.374 0.334 1.00 0.00 44 LEU A N 8
ATOM 10053 C CA . LEU A 1 44 ? -3.979 4.109 -0.355 1.00 0.00 44 LEU A CA 8
ATOM 10054 C C . LEU A 1 44 ? -5.029 3.971 -1.459 1.00 0.00 44 LEU A C 8
ATOM 10055 O O . LEU A 1 44 ? -5.294 2.868 -1.934 1.00 0.00 44 LEU A O 8
ATOM 10071 N N . LYS A 1 45 ? -5.599 5.106 -1.835 1.00 0.00 45 LYS A N 8
ATOM 10072 C CA . LYS A 1 45 ? -6.615 5.125 -2.874 1.00 0.00 45 LYS A CA 8
ATOM 10073 C C . LYS A 1 45 ? -6.160 6.044 -4.010 1.00 0.00 45 LYS A C 8
ATOM 10074 O O . LYS A 1 45 ? -6.924 6.321 -4.933 1.00 0.00 45 LYS A O 8
ATOM 10093 N N . SER A 1 46 ? -4.917 6.491 -3.904 1.00 0.00 46 SER A N 8
ATOM 10094 C CA . SER A 1 46 ? -4.350 7.373 -4.910 1.00 0.00 46 SER A CA 8
ATOM 10095 C C . SER A 1 46 ? -2.957 6.884 -5.311 1.00 0.00 46 SER A C 8
ATOM 10096 O O . SER A 1 46 ? -2.207 6.384 -4.474 1.00 0.00 46 SER A O 8
ATOM 10104 N N . ILE A 1 47 ? -2.654 7.047 -6.590 1.00 0.00 47 ILE A N 8
ATOM 10105 C CA . ILE A 1 47 ? -1.363 6.628 -7.111 1.00 0.00 47 ILE A CA 8
ATOM 10106 C C . ILE A 1 47 ? -0.346 7.753 -6.907 1.00 0.00 47 ILE A C 8
ATOM 10107 O O . ILE A 1 47 ? 0.716 7.537 -6.326 1.00 0.00 47 ILE A O 8
ATOM 10123 N N . MET A 1 48 ? -0.707 8.930 -7.397 1.00 0.00 48 MET A N 8
ATOM 10124 C CA . MET A 1 48 ? 0.161 10.089 -7.276 1.00 0.00 48 MET A CA 8
ATOM 10125 C C . MET A 1 48 ? 0.909 10.077 -5.942 1.00 0.00 48 MET A C 8
ATOM 10126 O O . MET A 1 48 ? 2.036 10.561 -5.854 1.00 0.00 48 MET A O 8
ATOM 10140 N N . GLY A 1 49 ? 0.252 9.518 -4.937 1.00 0.00 49 GLY A N 8
ATOM 10141 C CA . GLY A 1 49 ? 0.841 9.436 -3.611 1.00 0.00 49 GLY A CA 8
ATOM 10142 C C . GLY A 1 49 ? 1.750 8.211 -3.489 1.00 0.00 49 GLY A C 8
ATOM 10143 O O . GLY A 1 49 ? 2.931 8.338 -3.172 1.00 0.00 49 GLY A O 8
ATOM 10147 N N . VAL A 1 50 ? 1.163 7.051 -3.748 1.00 0.00 50 VAL A N 8
ATOM 10148 C CA . VAL A 1 50 ? 1.905 5.804 -3.672 1.00 0.00 50 VAL A CA 8
ATOM 10149 C C . VAL A 1 50 ? 3.104 5.870 -4.620 1.00 0.00 50 VAL A C 8
ATOM 10150 O O . VAL A 1 50 ? 4.122 5.222 -4.384 1.00 0.00 50 VAL A O 8
ATOM 10163 N N . MET A 1 51 ? 2.942 6.658 -5.673 1.00 0.00 51 MET A N 8
ATOM 10164 C CA . MET A 1 51 ? 3.999 6.818 -6.658 1.00 0.00 51 MET A CA 8
ATOM 10165 C C . MET A 1 51 ? 5.056 7.810 -6.172 1.00 0.00 51 MET A C 8
ATOM 10166 O O . MET A 1 51 ? 6.251 7.521 -6.215 1.00 0.00 51 MET A O 8
ATOM 10180 N N . SER A 1 52 ? 4.578 8.961 -5.721 1.00 0.00 52 SER A N 8
ATOM 10181 C CA . SER A 1 52 ? 5.468 9.999 -5.228 1.00 0.00 52 SER A CA 8
ATOM 10182 C C . SER A 1 52 ? 5.957 9.645 -3.823 1.00 0.00 52 SER A C 8
ATOM 10183 O O . SER A 1 52 ? 6.627 10.446 -3.174 1.00 0.00 52 SER A O 8
ATOM 10191 N N . LEU A 1 53 ? 5.602 8.442 -3.393 1.00 0.00 53 LEU A N 8
ATOM 10192 C CA . LEU A 1 53 ? 5.997 7.972 -2.077 1.00 0.00 53 LEU A CA 8
ATOM 10193 C C . LEU A 1 53 ? 7.391 7.346 -2.160 1.00 0.00 53 LEU A C 8
ATOM 10194 O O . LEU A 1 53 ? 7.852 6.719 -1.208 1.00 0.00 53 LEU A O 8
ATOM 10210 N N . GLY A 1 54 ? 8.024 7.540 -3.307 1.00 0.00 54 GLY A N 8
ATOM 10211 C CA . GLY A 1 54 ? 9.355 7.002 -3.527 1.00 0.00 54 GLY A CA 8
ATOM 10212 C C . GLY A 1 54 ? 9.537 5.671 -2.797 1.00 0.00 54 GLY A C 8
ATOM 10213 O O . GLY A 1 54 ? 10.537 5.466 -2.109 1.00 0.00 54 GLY A O 8
ATOM 10217 N N . VAL A 1 55 ? 8.555 4.798 -2.970 1.00 0.00 55 VAL A N 8
ATOM 10218 C CA . VAL A 1 55 ? 8.593 3.491 -2.336 1.00 0.00 55 VAL A CA 8
ATOM 10219 C C . VAL A 1 55 ? 9.832 2.733 -2.817 1.00 0.00 55 VAL A C 8
ATOM 10220 O O . VAL A 1 55 ? 9.716 1.688 -3.457 1.00 0.00 55 VAL A O 8
ATOM 10233 N N . GLY A 1 56 ? 10.990 3.287 -2.490 1.00 0.00 56 GLY A N 8
ATOM 10234 C CA . GLY A 1 56 ? 12.249 2.676 -2.881 1.00 0.00 56 GLY A CA 8
ATOM 10235 C C . GLY A 1 56 ? 12.372 1.261 -2.311 1.00 0.00 56 GLY A C 8
ATOM 10236 O O . GLY A 1 56 ? 11.661 0.902 -1.373 1.00 0.00 56 GLY A O 8
ATOM 10240 N N . LYS A 1 57 ? 13.279 0.496 -2.900 1.00 0.00 57 LYS A N 8
ATOM 10241 C CA . LYS A 1 57 ? 13.503 -0.871 -2.463 1.00 0.00 57 LYS A CA 8
ATOM 10242 C C . LYS A 1 57 ? 14.204 -0.858 -1.103 1.00 0.00 57 LYS A C 8
ATOM 10243 O O . LYS A 1 57 ? 14.795 0.149 -0.715 1.00 0.00 57 LYS A O 8
ATOM 10262 N N . ASP A 1 58 ? 14.113 -1.988 -0.416 1.00 0.00 58 ASP A N 8
ATOM 10263 C CA . ASP A 1 58 ? 14.732 -2.119 0.893 1.00 0.00 58 ASP A CA 8
ATOM 10264 C C . ASP A 1 58 ? 14.042 -1.169 1.875 1.00 0.00 58 ASP A C 8
ATOM 10265 O O . ASP A 1 58 ? 14.463 -1.047 3.025 1.00 0.00 58 ASP A O 8
ATOM 10275 N N . ALA A 1 59 ? 12.996 -0.521 1.386 1.00 0.00 59 ALA A N 8
ATOM 10276 C CA . ALA A 1 59 ? 12.244 0.413 2.206 1.00 0.00 59 ALA A CA 8
ATOM 10277 C C . ALA A 1 59 ? 11.015 -0.294 2.782 1.00 0.00 59 ALA A C 8
ATOM 10278 O O . ALA A 1 59 ? 10.354 -1.063 2.086 1.00 0.00 59 ALA A O 8
ATOM 10285 N N . GLU A 1 60 ? 10.745 -0.007 4.047 1.00 0.00 60 GLU A N 8
ATOM 10286 C CA . GLU A 1 60 ? 9.607 -0.605 4.724 1.00 0.00 60 GLU A CA 8
ATOM 10287 C C . GLU A 1 60 ? 8.393 0.323 4.641 1.00 0.00 60 GLU A C 8
ATOM 10288 O O . GLU A 1 60 ? 8.441 1.457 5.112 1.00 0.00 60 GLU A O 8
ATOM 10301 N N . ILE A 1 61 ? 7.332 -0.196 4.039 1.00 0.00 61 ILE A N 8
ATOM 10302 C CA . ILE A 1 61 ? 6.108 0.570 3.889 1.00 0.00 61 ILE A CA 8
ATOM 10303 C C . ILE A 1 61 ? 5.037 0.001 4.822 1.00 0.00 61 ILE A C 8
ATOM 10304 O O . ILE A 1 61 ? 5.247 -1.030 5.459 1.00 0.00 61 ILE A O 8
ATOM 10320 N N . THR A 1 62 ? 3.911 0.698 4.874 1.00 0.00 62 THR A N 8
ATOM 10321 C CA . THR A 1 62 ? 2.807 0.275 5.719 1.00 0.00 62 THR A CA 8
ATOM 10322 C C . THR A 1 62 ? 1.475 0.737 5.126 1.00 0.00 62 THR A C 8
ATOM 10323 O O . THR A 1 62 ? 1.433 1.692 4.352 1.00 0.00 62 THR A O 8
ATOM 10334 N N . ILE A 1 63 ? 0.419 0.036 5.510 1.00 0.00 63 ILE A N 8
ATOM 10335 C CA . ILE A 1 63 ? -0.912 0.362 5.027 1.00 0.00 63 ILE A CA 8
ATOM 10336 C C . ILE A 1 63 ? -1.911 0.256 6.180 1.00 0.00 63 ILE A C 8
ATOM 10337 O O . ILE A 1 63 ? -1.880 -0.707 6.946 1.00 0.00 63 ILE A O 8
ATOM 10353 N N . TYR A 1 64 ? -2.773 1.258 6.269 1.00 0.00 64 TYR A N 8
ATOM 10354 C CA . TYR A 1 64 ? -3.779 1.290 7.317 1.00 0.00 64 TYR A CA 8
ATOM 10355 C C . TYR A 1 64 ? -5.170 0.997 6.751 1.00 0.00 64 TYR A C 8
ATOM 10356 O O . TYR A 1 64 ? -5.395 1.129 5.548 1.00 0.00 64 TYR A O 8
ATOM 10374 N N . ALA A 1 65 ? -6.066 0.605 7.645 1.00 0.00 65 ALA A N 8
ATOM 10375 C CA . ALA A 1 65 ? -7.429 0.291 7.249 1.00 0.00 65 ALA A CA 8
ATOM 10376 C C . ALA A 1 65 ? -8.358 0.472 8.451 1.00 0.00 65 ALA A C 8
ATOM 10377 O O . ALA A 1 65 ? -8.148 -0.136 9.499 1.00 0.00 65 ALA A O 8
ATOM 10384 N N . ASP A 1 66 ? -9.366 1.311 8.259 1.00 0.00 66 ASP A N 8
ATOM 10385 C CA . ASP A 1 66 ? -10.328 1.578 9.314 1.00 0.00 66 ASP A CA 8
ATOM 10386 C C . ASP A 1 66 ? -11.737 1.603 8.719 1.00 0.00 66 ASP A C 8
ATOM 10387 O O . ASP A 1 66 ? -12.219 2.654 8.299 1.00 0.00 66 ASP A O 8
ATOM 10397 N N . GLY A 1 67 ? -12.359 0.433 8.703 1.00 0.00 67 GLY A N 8
ATOM 10398 C CA . GLY A 1 67 ? -13.703 0.307 8.167 1.00 0.00 67 GLY A CA 8
ATOM 10399 C C . GLY A 1 67 ? -14.337 -1.022 8.582 1.00 0.00 67 GLY A C 8
ATOM 10400 O O . GLY A 1 67 ? -14.161 -1.471 9.715 1.00 0.00 67 GLY A O 8
ATOM 10404 N N . SER A 1 68 ? -15.063 -1.614 7.646 1.00 0.00 68 SER A N 8
ATOM 10405 C CA . SER A 1 68 ? -15.725 -2.882 7.901 1.00 0.00 68 SER A CA 8
ATOM 10406 C C . SER A 1 68 ? -14.905 -4.029 7.306 1.00 0.00 68 SER A C 8
ATOM 10407 O O . SER A 1 68 ? -14.915 -5.141 7.831 1.00 0.00 68 SER A O 8
ATOM 10415 N N . ASP A 1 69 ? -14.217 -3.719 6.217 1.00 0.00 69 ASP A N 8
ATOM 10416 C CA . ASP A 1 69 ? -13.394 -4.709 5.544 1.00 0.00 69 ASP A CA 8
ATOM 10417 C C . ASP A 1 69 ? -11.918 -4.397 5.798 1.00 0.00 69 ASP A C 8
ATOM 10418 O O . ASP A 1 69 ? -11.038 -5.082 5.278 1.00 0.00 69 ASP A O 8
ATOM 10428 N N . GLU A 1 70 ? -11.693 -3.363 6.594 1.00 0.00 70 GLU A N 8
ATOM 10429 C CA . GLU A 1 70 ? -10.339 -2.952 6.923 1.00 0.00 70 GLU A CA 8
ATOM 10430 C C . GLU A 1 70 ? -9.406 -4.165 6.942 1.00 0.00 70 GLU A C 8
ATOM 10431 O O . GLU A 1 70 ? -8.501 -4.268 6.116 1.00 0.00 70 GLU A O 8
ATOM 10444 N N . SER A 1 71 ? -9.659 -5.051 7.893 1.00 0.00 71 SER A N 8
ATOM 10445 C CA . SER A 1 71 ? -8.854 -6.252 8.030 1.00 0.00 71 SER A CA 8
ATOM 10446 C C . SER A 1 71 ? -8.805 -7.005 6.699 1.00 0.00 71 SER A C 8
ATOM 10447 O O . SER A 1 71 ? -7.739 -7.435 6.263 1.00 0.00 71 SER A O 8
ATOM 10455 N N . ASP A 1 72 ? -9.974 -7.142 6.091 1.00 0.00 72 ASP A N 8
ATOM 10456 C CA . ASP A 1 72 ? -10.079 -7.836 4.819 1.00 0.00 72 ASP A CA 8
ATOM 10457 C C . ASP A 1 72 ? -9.236 -7.103 3.773 1.00 0.00 72 ASP A C 8
ATOM 10458 O O . ASP A 1 72 ? -8.643 -7.732 2.898 1.00 0.00 72 ASP A O 8
ATOM 10468 N N . ALA A 1 73 ? -9.212 -5.785 3.897 1.00 0.00 73 ALA A N 8
ATOM 10469 C CA . ALA A 1 73 ? -8.452 -4.959 2.974 1.00 0.00 73 ALA A CA 8
ATOM 10470 C C . ALA A 1 73 ? -6.957 -5.166 3.224 1.00 0.00 73 ALA A C 8
ATOM 10471 O O . ALA A 1 73 ? -6.159 -5.152 2.287 1.00 0.00 73 ALA A O 8
ATOM 10478 N N . ILE A 1 74 ? -6.621 -5.354 4.492 1.00 0.00 74 ILE A N 8
ATOM 10479 C CA . ILE A 1 74 ? -5.236 -5.563 4.877 1.00 0.00 74 ILE A CA 8
ATOM 10480 C C . ILE A 1 74 ? -4.782 -6.945 4.401 1.00 0.00 74 ILE A C 8
ATOM 10481 O O . ILE A 1 74 ? -3.620 -7.133 4.048 1.00 0.00 74 ILE A O 8
ATOM 10497 N N . GLN A 1 75 ? -5.724 -7.876 4.408 1.00 0.00 75 GLN A N 8
ATOM 10498 C CA . GLN A 1 75 ? -5.436 -9.235 3.981 1.00 0.00 75 GLN A CA 8
ATOM 10499 C C . GLN A 1 75 ? -5.244 -9.286 2.464 1.00 0.00 75 GLN A C 8
ATOM 10500 O O . GLN A 1 75 ? -4.491 -10.117 1.958 1.00 0.00 75 GLN A O 8
ATOM 10514 N N . ALA A 1 76 ? -5.938 -8.387 1.780 1.00 0.00 76 ALA A N 8
ATOM 10515 C CA . ALA A 1 76 ? -5.853 -8.320 0.332 1.00 0.00 76 ALA A CA 8
ATOM 10516 C C . ALA A 1 76 ? -4.557 -7.609 -0.065 1.00 0.00 76 ALA A C 8
ATOM 10517 O O . ALA A 1 76 ? -3.881 -8.023 -1.007 1.00 0.00 76 ALA A O 8
ATOM 10524 N N . ILE A 1 77 ? -4.249 -6.552 0.671 1.00 0.00 77 ILE A N 8
ATOM 10525 C CA . ILE A 1 77 ? -3.047 -5.780 0.407 1.00 0.00 77 ILE A CA 8
ATOM 10526 C C . ILE A 1 77 ? -1.837 -6.717 0.401 1.00 0.00 77 ILE A C 8
ATOM 10527 O O . ILE A 1 77 ? -1.264 -6.991 -0.652 1.00 0.00 77 ILE A O 8
ATOM 10543 N N . SER A 1 78 ? -1.482 -7.181 1.590 1.00 0.00 78 SER A N 8
ATOM 10544 C CA . SER A 1 78 ? -0.350 -8.081 1.735 1.00 0.00 78 SER A CA 8
ATOM 10545 C C . SER A 1 78 ? -0.346 -9.103 0.598 1.00 0.00 78 SER A C 8
ATOM 10546 O O . SER A 1 78 ? 0.717 -9.524 0.140 1.00 0.00 78 SER A O 8
ATOM 10554 N N . ASP A 1 79 ? -1.544 -9.474 0.172 1.00 0.00 79 ASP A N 8
ATOM 10555 C CA . ASP A 1 79 ? -1.691 -10.440 -0.904 1.00 0.00 79 ASP A CA 8
ATOM 10556 C C . ASP A 1 79 ? -1.202 -9.817 -2.213 1.00 0.00 79 ASP A C 8
ATOM 10557 O O . ASP A 1 79 ? -0.425 -10.429 -2.943 1.00 0.00 79 ASP A O 8
ATOM 10567 N N . VAL A 1 80 ? -1.678 -8.607 -2.469 1.00 0.00 80 VAL A N 8
ATOM 10568 C CA . VAL A 1 80 ? -1.299 -7.895 -3.678 1.00 0.00 80 VAL A CA 8
ATOM 10569 C C . VAL A 1 80 ? 0.200 -7.591 -3.636 1.00 0.00 80 VAL A C 8
ATOM 10570 O O . VAL A 1 80 ? 0.879 -7.661 -4.659 1.00 0.00 80 VAL A O 8
ATOM 10583 N N . LEU A 1 81 ? 0.672 -7.261 -2.444 1.00 0.00 81 LEU A N 8
ATOM 10584 C CA . LEU A 1 81 ? 2.079 -6.948 -2.255 1.00 0.00 81 LEU A CA 8
ATOM 10585 C C . LEU A 1 81 ? 2.918 -8.191 -2.558 1.00 0.00 81 LEU A C 8
ATOM 10586 O O . LEU A 1 81 ? 3.864 -8.129 -3.342 1.00 0.00 81 LEU A O 8
ATOM 10602 N N . SER A 1 82 ? 2.543 -9.289 -1.920 1.00 0.00 82 SER A N 8
ATOM 10603 C CA . SER A 1 82 ? 3.250 -10.545 -2.111 1.00 0.00 82 SER A CA 8
ATOM 10604 C C . SER A 1 82 ? 2.907 -11.135 -3.480 1.00 0.00 82 SER A C 8
ATOM 10605 O O . SER A 1 82 ? 3.718 -11.843 -4.076 1.00 0.00 82 SER A O 8
ATOM 10613 N N . LYS A 1 83 ? 1.704 -10.822 -3.940 1.00 0.00 83 LYS A N 8
ATOM 10614 C CA . LYS A 1 83 ? 1.244 -11.313 -5.228 1.00 0.00 83 LYS A CA 8
ATOM 10615 C C . LYS A 1 83 ? 2.223 -10.869 -6.318 1.00 0.00 83 LYS A C 8
ATOM 10616 O O . LYS A 1 83 ? 2.548 -11.642 -7.218 1.00 0.00 83 LYS A O 8
ATOM 10635 N N . GLU A 1 84 ? 2.666 -9.626 -6.200 1.00 0.00 84 GLU A N 8
ATOM 10636 C CA . GLU A 1 84 ? 3.600 -9.069 -7.163 1.00 0.00 84 GLU A CA 8
ATOM 10637 C C . GLU A 1 84 ? 5.034 -9.451 -6.792 1.00 0.00 84 GLU A C 8
ATOM 10638 O O . GLU A 1 84 ? 5.817 -9.852 -7.653 1.00 0.00 84 GLU A O 8
ATOM 10651 N N . GLY A 1 85 ? 5.337 -9.314 -5.510 1.00 0.00 85 GLY A N 8
ATOM 10652 C CA . GLY A 1 85 ? 6.663 -9.639 -5.014 1.00 0.00 85 GLY A CA 8
ATOM 10653 C C . GLY A 1 85 ? 7.463 -8.370 -4.715 1.00 0.00 85 GLY A C 8
ATOM 10654 O O . GLY A 1 85 ? 8.694 -8.386 -4.747 1.00 0.00 85 GLY A O 8
ATOM 10658 N N . LEU A 1 86 ? 6.734 -7.302 -4.433 1.00 0.00 86 LEU A N 8
ATOM 10659 C CA . LEU A 1 86 ? 7.360 -6.027 -4.128 1.00 0.00 86 LEU A CA 8
ATOM 10660 C C . LEU A 1 86 ? 7.861 -6.040 -2.683 1.00 0.00 86 LEU A C 8
ATOM 10661 O O . LEU A 1 86 ? 8.625 -5.166 -2.278 1.00 0.00 86 LEU A O 8
ATOM 10677 N N . THR A 1 87 ? 7.409 -7.043 -1.944 1.00 0.00 87 THR A N 8
ATOM 10678 C CA . THR A 1 87 ? 7.801 -7.183 -0.551 1.00 0.00 87 THR A CA 8
ATOM 10679 C C . THR A 1 87 ? 8.285 -8.607 -0.274 1.00 0.00 87 THR A C 8
ATOM 10680 O O . THR A 1 87 ? 8.137 -9.492 -1.116 1.00 0.00 87 THR A O 8
ATOM 10691 N N . LYS A 1 88 ? 8.854 -8.785 0.909 1.00 0.00 88 LYS A N 8
ATOM 10692 C CA . LYS A 1 88 ? 9.361 -10.086 1.308 1.00 0.00 88 LYS A CA 8
ATOM 10693 C C . LYS A 1 88 ? 8.195 -11.072 1.417 1.00 0.00 88 LYS A C 8
ATOM 10694 O O . LYS A 1 88 ? 7.960 -11.864 0.507 1.00 0.00 88 LYS A O 8
ATOM 10713 N N . MET A 1 1 ? -9.580 0.321 13.709 1.00 0.00 1 MET A N 9
ATOM 10714 C CA . MET A 1 1 ? -8.520 0.639 12.768 1.00 0.00 1 MET A CA 9
ATOM 10715 C C . MET A 1 1 ? -7.390 -0.388 12.846 1.00 0.00 1 MET A C 9
ATOM 10716 O O . MET A 1 1 ? -6.858 -0.651 13.924 1.00 0.00 1 MET A O 9
ATOM 10730 N N . GLU A 1 2 ? -7.055 -0.943 11.690 1.00 0.00 2 GLU A N 9
ATOM 10731 C CA . GLU A 1 2 ? -5.997 -1.936 11.614 1.00 0.00 2 GLU A CA 9
ATOM 10732 C C . GLU A 1 2 ? -5.081 -1.645 10.424 1.00 0.00 2 GLU A C 9
ATOM 10733 O O . GLU A 1 2 ? -5.554 -1.421 9.311 1.00 0.00 2 GLU A O 9
ATOM 10746 N N . GLN A 1 3 ? -3.784 -1.659 10.699 1.00 0.00 3 GLN A N 9
ATOM 10747 C CA . GLN A 1 3 ? -2.797 -1.399 9.666 1.00 0.00 3 GLN A CA 9
ATOM 10748 C C . GLN A 1 3 ? -1.860 -2.600 9.514 1.00 0.00 3 GLN A C 9
ATOM 10749 O O . GLN A 1 3 ? -2.005 -3.598 10.219 1.00 0.00 3 GLN A O 9
ATOM 10763 N N . ASN A 1 4 ? -0.920 -2.463 8.590 1.00 0.00 4 ASN A N 9
ATOM 10764 C CA . ASN A 1 4 ? 0.041 -3.523 8.337 1.00 0.00 4 ASN A CA 9
ATOM 10765 C C . ASN A 1 4 ? 1.285 -2.930 7.674 1.00 0.00 4 ASN A C 9
ATOM 10766 O O . ASN A 1 4 ? 1.179 -2.181 6.705 1.00 0.00 4 ASN A O 9
ATOM 10777 N N . SER A 1 5 ? 2.436 -3.289 8.224 1.00 0.00 5 SER A N 9
ATOM 10778 C CA . SER A 1 5 ? 3.700 -2.801 7.698 1.00 0.00 5 SER A CA 9
ATOM 10779 C C . SER A 1 5 ? 4.337 -3.863 6.799 1.00 0.00 5 SER A C 9
ATOM 10780 O O . SER A 1 5 ? 4.008 -5.044 6.898 1.00 0.00 5 SER A O 9
ATOM 10788 N N . TYR A 1 6 ? 5.238 -3.404 5.942 1.00 0.00 6 TYR A N 9
ATOM 10789 C CA . TYR A 1 6 ? 5.923 -4.299 5.027 1.00 0.00 6 TYR A CA 9
ATOM 10790 C C . TYR A 1 6 ? 7.282 -3.727 4.615 1.00 0.00 6 TYR A C 9
ATOM 10791 O O . TYR A 1 6 ? 7.653 -2.633 5.037 1.00 0.00 6 TYR A O 9
ATOM 10809 N N . VAL A 1 7 ? 7.986 -4.493 3.794 1.00 0.00 7 VAL A N 9
ATOM 10810 C CA . VAL A 1 7 ? 9.295 -4.076 3.321 1.00 0.00 7 VAL A CA 9
ATOM 10811 C C . VAL A 1 7 ? 9.363 -4.251 1.802 1.00 0.00 7 VAL A C 9
ATOM 10812 O O . VAL A 1 7 ? 8.932 -5.273 1.272 1.00 0.00 7 VAL A O 9
ATOM 10825 N N . ILE A 1 8 ? 9.907 -3.237 1.145 1.00 0.00 8 ILE A N 9
ATOM 10826 C CA . ILE A 1 8 ? 10.037 -3.266 -0.301 1.00 0.00 8 ILE A CA 9
ATOM 10827 C C . ILE A 1 8 ? 11.260 -4.102 -0.682 1.00 0.00 8 ILE A C 9
ATOM 10828 O O . ILE A 1 8 ? 12.351 -3.891 -0.154 1.00 0.00 8 ILE A O 9
ATOM 10844 N N . ILE A 1 9 ? 11.037 -5.035 -1.597 1.00 0.00 9 ILE A N 9
ATOM 10845 C CA . ILE A 1 9 ? 12.107 -5.905 -2.056 1.00 0.00 9 ILE A CA 9
ATOM 10846 C C . ILE A 1 9 ? 12.246 -5.779 -3.574 1.00 0.00 9 ILE A C 9
ATOM 10847 O O . ILE A 1 9 ? 13.117 -6.405 -4.176 1.00 0.00 9 ILE A O 9
ATOM 10863 N N . ASP A 1 10 ? 11.374 -4.964 -4.150 1.00 0.00 10 ASP A N 9
ATOM 10864 C CA . ASP A 1 10 ? 11.389 -4.748 -5.587 1.00 0.00 10 ASP A CA 9
ATOM 10865 C C . ASP A 1 10 ? 12.256 -3.529 -5.907 1.00 0.00 10 ASP A C 9
ATOM 10866 O O . ASP A 1 10 ? 12.047 -2.452 -5.353 1.00 0.00 10 ASP A O 9
ATOM 10876 N N . GLU A 1 11 ? 13.212 -3.741 -6.799 1.00 0.00 11 GLU A N 9
ATOM 10877 C CA . GLU A 1 11 ? 14.113 -2.673 -7.198 1.00 0.00 11 GLU A CA 9
ATOM 10878 C C . GLU A 1 11 ? 13.358 -1.618 -8.009 1.00 0.00 11 GLU A C 9
ATOM 10879 O O . GLU A 1 11 ? 13.897 -0.551 -8.301 1.00 0.00 11 GLU A O 9
ATOM 10892 N N . THR A 1 12 ? 12.123 -1.952 -8.350 1.00 0.00 12 THR A N 9
ATOM 10893 C CA . THR A 1 12 ? 11.288 -1.046 -9.122 1.00 0.00 12 THR A CA 9
ATOM 10894 C C . THR A 1 12 ? 10.512 -0.112 -8.191 1.00 0.00 12 THR A C 9
ATOM 10895 O O . THR A 1 12 ? 9.972 0.901 -8.632 1.00 0.00 12 THR A O 9
ATOM 10906 N N . GLY A 1 13 ? 10.483 -0.486 -6.920 1.00 0.00 13 GLY A N 9
ATOM 10907 C CA . GLY A 1 13 ? 9.783 0.306 -5.923 1.00 0.00 13 GLY A CA 9
ATOM 10908 C C . GLY A 1 13 ? 8.324 0.529 -6.326 1.00 0.00 13 GLY A C 9
ATOM 10909 O O . GLY A 1 13 ? 8.048 1.120 -7.369 1.00 0.00 13 GLY A O 9
ATOM 10913 N N . ILE A 1 14 ? 7.428 0.045 -5.479 1.00 0.00 14 ILE A N 9
ATOM 10914 C CA . ILE A 1 14 ? 6.005 0.185 -5.733 1.00 0.00 14 ILE A CA 9
ATOM 10915 C C . ILE A 1 14 ? 5.781 1.308 -6.749 1.00 0.00 14 ILE A C 9
ATOM 10916 O O . ILE A 1 14 ? 5.980 2.481 -6.437 1.00 0.00 14 ILE A O 9
ATOM 10932 N N . HIS A 1 15 ? 5.369 0.909 -7.943 1.00 0.00 15 HIS A N 9
ATOM 10933 C CA . HIS A 1 15 ? 5.115 1.866 -9.006 1.00 0.00 15 HIS A CA 9
ATOM 10934 C C . HIS A 1 15 ? 3.612 1.959 -9.265 1.00 0.00 15 HIS A C 9
ATOM 10935 O O . HIS A 1 15 ? 2.809 1.477 -8.467 1.00 0.00 15 HIS A O 9
ATOM 10949 N N . ALA A 1 16 ? 3.273 2.583 -10.384 1.00 0.00 16 ALA A N 9
ATOM 10950 C CA . ALA A 1 16 ? 1.879 2.745 -10.759 1.00 0.00 16 ALA A CA 9
ATOM 10951 C C . ALA A 1 16 ? 1.279 1.375 -11.083 1.00 0.00 16 ALA A C 9
ATOM 10952 O O . ALA A 1 16 ? 0.076 1.169 -10.933 1.00 0.00 16 ALA A O 9
ATOM 10959 N N . ARG A 1 17 ? 2.146 0.474 -11.522 1.00 0.00 17 ARG A N 9
ATOM 10960 C CA . ARG A 1 17 ? 1.717 -0.871 -11.869 1.00 0.00 17 ARG A CA 9
ATOM 10961 C C . ARG A 1 17 ? 1.034 -1.534 -10.672 1.00 0.00 17 ARG A C 9
ATOM 10962 O O . ARG A 1 17 ? -0.158 -1.831 -10.719 1.00 0.00 17 ARG A O 9
ATOM 10983 N N . PRO A 1 18 ? 1.841 -1.755 -9.599 1.00 0.00 18 PRO A N 9
ATOM 10984 C CA . PRO A 1 18 ? 1.327 -2.379 -8.392 1.00 0.00 18 PRO A CA 9
ATOM 10985 C C . PRO A 1 18 ? 0.471 -1.397 -7.589 1.00 0.00 18 PRO A C 9
ATOM 10986 O O . PRO A 1 18 ? -0.647 -1.724 -7.192 1.00 0.00 18 PRO A O 9
ATOM 10997 N N . ALA A 1 19 ? 1.028 -0.214 -7.375 1.00 0.00 19 ALA A N 9
ATOM 10998 C CA . ALA A 1 19 ? 0.329 0.817 -6.626 1.00 0.00 19 ALA A CA 9
ATOM 10999 C C . ALA A 1 19 ? -1.141 0.842 -7.053 1.00 0.00 19 ALA A C 9
ATOM 11000 O O . ALA A 1 19 ? -2.014 1.198 -6.262 1.00 0.00 19 ALA A O 9
ATOM 11007 N N . THR A 1 20 ? -1.369 0.461 -8.300 1.00 0.00 20 THR A N 9
ATOM 11008 C CA . THR A 1 20 ? -2.718 0.435 -8.840 1.00 0.00 20 THR A CA 9
ATOM 11009 C C . THR A 1 20 ? -3.523 -0.704 -8.211 1.00 0.00 20 THR A C 9
ATOM 11010 O O . THR A 1 20 ? -4.568 -0.470 -7.606 1.00 0.00 20 THR A O 9
ATOM 11021 N N . MET A 1 21 ? -3.005 -1.913 -8.374 1.00 0.00 21 MET A N 9
ATOM 11022 C CA . MET A 1 21 ? -3.662 -3.089 -7.830 1.00 0.00 21 MET A CA 9
ATOM 11023 C C . MET A 1 21 ? -3.872 -2.949 -6.321 1.00 0.00 21 MET A C 9
ATOM 11024 O O . MET A 1 21 ? -4.956 -3.235 -5.813 1.00 0.00 21 MET A O 9
ATOM 11038 N N . LEU A 1 22 ? -2.820 -2.511 -5.647 1.00 0.00 22 LEU A N 9
ATOM 11039 C CA . LEU A 1 22 ? -2.875 -2.330 -4.206 1.00 0.00 22 LEU A CA 9
ATOM 11040 C C . LEU A 1 22 ? -3.940 -1.285 -3.868 1.00 0.00 22 LEU A C 9
ATOM 11041 O O . LEU A 1 22 ? -4.794 -1.518 -3.013 1.00 0.00 22 LEU A O 9
ATOM 11057 N N . VAL A 1 23 ? -3.856 -0.157 -4.556 1.00 0.00 23 VAL A N 9
ATOM 11058 C CA . VAL A 1 23 ? -4.802 0.924 -4.340 1.00 0.00 23 VAL A CA 9
ATOM 11059 C C . VAL A 1 23 ? -6.210 0.445 -4.701 1.00 0.00 23 VAL A C 9
ATOM 11060 O O . VAL A 1 23 ? -7.172 0.747 -3.997 1.00 0.00 23 VAL A O 9
ATOM 11073 N N . GLN A 1 24 ? -6.285 -0.294 -5.798 1.00 0.00 24 GLN A N 9
ATOM 11074 C CA . GLN A 1 24 ? -7.559 -0.818 -6.261 1.00 0.00 24 GLN A CA 9
ATOM 11075 C C . GLN A 1 24 ? -8.155 -1.764 -5.216 1.00 0.00 24 GLN A C 9
ATOM 11076 O O . GLN A 1 24 ? -9.221 -1.492 -4.664 1.00 0.00 24 GLN A O 9
ATOM 11090 N N . THR A 1 25 ? -7.442 -2.854 -4.975 1.00 0.00 25 THR A N 9
ATOM 11091 C CA . THR A 1 25 ? -7.888 -3.841 -4.006 1.00 0.00 25 THR A CA 9
ATOM 11092 C C . THR A 1 25 ? -8.137 -3.181 -2.648 1.00 0.00 25 THR A C 9
ATOM 11093 O O . THR A 1 25 ? -8.911 -3.690 -1.840 1.00 0.00 25 THR A O 9
ATOM 11104 N N . ALA A 1 26 ? -7.466 -2.057 -2.441 1.00 0.00 26 ALA A N 9
ATOM 11105 C CA . ALA A 1 26 ? -7.606 -1.321 -1.196 1.00 0.00 26 ALA A CA 9
ATOM 11106 C C . ALA A 1 26 ? -9.009 -0.716 -1.120 1.00 0.00 26 ALA A C 9
ATOM 11107 O O . ALA A 1 26 ? -9.764 -1.004 -0.192 1.00 0.00 26 ALA A O 9
ATOM 11114 N N . SER A 1 27 ? -9.315 0.112 -2.109 1.00 0.00 27 SER A N 9
ATOM 11115 C CA . SER A 1 27 ? -10.614 0.760 -2.165 1.00 0.00 27 SER A CA 9
ATOM 11116 C C . SER A 1 27 ? -11.682 -0.244 -2.602 1.00 0.00 27 SER A C 9
ATOM 11117 O O . SER A 1 27 ? -12.775 -0.279 -2.039 1.00 0.00 27 SER A O 9
ATOM 11125 N N . LYS A 1 28 ? -11.328 -1.037 -3.604 1.00 0.00 28 LYS A N 9
ATOM 11126 C CA . LYS A 1 28 ? -12.243 -2.040 -4.122 1.00 0.00 28 LYS A CA 9
ATOM 11127 C C . LYS A 1 28 ? -13.126 -2.557 -2.986 1.00 0.00 28 LYS A C 9
ATOM 11128 O O . LYS A 1 28 ? -14.306 -2.837 -3.189 1.00 0.00 28 LYS A O 9
ATOM 11147 N N . PHE A 1 29 ? -12.519 -2.668 -1.812 1.00 0.00 29 PHE A N 9
ATOM 11148 C CA . PHE A 1 29 ? -13.237 -3.147 -0.642 1.00 0.00 29 PHE A CA 9
ATOM 11149 C C . PHE A 1 29 ? -14.206 -2.084 -0.122 1.00 0.00 29 PHE A C 9
ATOM 11150 O O . PHE A 1 29 ? -15.367 -2.046 -0.526 1.00 0.00 29 PHE A O 9
ATOM 11167 N N . ASP A 1 30 ? -13.694 -1.247 0.769 1.00 0.00 30 ASP A N 9
ATOM 11168 C CA . ASP A 1 30 ? -14.501 -0.188 1.350 1.00 0.00 30 ASP A CA 9
ATOM 11169 C C . ASP A 1 30 ? -13.719 0.481 2.483 1.00 0.00 30 ASP A C 9
ATOM 11170 O O . ASP A 1 30 ? -13.544 1.698 2.487 1.00 0.00 30 ASP A O 9
ATOM 11180 N N . SER A 1 31 ? -13.268 -0.345 3.415 1.00 0.00 31 SER A N 9
ATOM 11181 C CA . SER A 1 31 ? -12.509 0.150 4.551 1.00 0.00 31 SER A CA 9
ATOM 11182 C C . SER A 1 31 ? -11.634 1.329 4.120 1.00 0.00 31 SER A C 9
ATOM 11183 O O . SER A 1 31 ? -11.209 1.404 2.968 1.00 0.00 31 SER A O 9
ATOM 11191 N N . ASP A 1 32 ? -11.390 2.221 5.069 1.00 0.00 32 ASP A N 9
ATOM 11192 C CA . ASP A 1 32 ? -10.573 3.393 4.803 1.00 0.00 32 ASP A CA 9
ATOM 11193 C C . ASP A 1 32 ? -9.097 3.034 4.993 1.00 0.00 32 ASP A C 9
ATOM 11194 O O . ASP A 1 32 ? -8.502 3.367 6.017 1.00 0.00 32 ASP A O 9
ATOM 11204 N N . ILE A 1 33 ? -8.551 2.362 3.992 1.00 0.00 33 ILE A N 9
ATOM 11205 C CA . ILE A 1 33 ? -7.156 1.954 4.037 1.00 0.00 33 ILE A CA 9
ATOM 11206 C C . ILE A 1 33 ? -6.269 3.151 3.687 1.00 0.00 33 ILE A C 9
ATOM 11207 O O . ILE A 1 33 ? -6.637 3.980 2.857 1.00 0.00 33 ILE A O 9
ATOM 11223 N N . GLN A 1 34 ? -5.116 3.202 4.339 1.00 0.00 34 GLN A N 9
ATOM 11224 C CA . GLN A 1 34 ? -4.174 4.283 4.108 1.00 0.00 34 GLN A CA 9
ATOM 11225 C C . GLN A 1 34 ? -2.753 3.730 3.981 1.00 0.00 34 GLN A C 9
ATOM 11226 O O . GLN A 1 34 ? -2.387 2.782 4.674 1.00 0.00 34 GLN A O 9
ATOM 11240 N N . LEU A 1 35 ? -1.990 4.345 3.089 1.00 0.00 35 LEU A N 9
ATOM 11241 C CA . LEU A 1 35 ? -0.617 3.926 2.863 1.00 0.00 35 LEU A CA 9
ATOM 11242 C C . LEU A 1 35 ? 0.314 4.731 3.772 1.00 0.00 35 LEU A C 9
ATOM 11243 O O . LEU A 1 35 ? 0.006 5.865 4.135 1.00 0.00 35 LEU A O 9
ATOM 11259 N N . GLU A 1 36 ? 1.435 4.112 4.113 1.00 0.00 36 GLU A N 9
ATOM 11260 C CA . GLU A 1 36 ? 2.414 4.756 4.973 1.00 0.00 36 GLU A CA 9
ATOM 11261 C C . GLU A 1 36 ? 3.826 4.300 4.605 1.00 0.00 36 GLU A C 9
ATOM 11262 O O . GLU A 1 36 ? 4.025 3.161 4.186 1.00 0.00 36 GLU A O 9
ATOM 11275 N N . TYR A 1 37 ? 4.772 5.213 4.774 1.00 0.00 37 TYR A N 9
ATOM 11276 C CA . TYR A 1 37 ? 6.161 4.919 4.465 1.00 0.00 37 TYR A CA 9
ATOM 11277 C C . TYR A 1 37 ? 7.104 5.790 5.296 1.00 0.00 37 TYR A C 9
ATOM 11278 O O . TYR A 1 37 ? 7.167 7.003 5.102 1.00 0.00 37 TYR A O 9
ATOM 11296 N N . ASN A 1 38 ? 7.814 5.138 6.205 1.00 0.00 38 ASN A N 9
ATOM 11297 C CA . ASN A 1 38 ? 8.752 5.838 7.066 1.00 0.00 38 ASN A CA 9
ATOM 11298 C C . ASN A 1 38 ? 8.060 7.057 7.681 1.00 0.00 38 ASN A C 9
ATOM 11299 O O . ASN A 1 38 ? 8.589 8.166 7.633 1.00 0.00 38 ASN A O 9
ATOM 11310 N N . GLY A 1 39 ? 6.886 6.809 8.246 1.00 0.00 39 GLY A N 9
ATOM 11311 C CA . GLY A 1 39 ? 6.118 7.872 8.870 1.00 0.00 39 GLY A CA 9
ATOM 11312 C C . GLY A 1 39 ? 5.407 8.725 7.817 1.00 0.00 39 GLY A C 9
ATOM 11313 O O . GLY A 1 39 ? 4.741 9.703 8.152 1.00 0.00 39 GLY A O 9
ATOM 11317 N N . LYS A 1 40 ? 5.572 8.323 6.565 1.00 0.00 40 LYS A N 9
ATOM 11318 C CA . LYS A 1 40 ? 4.955 9.038 5.462 1.00 0.00 40 LYS A CA 9
ATOM 11319 C C . LYS A 1 40 ? 3.659 8.329 5.062 1.00 0.00 40 LYS A C 9
ATOM 11320 O O . LYS A 1 40 ? 3.674 7.427 4.224 1.00 0.00 40 LYS A O 9
ATOM 11339 N N . LYS A 1 41 ? 2.570 8.762 5.678 1.00 0.00 41 LYS A N 9
ATOM 11340 C CA . LYS A 1 41 ? 1.268 8.179 5.397 1.00 0.00 41 LYS A CA 9
ATOM 11341 C C . LYS A 1 41 ? 0.622 8.926 4.228 1.00 0.00 41 LYS A C 9
ATOM 11342 O O . LYS A 1 41 ? 0.860 10.119 4.042 1.00 0.00 41 LYS A O 9
ATOM 11361 N N . VAL A 1 42 ? -0.181 8.194 3.472 1.00 0.00 42 VAL A N 9
ATOM 11362 C CA . VAL A 1 42 ? -0.864 8.772 2.327 1.00 0.00 42 VAL A CA 9
ATOM 11363 C C . VAL A 1 42 ? -2.184 8.033 2.098 1.00 0.00 42 VAL A C 9
ATOM 11364 O O . VAL A 1 42 ? -2.617 7.251 2.944 1.00 0.00 42 VAL A O 9
ATOM 11377 N N . ASN A 1 43 ? -2.787 8.306 0.950 1.00 0.00 43 ASN A N 9
ATOM 11378 C CA . ASN A 1 43 ? -4.049 7.676 0.600 1.00 0.00 43 ASN A CA 9
ATOM 11379 C C . ASN A 1 43 ? -3.774 6.426 -0.238 1.00 0.00 43 ASN A C 9
ATOM 11380 O O . ASN A 1 43 ? -3.258 6.520 -1.350 1.00 0.00 43 ASN A O 9
ATOM 11391 N N . LEU A 1 44 ? -4.132 5.283 0.329 1.00 0.00 44 LEU A N 9
ATOM 11392 C CA . LEU A 1 44 ? -3.932 4.015 -0.352 1.00 0.00 44 LEU A CA 9
ATOM 11393 C C . LEU A 1 44 ? -4.975 3.865 -1.461 1.00 0.00 44 LEU A C 9
ATOM 11394 O O . LEU A 1 44 ? -5.209 2.762 -1.953 1.00 0.00 44 LEU A O 9
ATOM 11410 N N . LYS A 1 45 ? -5.575 4.991 -1.821 1.00 0.00 45 LYS A N 9
ATOM 11411 C CA . LYS A 1 45 ? -6.589 4.998 -2.863 1.00 0.00 45 LYS A CA 9
ATOM 11412 C C . LYS A 1 45 ? -6.150 5.939 -3.986 1.00 0.00 45 LYS A C 9
ATOM 11413 O O . LYS A 1 45 ? -6.920 6.211 -4.907 1.00 0.00 45 LYS A O 9
ATOM 11432 N N . SER A 1 46 ? -4.918 6.411 -3.874 1.00 0.00 46 SER A N 9
ATOM 11433 C CA . SER A 1 46 ? -4.369 7.316 -4.870 1.00 0.00 46 SER A CA 9
ATOM 11434 C C . SER A 1 46 ? -2.971 6.852 -5.285 1.00 0.00 46 SER A C 9
ATOM 11435 O O . SER A 1 46 ? -2.170 6.450 -4.443 1.00 0.00 46 SER A O 9
ATOM 11443 N N . ILE A 1 47 ? -2.721 6.922 -6.585 1.00 0.00 47 ILE A N 9
ATOM 11444 C CA . ILE A 1 47 ? -1.435 6.514 -7.123 1.00 0.00 47 ILE A CA 9
ATOM 11445 C C . ILE A 1 47 ? -0.430 7.653 -6.949 1.00 0.00 47 ILE A C 9
ATOM 11446 O O . ILE A 1 47 ? 0.644 7.458 -6.383 1.00 0.00 47 ILE A O 9
ATOM 11462 N N . MET A 1 48 ? -0.814 8.820 -7.448 1.00 0.00 48 MET A N 9
ATOM 11463 C CA . MET A 1 48 ? 0.041 9.992 -7.354 1.00 0.00 48 MET A CA 9
ATOM 11464 C C . MET A 1 48 ? 0.799 10.013 -6.026 1.00 0.00 48 MET A C 9
ATOM 11465 O O . MET A 1 48 ? 1.915 10.528 -5.952 1.00 0.00 48 MET A O 9
ATOM 11479 N N . GLY A 1 49 ? 0.165 9.447 -5.010 1.00 0.00 49 GLY A N 9
ATOM 11480 C CA . GLY A 1 49 ? 0.767 9.395 -3.688 1.00 0.00 49 GLY A CA 9
ATOM 11481 C C . GLY A 1 49 ? 1.683 8.178 -3.551 1.00 0.00 49 GLY A C 9
ATOM 11482 O O . GLY A 1 49 ? 2.856 8.316 -3.207 1.00 0.00 49 GLY A O 9
ATOM 11486 N N . VAL A 1 50 ? 1.114 7.014 -3.827 1.00 0.00 50 VAL A N 9
ATOM 11487 C CA . VAL A 1 50 ? 1.865 5.774 -3.740 1.00 0.00 50 VAL A CA 9
ATOM 11488 C C . VAL A 1 50 ? 3.073 5.846 -4.678 1.00 0.00 50 VAL A C 9
ATOM 11489 O O . VAL A 1 50 ? 4.106 5.234 -4.415 1.00 0.00 50 VAL A O 9
ATOM 11502 N N . MET A 1 51 ? 2.899 6.599 -5.755 1.00 0.00 51 MET A N 9
ATOM 11503 C CA . MET A 1 51 ? 3.961 6.758 -6.734 1.00 0.00 51 MET A CA 9
ATOM 11504 C C . MET A 1 51 ? 5.012 7.757 -6.245 1.00 0.00 51 MET A C 9
ATOM 11505 O O . MET A 1 51 ? 6.207 7.467 -6.269 1.00 0.00 51 MET A O 9
ATOM 11519 N N . SER A 1 52 ? 4.528 8.912 -5.813 1.00 0.00 52 SER A N 9
ATOM 11520 C CA . SER A 1 52 ? 5.411 9.956 -5.319 1.00 0.00 52 SER A CA 9
ATOM 11521 C C . SER A 1 52 ? 5.923 9.591 -3.924 1.00 0.00 52 SER A C 9
ATOM 11522 O O . SER A 1 52 ? 6.616 10.382 -3.286 1.00 0.00 52 SER A O 9
ATOM 11530 N N . LEU A 1 53 ? 5.561 8.392 -3.491 1.00 0.00 53 LEU A N 9
ATOM 11531 C CA . LEU A 1 53 ? 5.975 7.913 -2.183 1.00 0.00 53 LEU A CA 9
ATOM 11532 C C . LEU A 1 53 ? 7.360 7.271 -2.295 1.00 0.00 53 LEU A C 9
ATOM 11533 O O . LEU A 1 53 ? 7.843 6.658 -1.343 1.00 0.00 53 LEU A O 9
ATOM 11549 N N . GLY A 1 54 ? 7.960 7.435 -3.465 1.00 0.00 54 GLY A N 9
ATOM 11550 C CA . GLY A 1 54 ? 9.280 6.879 -3.712 1.00 0.00 54 GLY A CA 9
ATOM 11551 C C . GLY A 1 54 ? 9.474 5.566 -2.952 1.00 0.00 54 GLY A C 9
ATOM 11552 O O . GLY A 1 54 ? 10.492 5.374 -2.289 1.00 0.00 54 GLY A O 9
ATOM 11556 N N . VAL A 1 55 ? 8.482 4.696 -3.073 1.00 0.00 55 VAL A N 9
ATOM 11557 C CA . VAL A 1 55 ? 8.531 3.407 -2.405 1.00 0.00 55 VAL A CA 9
ATOM 11558 C C . VAL A 1 55 ? 9.726 2.610 -2.931 1.00 0.00 55 VAL A C 9
ATOM 11559 O O . VAL A 1 55 ? 9.555 1.549 -3.530 1.00 0.00 55 VAL A O 9
ATOM 11572 N N . GLY A 1 56 ? 10.911 3.151 -2.689 1.00 0.00 56 GLY A N 9
ATOM 11573 C CA . GLY A 1 56 ? 12.134 2.504 -3.131 1.00 0.00 56 GLY A CA 9
ATOM 11574 C C . GLY A 1 56 ? 12.311 1.145 -2.451 1.00 0.00 56 GLY A C 9
ATOM 11575 O O . GLY A 1 56 ? 11.619 0.836 -1.482 1.00 0.00 56 GLY A O 9
ATOM 11579 N N . LYS A 1 57 ? 13.243 0.369 -2.985 1.00 0.00 57 LYS A N 9
ATOM 11580 C CA . LYS A 1 57 ? 13.520 -0.950 -2.442 1.00 0.00 57 LYS A CA 9
ATOM 11581 C C . LYS A 1 57 ? 14.222 -0.804 -1.091 1.00 0.00 57 LYS A C 9
ATOM 11582 O O . LYS A 1 57 ? 14.751 0.261 -0.773 1.00 0.00 57 LYS A O 9
ATOM 11601 N N . ASP A 1 58 ? 14.205 -1.888 -0.330 1.00 0.00 58 ASP A N 9
ATOM 11602 C CA . ASP A 1 58 ? 14.834 -1.894 0.980 1.00 0.00 58 ASP A CA 9
ATOM 11603 C C . ASP A 1 58 ? 14.110 -0.902 1.893 1.00 0.00 58 ASP A C 9
ATOM 11604 O O . ASP A 1 58 ? 14.537 -0.665 3.022 1.00 0.00 58 ASP A O 9
ATOM 11614 N N . ALA A 1 59 ? 13.026 -0.348 1.369 1.00 0.00 59 ALA A N 9
ATOM 11615 C CA . ALA A 1 59 ? 12.238 0.613 2.123 1.00 0.00 59 ALA A CA 9
ATOM 11616 C C . ALA A 1 59 ? 11.035 -0.097 2.747 1.00 0.00 59 ALA A C 9
ATOM 11617 O O . ALA A 1 59 ? 10.401 -0.932 2.104 1.00 0.00 59 ALA A O 9
ATOM 11624 N N . GLU A 1 60 ? 10.759 0.260 3.993 1.00 0.00 60 GLU A N 9
ATOM 11625 C CA . GLU A 1 60 ? 9.644 -0.333 4.711 1.00 0.00 60 GLU A CA 9
ATOM 11626 C C . GLU A 1 60 ? 8.414 0.573 4.624 1.00 0.00 60 GLU A C 9
ATOM 11627 O O . GLU A 1 60 ? 8.450 1.719 5.070 1.00 0.00 60 GLU A O 9
ATOM 11640 N N . ILE A 1 61 ? 7.355 0.026 4.046 1.00 0.00 61 ILE A N 9
ATOM 11641 C CA . ILE A 1 61 ? 6.117 0.772 3.894 1.00 0.00 61 ILE A CA 9
ATOM 11642 C C . ILE A 1 61 ? 5.056 0.184 4.828 1.00 0.00 61 ILE A C 9
ATOM 11643 O O . ILE A 1 61 ? 5.286 -0.841 5.468 1.00 0.00 61 ILE A O 9
ATOM 11659 N N . THR A 1 62 ? 3.916 0.858 4.875 1.00 0.00 62 THR A N 9
ATOM 11660 C CA . THR A 1 62 ? 2.819 0.416 5.718 1.00 0.00 62 THR A CA 9
ATOM 11661 C C . THR A 1 62 ? 1.478 0.837 5.114 1.00 0.00 62 THR A C 9
ATOM 11662 O O . THR A 1 62 ? 1.420 1.763 4.307 1.00 0.00 62 THR A O 9
ATOM 11673 N N . ILE A 1 63 ? 0.433 0.135 5.527 1.00 0.00 63 ILE A N 9
ATOM 11674 C CA . ILE A 1 63 ? -0.903 0.424 5.037 1.00 0.00 63 ILE A CA 9
ATOM 11675 C C . ILE A 1 63 ? -1.907 0.267 6.181 1.00 0.00 63 ILE A C 9
ATOM 11676 O O . ILE A 1 63 ? -1.862 -0.715 6.921 1.00 0.00 63 ILE A O 9
ATOM 11692 N N . TYR A 1 64 ? -2.790 1.249 6.290 1.00 0.00 64 TYR A N 9
ATOM 11693 C CA . TYR A 1 64 ? -3.802 1.232 7.332 1.00 0.00 64 TYR A CA 9
ATOM 11694 C C . TYR A 1 64 ? -5.181 0.907 6.752 1.00 0.00 64 TYR A C 9
ATOM 11695 O O . TYR A 1 64 ? -5.388 1.006 5.543 1.00 0.00 64 TYR A O 9
ATOM 11713 N N . ALA A 1 65 ? -6.087 0.526 7.639 1.00 0.00 65 ALA A N 9
ATOM 11714 C CA . ALA A 1 65 ? -7.439 0.186 7.231 1.00 0.00 65 ALA A CA 9
ATOM 11715 C C . ALA A 1 65 ? -8.389 0.381 8.414 1.00 0.00 65 ALA A C 9
ATOM 11716 O O . ALA A 1 65 ? -8.194 -0.210 9.475 1.00 0.00 65 ALA A O 9
ATOM 11723 N N . ASP A 1 66 ? -9.398 1.211 8.191 1.00 0.00 66 ASP A N 9
ATOM 11724 C CA . ASP A 1 66 ? -10.379 1.491 9.226 1.00 0.00 66 ASP A CA 9
ATOM 11725 C C . ASP A 1 66 ? -11.782 1.440 8.619 1.00 0.00 66 ASP A C 9
ATOM 11726 O O . ASP A 1 66 ? -12.254 2.424 8.053 1.00 0.00 66 ASP A O 9
ATOM 11736 N N . GLY A 1 67 ? -12.410 0.282 8.757 1.00 0.00 67 GLY A N 9
ATOM 11737 C CA . GLY A 1 67 ? -13.750 0.090 8.230 1.00 0.00 67 GLY A CA 9
ATOM 11738 C C . GLY A 1 67 ? -14.320 -1.265 8.658 1.00 0.00 67 GLY A C 9
ATOM 11739 O O . GLY A 1 67 ? -14.029 -1.745 9.753 1.00 0.00 67 GLY A O 9
ATOM 11743 N N . SER A 1 68 ? -15.120 -1.841 7.774 1.00 0.00 68 SER A N 9
ATOM 11744 C CA . SER A 1 68 ? -15.732 -3.131 8.047 1.00 0.00 68 SER A CA 9
ATOM 11745 C C . SER A 1 68 ? -14.907 -4.248 7.407 1.00 0.00 68 SER A C 9
ATOM 11746 O O . SER A 1 68 ? -14.954 -5.393 7.855 1.00 0.00 68 SER A O 9
ATOM 11754 N N . ASP A 1 69 ? -14.169 -3.877 6.371 1.00 0.00 69 ASP A N 9
ATOM 11755 C CA . ASP A 1 69 ? -13.334 -4.834 5.666 1.00 0.00 69 ASP A CA 9
ATOM 11756 C C . ASP A 1 69 ? -11.862 -4.495 5.906 1.00 0.00 69 ASP A C 9
ATOM 11757 O O . ASP A 1 69 ? -10.974 -5.143 5.354 1.00 0.00 69 ASP A O 9
ATOM 11767 N N . GLU A 1 70 ? -11.649 -3.478 6.730 1.00 0.00 70 GLU A N 9
ATOM 11768 C CA . GLU A 1 70 ? -10.300 -3.044 7.049 1.00 0.00 70 GLU A CA 9
ATOM 11769 C C . GLU A 1 70 ? -9.340 -4.236 7.026 1.00 0.00 70 GLU A C 9
ATOM 11770 O O . GLU A 1 70 ? -8.472 -4.322 6.159 1.00 0.00 70 GLU A O 9
ATOM 11783 N N . SER A 1 71 ? -9.528 -5.125 7.991 1.00 0.00 71 SER A N 9
ATOM 11784 C CA . SER A 1 71 ? -8.689 -6.307 8.092 1.00 0.00 71 SER A CA 9
ATOM 11785 C C . SER A 1 71 ? -8.682 -7.059 6.760 1.00 0.00 71 SER A C 9
ATOM 11786 O O . SER A 1 71 ? -7.631 -7.497 6.295 1.00 0.00 71 SER A O 9
ATOM 11794 N N . ASP A 1 72 ? -9.868 -7.188 6.183 1.00 0.00 72 ASP A N 9
ATOM 11795 C CA . ASP A 1 72 ? -10.012 -7.880 4.913 1.00 0.00 72 ASP A CA 9
ATOM 11796 C C . ASP A 1 72 ? -9.199 -7.149 3.844 1.00 0.00 72 ASP A C 9
ATOM 11797 O O . ASP A 1 72 ? -8.612 -7.779 2.965 1.00 0.00 72 ASP A O 9
ATOM 11807 N N . ALA A 1 73 ? -9.187 -5.828 3.954 1.00 0.00 73 ALA A N 9
ATOM 11808 C CA . ALA A 1 73 ? -8.455 -5.004 3.008 1.00 0.00 73 ALA A CA 9
ATOM 11809 C C . ALA A 1 73 ? -6.953 -5.196 3.226 1.00 0.00 73 ALA A C 9
ATOM 11810 O O . ALA A 1 73 ? -6.182 -5.229 2.269 1.00 0.00 73 ALA A O 9
ATOM 11817 N N . ILE A 1 74 ? -6.582 -5.319 4.493 1.00 0.00 74 ILE A N 9
ATOM 11818 C CA . ILE A 1 74 ? -5.187 -5.507 4.850 1.00 0.00 74 ILE A CA 9
ATOM 11819 C C . ILE A 1 74 ? -4.726 -6.889 4.379 1.00 0.00 74 ILE A C 9
ATOM 11820 O O . ILE A 1 74 ? -3.566 -7.068 4.010 1.00 0.00 74 ILE A O 9
ATOM 11836 N N . GLN A 1 75 ? -5.659 -7.829 4.407 1.00 0.00 75 GLN A N 9
ATOM 11837 C CA . GLN A 1 75 ? -5.362 -9.189 3.988 1.00 0.00 75 GLN A CA 9
ATOM 11838 C C . GLN A 1 75 ? -5.188 -9.250 2.469 1.00 0.00 75 GLN A C 9
ATOM 11839 O O . GLN A 1 75 ? -4.435 -10.079 1.960 1.00 0.00 75 GLN A O 9
ATOM 11853 N N . ALA A 1 76 ? -5.895 -8.360 1.788 1.00 0.00 76 ALA A N 9
ATOM 11854 C CA . ALA A 1 76 ? -5.829 -8.303 0.338 1.00 0.00 76 ALA A CA 9
ATOM 11855 C C . ALA A 1 76 ? -4.541 -7.591 -0.081 1.00 0.00 76 ALA A C 9
ATOM 11856 O O . ALA A 1 76 ? -3.907 -7.973 -1.062 1.00 0.00 76 ALA A O 9
ATOM 11863 N N . ILE A 1 77 ? -4.193 -6.567 0.686 1.00 0.00 77 ILE A N 9
ATOM 11864 C CA . ILE A 1 77 ? -2.993 -5.797 0.406 1.00 0.00 77 ILE A CA 9
ATOM 11865 C C . ILE A 1 77 ? -1.781 -6.732 0.409 1.00 0.00 77 ILE A C 9
ATOM 11866 O O . ILE A 1 77 ? -1.220 -7.031 -0.643 1.00 0.00 77 ILE A O 9
ATOM 11882 N N . SER A 1 78 ? -1.413 -7.167 1.606 1.00 0.00 78 SER A N 9
ATOM 11883 C CA . SER A 1 78 ? -0.278 -8.060 1.760 1.00 0.00 78 SER A CA 9
ATOM 11884 C C . SER A 1 78 ? -0.255 -9.079 0.619 1.00 0.00 78 SER A C 9
ATOM 11885 O O . SER A 1 78 ? 0.815 -9.490 0.170 1.00 0.00 78 SER A O 9
ATOM 11893 N N . ASP A 1 79 ? -1.447 -9.457 0.182 1.00 0.00 79 ASP A N 9
ATOM 11894 C CA . ASP A 1 79 ? -1.578 -10.421 -0.897 1.00 0.00 79 ASP A CA 9
ATOM 11895 C C . ASP A 1 79 ? -1.105 -9.782 -2.205 1.00 0.00 79 ASP A C 9
ATOM 11896 O O . ASP A 1 79 ? -0.278 -10.353 -2.915 1.00 0.00 79 ASP A O 9
ATOM 11906 N N . VAL A 1 80 ? -1.650 -8.606 -2.483 1.00 0.00 80 VAL A N 9
ATOM 11907 C CA . VAL A 1 80 ? -1.294 -7.884 -3.693 1.00 0.00 80 VAL A CA 9
ATOM 11908 C C . VAL A 1 80 ? 0.198 -7.550 -3.661 1.00 0.00 80 VAL A C 9
ATOM 11909 O O . VAL A 1 80 ? 0.874 -7.614 -4.687 1.00 0.00 80 VAL A O 9
ATOM 11922 N N . LEU A 1 81 ? 0.669 -7.199 -2.473 1.00 0.00 81 LEU A N 9
ATOM 11923 C CA . LEU A 1 81 ? 2.068 -6.853 -2.294 1.00 0.00 81 LEU A CA 9
ATOM 11924 C C . LEU A 1 81 ? 2.937 -8.064 -2.644 1.00 0.00 81 LEU A C 9
ATOM 11925 O O . LEU A 1 81 ? 3.839 -7.965 -3.474 1.00 0.00 81 LEU A O 9
ATOM 11941 N N . SER A 1 82 ? 2.632 -9.178 -1.995 1.00 0.00 82 SER A N 9
ATOM 11942 C CA . SER A 1 82 ? 3.373 -10.406 -2.227 1.00 0.00 82 SER A CA 9
ATOM 11943 C C . SER A 1 82 ? 3.024 -10.976 -3.604 1.00 0.00 82 SER A C 9
ATOM 11944 O O . SER A 1 82 ? 3.851 -11.627 -4.239 1.00 0.00 82 SER A O 9
ATOM 11952 N N . LYS A 1 83 ? 1.796 -10.709 -4.025 1.00 0.00 83 LYS A N 9
ATOM 11953 C CA . LYS A 1 83 ? 1.327 -11.187 -5.314 1.00 0.00 83 LYS A CA 9
ATOM 11954 C C . LYS A 1 83 ? 2.280 -10.705 -6.410 1.00 0.00 83 LYS A C 9
ATOM 11955 O O . LYS A 1 83 ? 2.607 -11.456 -7.328 1.00 0.00 83 LYS A O 9
ATOM 11974 N N . GLU A 1 84 ? 2.700 -9.456 -6.276 1.00 0.00 84 GLU A N 9
ATOM 11975 C CA . GLU A 1 84 ? 3.610 -8.865 -7.244 1.00 0.00 84 GLU A CA 9
ATOM 11976 C C . GLU A 1 84 ? 5.056 -9.242 -6.912 1.00 0.00 84 GLU A C 9
ATOM 11977 O O . GLU A 1 84 ? 5.826 -9.602 -7.800 1.00 0.00 84 GLU A O 9
ATOM 11990 N N . GLY A 1 85 ? 5.379 -9.148 -5.631 1.00 0.00 85 GLY A N 9
ATOM 11991 C CA . GLY A 1 85 ? 6.717 -9.474 -5.171 1.00 0.00 85 GLY A CA 9
ATOM 11992 C C . GLY A 1 85 ? 7.487 -8.210 -4.781 1.00 0.00 85 GLY A C 9
ATOM 11993 O O . GLY A 1 85 ? 8.717 -8.196 -4.801 1.00 0.00 85 GLY A O 9
ATOM 11997 N N . LEU A 1 86 ? 6.731 -7.178 -4.435 1.00 0.00 86 LEU A N 9
ATOM 11998 C CA . LEU A 1 86 ? 7.326 -5.913 -4.041 1.00 0.00 86 LEU A CA 9
ATOM 11999 C C . LEU A 1 86 ? 7.863 -6.029 -2.614 1.00 0.00 86 LEU A C 9
ATOM 12000 O O . LEU A 1 86 ? 8.666 -5.204 -2.180 1.00 0.00 86 LEU A O 9
ATOM 12016 N N . THR A 1 87 ? 7.398 -7.059 -1.922 1.00 0.00 87 THR A N 9
ATOM 12017 C CA . THR A 1 87 ? 7.821 -7.294 -0.552 1.00 0.00 87 THR A CA 9
ATOM 12018 C C . THR A 1 87 ? 8.151 -8.773 -0.342 1.00 0.00 87 THR A C 9
ATOM 12019 O O . THR A 1 87 ? 7.813 -9.613 -1.175 1.00 0.00 87 THR A O 9
ATOM 12030 N N . LYS A 1 88 ? 8.807 -9.046 0.776 1.00 0.00 88 LYS A N 9
ATOM 12031 C CA . LYS A 1 88 ? 9.187 -10.410 1.106 1.00 0.00 88 LYS A CA 9
ATOM 12032 C C . LYS A 1 88 ? 9.657 -11.125 -0.161 1.00 0.00 88 LYS A C 9
ATOM 12033 O O . LYS A 1 88 ? 8.895 -11.867 -0.779 1.00 0.00 88 LYS A O 9
ATOM 12052 N N . MET A 1 1 ? -7.699 2.231 13.885 1.00 0.00 1 MET A N 10
ATOM 12053 C CA . MET A 1 1 ? -7.929 1.274 12.816 1.00 0.00 1 MET A CA 10
ATOM 12054 C C . MET A 1 1 ? -6.842 0.197 12.800 1.00 0.00 1 MET A C 10
ATOM 12055 O O . MET A 1 1 ? -6.025 0.122 13.716 1.00 0.00 1 MET A O 10
ATOM 12069 N N . GLU A 1 2 ? -6.868 -0.610 11.749 1.00 0.00 2 GLU A N 10
ATOM 12070 C CA . GLU A 1 2 ? -5.895 -1.679 11.602 1.00 0.00 2 GLU A CA 10
ATOM 12071 C C . GLU A 1 2 ? -5.003 -1.421 10.386 1.00 0.00 2 GLU A C 10
ATOM 12072 O O . GLU A 1 2 ? -5.500 -1.191 9.285 1.00 0.00 2 GLU A O 10
ATOM 12085 N N . GLN A 1 3 ? -3.702 -1.469 10.628 1.00 0.00 3 GLN A N 10
ATOM 12086 C CA . GLN A 1 3 ? -2.735 -1.244 9.566 1.00 0.00 3 GLN A CA 10
ATOM 12087 C C . GLN A 1 3 ? -1.855 -2.481 9.377 1.00 0.00 3 GLN A C 10
ATOM 12088 O O . GLN A 1 3 ? -2.021 -3.478 10.078 1.00 0.00 3 GLN A O 10
ATOM 12102 N N . ASN A 1 4 ? -0.936 -2.375 8.429 1.00 0.00 4 ASN A N 10
ATOM 12103 C CA . ASN A 1 4 ? -0.029 -3.473 8.140 1.00 0.00 4 ASN A CA 10
ATOM 12104 C C . ASN A 1 4 ? 1.269 -2.916 7.554 1.00 0.00 4 ASN A C 10
ATOM 12105 O O . ASN A 1 4 ? 1.242 -2.147 6.595 1.00 0.00 4 ASN A O 10
ATOM 12116 N N . SER A 1 5 ? 2.377 -3.325 8.156 1.00 0.00 5 SER A N 10
ATOM 12117 C CA . SER A 1 5 ? 3.683 -2.877 7.705 1.00 0.00 5 SER A CA 10
ATOM 12118 C C . SER A 1 5 ? 4.324 -3.942 6.815 1.00 0.00 5 SER A C 10
ATOM 12119 O O . SER A 1 5 ? 3.990 -5.121 6.913 1.00 0.00 5 SER A O 10
ATOM 12127 N N . TYR A 1 6 ? 5.234 -3.488 5.965 1.00 0.00 6 TYR A N 10
ATOM 12128 C CA . TYR A 1 6 ? 5.926 -4.388 5.058 1.00 0.00 6 TYR A CA 10
ATOM 12129 C C . TYR A 1 6 ? 7.284 -3.817 4.648 1.00 0.00 6 TYR A C 10
ATOM 12130 O O . TYR A 1 6 ? 7.663 -2.732 5.088 1.00 0.00 6 TYR A O 10
ATOM 12148 N N . VAL A 1 7 ? 7.980 -4.572 3.811 1.00 0.00 7 VAL A N 10
ATOM 12149 C CA . VAL A 1 7 ? 9.289 -4.154 3.337 1.00 0.00 7 VAL A CA 10
ATOM 12150 C C . VAL A 1 7 ? 9.345 -4.299 1.815 1.00 0.00 7 VAL A C 10
ATOM 12151 O O . VAL A 1 7 ? 8.862 -5.287 1.264 1.00 0.00 7 VAL A O 10
ATOM 12164 N N . ILE A 1 8 ? 9.942 -3.301 1.179 1.00 0.00 8 ILE A N 10
ATOM 12165 C CA . ILE A 1 8 ? 10.067 -3.305 -0.268 1.00 0.00 8 ILE A CA 10
ATOM 12166 C C . ILE A 1 8 ? 11.278 -4.152 -0.667 1.00 0.00 8 ILE A C 10
ATOM 12167 O O . ILE A 1 8 ? 12.368 -3.977 -0.126 1.00 0.00 8 ILE A O 10
ATOM 12183 N N . ILE A 1 9 ? 11.045 -5.051 -1.612 1.00 0.00 9 ILE A N 10
ATOM 12184 C CA . ILE A 1 9 ? 12.102 -5.926 -2.091 1.00 0.00 9 ILE A CA 10
ATOM 12185 C C . ILE A 1 9 ? 12.234 -5.776 -3.607 1.00 0.00 9 ILE A C 10
ATOM 12186 O O . ILE A 1 9 ? 13.093 -6.405 -4.224 1.00 0.00 9 ILE A O 10
ATOM 12202 N N . ASP A 1 10 ? 11.370 -4.941 -4.165 1.00 0.00 10 ASP A N 10
ATOM 12203 C CA . ASP A 1 10 ? 11.380 -4.701 -5.599 1.00 0.00 10 ASP A CA 10
ATOM 12204 C C . ASP A 1 10 ? 12.239 -3.471 -5.899 1.00 0.00 10 ASP A C 10
ATOM 12205 O O . ASP A 1 10 ? 12.000 -2.394 -5.357 1.00 0.00 10 ASP A O 10
ATOM 12215 N N . GLU A 1 11 ? 13.223 -3.674 -6.764 1.00 0.00 11 GLU A N 10
ATOM 12216 C CA . GLU A 1 11 ? 14.119 -2.595 -7.144 1.00 0.00 11 GLU A CA 10
ATOM 12217 C C . GLU A 1 11 ? 13.368 -1.546 -7.967 1.00 0.00 11 GLU A C 10
ATOM 12218 O O . GLU A 1 11 ? 13.908 -0.481 -8.262 1.00 0.00 11 GLU A O 10
ATOM 12231 N N . THR A 1 12 ? 12.134 -1.884 -8.313 1.00 0.00 12 THR A N 10
ATOM 12232 C CA . THR A 1 12 ? 11.304 -0.984 -9.096 1.00 0.00 12 THR A CA 10
ATOM 12233 C C . THR A 1 12 ? 10.514 -0.052 -8.177 1.00 0.00 12 THR A C 10
ATOM 12234 O O . THR A 1 12 ? 9.962 0.950 -8.628 1.00 0.00 12 THR A O 10
ATOM 12245 N N . GLY A 1 13 ? 10.485 -0.414 -6.902 1.00 0.00 13 GLY A N 10
ATOM 12246 C CA . GLY A 1 13 ? 9.772 0.377 -5.915 1.00 0.00 13 GLY A CA 10
ATOM 12247 C C . GLY A 1 13 ? 8.311 0.578 -6.324 1.00 0.00 13 GLY A C 10
ATOM 12248 O O . GLY A 1 13 ? 8.030 1.162 -7.370 1.00 0.00 13 GLY A O 10
ATOM 12252 N N . ILE A 1 14 ? 7.419 0.083 -5.479 1.00 0.00 14 ILE A N 10
ATOM 12253 C CA . ILE A 1 14 ? 5.994 0.201 -5.740 1.00 0.00 14 ILE A CA 10
ATOM 12254 C C . ILE A 1 14 ? 5.754 1.342 -6.730 1.00 0.00 14 ILE A C 10
ATOM 12255 O O . ILE A 1 14 ? 5.920 2.512 -6.388 1.00 0.00 14 ILE A O 10
ATOM 12271 N N . HIS A 1 15 ? 5.368 0.961 -7.939 1.00 0.00 15 HIS A N 10
ATOM 12272 C CA . HIS A 1 15 ? 5.103 1.938 -8.982 1.00 0.00 15 HIS A CA 10
ATOM 12273 C C . HIS A 1 15 ? 3.597 2.030 -9.228 1.00 0.00 15 HIS A C 10
ATOM 12274 O O . HIS A 1 15 ? 2.803 1.517 -8.441 1.00 0.00 15 HIS A O 10
ATOM 12288 N N . ALA A 1 16 ? 3.247 2.688 -10.324 1.00 0.00 16 ALA A N 10
ATOM 12289 C CA . ALA A 1 16 ? 1.849 2.854 -10.684 1.00 0.00 16 ALA A CA 10
ATOM 12290 C C . ALA A 1 16 ? 1.253 1.491 -11.039 1.00 0.00 16 ALA A C 10
ATOM 12291 O O . ALA A 1 16 ? 0.049 1.281 -10.901 1.00 0.00 16 ALA A O 10
ATOM 12298 N N . ARG A 1 17 ? 2.123 0.600 -11.490 1.00 0.00 17 ARG A N 10
ATOM 12299 C CA . ARG A 1 17 ? 1.698 -0.738 -11.866 1.00 0.00 17 ARG A CA 10
ATOM 12300 C C . ARG A 1 17 ? 1.017 -1.430 -10.684 1.00 0.00 17 ARG A C 10
ATOM 12301 O O . ARG A 1 17 ? -0.177 -1.725 -10.735 1.00 0.00 17 ARG A O 10
ATOM 12322 N N . PRO A 1 18 ? 1.825 -1.677 -9.618 1.00 0.00 18 PRO A N 10
ATOM 12323 C CA . PRO A 1 18 ? 1.313 -2.329 -8.425 1.00 0.00 18 PRO A CA 10
ATOM 12324 C C . PRO A 1 18 ? 0.459 -1.366 -7.597 1.00 0.00 18 PRO A C 10
ATOM 12325 O O . PRO A 1 18 ? -0.652 -1.706 -7.194 1.00 0.00 18 PRO A O 10
ATOM 12336 N N . ALA A 1 19 ? 1.010 -0.183 -7.369 1.00 0.00 19 ALA A N 10
ATOM 12337 C CA . ALA A 1 19 ? 0.313 0.830 -6.598 1.00 0.00 19 ALA A CA 10
ATOM 12338 C C . ALA A 1 19 ? -1.160 0.858 -7.011 1.00 0.00 19 ALA A C 10
ATOM 12339 O O . ALA A 1 19 ? -2.028 1.196 -6.208 1.00 0.00 19 ALA A O 10
ATOM 12346 N N . THR A 1 20 ? -1.396 0.496 -8.264 1.00 0.00 20 THR A N 10
ATOM 12347 C CA . THR A 1 20 ? -2.749 0.475 -8.794 1.00 0.00 20 THR A CA 10
ATOM 12348 C C . THR A 1 20 ? -3.556 -0.655 -8.152 1.00 0.00 20 THR A C 10
ATOM 12349 O O . THR A 1 20 ? -4.606 -0.414 -7.560 1.00 0.00 20 THR A O 10
ATOM 12360 N N . MET A 1 21 ? -3.032 -1.864 -8.288 1.00 0.00 21 MET A N 10
ATOM 12361 C CA . MET A 1 21 ? -3.691 -3.032 -7.729 1.00 0.00 21 MET A CA 10
ATOM 12362 C C . MET A 1 21 ? -3.918 -2.866 -6.225 1.00 0.00 21 MET A C 10
ATOM 12363 O O . MET A 1 21 ? -5.024 -3.079 -5.733 1.00 0.00 21 MET A O 10
ATOM 12377 N N . LEU A 1 22 ? -2.852 -2.485 -5.536 1.00 0.00 22 LEU A N 10
ATOM 12378 C CA . LEU A 1 22 ? -2.920 -2.286 -4.098 1.00 0.00 22 LEU A CA 10
ATOM 12379 C C . LEU A 1 22 ? -3.992 -1.241 -3.783 1.00 0.00 22 LEU A C 10
ATOM 12380 O O . LEU A 1 22 ? -4.852 -1.467 -2.933 1.00 0.00 22 LEU A O 10
ATOM 12396 N N . VAL A 1 23 ? -3.905 -0.121 -4.484 1.00 0.00 23 VAL A N 10
ATOM 12397 C CA . VAL A 1 23 ? -4.856 0.960 -4.289 1.00 0.00 23 VAL A CA 10
ATOM 12398 C C . VAL A 1 23 ? -6.257 0.475 -4.668 1.00 0.00 23 VAL A C 10
ATOM 12399 O O . VAL A 1 23 ? -7.227 0.762 -3.970 1.00 0.00 23 VAL A O 10
ATOM 12412 N N . GLN A 1 24 ? -6.317 -0.251 -5.775 1.00 0.00 24 GLN A N 10
ATOM 12413 C CA . GLN A 1 24 ? -7.582 -0.778 -6.256 1.00 0.00 24 GLN A CA 10
ATOM 12414 C C . GLN A 1 24 ? -8.182 -1.740 -5.229 1.00 0.00 24 GLN A C 10
ATOM 12415 O O . GLN A 1 24 ? -9.262 -1.492 -4.698 1.00 0.00 24 GLN A O 10
ATOM 12429 N N . THR A 1 25 ? -7.454 -2.819 -4.981 1.00 0.00 25 THR A N 10
ATOM 12430 C CA . THR A 1 25 ? -7.900 -3.819 -4.027 1.00 0.00 25 THR A CA 10
ATOM 12431 C C . THR A 1 25 ? -8.189 -3.172 -2.671 1.00 0.00 25 THR A C 10
ATOM 12432 O O . THR A 1 25 ? -8.983 -3.691 -1.889 1.00 0.00 25 THR A O 10
ATOM 12443 N N . ALA A 1 26 ? -7.530 -2.047 -2.436 1.00 0.00 26 ALA A N 10
ATOM 12444 C CA . ALA A 1 26 ? -7.707 -1.323 -1.188 1.00 0.00 26 ALA A CA 10
ATOM 12445 C C . ALA A 1 26 ? -9.126 -0.758 -1.128 1.00 0.00 26 ALA A C 10
ATOM 12446 O O . ALA A 1 26 ? -9.866 -1.024 -0.181 1.00 0.00 26 ALA A O 10
ATOM 12453 N N . SER A 1 27 ? -9.467 0.012 -2.152 1.00 0.00 27 SER A N 10
ATOM 12454 C CA . SER A 1 27 ? -10.786 0.617 -2.228 1.00 0.00 27 SER A CA 10
ATOM 12455 C C . SER A 1 27 ? -11.824 -0.438 -2.619 1.00 0.00 27 SER A C 10
ATOM 12456 O O . SER A 1 27 ? -12.931 -0.452 -2.084 1.00 0.00 27 SER A O 10
ATOM 12464 N N . LYS A 1 28 ? -11.427 -1.295 -3.548 1.00 0.00 28 LYS A N 10
ATOM 12465 C CA . LYS A 1 28 ? -12.310 -2.350 -4.016 1.00 0.00 28 LYS A CA 10
ATOM 12466 C C . LYS A 1 28 ? -13.203 -2.812 -2.864 1.00 0.00 28 LYS A C 10
ATOM 12467 O O . LYS A 1 28 ? -14.372 -3.135 -3.070 1.00 0.00 28 LYS A O 10
ATOM 12486 N N . PHE A 1 29 ? -12.618 -2.829 -1.675 1.00 0.00 29 PHE A N 10
ATOM 12487 C CA . PHE A 1 29 ? -13.347 -3.245 -0.489 1.00 0.00 29 PHE A CA 10
ATOM 12488 C C . PHE A 1 29 ? -14.307 -2.149 -0.021 1.00 0.00 29 PHE A C 10
ATOM 12489 O O . PHE A 1 29 ? -15.411 -2.019 -0.547 1.00 0.00 29 PHE A O 10
ATOM 12506 N N . ASP A 1 30 ? -13.850 -1.388 0.962 1.00 0.00 30 ASP A N 10
ATOM 12507 C CA . ASP A 1 30 ? -14.654 -0.307 1.507 1.00 0.00 30 ASP A CA 10
ATOM 12508 C C . ASP A 1 30 ? -13.864 0.407 2.606 1.00 0.00 30 ASP A C 10
ATOM 12509 O O . ASP A 1 30 ? -13.745 1.631 2.595 1.00 0.00 30 ASP A O 10
ATOM 12519 N N . SER A 1 31 ? -13.344 -0.389 3.529 1.00 0.00 31 SER A N 10
ATOM 12520 C CA . SER A 1 31 ? -12.569 0.151 4.632 1.00 0.00 31 SER A CA 10
ATOM 12521 C C . SER A 1 31 ? -11.707 1.317 4.145 1.00 0.00 31 SER A C 10
ATOM 12522 O O . SER A 1 31 ? -11.321 1.363 2.977 1.00 0.00 31 SER A O 10
ATOM 12530 N N . ASP A 1 32 ? -11.431 2.232 5.063 1.00 0.00 32 ASP A N 10
ATOM 12531 C CA . ASP A 1 32 ? -10.622 3.395 4.742 1.00 0.00 32 ASP A CA 10
ATOM 12532 C C . ASP A 1 32 ? -9.144 3.053 4.940 1.00 0.00 32 ASP A C 10
ATOM 12533 O O . ASP A 1 32 ? -8.548 3.422 5.951 1.00 0.00 32 ASP A O 10
ATOM 12543 N N . ILE A 1 33 ? -8.594 2.352 3.959 1.00 0.00 33 ILE A N 10
ATOM 12544 C CA . ILE A 1 33 ? -7.198 1.956 4.014 1.00 0.00 33 ILE A CA 10
ATOM 12545 C C . ILE A 1 33 ? -6.319 3.148 3.628 1.00 0.00 33 ILE A C 10
ATOM 12546 O O . ILE A 1 33 ? -6.707 3.968 2.798 1.00 0.00 33 ILE A O 10
ATOM 12562 N N . GLN A 1 34 ? -5.150 3.206 4.251 1.00 0.00 34 GLN A N 10
ATOM 12563 C CA . GLN A 1 34 ? -4.213 4.284 3.984 1.00 0.00 34 GLN A CA 10
ATOM 12564 C C . GLN A 1 34 ? -2.803 3.724 3.787 1.00 0.00 34 GLN A C 10
ATOM 12565 O O . GLN A 1 34 ? -2.438 2.720 4.397 1.00 0.00 34 GLN A O 10
ATOM 12579 N N . LEU A 1 35 ? -2.047 4.399 2.933 1.00 0.00 35 LEU A N 10
ATOM 12580 C CA . LEU A 1 35 ? -0.684 3.982 2.647 1.00 0.00 35 LEU A CA 10
ATOM 12581 C C . LEU A 1 35 ? 0.282 4.769 3.536 1.00 0.00 35 LEU A C 10
ATOM 12582 O O . LEU A 1 35 ? 0.104 5.968 3.741 1.00 0.00 35 LEU A O 10
ATOM 12598 N N . GLU A 1 36 ? 1.283 4.062 4.038 1.00 0.00 36 GLU A N 10
ATOM 12599 C CA . GLU A 1 36 ? 2.277 4.678 4.899 1.00 0.00 36 GLU A CA 10
ATOM 12600 C C . GLU A 1 36 ? 3.680 4.207 4.513 1.00 0.00 36 GLU A C 10
ATOM 12601 O O . GLU A 1 36 ? 3.851 3.091 4.023 1.00 0.00 36 GLU A O 10
ATOM 12614 N N . TYR A 1 37 ? 4.649 5.080 4.748 1.00 0.00 37 TYR A N 10
ATOM 12615 C CA . TYR A 1 37 ? 6.033 4.766 4.431 1.00 0.00 37 TYR A CA 10
ATOM 12616 C C . TYR A 1 37 ? 6.992 5.612 5.270 1.00 0.00 37 TYR A C 10
ATOM 12617 O O . TYR A 1 37 ? 7.118 6.816 5.050 1.00 0.00 37 TYR A O 10
ATOM 12635 N N . ASN A 1 38 ? 7.645 4.949 6.213 1.00 0.00 38 ASN A N 10
ATOM 12636 C CA . ASN A 1 38 ? 8.590 5.626 7.086 1.00 0.00 38 ASN A CA 10
ATOM 12637 C C . ASN A 1 38 ? 7.932 6.875 7.672 1.00 0.00 38 ASN A C 10
ATOM 12638 O O . ASN A 1 38 ? 8.497 7.966 7.609 1.00 0.00 38 ASN A O 10
ATOM 12649 N N . GLY A 1 39 ? 6.747 6.676 8.228 1.00 0.00 39 GLY A N 10
ATOM 12650 C CA . GLY A 1 39 ? 6.006 7.774 8.825 1.00 0.00 39 GLY A CA 10
ATOM 12651 C C . GLY A 1 39 ? 5.325 8.624 7.752 1.00 0.00 39 GLY A C 10
ATOM 12652 O O . GLY A 1 39 ? 4.684 9.627 8.062 1.00 0.00 39 GLY A O 10
ATOM 12656 N N . LYS A 1 40 ? 5.488 8.193 6.509 1.00 0.00 40 LYS A N 10
ATOM 12657 C CA . LYS A 1 40 ? 4.897 8.902 5.387 1.00 0.00 40 LYS A CA 10
ATOM 12658 C C . LYS A 1 40 ? 3.577 8.232 5.003 1.00 0.00 40 LYS A C 10
ATOM 12659 O O . LYS A 1 40 ? 3.554 7.337 4.159 1.00 0.00 40 LYS A O 10
ATOM 12678 N N . LYS A 1 41 ? 2.509 8.690 5.640 1.00 0.00 41 LYS A N 10
ATOM 12679 C CA . LYS A 1 41 ? 1.188 8.145 5.375 1.00 0.00 41 LYS A CA 10
ATOM 12680 C C . LYS A 1 41 ? 0.541 8.925 4.230 1.00 0.00 41 LYS A C 10
ATOM 12681 O O . LYS A 1 41 ? 0.781 10.122 4.074 1.00 0.00 41 LYS A O 10
ATOM 12700 N N . VAL A 1 42 ? -0.271 8.216 3.458 1.00 0.00 42 VAL A N 10
ATOM 12701 C CA . VAL A 1 42 ? -0.955 8.827 2.331 1.00 0.00 42 VAL A CA 10
ATOM 12702 C C . VAL A 1 42 ? -2.281 8.102 2.093 1.00 0.00 42 VAL A C 10
ATOM 12703 O O . VAL A 1 42 ? -2.736 7.338 2.941 1.00 0.00 42 VAL A O 10
ATOM 12716 N N . ASN A 1 43 ? -2.864 8.370 0.933 1.00 0.00 43 ASN A N 10
ATOM 12717 C CA . ASN A 1 43 ? -4.129 7.752 0.572 1.00 0.00 43 ASN A CA 10
ATOM 12718 C C . ASN A 1 43 ? -3.861 6.505 -0.273 1.00 0.00 43 ASN A C 10
ATOM 12719 O O . ASN A 1 43 ? -3.310 6.600 -1.369 1.00 0.00 43 ASN A O 10
ATOM 12730 N N . LEU A 1 44 ? -4.262 5.365 0.269 1.00 0.00 44 LEU A N 10
ATOM 12731 C CA . LEU A 1 44 ? -4.071 4.100 -0.420 1.00 0.00 44 LEU A CA 10
ATOM 12732 C C . LEU A 1 44 ? -5.134 3.954 -1.511 1.00 0.00 44 LEU A C 10
ATOM 12733 O O . LEU A 1 44 ? -5.415 2.846 -1.964 1.00 0.00 44 LEU A O 10
ATOM 12749 N N . LYS A 1 45 ? -5.697 5.089 -1.900 1.00 0.00 45 LYS A N 10
ATOM 12750 C CA . LYS A 1 45 ? -6.723 5.100 -2.928 1.00 0.00 45 LYS A CA 10
ATOM 12751 C C . LYS A 1 45 ? -6.261 5.978 -4.093 1.00 0.00 45 LYS A C 10
ATOM 12752 O O . LYS A 1 45 ? -7.016 6.210 -5.037 1.00 0.00 45 LYS A O 10
ATOM 12771 N N . SER A 1 46 ? -5.024 6.439 -3.990 1.00 0.00 46 SER A N 10
ATOM 12772 C CA . SER A 1 46 ? -4.453 7.286 -5.024 1.00 0.00 46 SER A CA 10
ATOM 12773 C C . SER A 1 46 ? -3.049 6.796 -5.384 1.00 0.00 46 SER A C 10
ATOM 12774 O O . SER A 1 46 ? -2.320 6.302 -4.525 1.00 0.00 46 SER A O 10
ATOM 12782 N N . ILE A 1 47 ? -2.712 6.950 -6.657 1.00 0.00 47 ILE A N 10
ATOM 12783 C CA . ILE A 1 47 ? -1.408 6.529 -7.142 1.00 0.00 47 ILE A CA 10
ATOM 12784 C C . ILE A 1 47 ? -0.397 7.653 -6.912 1.00 0.00 47 ILE A C 10
ATOM 12785 O O . ILE A 1 47 ? 0.646 7.439 -6.295 1.00 0.00 47 ILE A O 10
ATOM 12801 N N . MET A 1 48 ? -0.739 8.828 -7.421 1.00 0.00 48 MET A N 10
ATOM 12802 C CA . MET A 1 48 ? 0.127 9.986 -7.279 1.00 0.00 48 MET A CA 10
ATOM 12803 C C . MET A 1 48 ? 0.816 9.991 -5.913 1.00 0.00 48 MET A C 10
ATOM 12804 O O . MET A 1 48 ? 1.940 10.473 -5.782 1.00 0.00 48 MET A O 10
ATOM 12818 N N . GLY A 1 49 ? 0.112 9.452 -4.929 1.00 0.00 49 GLY A N 10
ATOM 12819 C CA . GLY A 1 49 ? 0.642 9.387 -3.577 1.00 0.00 49 GLY A CA 10
ATOM 12820 C C . GLY A 1 49 ? 1.535 8.158 -3.395 1.00 0.00 49 GLY A C 10
ATOM 12821 O O . GLY A 1 49 ? 2.691 8.280 -2.996 1.00 0.00 49 GLY A O 10
ATOM 12825 N N . VAL A 1 50 ? 0.962 7.002 -3.696 1.00 0.00 50 VAL A N 10
ATOM 12826 C CA . VAL A 1 50 ? 1.692 5.751 -3.571 1.00 0.00 50 VAL A CA 10
ATOM 12827 C C . VAL A 1 50 ? 2.955 5.814 -4.432 1.00 0.00 50 VAL A C 10
ATOM 12828 O O . VAL A 1 50 ? 3.971 5.210 -4.093 1.00 0.00 50 VAL A O 10
ATOM 12841 N N . MET A 1 51 ? 2.850 6.551 -5.527 1.00 0.00 51 MET A N 10
ATOM 12842 C CA . MET A 1 51 ? 3.972 6.702 -6.438 1.00 0.00 51 MET A CA 10
ATOM 12843 C C . MET A 1 51 ? 5.013 7.670 -5.872 1.00 0.00 51 MET A C 10
ATOM 12844 O O . MET A 1 51 ? 6.206 7.373 -5.871 1.00 0.00 51 MET A O 10
ATOM 12858 N N . SER A 1 52 ? 4.522 8.808 -5.403 1.00 0.00 52 SER A N 10
ATOM 12859 C CA . SER A 1 52 ? 5.395 9.821 -4.835 1.00 0.00 52 SER A CA 10
ATOM 12860 C C . SER A 1 52 ? 5.850 9.397 -3.437 1.00 0.00 52 SER A C 10
ATOM 12861 O O . SER A 1 52 ? 6.518 10.159 -2.741 1.00 0.00 52 SER A O 10
ATOM 12869 N N . LEU A 1 53 ? 5.469 8.182 -3.070 1.00 0.00 53 LEU A N 10
ATOM 12870 C CA . LEU A 1 53 ? 5.828 7.647 -1.768 1.00 0.00 53 LEU A CA 10
ATOM 12871 C C . LEU A 1 53 ? 7.235 7.048 -1.839 1.00 0.00 53 LEU A C 10
ATOM 12872 O O . LEU A 1 53 ? 7.688 6.405 -0.892 1.00 0.00 53 LEU A O 10
ATOM 12888 N N . GLY A 1 54 ? 7.886 7.280 -2.968 1.00 0.00 54 GLY A N 10
ATOM 12889 C CA . GLY A 1 54 ? 9.231 6.771 -3.175 1.00 0.00 54 GLY A CA 10
ATOM 12890 C C . GLY A 1 54 ? 9.409 5.404 -2.510 1.00 0.00 54 GLY A C 10
ATOM 12891 O O . GLY A 1 54 ? 10.394 5.173 -1.812 1.00 0.00 54 GLY A O 10
ATOM 12895 N N . VAL A 1 55 ? 8.439 4.534 -2.752 1.00 0.00 55 VAL A N 10
ATOM 12896 C CA . VAL A 1 55 ? 8.475 3.197 -2.187 1.00 0.00 55 VAL A CA 10
ATOM 12897 C C . VAL A 1 55 ? 9.681 2.442 -2.750 1.00 0.00 55 VAL A C 10
ATOM 12898 O O . VAL A 1 55 ? 9.522 1.421 -3.417 1.00 0.00 55 VAL A O 10
ATOM 12911 N N . GLY A 1 56 ? 10.859 2.973 -2.460 1.00 0.00 56 GLY A N 10
ATOM 12912 C CA . GLY A 1 56 ? 12.092 2.363 -2.929 1.00 0.00 56 GLY A CA 10
ATOM 12913 C C . GLY A 1 56 ? 12.308 0.995 -2.278 1.00 0.00 56 GLY A C 10
ATOM 12914 O O . GLY A 1 56 ? 11.622 0.644 -1.320 1.00 0.00 56 GLY A O 10
ATOM 12918 N N . LYS A 1 57 ? 13.266 0.260 -2.824 1.00 0.00 57 LYS A N 10
ATOM 12919 C CA . LYS A 1 57 ? 13.581 -1.061 -2.309 1.00 0.00 57 LYS A CA 10
ATOM 12920 C C . LYS A 1 57 ? 14.266 -0.922 -0.948 1.00 0.00 57 LYS A C 10
ATOM 12921 O O . LYS A 1 57 ? 14.796 0.138 -0.620 1.00 0.00 57 LYS A O 10
ATOM 12940 N N . ASP A 1 58 ? 14.233 -2.009 -0.190 1.00 0.00 58 ASP A N 10
ATOM 12941 C CA . ASP A 1 58 ? 14.843 -2.022 1.127 1.00 0.00 58 ASP A CA 10
ATOM 12942 C C . ASP A 1 58 ? 14.113 -1.029 2.033 1.00 0.00 58 ASP A C 10
ATOM 12943 O O . ASP A 1 58 ? 14.525 -0.797 3.168 1.00 0.00 58 ASP A O 10
ATOM 12953 N N . ALA A 1 59 ? 13.038 -0.469 1.497 1.00 0.00 59 ALA A N 10
ATOM 12954 C CA . ALA A 1 59 ? 12.245 0.494 2.243 1.00 0.00 59 ALA A CA 10
ATOM 12955 C C . ALA A 1 59 ? 11.022 -0.209 2.836 1.00 0.00 59 ALA A C 10
ATOM 12956 O O . ALA A 1 59 ? 10.391 -1.030 2.172 1.00 0.00 59 ALA A O 10
ATOM 12963 N N . GLU A 1 60 ? 10.723 0.140 4.078 1.00 0.00 60 GLU A N 10
ATOM 12964 C CA . GLU A 1 60 ? 9.586 -0.448 4.768 1.00 0.00 60 GLU A CA 10
ATOM 12965 C C . GLU A 1 60 ? 8.367 0.469 4.656 1.00 0.00 60 GLU A C 10
ATOM 12966 O O . GLU A 1 60 ? 8.419 1.632 5.057 1.00 0.00 60 GLU A O 10
ATOM 12979 N N . ILE A 1 61 ? 7.296 -0.088 4.109 1.00 0.00 61 ILE A N 10
ATOM 12980 C CA . ILE A 1 61 ? 6.065 0.666 3.940 1.00 0.00 61 ILE A CA 10
ATOM 12981 C C . ILE A 1 61 ? 4.996 0.105 4.880 1.00 0.00 61 ILE A C 10
ATOM 12982 O O . ILE A 1 61 ? 5.217 -0.906 5.544 1.00 0.00 61 ILE A O 10
ATOM 12998 N N . THR A 1 62 ? 3.859 0.786 4.905 1.00 0.00 62 THR A N 10
ATOM 12999 C CA . THR A 1 62 ? 2.756 0.369 5.753 1.00 0.00 62 THR A CA 10
ATOM 13000 C C . THR A 1 62 ? 1.422 0.813 5.148 1.00 0.00 62 THR A C 10
ATOM 13001 O O . THR A 1 62 ? 1.375 1.761 4.367 1.00 0.00 62 THR A O 10
ATOM 13012 N N . ILE A 1 63 ? 0.370 0.104 5.533 1.00 0.00 63 ILE A N 10
ATOM 13013 C CA . ILE A 1 63 ? -0.961 0.413 5.038 1.00 0.00 63 ILE A CA 10
ATOM 13014 C C . ILE A 1 63 ? -1.964 0.308 6.188 1.00 0.00 63 ILE A C 10
ATOM 13015 O O . ILE A 1 63 ? -1.925 -0.642 6.968 1.00 0.00 63 ILE A O 10
ATOM 13031 N N . TYR A 1 64 ? -2.841 1.301 6.258 1.00 0.00 64 TYR A N 10
ATOM 13032 C CA . TYR A 1 64 ? -3.853 1.332 7.300 1.00 0.00 64 TYR A CA 10
ATOM 13033 C C . TYR A 1 64 ? -5.234 0.997 6.733 1.00 0.00 64 TYR A C 10
ATOM 13034 O O . TYR A 1 64 ? -5.456 1.100 5.527 1.00 0.00 64 TYR A O 10
ATOM 13052 N N . ALA A 1 65 ? -6.127 0.603 7.629 1.00 0.00 65 ALA A N 10
ATOM 13053 C CA . ALA A 1 65 ? -7.481 0.252 7.234 1.00 0.00 65 ALA A CA 10
ATOM 13054 C C . ALA A 1 65 ? -8.421 0.444 8.425 1.00 0.00 65 ALA A C 10
ATOM 13055 O O . ALA A 1 65 ? -8.229 -0.167 9.476 1.00 0.00 65 ALA A O 10
ATOM 13062 N N . ASP A 1 66 ? -9.417 1.293 8.221 1.00 0.00 66 ASP A N 10
ATOM 13063 C CA . ASP A 1 66 ? -10.388 1.572 9.266 1.00 0.00 66 ASP A CA 10
ATOM 13064 C C . ASP A 1 66 ? -11.798 1.486 8.680 1.00 0.00 66 ASP A C 10
ATOM 13065 O O . ASP A 1 66 ? -12.312 2.467 8.144 1.00 0.00 66 ASP A O 10
ATOM 13075 N N . GLY A 1 67 ? -12.386 0.305 8.803 1.00 0.00 67 GLY A N 10
ATOM 13076 C CA . GLY A 1 67 ? -13.727 0.079 8.293 1.00 0.00 67 GLY A CA 10
ATOM 13077 C C . GLY A 1 67 ? -14.295 -1.243 8.812 1.00 0.00 67 GLY A C 10
ATOM 13078 O O . GLY A 1 67 ? -13.987 -1.661 9.928 1.00 0.00 67 GLY A O 10
ATOM 13082 N N . SER A 1 68 ? -15.116 -1.866 7.979 1.00 0.00 68 SER A N 10
ATOM 13083 C CA . SER A 1 68 ? -15.731 -3.132 8.341 1.00 0.00 68 SER A CA 10
ATOM 13084 C C . SER A 1 68 ? -14.899 -4.293 7.790 1.00 0.00 68 SER A C 10
ATOM 13085 O O . SER A 1 68 ? -14.891 -5.381 8.363 1.00 0.00 68 SER A O 10
ATOM 13093 N N . ASP A 1 69 ? -14.220 -4.021 6.685 1.00 0.00 69 ASP A N 10
ATOM 13094 C CA . ASP A 1 69 ? -13.388 -5.029 6.051 1.00 0.00 69 ASP A CA 10
ATOM 13095 C C . ASP A 1 69 ? -11.918 -4.620 6.170 1.00 0.00 69 ASP A C 10
ATOM 13096 O O . ASP A 1 69 ? -11.044 -5.252 5.579 1.00 0.00 69 ASP A O 10
ATOM 13106 N N . GLU A 1 70 ? -11.692 -3.564 6.937 1.00 0.00 70 GLU A N 10
ATOM 13107 C CA . GLU A 1 70 ? -10.344 -3.062 7.140 1.00 0.00 70 GLU A CA 10
ATOM 13108 C C . GLU A 1 70 ? -9.341 -4.218 7.138 1.00 0.00 70 GLU A C 10
ATOM 13109 O O . GLU A 1 70 ? -8.339 -4.174 6.427 1.00 0.00 70 GLU A O 10
ATOM 13122 N N . SER A 1 71 ? -9.647 -5.226 7.942 1.00 0.00 71 SER A N 10
ATOM 13123 C CA . SER A 1 71 ? -8.786 -6.391 8.042 1.00 0.00 71 SER A CA 10
ATOM 13124 C C . SER A 1 71 ? -8.738 -7.124 6.699 1.00 0.00 71 SER A C 10
ATOM 13125 O O . SER A 1 71 ? -7.668 -7.523 6.244 1.00 0.00 71 SER A O 10
ATOM 13133 N N . ASP A 1 72 ? -9.911 -7.277 6.103 1.00 0.00 72 ASP A N 10
ATOM 13134 C CA . ASP A 1 72 ? -10.016 -7.952 4.821 1.00 0.00 72 ASP A CA 10
ATOM 13135 C C . ASP A 1 72 ? -9.198 -7.189 3.777 1.00 0.00 72 ASP A C 10
ATOM 13136 O O . ASP A 1 72 ? -8.581 -7.794 2.902 1.00 0.00 72 ASP A O 10
ATOM 13146 N N . ALA A 1 73 ? -9.220 -5.870 3.904 1.00 0.00 73 ALA A N 10
ATOM 13147 C CA . ALA A 1 73 ? -8.488 -5.017 2.984 1.00 0.00 73 ALA A CA 10
ATOM 13148 C C . ALA A 1 73 ? -6.987 -5.163 3.244 1.00 0.00 73 ALA A C 10
ATOM 13149 O O . ALA A 1 73 ? -6.184 -5.115 2.313 1.00 0.00 73 ALA A O 10
ATOM 13156 N N . ILE A 1 74 ? -6.653 -5.337 4.514 1.00 0.00 74 ILE A N 10
ATOM 13157 C CA . ILE A 1 74 ? -5.263 -5.489 4.908 1.00 0.00 74 ILE A CA 10
ATOM 13158 C C . ILE A 1 74 ? -4.762 -6.867 4.471 1.00 0.00 74 ILE A C 10
ATOM 13159 O O . ILE A 1 74 ? -3.593 -7.023 4.120 1.00 0.00 74 ILE A O 10
ATOM 13175 N N . GLN A 1 75 ? -5.670 -7.831 4.507 1.00 0.00 75 GLN A N 10
ATOM 13176 C CA . GLN A 1 75 ? -5.334 -9.190 4.118 1.00 0.00 75 GLN A CA 10
ATOM 13177 C C . GLN A 1 75 ? -5.134 -9.275 2.603 1.00 0.00 75 GLN A C 10
ATOM 13178 O O . GLN A 1 75 ? -4.364 -10.105 2.122 1.00 0.00 75 GLN A O 10
ATOM 13192 N N . ALA A 1 76 ? -5.841 -8.407 1.896 1.00 0.00 76 ALA A N 10
ATOM 13193 C CA . ALA A 1 76 ? -5.751 -8.373 0.446 1.00 0.00 76 ALA A CA 10
ATOM 13194 C C . ALA A 1 76 ? -4.467 -7.650 0.036 1.00 0.00 76 ALA A C 10
ATOM 13195 O O . ALA A 1 76 ? -3.781 -8.074 -0.893 1.00 0.00 76 ALA A O 10
ATOM 13202 N N . ILE A 1 77 ? -4.181 -6.570 0.749 1.00 0.00 77 ILE A N 10
ATOM 13203 C CA . ILE A 1 77 ? -2.992 -5.783 0.469 1.00 0.00 77 ILE A CA 10
ATOM 13204 C C . ILE A 1 77 ? -1.766 -6.699 0.480 1.00 0.00 77 ILE A C 10
ATOM 13205 O O . ILE A 1 77 ? -1.179 -6.969 -0.567 1.00 0.00 77 ILE A O 10
ATOM 13221 N N . SER A 1 78 ? -1.415 -7.150 1.675 1.00 0.00 78 SER A N 10
ATOM 13222 C CA . SER A 1 78 ? -0.269 -8.030 1.835 1.00 0.00 78 SER A CA 10
ATOM 13223 C C . SER A 1 78 ? -0.229 -9.050 0.695 1.00 0.00 78 SER A C 10
ATOM 13224 O O . SER A 1 78 ? 0.847 -9.444 0.249 1.00 0.00 78 SER A O 10
ATOM 13232 N N . ASP A 1 79 ? -1.415 -9.446 0.257 1.00 0.00 79 ASP A N 10
ATOM 13233 C CA . ASP A 1 79 ? -1.528 -10.414 -0.822 1.00 0.00 79 ASP A CA 10
ATOM 13234 C C . ASP A 1 79 ? -1.083 -9.763 -2.133 1.00 0.00 79 ASP A C 10
ATOM 13235 O O . ASP A 1 79 ? -0.260 -10.320 -2.858 1.00 0.00 79 ASP A O 10
ATOM 13245 N N . VAL A 1 80 ? -1.646 -8.593 -2.397 1.00 0.00 80 VAL A N 10
ATOM 13246 C CA . VAL A 1 80 ? -1.316 -7.861 -3.609 1.00 0.00 80 VAL A CA 10
ATOM 13247 C C . VAL A 1 80 ? 0.172 -7.510 -3.597 1.00 0.00 80 VAL A C 10
ATOM 13248 O O . VAL A 1 80 ? 0.834 -7.565 -4.634 1.00 0.00 80 VAL A O 10
ATOM 13261 N N . LEU A 1 81 ? 0.656 -7.156 -2.416 1.00 0.00 81 LEU A N 10
ATOM 13262 C CA . LEU A 1 81 ? 2.055 -6.796 -2.257 1.00 0.00 81 LEU A CA 10
ATOM 13263 C C . LEU A 1 81 ? 2.931 -7.993 -2.629 1.00 0.00 81 LEU A C 10
ATOM 13264 O O . LEU A 1 81 ? 3.828 -7.876 -3.463 1.00 0.00 81 LEU A O 10
ATOM 13280 N N . SER A 1 82 ? 2.641 -9.118 -1.992 1.00 0.00 82 SER A N 10
ATOM 13281 C CA . SER A 1 82 ? 3.391 -10.336 -2.244 1.00 0.00 82 SER A CA 10
ATOM 13282 C C . SER A 1 82 ? 3.024 -10.902 -3.619 1.00 0.00 82 SER A C 10
ATOM 13283 O O . SER A 1 82 ? 3.845 -11.547 -4.267 1.00 0.00 82 SER A O 10
ATOM 13291 N N . LYS A 1 83 ? 1.790 -10.637 -4.022 1.00 0.00 83 LYS A N 10
ATOM 13292 C CA . LYS A 1 83 ? 1.304 -11.110 -5.306 1.00 0.00 83 LYS A CA 10
ATOM 13293 C C . LYS A 1 83 ? 2.235 -10.612 -6.413 1.00 0.00 83 LYS A C 10
ATOM 13294 O O . LYS A 1 83 ? 2.554 -11.354 -7.341 1.00 0.00 83 LYS A O 10
ATOM 13313 N N . GLU A 1 84 ? 2.643 -9.359 -6.279 1.00 0.00 84 GLU A N 10
ATOM 13314 C CA . GLU A 1 84 ? 3.531 -8.753 -7.257 1.00 0.00 84 GLU A CA 10
ATOM 13315 C C . GLU A 1 84 ? 4.984 -9.136 -6.965 1.00 0.00 84 GLU A C 10
ATOM 13316 O O . GLU A 1 84 ? 5.734 -9.478 -7.877 1.00 0.00 84 GLU A O 10
ATOM 13329 N N . GLY A 1 85 ? 5.336 -9.064 -5.689 1.00 0.00 85 GLY A N 10
ATOM 13330 C CA . GLY A 1 85 ? 6.684 -9.400 -5.266 1.00 0.00 85 GLY A CA 10
ATOM 13331 C C . GLY A 1 85 ? 7.459 -8.144 -4.859 1.00 0.00 85 GLY A C 10
ATOM 13332 O O . GLY A 1 85 ? 8.689 -8.132 -4.890 1.00 0.00 85 GLY A O 10
ATOM 13336 N N . LEU A 1 86 ? 6.707 -7.119 -4.486 1.00 0.00 86 LEU A N 10
ATOM 13337 C CA . LEU A 1 86 ? 7.308 -5.862 -4.074 1.00 0.00 86 LEU A CA 10
ATOM 13338 C C . LEU A 1 86 ? 7.848 -6.003 -2.649 1.00 0.00 86 LEU A C 10
ATOM 13339 O O . LEU A 1 86 ? 8.659 -5.191 -2.206 1.00 0.00 86 LEU A O 10
ATOM 13355 N N . THR A 1 87 ? 7.376 -7.040 -1.972 1.00 0.00 87 THR A N 10
ATOM 13356 C CA . THR A 1 87 ? 7.802 -7.298 -0.606 1.00 0.00 87 THR A CA 10
ATOM 13357 C C . THR A 1 87 ? 8.133 -8.779 -0.422 1.00 0.00 87 THR A C 10
ATOM 13358 O O . THR A 1 87 ? 7.789 -9.606 -1.266 1.00 0.00 87 THR A O 10
ATOM 13369 N N . LYS A 1 88 ? 8.799 -9.071 0.685 1.00 0.00 88 LYS A N 10
ATOM 13370 C CA . LYS A 1 88 ? 9.182 -10.439 0.991 1.00 0.00 88 LYS A CA 10
ATOM 13371 C C . LYS A 1 88 ? 9.608 -11.145 -0.297 1.00 0.00 88 LYS A C 10
ATOM 13372 O O . LYS A 1 88 ? 8.842 -11.919 -0.869 1.00 0.00 88 LYS A O 10
ATOM 13391 N N . MET A 1 1 ? -8.231 1.316 14.117 1.00 0.00 1 MET A N 11
ATOM 13392 C CA . MET A 1 1 ? -8.073 1.015 12.705 1.00 0.00 1 MET A CA 11
ATOM 13393 C C . MET A 1 1 ? -7.018 -0.071 12.491 1.00 0.00 1 MET A C 11
ATOM 13394 O O . MET A 1 1 ? -6.128 -0.250 13.322 1.00 0.00 1 MET A O 11
ATOM 13408 N N . GLU A 1 2 ? -7.150 -0.769 11.373 1.00 0.00 2 GLU A N 11
ATOM 13409 C CA . GLU A 1 2 ? -6.218 -1.833 11.038 1.00 0.00 2 GLU A CA 11
ATOM 13410 C C . GLU A 1 2 ? -5.040 -1.276 10.239 1.00 0.00 2 GLU A C 11
ATOM 13411 O O . GLU A 1 2 ? -5.153 -0.224 9.611 1.00 0.00 2 GLU A O 11
ATOM 13424 N N . GLN A 1 3 ? -3.934 -2.004 10.289 1.00 0.00 3 GLN A N 11
ATOM 13425 C CA . GLN A 1 3 ? -2.736 -1.596 9.576 1.00 0.00 3 GLN A CA 11
ATOM 13426 C C . GLN A 1 3 ? -1.813 -2.796 9.357 1.00 0.00 3 GLN A C 11
ATOM 13427 O O . GLN A 1 3 ? -1.999 -3.846 9.970 1.00 0.00 3 GLN A O 11
ATOM 13441 N N . ASN A 1 4 ? -0.838 -2.600 8.482 1.00 0.00 4 ASN A N 11
ATOM 13442 C CA . ASN A 1 4 ? 0.114 -3.654 8.175 1.00 0.00 4 ASN A CA 11
ATOM 13443 C C . ASN A 1 4 ? 1.369 -3.037 7.554 1.00 0.00 4 ASN A C 11
ATOM 13444 O O . ASN A 1 4 ? 1.275 -2.212 6.645 1.00 0.00 4 ASN A O 11
ATOM 13455 N N . SER A 1 5 ? 2.514 -3.459 8.069 1.00 0.00 5 SER A N 11
ATOM 13456 C CA . SER A 1 5 ? 3.787 -2.958 7.576 1.00 0.00 5 SER A CA 11
ATOM 13457 C C . SER A 1 5 ? 4.437 -3.994 6.657 1.00 0.00 5 SER A C 11
ATOM 13458 O O . SER A 1 5 ? 4.119 -5.181 6.730 1.00 0.00 5 SER A O 11
ATOM 13466 N N . TYR A 1 6 ? 5.335 -3.509 5.813 1.00 0.00 6 TYR A N 11
ATOM 13467 C CA . TYR A 1 6 ? 6.033 -4.378 4.881 1.00 0.00 6 TYR A CA 11
ATOM 13468 C C . TYR A 1 6 ? 7.378 -3.775 4.471 1.00 0.00 6 TYR A C 11
ATOM 13469 O O . TYR A 1 6 ? 7.720 -2.670 4.888 1.00 0.00 6 TYR A O 11
ATOM 13487 N N . VAL A 1 7 ? 8.105 -4.528 3.657 1.00 0.00 7 VAL A N 11
ATOM 13488 C CA . VAL A 1 7 ? 9.405 -4.081 3.186 1.00 0.00 7 VAL A CA 11
ATOM 13489 C C . VAL A 1 7 ? 9.459 -4.203 1.662 1.00 0.00 7 VAL A C 11
ATOM 13490 O O . VAL A 1 7 ? 9.015 -5.204 1.099 1.00 0.00 7 VAL A O 11
ATOM 13503 N N . ILE A 1 8 ? 10.005 -3.171 1.037 1.00 0.00 8 ILE A N 11
ATOM 13504 C CA . ILE A 1 8 ? 10.124 -3.149 -0.411 1.00 0.00 8 ILE A CA 11
ATOM 13505 C C . ILE A 1 8 ? 11.344 -3.969 -0.831 1.00 0.00 8 ILE A C 11
ATOM 13506 O O . ILE A 1 8 ? 12.447 -3.747 -0.333 1.00 0.00 8 ILE A O 11
ATOM 13522 N N . ILE A 1 9 ? 11.107 -4.902 -1.742 1.00 0.00 9 ILE A N 11
ATOM 13523 C CA . ILE A 1 9 ? 12.174 -5.756 -2.235 1.00 0.00 9 ILE A CA 11
ATOM 13524 C C . ILE A 1 9 ? 12.280 -5.608 -3.753 1.00 0.00 9 ILE A C 11
ATOM 13525 O O . ILE A 1 9 ? 13.125 -6.241 -4.385 1.00 0.00 9 ILE A O 11
ATOM 13541 N N . ASP A 1 10 ? 11.411 -4.768 -4.297 1.00 0.00 10 ASP A N 11
ATOM 13542 C CA . ASP A 1 10 ? 11.398 -4.528 -5.730 1.00 0.00 10 ASP A CA 11
ATOM 13543 C C . ASP A 1 10 ? 12.248 -3.297 -6.044 1.00 0.00 10 ASP A C 11
ATOM 13544 O O . ASP A 1 10 ? 12.018 -2.221 -5.493 1.00 0.00 10 ASP A O 11
ATOM 13554 N N . GLU A 1 11 ? 13.214 -3.493 -6.929 1.00 0.00 11 GLU A N 11
ATOM 13555 C CA . GLU A 1 11 ? 14.100 -2.412 -7.324 1.00 0.00 11 GLU A CA 11
ATOM 13556 C C . GLU A 1 11 ? 13.332 -1.364 -8.132 1.00 0.00 11 GLU A C 11
ATOM 13557 O O . GLU A 1 11 ? 13.866 -0.300 -8.440 1.00 0.00 11 GLU A O 11
ATOM 13570 N N . THR A 1 12 ? 12.091 -1.702 -8.451 1.00 0.00 12 THR A N 11
ATOM 13571 C CA . THR A 1 12 ? 11.244 -0.804 -9.216 1.00 0.00 12 THR A CA 11
ATOM 13572 C C . THR A 1 12 ? 10.461 0.119 -8.280 1.00 0.00 12 THR A C 11
ATOM 13573 O O . THR A 1 12 ? 9.887 1.113 -8.720 1.00 0.00 12 THR A O 11
ATOM 13584 N N . GLY A 1 13 ? 10.464 -0.244 -7.005 1.00 0.00 13 GLY A N 11
ATOM 13585 C CA . GLY A 1 13 ? 9.762 0.538 -6.003 1.00 0.00 13 GLY A CA 11
ATOM 13586 C C . GLY A 1 13 ? 8.290 0.719 -6.381 1.00 0.00 13 GLY A C 11
ATOM 13587 O O . GLY A 1 13 ? 7.979 1.288 -7.426 1.00 0.00 13 GLY A O 11
ATOM 13591 N N . ILE A 1 14 ? 7.423 0.225 -5.510 1.00 0.00 14 ILE A N 11
ATOM 13592 C CA . ILE A 1 14 ? 5.992 0.324 -5.739 1.00 0.00 14 ILE A CA 11
ATOM 13593 C C . ILE A 1 14 ? 5.717 1.445 -6.744 1.00 0.00 14 ILE A C 11
ATOM 13594 O O . ILE A 1 14 ? 5.872 2.623 -6.423 1.00 0.00 14 ILE A O 11
ATOM 13610 N N . HIS A 1 15 ? 5.316 1.040 -7.940 1.00 0.00 15 HIS A N 11
ATOM 13611 C CA . HIS A 1 15 ? 5.020 1.995 -8.993 1.00 0.00 15 HIS A CA 11
ATOM 13612 C C . HIS A 1 15 ? 3.509 2.047 -9.228 1.00 0.00 15 HIS A C 11
ATOM 13613 O O . HIS A 1 15 ? 2.735 1.522 -8.429 1.00 0.00 15 HIS A O 11
ATOM 13627 N N . ALA A 1 16 ? 3.134 2.685 -10.328 1.00 0.00 16 ALA A N 11
ATOM 13628 C CA . ALA A 1 16 ? 1.730 2.812 -10.678 1.00 0.00 16 ALA A CA 11
ATOM 13629 C C . ALA A 1 16 ? 1.158 1.427 -10.988 1.00 0.00 16 ALA A C 11
ATOM 13630 O O . ALA A 1 16 ? -0.028 1.181 -10.778 1.00 0.00 16 ALA A O 11
ATOM 13637 N N . ARG A 1 17 ? 2.030 0.560 -11.482 1.00 0.00 17 ARG A N 11
ATOM 13638 C CA . ARG A 1 17 ? 1.627 -0.794 -11.823 1.00 0.00 17 ARG A CA 11
ATOM 13639 C C . ARG A 1 17 ? 0.972 -1.472 -10.617 1.00 0.00 17 ARG A C 11
ATOM 13640 O O . ARG A 1 17 ? -0.216 -1.785 -10.645 1.00 0.00 17 ARG A O 11
ATOM 13661 N N . PRO A 1 18 ? 1.800 -1.684 -9.558 1.00 0.00 18 PRO A N 11
ATOM 13662 C CA . PRO A 1 18 ? 1.315 -2.319 -8.345 1.00 0.00 18 PRO A CA 11
ATOM 13663 C C . PRO A 1 18 ? 0.457 -1.353 -7.526 1.00 0.00 18 PRO A C 11
ATOM 13664 O O . PRO A 1 18 ? -0.655 -1.693 -7.122 1.00 0.00 18 PRO A O 11
ATOM 13675 N N . ALA A 1 19 ? 1.006 -0.168 -7.304 1.00 0.00 19 ALA A N 11
ATOM 13676 C CA . ALA A 1 19 ? 0.305 0.850 -6.540 1.00 0.00 19 ALA A CA 11
ATOM 13677 C C . ALA A 1 19 ? -1.169 0.865 -6.949 1.00 0.00 19 ALA A C 11
ATOM 13678 O O . ALA A 1 19 ? -2.039 1.192 -6.143 1.00 0.00 19 ALA A O 11
ATOM 13685 N N . THR A 1 20 ? -1.406 0.505 -8.202 1.00 0.00 20 THR A N 11
ATOM 13686 C CA . THR A 1 20 ? -2.760 0.472 -8.729 1.00 0.00 20 THR A CA 11
ATOM 13687 C C . THR A 1 20 ? -3.557 -0.660 -8.079 1.00 0.00 20 THR A C 11
ATOM 13688 O O . THR A 1 20 ? -4.603 -0.420 -7.476 1.00 0.00 20 THR A O 11
ATOM 13699 N N . MET A 1 21 ? -3.035 -1.868 -8.223 1.00 0.00 21 MET A N 11
ATOM 13700 C CA . MET A 1 21 ? -3.685 -3.038 -7.657 1.00 0.00 21 MET A CA 11
ATOM 13701 C C . MET A 1 21 ? -3.897 -2.873 -6.151 1.00 0.00 21 MET A C 11
ATOM 13702 O O . MET A 1 21 ? -4.978 -3.158 -5.638 1.00 0.00 21 MET A O 11
ATOM 13716 N N . LEU A 1 22 ? -2.848 -2.413 -5.486 1.00 0.00 22 LEU A N 11
ATOM 13717 C CA . LEU A 1 22 ? -2.905 -2.207 -4.049 1.00 0.00 22 LEU A CA 11
ATOM 13718 C C . LEU A 1 22 ? -3.988 -1.174 -3.729 1.00 0.00 22 LEU A C 11
ATOM 13719 O O . LEU A 1 22 ? -4.838 -1.407 -2.871 1.00 0.00 22 LEU A O 11
ATOM 13735 N N . VAL A 1 23 ? -3.922 -0.056 -4.436 1.00 0.00 23 VAL A N 11
ATOM 13736 C CA . VAL A 1 23 ? -4.887 1.012 -4.239 1.00 0.00 23 VAL A CA 11
ATOM 13737 C C . VAL A 1 23 ? -6.282 0.510 -4.614 1.00 0.00 23 VAL A C 11
ATOM 13738 O O . VAL A 1 23 ? -7.257 0.802 -3.925 1.00 0.00 23 VAL A O 11
ATOM 13751 N N . GLN A 1 24 ? -6.332 -0.237 -5.707 1.00 0.00 24 GLN A N 11
ATOM 13752 C CA . GLN A 1 24 ? -7.593 -0.784 -6.183 1.00 0.00 24 GLN A CA 11
ATOM 13753 C C . GLN A 1 24 ? -8.189 -1.729 -5.138 1.00 0.00 24 GLN A C 11
ATOM 13754 O O . GLN A 1 24 ? -9.267 -1.469 -4.605 1.00 0.00 24 GLN A O 11
ATOM 13768 N N . THR A 1 25 ? -7.464 -2.805 -4.876 1.00 0.00 25 THR A N 11
ATOM 13769 C CA . THR A 1 25 ? -7.908 -3.790 -3.905 1.00 0.00 25 THR A CA 11
ATOM 13770 C C . THR A 1 25 ? -8.191 -3.121 -2.557 1.00 0.00 25 THR A C 11
ATOM 13771 O O . THR A 1 25 ? -8.948 -3.649 -1.746 1.00 0.00 25 THR A O 11
ATOM 13782 N N . ALA A 1 26 ? -7.565 -1.969 -2.363 1.00 0.00 26 ALA A N 11
ATOM 13783 C CA . ALA A 1 26 ? -7.740 -1.222 -1.128 1.00 0.00 26 ALA A CA 11
ATOM 13784 C C . ALA A 1 26 ? -9.167 -0.675 -1.067 1.00 0.00 26 ALA A C 11
ATOM 13785 O O . ALA A 1 26 ? -9.908 -0.963 -0.128 1.00 0.00 26 ALA A O 11
ATOM 13792 N N . SER A 1 27 ? -9.511 0.107 -2.081 1.00 0.00 27 SER A N 11
ATOM 13793 C CA . SER A 1 27 ? -10.837 0.698 -2.153 1.00 0.00 27 SER A CA 11
ATOM 13794 C C . SER A 1 27 ? -11.859 -0.360 -2.575 1.00 0.00 27 SER A C 11
ATOM 13795 O O . SER A 1 27 ? -12.958 -0.420 -2.026 1.00 0.00 27 SER A O 11
ATOM 13803 N N . LYS A 1 28 ? -11.461 -1.167 -3.547 1.00 0.00 28 LYS A N 11
ATOM 13804 C CA . LYS A 1 28 ? -12.329 -2.219 -4.049 1.00 0.00 28 LYS A CA 11
ATOM 13805 C C . LYS A 1 28 ? -13.192 -2.751 -2.904 1.00 0.00 28 LYS A C 11
ATOM 13806 O O . LYS A 1 28 ? -14.356 -3.096 -3.108 1.00 0.00 28 LYS A O 11
ATOM 13825 N N . PHE A 1 29 ? -12.591 -2.800 -1.724 1.00 0.00 29 PHE A N 11
ATOM 13826 C CA . PHE A 1 29 ? -13.291 -3.284 -0.547 1.00 0.00 29 PHE A CA 11
ATOM 13827 C C . PHE A 1 29 ? -14.314 -2.257 -0.057 1.00 0.00 29 PHE A C 11
ATOM 13828 O O . PHE A 1 29 ? -15.483 -2.310 -0.436 1.00 0.00 29 PHE A O 11
ATOM 13845 N N . ASP A 1 30 ? -13.837 -1.346 0.779 1.00 0.00 30 ASP A N 11
ATOM 13846 C CA . ASP A 1 30 ? -14.695 -0.309 1.325 1.00 0.00 30 ASP A CA 11
ATOM 13847 C C . ASP A 1 30 ? -13.926 0.476 2.389 1.00 0.00 30 ASP A C 11
ATOM 13848 O O . ASP A 1 30 ? -13.749 1.687 2.266 1.00 0.00 30 ASP A O 11
ATOM 13858 N N . SER A 1 31 ? -13.486 -0.245 3.410 1.00 0.00 31 SER A N 11
ATOM 13859 C CA . SER A 1 31 ? -12.740 0.369 4.494 1.00 0.00 31 SER A CA 11
ATOM 13860 C C . SER A 1 31 ? -11.835 1.474 3.946 1.00 0.00 31 SER A C 11
ATOM 13861 O O . SER A 1 31 ? -11.491 1.472 2.765 1.00 0.00 31 SER A O 11
ATOM 13869 N N . ASP A 1 32 ? -11.474 2.393 4.831 1.00 0.00 32 ASP A N 11
ATOM 13870 C CA . ASP A 1 32 ? -10.616 3.502 4.450 1.00 0.00 32 ASP A CA 11
ATOM 13871 C C . ASP A 1 32 ? -9.157 3.127 4.718 1.00 0.00 32 ASP A C 11
ATOM 13872 O O . ASP A 1 32 ? -8.608 3.463 5.767 1.00 0.00 32 ASP A O 11
ATOM 13882 N N . ILE A 1 33 ? -8.570 2.434 3.753 1.00 0.00 33 ILE A N 11
ATOM 13883 C CA . ILE A 1 33 ? -7.186 2.010 3.871 1.00 0.00 33 ILE A CA 11
ATOM 13884 C C . ILE A 1 33 ? -6.266 3.189 3.547 1.00 0.00 33 ILE A C 11
ATOM 13885 O O . ILE A 1 33 ? -6.577 4.003 2.680 1.00 0.00 33 ILE A O 11
ATOM 13901 N N . GLN A 1 34 ? -5.151 3.242 4.262 1.00 0.00 34 GLN A N 11
ATOM 13902 C CA . GLN A 1 34 ? -4.184 4.308 4.061 1.00 0.00 34 GLN A CA 11
ATOM 13903 C C . GLN A 1 34 ? -2.788 3.723 3.841 1.00 0.00 34 GLN A C 11
ATOM 13904 O O . GLN A 1 34 ? -2.452 2.681 4.404 1.00 0.00 34 GLN A O 11
ATOM 13918 N N . LEU A 1 35 ? -2.012 4.417 3.023 1.00 0.00 35 LEU A N 11
ATOM 13919 C CA . LEU A 1 35 ? -0.660 3.979 2.721 1.00 0.00 35 LEU A CA 11
ATOM 13920 C C . LEU A 1 35 ? 0.329 4.747 3.603 1.00 0.00 35 LEU A C 11
ATOM 13921 O O . LEU A 1 35 ? 0.195 5.957 3.782 1.00 0.00 35 LEU A O 11
ATOM 13937 N N . GLU A 1 36 ? 1.296 4.011 4.129 1.00 0.00 36 GLU A N 11
ATOM 13938 C CA . GLU A 1 36 ? 2.306 4.608 4.987 1.00 0.00 36 GLU A CA 11
ATOM 13939 C C . GLU A 1 36 ? 3.704 4.159 4.555 1.00 0.00 36 GLU A C 11
ATOM 13940 O O . GLU A 1 36 ? 3.869 3.065 4.018 1.00 0.00 36 GLU A O 11
ATOM 13953 N N . TYR A 1 37 ? 4.673 5.025 4.806 1.00 0.00 37 TYR A N 11
ATOM 13954 C CA . TYR A 1 37 ? 6.050 4.732 4.450 1.00 0.00 37 TYR A CA 11
ATOM 13955 C C . TYR A 1 37 ? 7.024 5.537 5.313 1.00 0.00 37 TYR A C 11
ATOM 13956 O O . TYR A 1 37 ? 7.166 6.745 5.134 1.00 0.00 37 TYR A O 11
ATOM 13974 N N . ASN A 1 38 ? 7.670 4.833 6.231 1.00 0.00 38 ASN A N 11
ATOM 13975 C CA . ASN A 1 38 ? 8.627 5.467 7.124 1.00 0.00 38 ASN A CA 11
ATOM 13976 C C . ASN A 1 38 ? 7.964 6.664 7.806 1.00 0.00 38 ASN A C 11
ATOM 13977 O O . ASN A 1 38 ? 8.512 7.766 7.805 1.00 0.00 38 ASN A O 11
ATOM 13988 N N . GLY A 1 39 ? 6.795 6.409 8.375 1.00 0.00 39 GLY A N 11
ATOM 13989 C CA . GLY A 1 39 ? 6.052 7.452 9.061 1.00 0.00 39 GLY A CA 11
ATOM 13990 C C . GLY A 1 39 ? 5.361 8.381 8.060 1.00 0.00 39 GLY A C 11
ATOM 13991 O O . GLY A 1 39 ? 4.742 9.370 8.451 1.00 0.00 39 GLY A O 11
ATOM 13995 N N . LYS A 1 40 ? 5.489 8.029 6.789 1.00 0.00 40 LYS A N 11
ATOM 13996 C CA . LYS A 1 40 ? 4.884 8.820 5.730 1.00 0.00 40 LYS A CA 11
ATOM 13997 C C . LYS A 1 40 ? 3.582 8.152 5.282 1.00 0.00 40 LYS A C 11
ATOM 13998 O O . LYS A 1 40 ? 3.592 7.291 4.404 1.00 0.00 40 LYS A O 11
ATOM 14017 N N . LYS A 1 41 ? 2.493 8.575 5.907 1.00 0.00 41 LYS A N 11
ATOM 14018 C CA . LYS A 1 41 ? 1.186 8.029 5.583 1.00 0.00 41 LYS A CA 11
ATOM 14019 C C . LYS A 1 41 ? 0.568 8.838 4.440 1.00 0.00 41 LYS A C 11
ATOM 14020 O O . LYS A 1 41 ? 0.836 10.031 4.304 1.00 0.00 41 LYS A O 11
ATOM 14039 N N . VAL A 1 42 ? -0.247 8.156 3.649 1.00 0.00 42 VAL A N 11
ATOM 14040 C CA . VAL A 1 42 ? -0.904 8.797 2.522 1.00 0.00 42 VAL A CA 11
ATOM 14041 C C . VAL A 1 42 ? -2.244 8.107 2.260 1.00 0.00 42 VAL A C 11
ATOM 14042 O O . VAL A 1 42 ? -2.736 7.357 3.102 1.00 0.00 42 VAL A O 11
ATOM 14055 N N . ASN A 1 43 ? -2.796 8.385 1.088 1.00 0.00 43 ASN A N 11
ATOM 14056 C CA . ASN A 1 43 ? -4.070 7.800 0.704 1.00 0.00 43 ASN A CA 11
ATOM 14057 C C . ASN A 1 43 ? -3.819 6.572 -0.172 1.00 0.00 43 ASN A C 11
ATOM 14058 O O . ASN A 1 43 ? -3.335 6.695 -1.297 1.00 0.00 43 ASN A O 11
ATOM 14069 N N . LEU A 1 44 ? -4.159 5.414 0.375 1.00 0.00 44 LEU A N 11
ATOM 14070 C CA . LEU A 1 44 ? -3.976 4.163 -0.343 1.00 0.00 44 LEU A CA 11
ATOM 14071 C C . LEU A 1 44 ? -5.060 4.033 -1.415 1.00 0.00 44 LEU A C 11
ATOM 14072 O O . LEU A 1 44 ? -5.315 2.939 -1.914 1.00 0.00 44 LEU A O 11
ATOM 14088 N N . LYS A 1 45 ? -5.668 5.165 -1.737 1.00 0.00 45 LYS A N 11
ATOM 14089 C CA . LYS A 1 45 ? -6.718 5.191 -2.741 1.00 0.00 45 LYS A CA 11
ATOM 14090 C C . LYS A 1 45 ? -6.267 6.050 -3.924 1.00 0.00 45 LYS A C 11
ATOM 14091 O O . LYS A 1 45 ? -7.021 6.252 -4.873 1.00 0.00 45 LYS A O 11
ATOM 14110 N N . SER A 1 46 ? -5.037 6.534 -3.826 1.00 0.00 46 SER A N 11
ATOM 14111 C CA . SER A 1 46 ? -4.476 7.369 -4.875 1.00 0.00 46 SER A CA 11
ATOM 14112 C C . SER A 1 46 ? -3.075 6.875 -5.244 1.00 0.00 46 SER A C 11
ATOM 14113 O O . SER A 1 46 ? -2.335 6.400 -4.384 1.00 0.00 46 SER A O 11
ATOM 14121 N N . ILE A 1 47 ? -2.754 7.004 -6.523 1.00 0.00 47 ILE A N 11
ATOM 14122 C CA . ILE A 1 47 ? -1.455 6.577 -7.015 1.00 0.00 47 ILE A CA 11
ATOM 14123 C C . ILE A 1 47 ? -0.443 7.708 -6.818 1.00 0.00 47 ILE A C 11
ATOM 14124 O O . ILE A 1 47 ? 0.629 7.495 -6.254 1.00 0.00 47 ILE A O 11
ATOM 14140 N N . MET A 1 48 ? -0.820 8.886 -7.293 1.00 0.00 48 MET A N 11
ATOM 14141 C CA . MET A 1 48 ? 0.041 10.050 -7.177 1.00 0.00 48 MET A CA 11
ATOM 14142 C C . MET A 1 48 ? 0.795 10.043 -5.846 1.00 0.00 48 MET A C 11
ATOM 14143 O O . MET A 1 48 ? 1.915 10.546 -5.759 1.00 0.00 48 MET A O 11
ATOM 14157 N N . GLY A 1 49 ? 0.151 9.469 -4.841 1.00 0.00 49 GLY A N 11
ATOM 14158 C CA . GLY A 1 49 ? 0.746 9.391 -3.517 1.00 0.00 49 GLY A CA 11
ATOM 14159 C C . GLY A 1 49 ? 1.646 8.160 -3.393 1.00 0.00 49 GLY A C 11
ATOM 14160 O O . GLY A 1 49 ? 2.829 8.281 -3.078 1.00 0.00 49 GLY A O 11
ATOM 14164 N N . VAL A 1 50 ? 1.051 7.004 -3.647 1.00 0.00 50 VAL A N 11
ATOM 14165 C CA . VAL A 1 50 ? 1.785 5.752 -3.568 1.00 0.00 50 VAL A CA 11
ATOM 14166 C C . VAL A 1 50 ? 2.989 5.811 -4.510 1.00 0.00 50 VAL A C 11
ATOM 14167 O O . VAL A 1 50 ? 4.008 5.169 -4.260 1.00 0.00 50 VAL A O 11
ATOM 14180 N N . MET A 1 51 ? 2.832 6.587 -5.571 1.00 0.00 51 MET A N 11
ATOM 14181 C CA . MET A 1 51 ? 3.894 6.739 -6.552 1.00 0.00 51 MET A CA 11
ATOM 14182 C C . MET A 1 51 ? 4.958 7.722 -6.059 1.00 0.00 51 MET A C 11
ATOM 14183 O O . MET A 1 51 ? 6.149 7.413 -6.077 1.00 0.00 51 MET A O 11
ATOM 14197 N N . SER A 1 52 ? 4.490 8.886 -5.634 1.00 0.00 52 SER A N 11
ATOM 14198 C CA . SER A 1 52 ? 5.387 9.917 -5.139 1.00 0.00 52 SER A CA 11
ATOM 14199 C C . SER A 1 52 ? 5.880 9.551 -3.737 1.00 0.00 52 SER A C 11
ATOM 14200 O O . SER A 1 52 ? 6.552 10.347 -3.084 1.00 0.00 52 SER A O 11
ATOM 14208 N N . LEU A 1 53 ? 5.528 8.345 -3.317 1.00 0.00 53 LEU A N 11
ATOM 14209 C CA . LEU A 1 53 ? 5.928 7.863 -2.005 1.00 0.00 53 LEU A CA 11
ATOM 14210 C C . LEU A 1 53 ? 7.321 7.240 -2.097 1.00 0.00 53 LEU A C 11
ATOM 14211 O O . LEU A 1 53 ? 7.778 6.589 -1.158 1.00 0.00 53 LEU A O 11
ATOM 14227 N N . GLY A 1 54 ? 7.959 7.460 -3.238 1.00 0.00 54 GLY A N 11
ATOM 14228 C CA . GLY A 1 54 ? 9.292 6.928 -3.465 1.00 0.00 54 GLY A CA 11
ATOM 14229 C C . GLY A 1 54 ? 9.475 5.587 -2.752 1.00 0.00 54 GLY A C 11
ATOM 14230 O O . GLY A 1 54 ? 10.474 5.377 -2.064 1.00 0.00 54 GLY A O 11
ATOM 14234 N N . VAL A 1 55 ? 8.497 4.714 -2.940 1.00 0.00 55 VAL A N 11
ATOM 14235 C CA . VAL A 1 55 ? 8.538 3.399 -2.323 1.00 0.00 55 VAL A CA 11
ATOM 14236 C C . VAL A 1 55 ? 9.742 2.625 -2.863 1.00 0.00 55 VAL A C 11
ATOM 14237 O O . VAL A 1 55 ? 9.582 1.580 -3.492 1.00 0.00 55 VAL A O 11
ATOM 14250 N N . GLY A 1 56 ? 10.922 3.168 -2.598 1.00 0.00 56 GLY A N 11
ATOM 14251 C CA . GLY A 1 56 ? 12.152 2.540 -3.049 1.00 0.00 56 GLY A CA 11
ATOM 14252 C C . GLY A 1 56 ? 12.352 1.180 -2.378 1.00 0.00 56 GLY A C 11
ATOM 14253 O O . GLY A 1 56 ? 11.663 0.852 -1.415 1.00 0.00 56 GLY A O 11
ATOM 14257 N N . LYS A 1 57 ? 13.301 0.426 -2.915 1.00 0.00 57 LYS A N 11
ATOM 14258 C CA . LYS A 1 57 ? 13.600 -0.892 -2.381 1.00 0.00 57 LYS A CA 11
ATOM 14259 C C . LYS A 1 57 ? 14.296 -0.741 -1.026 1.00 0.00 57 LYS A C 11
ATOM 14260 O O . LYS A 1 57 ? 14.822 0.324 -0.708 1.00 0.00 57 LYS A O 11
ATOM 14279 N N . ASP A 1 58 ? 14.275 -1.825 -0.263 1.00 0.00 58 ASP A N 11
ATOM 14280 C CA . ASP A 1 58 ? 14.897 -1.827 1.050 1.00 0.00 58 ASP A CA 11
ATOM 14281 C C . ASP A 1 58 ? 14.150 -0.855 1.965 1.00 0.00 58 ASP A C 11
ATOM 14282 O O . ASP A 1 58 ? 14.563 -0.622 3.101 1.00 0.00 58 ASP A O 11
ATOM 14292 N N . ALA A 1 59 ? 13.062 -0.313 1.438 1.00 0.00 59 ALA A N 11
ATOM 14293 C CA . ALA A 1 59 ? 12.253 0.629 2.192 1.00 0.00 59 ALA A CA 11
ATOM 14294 C C . ALA A 1 59 ? 11.039 -0.099 2.772 1.00 0.00 59 ALA A C 11
ATOM 14295 O O . ALA A 1 59 ? 10.393 -0.885 2.081 1.00 0.00 59 ALA A O 11
ATOM 14302 N N . GLU A 1 60 ? 10.765 0.188 4.036 1.00 0.00 60 GLU A N 11
ATOM 14303 C CA . GLU A 1 60 ? 9.640 -0.430 4.718 1.00 0.00 60 GLU A CA 11
ATOM 14304 C C . GLU A 1 60 ? 8.407 0.472 4.632 1.00 0.00 60 GLU A C 11
ATOM 14305 O O . GLU A 1 60 ? 8.432 1.610 5.099 1.00 0.00 60 GLU A O 11
ATOM 14318 N N . ILE A 1 61 ? 7.358 -0.069 4.030 1.00 0.00 61 ILE A N 11
ATOM 14319 C CA . ILE A 1 61 ? 6.118 0.673 3.877 1.00 0.00 61 ILE A CA 11
ATOM 14320 C C . ILE A 1 61 ? 5.045 0.056 4.777 1.00 0.00 61 ILE A C 11
ATOM 14321 O O . ILE A 1 61 ? 5.231 -1.036 5.313 1.00 0.00 61 ILE A O 11
ATOM 14337 N N . THR A 1 62 ? 3.944 0.780 4.914 1.00 0.00 62 THR A N 11
ATOM 14338 C CA . THR A 1 62 ? 2.841 0.317 5.739 1.00 0.00 62 THR A CA 11
ATOM 14339 C C . THR A 1 62 ? 1.506 0.777 5.150 1.00 0.00 62 THR A C 11
ATOM 14340 O O . THR A 1 62 ? 1.451 1.771 4.428 1.00 0.00 62 THR A O 11
ATOM 14351 N N . ILE A 1 63 ? 0.462 0.030 5.479 1.00 0.00 63 ILE A N 11
ATOM 14352 C CA . ILE A 1 63 ? -0.869 0.347 4.992 1.00 0.00 63 ILE A CA 11
ATOM 14353 C C . ILE A 1 63 ? -1.873 0.208 6.136 1.00 0.00 63 ILE A C 11
ATOM 14354 O O . ILE A 1 63 ? -1.803 -0.742 6.917 1.00 0.00 63 ILE A O 11
ATOM 14370 N N . TYR A 1 64 ? -2.785 1.167 6.203 1.00 0.00 64 TYR A N 11
ATOM 14371 C CA . TYR A 1 64 ? -3.802 1.164 7.239 1.00 0.00 64 TYR A CA 11
ATOM 14372 C C . TYR A 1 64 ? -5.193 0.947 6.642 1.00 0.00 64 TYR A C 11
ATOM 14373 O O . TYR A 1 64 ? -5.388 1.109 5.438 1.00 0.00 64 TYR A O 11
ATOM 14391 N N . ALA A 1 65 ? -6.126 0.584 7.509 1.00 0.00 65 ALA A N 11
ATOM 14392 C CA . ALA A 1 65 ? -7.494 0.343 7.083 1.00 0.00 65 ALA A CA 11
ATOM 14393 C C . ALA A 1 65 ? -8.440 0.575 8.263 1.00 0.00 65 ALA A C 11
ATOM 14394 O O . ALA A 1 65 ? -8.243 0.017 9.341 1.00 0.00 65 ALA A O 11
ATOM 14401 N N . ASP A 1 66 ? -9.449 1.400 8.018 1.00 0.00 66 ASP A N 11
ATOM 14402 C CA . ASP A 1 66 ? -10.426 1.712 9.047 1.00 0.00 66 ASP A CA 11
ATOM 14403 C C . ASP A 1 66 ? -11.831 1.645 8.446 1.00 0.00 66 ASP A C 11
ATOM 14404 O O . ASP A 1 66 ? -12.344 2.645 7.946 1.00 0.00 66 ASP A O 11
ATOM 14414 N N . GLY A 1 67 ? -12.413 0.457 8.515 1.00 0.00 67 GLY A N 11
ATOM 14415 C CA . GLY A 1 67 ? -13.749 0.246 7.983 1.00 0.00 67 GLY A CA 11
ATOM 14416 C C . GLY A 1 67 ? -14.359 -1.047 8.528 1.00 0.00 67 GLY A C 11
ATOM 14417 O O . GLY A 1 67 ? -14.135 -1.403 9.684 1.00 0.00 67 GLY A O 11
ATOM 14421 N N . SER A 1 68 ? -15.115 -1.715 7.669 1.00 0.00 68 SER A N 11
ATOM 14422 C CA . SER A 1 68 ? -15.758 -2.961 8.050 1.00 0.00 68 SER A CA 11
ATOM 14423 C C . SER A 1 68 ? -14.920 -4.149 7.575 1.00 0.00 68 SER A C 11
ATOM 14424 O O . SER A 1 68 ? -14.941 -5.214 8.190 1.00 0.00 68 SER A O 11
ATOM 14432 N N . ASP A 1 69 ? -14.203 -3.927 6.482 1.00 0.00 69 ASP A N 11
ATOM 14433 C CA . ASP A 1 69 ? -13.360 -4.966 5.917 1.00 0.00 69 ASP A CA 11
ATOM 14434 C C . ASP A 1 69 ? -11.891 -4.577 6.093 1.00 0.00 69 ASP A C 11
ATOM 14435 O O . ASP A 1 69 ? -11.000 -5.246 5.571 1.00 0.00 69 ASP A O 11
ATOM 14445 N N . GLU A 1 70 ? -11.682 -3.496 6.832 1.00 0.00 70 GLU A N 11
ATOM 14446 C CA . GLU A 1 70 ? -10.337 -3.010 7.084 1.00 0.00 70 GLU A CA 11
ATOM 14447 C C . GLU A 1 70 ? -9.347 -4.177 7.110 1.00 0.00 70 GLU A C 11
ATOM 14448 O O . GLU A 1 70 ? -8.464 -4.266 6.259 1.00 0.00 70 GLU A O 11
ATOM 14461 N N . SER A 1 71 ? -9.528 -5.042 8.098 1.00 0.00 71 SER A N 11
ATOM 14462 C CA . SER A 1 71 ? -8.662 -6.200 8.246 1.00 0.00 71 SER A CA 11
ATOM 14463 C C . SER A 1 71 ? -8.616 -6.990 6.936 1.00 0.00 71 SER A C 11
ATOM 14464 O O . SER A 1 71 ? -7.547 -7.410 6.498 1.00 0.00 71 SER A O 11
ATOM 14472 N N . ASP A 1 72 ? -9.790 -7.169 6.349 1.00 0.00 72 ASP A N 11
ATOM 14473 C CA . ASP A 1 72 ? -9.897 -7.902 5.100 1.00 0.00 72 ASP A CA 11
ATOM 14474 C C . ASP A 1 72 ? -9.131 -7.153 4.007 1.00 0.00 72 ASP A C 11
ATOM 14475 O O . ASP A 1 72 ? -8.529 -7.771 3.131 1.00 0.00 72 ASP A O 11
ATOM 14485 N N . ALA A 1 73 ? -9.179 -5.832 4.095 1.00 0.00 73 ALA A N 11
ATOM 14486 C CA . ALA A 1 73 ? -8.498 -4.992 3.125 1.00 0.00 73 ALA A CA 11
ATOM 14487 C C . ALA A 1 73 ? -6.986 -5.109 3.329 1.00 0.00 73 ALA A C 11
ATOM 14488 O O . ALA A 1 73 ? -6.222 -5.081 2.365 1.00 0.00 73 ALA A O 11
ATOM 14495 N N . ILE A 1 74 ? -6.600 -5.239 4.589 1.00 0.00 74 ILE A N 11
ATOM 14496 C CA . ILE A 1 74 ? -5.192 -5.360 4.932 1.00 0.00 74 ILE A CA 11
ATOM 14497 C C . ILE A 1 74 ? -4.694 -6.751 4.535 1.00 0.00 74 ILE A C 11
ATOM 14498 O O . ILE A 1 74 ? -3.522 -6.923 4.204 1.00 0.00 74 ILE A O 11
ATOM 14514 N N . GLN A 1 75 ? -5.609 -7.708 4.582 1.00 0.00 75 GLN A N 11
ATOM 14515 C CA . GLN A 1 75 ? -5.277 -9.079 4.231 1.00 0.00 75 GLN A CA 11
ATOM 14516 C C . GLN A 1 75 ? -5.104 -9.213 2.717 1.00 0.00 75 GLN A C 11
ATOM 14517 O O . GLN A 1 75 ? -4.351 -10.063 2.247 1.00 0.00 75 GLN A O 11
ATOM 14531 N N . ALA A 1 76 ? -5.817 -8.360 1.995 1.00 0.00 76 ALA A N 11
ATOM 14532 C CA . ALA A 1 76 ? -5.752 -8.372 0.543 1.00 0.00 76 ALA A CA 11
ATOM 14533 C C . ALA A 1 76 ? -4.471 -7.671 0.089 1.00 0.00 76 ALA A C 11
ATOM 14534 O O . ALA A 1 76 ? -3.803 -8.130 -0.838 1.00 0.00 76 ALA A O 11
ATOM 14541 N N . ILE A 1 77 ? -4.166 -6.571 0.760 1.00 0.00 77 ILE A N 11
ATOM 14542 C CA . ILE A 1 77 ? -2.976 -5.801 0.436 1.00 0.00 77 ILE A CA 11
ATOM 14543 C C . ILE A 1 77 ? -1.761 -6.730 0.426 1.00 0.00 77 ILE A C 11
ATOM 14544 O O . ILE A 1 77 ? -1.191 -7.002 -0.630 1.00 0.00 77 ILE A O 11
ATOM 14560 N N . SER A 1 78 ? -1.398 -7.192 1.615 1.00 0.00 78 SER A N 11
ATOM 14561 C CA . SER A 1 78 ? -0.260 -8.084 1.756 1.00 0.00 78 SER A CA 11
ATOM 14562 C C . SER A 1 78 ? -0.244 -9.095 0.607 1.00 0.00 78 SER A C 11
ATOM 14563 O O . SER A 1 78 ? 0.823 -9.494 0.143 1.00 0.00 78 SER A O 11
ATOM 14571 N N . ASP A 1 79 ? -1.438 -9.481 0.183 1.00 0.00 79 ASP A N 11
ATOM 14572 C CA . ASP A 1 79 ? -1.573 -10.437 -0.902 1.00 0.00 79 ASP A CA 11
ATOM 14573 C C . ASP A 1 79 ? -1.133 -9.783 -2.213 1.00 0.00 79 ASP A C 11
ATOM 14574 O O . ASP A 1 79 ? -0.360 -10.364 -2.973 1.00 0.00 79 ASP A O 11
ATOM 14584 N N . VAL A 1 80 ? -1.644 -8.581 -2.438 1.00 0.00 80 VAL A N 11
ATOM 14585 C CA . VAL A 1 80 ? -1.313 -7.840 -3.643 1.00 0.00 80 VAL A CA 11
ATOM 14586 C C . VAL A 1 80 ? 0.179 -7.502 -3.635 1.00 0.00 80 VAL A C 11
ATOM 14587 O O . VAL A 1 80 ? 0.841 -7.570 -4.670 1.00 0.00 80 VAL A O 11
ATOM 14600 N N . LEU A 1 81 ? 0.666 -7.144 -2.456 1.00 0.00 81 LEU A N 11
ATOM 14601 C CA . LEU A 1 81 ? 2.068 -6.795 -2.299 1.00 0.00 81 LEU A CA 11
ATOM 14602 C C . LEU A 1 81 ? 2.933 -8.009 -2.642 1.00 0.00 81 LEU A C 11
ATOM 14603 O O . LEU A 1 81 ? 3.862 -7.910 -3.441 1.00 0.00 81 LEU A O 11
ATOM 14619 N N . SER A 1 82 ? 2.596 -9.130 -2.019 1.00 0.00 82 SER A N 11
ATOM 14620 C CA . SER A 1 82 ? 3.331 -10.363 -2.247 1.00 0.00 82 SER A CA 11
ATOM 14621 C C . SER A 1 82 ? 2.983 -10.931 -3.624 1.00 0.00 82 SER A C 11
ATOM 14622 O O . SER A 1 82 ? 3.806 -11.596 -4.251 1.00 0.00 82 SER A O 11
ATOM 14630 N N . LYS A 1 83 ? 1.761 -10.652 -4.053 1.00 0.00 83 LYS A N 11
ATOM 14631 C CA . LYS A 1 83 ? 1.294 -11.127 -5.344 1.00 0.00 83 LYS A CA 11
ATOM 14632 C C . LYS A 1 83 ? 2.238 -10.627 -6.439 1.00 0.00 83 LYS A C 11
ATOM 14633 O O . LYS A 1 83 ? 2.569 -11.368 -7.364 1.00 0.00 83 LYS A O 11
ATOM 14652 N N . GLU A 1 84 ? 2.647 -9.375 -6.298 1.00 0.00 84 GLU A N 11
ATOM 14653 C CA . GLU A 1 84 ? 3.547 -8.767 -7.264 1.00 0.00 84 GLU A CA 11
ATOM 14654 C C . GLU A 1 84 ? 4.994 -9.162 -6.963 1.00 0.00 84 GLU A C 11
ATOM 14655 O O . GLU A 1 84 ? 5.742 -9.530 -7.866 1.00 0.00 84 GLU A O 11
ATOM 14668 N N . GLY A 1 85 ? 5.345 -9.072 -5.687 1.00 0.00 85 GLY A N 11
ATOM 14669 C CA . GLY A 1 85 ? 6.688 -9.415 -5.255 1.00 0.00 85 GLY A CA 11
ATOM 14670 C C . GLY A 1 85 ? 7.477 -8.162 -4.868 1.00 0.00 85 GLY A C 11
ATOM 14671 O O . GLY A 1 85 ? 8.706 -8.158 -4.916 1.00 0.00 85 GLY A O 11
ATOM 14675 N N . LEU A 1 86 ? 6.737 -7.129 -4.494 1.00 0.00 86 LEU A N 11
ATOM 14676 C CA . LEU A 1 86 ? 7.351 -5.872 -4.099 1.00 0.00 86 LEU A CA 11
ATOM 14677 C C . LEU A 1 86 ? 7.902 -6.004 -2.677 1.00 0.00 86 LEU A C 11
ATOM 14678 O O . LEU A 1 86 ? 8.701 -5.178 -2.239 1.00 0.00 86 LEU A O 11
ATOM 14694 N N . THR A 1 87 ? 7.454 -7.049 -1.998 1.00 0.00 87 THR A N 11
ATOM 14695 C CA . THR A 1 87 ? 7.892 -7.299 -0.635 1.00 0.00 87 THR A CA 11
ATOM 14696 C C . THR A 1 87 ? 8.242 -8.776 -0.450 1.00 0.00 87 THR A C 11
ATOM 14697 O O . THR A 1 87 ? 7.896 -9.609 -1.287 1.00 0.00 87 THR A O 11
ATOM 14708 N N . LYS A 1 88 ? 8.921 -9.058 0.651 1.00 0.00 88 LYS A N 11
ATOM 14709 C CA . LYS A 1 88 ? 9.321 -10.421 0.958 1.00 0.00 88 LYS A CA 11
ATOM 14710 C C . LYS A 1 88 ? 9.745 -11.126 -0.333 1.00 0.00 88 LYS A C 11
ATOM 14711 O O . LYS A 1 88 ? 9.287 -12.231 -0.620 1.00 0.00 88 LYS A O 11
ATOM 14730 N N . MET A 1 1 ? -8.802 1.286 14.175 1.00 0.00 1 MET A N 12
ATOM 14731 C CA . MET A 1 1 ? -8.439 0.821 12.848 1.00 0.00 1 MET A CA 12
ATOM 14732 C C . MET A 1 1 ? -7.252 -0.143 12.910 1.00 0.00 1 MET A C 12
ATOM 14733 O O . MET A 1 1 ? -6.570 -0.228 13.930 1.00 0.00 1 MET A O 12
ATOM 14747 N N . GLU A 1 2 ? -7.040 -0.842 11.804 1.00 0.00 2 GLU A N 12
ATOM 14748 C CA . GLU A 1 2 ? -5.946 -1.795 11.721 1.00 0.00 2 GLU A CA 12
ATOM 14749 C C . GLU A 1 2 ? -5.024 -1.444 10.551 1.00 0.00 2 GLU A C 12
ATOM 14750 O O . GLU A 1 2 ? -5.479 -0.931 9.530 1.00 0.00 2 GLU A O 12
ATOM 14763 N N . GLN A 1 3 ? -3.746 -1.733 10.740 1.00 0.00 3 GLN A N 12
ATOM 14764 C CA . GLN A 1 3 ? -2.755 -1.454 9.714 1.00 0.00 3 GLN A CA 12
ATOM 14765 C C . GLN A 1 3 ? -1.830 -2.658 9.528 1.00 0.00 3 GLN A C 12
ATOM 14766 O O . GLN A 1 3 ? -1.993 -3.679 10.194 1.00 0.00 3 GLN A O 12
ATOM 14780 N N . ASN A 1 4 ? -0.880 -2.498 8.617 1.00 0.00 4 ASN A N 12
ATOM 14781 C CA . ASN A 1 4 ? 0.071 -3.560 8.335 1.00 0.00 4 ASN A CA 12
ATOM 14782 C C . ASN A 1 4 ? 1.320 -2.960 7.684 1.00 0.00 4 ASN A C 12
ATOM 14783 O O . ASN A 1 4 ? 1.218 -2.202 6.721 1.00 0.00 4 ASN A O 12
ATOM 14794 N N . SER A 1 5 ? 2.468 -3.324 8.236 1.00 0.00 5 SER A N 12
ATOM 14795 C CA . SER A 1 5 ? 3.734 -2.830 7.722 1.00 0.00 5 SER A CA 12
ATOM 14796 C C . SER A 1 5 ? 4.375 -3.882 6.814 1.00 0.00 5 SER A C 12
ATOM 14797 O O . SER A 1 5 ? 4.053 -5.066 6.906 1.00 0.00 5 SER A O 12
ATOM 14805 N N . TYR A 1 6 ? 5.270 -3.413 5.958 1.00 0.00 6 TYR A N 12
ATOM 14806 C CA . TYR A 1 6 ? 5.959 -4.297 5.034 1.00 0.00 6 TYR A CA 12
ATOM 14807 C C . TYR A 1 6 ? 7.323 -3.727 4.641 1.00 0.00 6 TYR A C 12
ATOM 14808 O O . TYR A 1 6 ? 7.699 -2.645 5.090 1.00 0.00 6 TYR A O 12
ATOM 14826 N N . VAL A 1 7 ? 8.027 -4.480 3.808 1.00 0.00 7 VAL A N 12
ATOM 14827 C CA . VAL A 1 7 ? 9.340 -4.062 3.351 1.00 0.00 7 VAL A CA 12
ATOM 14828 C C . VAL A 1 7 ? 9.416 -4.206 1.829 1.00 0.00 7 VAL A C 12
ATOM 14829 O O . VAL A 1 7 ? 8.974 -5.212 1.275 1.00 0.00 7 VAL A O 12
ATOM 14842 N N . ILE A 1 8 ? 9.977 -3.186 1.197 1.00 0.00 8 ILE A N 12
ATOM 14843 C CA . ILE A 1 8 ? 10.115 -3.187 -0.250 1.00 0.00 8 ILE A CA 12
ATOM 14844 C C . ILE A 1 8 ? 11.327 -4.036 -0.642 1.00 0.00 8 ILE A C 12
ATOM 14845 O O . ILE A 1 8 ? 12.419 -3.849 -0.108 1.00 0.00 8 ILE A O 12
ATOM 14861 N N . ILE A 1 9 ? 11.092 -4.951 -1.571 1.00 0.00 9 ILE A N 12
ATOM 14862 C CA . ILE A 1 9 ? 12.151 -5.829 -2.040 1.00 0.00 9 ILE A CA 12
ATOM 14863 C C . ILE A 1 9 ? 12.292 -5.686 -3.556 1.00 0.00 9 ILE A C 12
ATOM 14864 O O . ILE A 1 9 ? 13.169 -6.299 -4.162 1.00 0.00 9 ILE A O 12
ATOM 14880 N N . ASP A 1 10 ? 11.415 -4.873 -4.125 1.00 0.00 10 ASP A N 12
ATOM 14881 C CA . ASP A 1 10 ? 11.431 -4.640 -5.560 1.00 0.00 10 ASP A CA 12
ATOM 14882 C C . ASP A 1 10 ? 12.282 -3.406 -5.864 1.00 0.00 10 ASP A C 12
ATOM 14883 O O . ASP A 1 10 ? 12.014 -2.321 -5.350 1.00 0.00 10 ASP A O 12
ATOM 14893 N N . GLU A 1 11 ? 13.290 -3.613 -6.697 1.00 0.00 11 GLU A N 12
ATOM 14894 C CA . GLU A 1 11 ? 14.183 -2.530 -7.075 1.00 0.00 11 GLU A CA 12
ATOM 14895 C C . GLU A 1 11 ? 13.431 -1.490 -7.909 1.00 0.00 11 GLU A C 12
ATOM 14896 O O . GLU A 1 11 ? 13.965 -0.421 -8.203 1.00 0.00 11 GLU A O 12
ATOM 14909 N N . THR A 1 12 ? 12.205 -1.839 -8.267 1.00 0.00 12 THR A N 12
ATOM 14910 C CA . THR A 1 12 ? 11.375 -0.949 -9.060 1.00 0.00 12 THR A CA 12
ATOM 14911 C C . THR A 1 12 ? 10.592 0.002 -8.152 1.00 0.00 12 THR A C 12
ATOM 14912 O O . THR A 1 12 ? 10.055 1.006 -8.615 1.00 0.00 12 THR A O 12
ATOM 14923 N N . GLY A 1 13 ? 10.551 -0.350 -6.875 1.00 0.00 13 GLY A N 12
ATOM 14924 C CA . GLY A 1 13 ? 9.842 0.459 -5.898 1.00 0.00 13 GLY A CA 12
ATOM 14925 C C . GLY A 1 13 ? 8.386 0.670 -6.315 1.00 0.00 13 GLY A C 12
ATOM 14926 O O . GLY A 1 13 ? 8.114 1.250 -7.365 1.00 0.00 13 GLY A O 12
ATOM 14930 N N . ILE A 1 14 ? 7.486 0.189 -5.470 1.00 0.00 14 ILE A N 12
ATOM 14931 C CA . ILE A 1 14 ? 6.063 0.317 -5.736 1.00 0.00 14 ILE A CA 12
ATOM 14932 C C . ILE A 1 14 ? 5.841 1.432 -6.760 1.00 0.00 14 ILE A C 12
ATOM 14933 O O . ILE A 1 14 ? 6.093 2.602 -6.474 1.00 0.00 14 ILE A O 12
ATOM 14949 N N . HIS A 1 15 ? 5.368 1.031 -7.931 1.00 0.00 15 HIS A N 12
ATOM 14950 C CA . HIS A 1 15 ? 5.108 1.983 -8.999 1.00 0.00 15 HIS A CA 12
ATOM 14951 C C . HIS A 1 15 ? 3.602 2.070 -9.251 1.00 0.00 15 HIS A C 12
ATOM 14952 O O . HIS A 1 15 ? 2.806 1.550 -8.471 1.00 0.00 15 HIS A O 12
ATOM 14966 N N . ALA A 1 16 ? 3.255 2.732 -10.345 1.00 0.00 16 ALA A N 12
ATOM 14967 C CA . ALA A 1 16 ? 1.858 2.895 -10.711 1.00 0.00 16 ALA A CA 12
ATOM 14968 C C . ALA A 1 16 ? 1.271 1.532 -11.083 1.00 0.00 16 ALA A C 12
ATOM 14969 O O . ALA A 1 16 ? 0.056 1.344 -11.040 1.00 0.00 16 ALA A O 12
ATOM 14976 N N . ARG A 1 17 ? 2.160 0.617 -11.439 1.00 0.00 17 ARG A N 12
ATOM 14977 C CA . ARG A 1 17 ? 1.745 -0.722 -11.818 1.00 0.00 17 ARG A CA 12
ATOM 14978 C C . ARG A 1 17 ? 1.061 -1.419 -10.640 1.00 0.00 17 ARG A C 12
ATOM 14979 O O . ARG A 1 17 ? -0.134 -1.707 -10.695 1.00 0.00 17 ARG A O 12
ATOM 15000 N N . PRO A 1 18 ? 1.868 -1.675 -9.576 1.00 0.00 18 PRO A N 12
ATOM 15001 C CA . PRO A 1 18 ? 1.352 -2.332 -8.387 1.00 0.00 18 PRO A CA 12
ATOM 15002 C C . PRO A 1 18 ? 0.500 -1.370 -7.554 1.00 0.00 18 PRO A C 12
ATOM 15003 O O . PRO A 1 18 ? -0.609 -1.711 -7.147 1.00 0.00 18 PRO A O 12
ATOM 15014 N N . ALA A 1 19 ? 1.053 -0.187 -7.327 1.00 0.00 19 ALA A N 12
ATOM 15015 C CA . ALA A 1 19 ? 0.358 0.826 -6.551 1.00 0.00 19 ALA A CA 12
ATOM 15016 C C . ALA A 1 19 ? -1.116 0.857 -6.964 1.00 0.00 19 ALA A C 12
ATOM 15017 O O . ALA A 1 19 ? -1.983 1.185 -6.156 1.00 0.00 19 ALA A O 12
ATOM 15024 N N . THR A 1 20 ? -1.352 0.511 -8.220 1.00 0.00 20 THR A N 12
ATOM 15025 C CA . THR A 1 20 ? -2.705 0.497 -8.750 1.00 0.00 20 THR A CA 12
ATOM 15026 C C . THR A 1 20 ? -3.507 -0.650 -8.131 1.00 0.00 20 THR A C 12
ATOM 15027 O O . THR A 1 20 ? -4.557 -0.424 -7.531 1.00 0.00 20 THR A O 12
ATOM 15038 N N . MET A 1 21 ? -2.982 -1.855 -8.297 1.00 0.00 21 MET A N 12
ATOM 15039 C CA . MET A 1 21 ? -3.636 -3.037 -7.761 1.00 0.00 21 MET A CA 12
ATOM 15040 C C . MET A 1 21 ? -3.858 -2.904 -6.253 1.00 0.00 21 MET A C 12
ATOM 15041 O O . MET A 1 21 ? -4.935 -3.224 -5.750 1.00 0.00 21 MET A O 12
ATOM 15055 N N . LEU A 1 22 ? -2.823 -2.433 -5.573 1.00 0.00 22 LEU A N 12
ATOM 15056 C CA . LEU A 1 22 ? -2.892 -2.254 -4.134 1.00 0.00 22 LEU A CA 12
ATOM 15057 C C . LEU A 1 22 ? -3.973 -1.222 -3.803 1.00 0.00 22 LEU A C 12
ATOM 15058 O O . LEU A 1 22 ? -4.843 -1.475 -2.971 1.00 0.00 22 LEU A O 12
ATOM 15074 N N . VAL A 1 23 ? -3.883 -0.083 -4.472 1.00 0.00 23 VAL A N 12
ATOM 15075 C CA . VAL A 1 23 ? -4.842 0.988 -4.260 1.00 0.00 23 VAL A CA 12
ATOM 15076 C C . VAL A 1 23 ? -6.239 0.497 -4.644 1.00 0.00 23 VAL A C 12
ATOM 15077 O O . VAL A 1 23 ? -7.216 0.799 -3.960 1.00 0.00 23 VAL A O 12
ATOM 15090 N N . GLN A 1 24 ? -6.290 -0.249 -5.737 1.00 0.00 24 GLN A N 12
ATOM 15091 C CA . GLN A 1 24 ? -7.552 -0.783 -6.220 1.00 0.00 24 GLN A CA 12
ATOM 15092 C C . GLN A 1 24 ? -8.157 -1.734 -5.185 1.00 0.00 24 GLN A C 12
ATOM 15093 O O . GLN A 1 24 ? -9.234 -1.471 -4.651 1.00 0.00 24 GLN A O 12
ATOM 15107 N N . THR A 1 25 ? -7.439 -2.817 -4.933 1.00 0.00 25 THR A N 12
ATOM 15108 C CA . THR A 1 25 ? -7.891 -3.808 -3.970 1.00 0.00 25 THR A CA 12
ATOM 15109 C C . THR A 1 25 ? -8.156 -3.152 -2.614 1.00 0.00 25 THR A C 12
ATOM 15110 O O . THR A 1 25 ? -8.916 -3.679 -1.803 1.00 0.00 25 THR A O 12
ATOM 15121 N N . ALA A 1 26 ? -7.514 -2.011 -2.409 1.00 0.00 26 ALA A N 12
ATOM 15122 C CA . ALA A 1 26 ? -7.670 -1.277 -1.164 1.00 0.00 26 ALA A CA 12
ATOM 15123 C C . ALA A 1 26 ? -9.088 -0.707 -1.089 1.00 0.00 26 ALA A C 12
ATOM 15124 O O . ALA A 1 26 ? -9.864 -1.076 -0.209 1.00 0.00 26 ALA A O 12
ATOM 15131 N N . SER A 1 27 ? -9.383 0.186 -2.023 1.00 0.00 27 SER A N 12
ATOM 15132 C CA . SER A 1 27 ? -10.693 0.811 -2.073 1.00 0.00 27 SER A CA 12
ATOM 15133 C C . SER A 1 27 ? -11.733 -0.192 -2.574 1.00 0.00 27 SER A C 12
ATOM 15134 O O . SER A 1 27 ? -12.831 -0.279 -2.025 1.00 0.00 27 SER A O 12
ATOM 15142 N N . LYS A 1 28 ? -11.351 -0.925 -3.609 1.00 0.00 28 LYS A N 12
ATOM 15143 C CA . LYS A 1 28 ? -12.237 -1.919 -4.190 1.00 0.00 28 LYS A CA 12
ATOM 15144 C C . LYS A 1 28 ? -13.107 -2.528 -3.087 1.00 0.00 28 LYS A C 12
ATOM 15145 O O . LYS A 1 28 ? -14.275 -2.839 -3.313 1.00 0.00 28 LYS A O 12
ATOM 15164 N N . PHE A 1 29 ? -12.503 -2.678 -1.917 1.00 0.00 29 PHE A N 12
ATOM 15165 C CA . PHE A 1 29 ? -13.206 -3.245 -0.779 1.00 0.00 29 PHE A CA 12
ATOM 15166 C C . PHE A 1 29 ? -14.262 -2.271 -0.249 1.00 0.00 29 PHE A C 12
ATOM 15167 O O . PHE A 1 29 ? -15.425 -2.338 -0.643 1.00 0.00 29 PHE A O 12
ATOM 15184 N N . ASP A 1 30 ? -13.818 -1.391 0.636 1.00 0.00 30 ASP A N 12
ATOM 15185 C CA . ASP A 1 30 ? -14.710 -0.406 1.224 1.00 0.00 30 ASP A CA 12
ATOM 15186 C C . ASP A 1 30 ? -13.964 0.365 2.314 1.00 0.00 30 ASP A C 12
ATOM 15187 O O . ASP A 1 30 ? -13.807 1.581 2.223 1.00 0.00 30 ASP A O 12
ATOM 15197 N N . SER A 1 31 ? -13.522 -0.374 3.321 1.00 0.00 31 SER A N 12
ATOM 15198 C CA . SER A 1 31 ? -12.795 0.224 4.427 1.00 0.00 31 SER A CA 12
ATOM 15199 C C . SER A 1 31 ? -11.891 1.347 3.914 1.00 0.00 31 SER A C 12
ATOM 15200 O O . SER A 1 31 ? -11.546 1.379 2.733 1.00 0.00 31 SER A O 12
ATOM 15208 N N . ASP A 1 32 ? -11.536 2.240 4.825 1.00 0.00 32 ASP A N 12
ATOM 15209 C CA . ASP A 1 32 ? -10.678 3.361 4.478 1.00 0.00 32 ASP A CA 12
ATOM 15210 C C . ASP A 1 32 ? -9.222 2.990 4.760 1.00 0.00 32 ASP A C 12
ATOM 15211 O O . ASP A 1 32 ? -8.691 3.304 5.825 1.00 0.00 32 ASP A O 12
ATOM 15221 N N . ILE A 1 33 ? -8.615 2.326 3.787 1.00 0.00 33 ILE A N 12
ATOM 15222 C CA . ILE A 1 33 ? -7.229 1.907 3.917 1.00 0.00 33 ILE A CA 12
ATOM 15223 C C . ILE A 1 33 ? -6.312 3.092 3.606 1.00 0.00 33 ILE A C 12
ATOM 15224 O O . ILE A 1 33 ? -6.623 3.912 2.744 1.00 0.00 33 ILE A O 12
ATOM 15240 N N . GLN A 1 34 ? -5.200 3.144 4.325 1.00 0.00 34 GLN A N 12
ATOM 15241 C CA . GLN A 1 34 ? -4.236 4.213 4.135 1.00 0.00 34 GLN A CA 12
ATOM 15242 C C . GLN A 1 34 ? -2.824 3.639 4.002 1.00 0.00 34 GLN A C 12
ATOM 15243 O O . GLN A 1 34 ? -2.502 2.625 4.619 1.00 0.00 34 GLN A O 12
ATOM 15257 N N . LEU A 1 35 ? -2.020 4.312 3.193 1.00 0.00 35 LEU A N 12
ATOM 15258 C CA . LEU A 1 35 ? -0.650 3.881 2.971 1.00 0.00 35 LEU A CA 12
ATOM 15259 C C . LEU A 1 35 ? 0.287 4.690 3.870 1.00 0.00 35 LEU A C 12
ATOM 15260 O O . LEU A 1 35 ? -0.023 5.822 4.236 1.00 0.00 35 LEU A O 12
ATOM 15276 N N . GLU A 1 36 ? 1.415 4.076 4.199 1.00 0.00 36 GLU A N 12
ATOM 15277 C CA . GLU A 1 36 ? 2.399 4.726 5.048 1.00 0.00 36 GLU A CA 12
ATOM 15278 C C . GLU A 1 36 ? 3.811 4.282 4.660 1.00 0.00 36 GLU A C 12
ATOM 15279 O O . GLU A 1 36 ? 4.008 3.158 4.201 1.00 0.00 36 GLU A O 12
ATOM 15292 N N . TYR A 1 37 ? 4.756 5.189 4.858 1.00 0.00 37 TYR A N 12
ATOM 15293 C CA . TYR A 1 37 ? 6.144 4.905 4.534 1.00 0.00 37 TYR A CA 12
ATOM 15294 C C . TYR A 1 37 ? 7.091 5.772 5.366 1.00 0.00 37 TYR A C 12
ATOM 15295 O O . TYR A 1 37 ? 7.164 6.983 5.167 1.00 0.00 37 TYR A O 12
ATOM 15313 N N . ASN A 1 38 ? 7.790 5.117 6.282 1.00 0.00 38 ASN A N 12
ATOM 15314 C CA . ASN A 1 38 ? 8.728 5.813 7.146 1.00 0.00 38 ASN A CA 12
ATOM 15315 C C . ASN A 1 38 ? 8.023 7.001 7.806 1.00 0.00 38 ASN A C 12
ATOM 15316 O O . ASN A 1 38 ? 8.523 8.124 7.768 1.00 0.00 38 ASN A O 12
ATOM 15327 N N . GLY A 1 39 ? 6.872 6.711 8.395 1.00 0.00 39 GLY A N 12
ATOM 15328 C CA . GLY A 1 39 ? 6.093 7.740 9.063 1.00 0.00 39 GLY A CA 12
ATOM 15329 C C . GLY A 1 39 ? 5.375 8.629 8.046 1.00 0.00 39 GLY A C 12
ATOM 15330 O O . GLY A 1 39 ? 4.730 9.608 8.419 1.00 0.00 39 GLY A O 12
ATOM 15334 N N . LYS A 1 40 ? 5.509 8.256 6.782 1.00 0.00 40 LYS A N 12
ATOM 15335 C CA . LYS A 1 40 ? 4.881 9.008 5.710 1.00 0.00 40 LYS A CA 12
ATOM 15336 C C . LYS A 1 40 ? 3.604 8.290 5.269 1.00 0.00 40 LYS A C 12
ATOM 15337 O O . LYS A 1 40 ? 3.647 7.408 4.411 1.00 0.00 40 LYS A O 12
ATOM 15356 N N . LYS A 1 41 ? 2.497 8.692 5.875 1.00 0.00 41 LYS A N 12
ATOM 15357 C CA . LYS A 1 41 ? 1.210 8.098 5.556 1.00 0.00 41 LYS A CA 12
ATOM 15358 C C . LYS A 1 41 ? 0.575 8.861 4.392 1.00 0.00 41 LYS A C 12
ATOM 15359 O O . LYS A 1 41 ? 0.815 10.055 4.224 1.00 0.00 41 LYS A O 12
ATOM 15378 N N . VAL A 1 42 ? -0.224 8.140 3.619 1.00 0.00 42 VAL A N 12
ATOM 15379 C CA . VAL A 1 42 ? -0.896 8.734 2.476 1.00 0.00 42 VAL A CA 12
ATOM 15380 C C . VAL A 1 42 ? -2.219 8.006 2.233 1.00 0.00 42 VAL A C 12
ATOM 15381 O O . VAL A 1 42 ? -2.649 7.199 3.056 1.00 0.00 42 VAL A O 12
ATOM 15394 N N . ASN A 1 43 ? -2.828 8.316 1.098 1.00 0.00 43 ASN A N 12
ATOM 15395 C CA . ASN A 1 43 ? -4.094 7.701 0.735 1.00 0.00 43 ASN A CA 12
ATOM 15396 C C . ASN A 1 43 ? -3.828 6.473 -0.138 1.00 0.00 43 ASN A C 12
ATOM 15397 O O . ASN A 1 43 ? -3.363 6.600 -1.269 1.00 0.00 43 ASN A O 12
ATOM 15408 N N . LEU A 1 44 ? -4.134 5.312 0.422 1.00 0.00 44 LEU A N 12
ATOM 15409 C CA . LEU A 1 44 ? -3.933 4.062 -0.291 1.00 0.00 44 LEU A CA 12
ATOM 15410 C C . LEU A 1 44 ? -4.992 3.930 -1.389 1.00 0.00 44 LEU A C 12
ATOM 15411 O O . LEU A 1 44 ? -5.257 2.831 -1.872 1.00 0.00 44 LEU A O 12
ATOM 15427 N N . LYS A 1 45 ? -5.567 5.068 -1.751 1.00 0.00 45 LYS A N 12
ATOM 15428 C CA . LYS A 1 45 ? -6.589 5.094 -2.782 1.00 0.00 45 LYS A CA 12
ATOM 15429 C C . LYS A 1 45 ? -6.127 5.994 -3.930 1.00 0.00 45 LYS A C 12
ATOM 15430 O O . LYS A 1 45 ? -6.880 6.243 -4.870 1.00 0.00 45 LYS A O 12
ATOM 15449 N N . SER A 1 46 ? -4.890 6.456 -3.816 1.00 0.00 46 SER A N 12
ATOM 15450 C CA . SER A 1 46 ? -4.319 7.323 -4.832 1.00 0.00 46 SER A CA 12
ATOM 15451 C C . SER A 1 46 ? -2.927 6.823 -5.223 1.00 0.00 46 SER A C 12
ATOM 15452 O O . SER A 1 46 ? -2.184 6.319 -4.381 1.00 0.00 46 SER A O 12
ATOM 15460 N N . ILE A 1 47 ? -2.613 6.980 -6.501 1.00 0.00 47 ILE A N 12
ATOM 15461 C CA . ILE A 1 47 ? -1.323 6.551 -7.014 1.00 0.00 47 ILE A CA 12
ATOM 15462 C C . ILE A 1 47 ? -0.303 7.674 -6.818 1.00 0.00 47 ILE A C 12
ATOM 15463 O O . ILE A 1 47 ? 0.759 7.457 -6.237 1.00 0.00 47 ILE A O 12
ATOM 15479 N N . MET A 1 48 ? -0.660 8.849 -7.315 1.00 0.00 48 MET A N 12
ATOM 15480 C CA . MET A 1 48 ? 0.212 10.006 -7.203 1.00 0.00 48 MET A CA 12
ATOM 15481 C C . MET A 1 48 ? 0.939 10.015 -5.856 1.00 0.00 48 MET A C 12
ATOM 15482 O O . MET A 1 48 ? 2.055 10.523 -5.753 1.00 0.00 48 MET A O 12
ATOM 15496 N N . GLY A 1 49 ? 0.279 9.445 -4.859 1.00 0.00 49 GLY A N 12
ATOM 15497 C CA . GLY A 1 49 ? 0.849 9.381 -3.524 1.00 0.00 49 GLY A CA 12
ATOM 15498 C C . GLY A 1 49 ? 1.765 8.164 -3.377 1.00 0.00 49 GLY A C 12
ATOM 15499 O O . GLY A 1 49 ? 2.927 8.299 -2.998 1.00 0.00 49 GLY A O 12
ATOM 15503 N N . VAL A 1 50 ? 1.205 7.003 -3.684 1.00 0.00 50 VAL A N 12
ATOM 15504 C CA . VAL A 1 50 ? 1.957 5.762 -3.591 1.00 0.00 50 VAL A CA 12
ATOM 15505 C C . VAL A 1 50 ? 3.174 5.838 -4.516 1.00 0.00 50 VAL A C 12
ATOM 15506 O O . VAL A 1 50 ? 4.200 5.215 -4.250 1.00 0.00 50 VAL A O 12
ATOM 15519 N N . MET A 1 51 ? 3.019 6.608 -5.583 1.00 0.00 51 MET A N 12
ATOM 15520 C CA . MET A 1 51 ? 4.093 6.773 -6.548 1.00 0.00 51 MET A CA 12
ATOM 15521 C C . MET A 1 51 ? 5.139 7.769 -6.041 1.00 0.00 51 MET A C 12
ATOM 15522 O O . MET A 1 51 ? 6.333 7.480 -6.056 1.00 0.00 51 MET A O 12
ATOM 15536 N N . SER A 1 52 ? 4.649 8.920 -5.602 1.00 0.00 52 SER A N 12
ATOM 15537 C CA . SER A 1 52 ? 5.527 9.958 -5.091 1.00 0.00 52 SER A CA 12
ATOM 15538 C C . SER A 1 52 ? 6.021 9.584 -3.692 1.00 0.00 52 SER A C 12
ATOM 15539 O O . SER A 1 52 ? 6.709 10.370 -3.043 1.00 0.00 52 SER A O 12
ATOM 15547 N N . LEU A 1 53 ? 5.652 8.385 -3.270 1.00 0.00 53 LEU A N 12
ATOM 15548 C CA . LEU A 1 53 ? 6.049 7.896 -1.961 1.00 0.00 53 LEU A CA 12
ATOM 15549 C C . LEU A 1 53 ? 7.434 7.252 -2.060 1.00 0.00 53 LEU A C 12
ATOM 15550 O O . LEU A 1 53 ? 7.892 6.610 -1.116 1.00 0.00 53 LEU A O 12
ATOM 15566 N N . GLY A 1 54 ? 8.061 7.445 -3.211 1.00 0.00 54 GLY A N 12
ATOM 15567 C CA . GLY A 1 54 ? 9.383 6.891 -3.445 1.00 0.00 54 GLY A CA 12
ATOM 15568 C C . GLY A 1 54 ? 9.555 5.556 -2.718 1.00 0.00 54 GLY A C 12
ATOM 15569 O O . GLY A 1 54 ? 10.561 5.338 -2.045 1.00 0.00 54 GLY A O 12
ATOM 15573 N N . VAL A 1 55 ? 8.558 4.698 -2.878 1.00 0.00 55 VAL A N 12
ATOM 15574 C CA . VAL A 1 55 ? 8.586 3.391 -2.245 1.00 0.00 55 VAL A CA 12
ATOM 15575 C C . VAL A 1 55 ? 9.763 2.586 -2.801 1.00 0.00 55 VAL A C 12
ATOM 15576 O O . VAL A 1 55 ? 9.567 1.537 -3.412 1.00 0.00 55 VAL A O 12
ATOM 15589 N N . GLY A 1 56 ? 10.958 3.107 -2.567 1.00 0.00 56 GLY A N 12
ATOM 15590 C CA . GLY A 1 56 ? 12.166 2.449 -3.036 1.00 0.00 56 GLY A CA 12
ATOM 15591 C C . GLY A 1 56 ? 12.373 1.111 -2.323 1.00 0.00 56 GLY A C 12
ATOM 15592 O O . GLY A 1 56 ? 11.689 0.811 -1.346 1.00 0.00 56 GLY A O 12
ATOM 15596 N N . LYS A 1 57 ? 13.322 0.344 -2.840 1.00 0.00 57 LYS A N 12
ATOM 15597 C CA . LYS A 1 57 ? 13.629 -0.955 -2.266 1.00 0.00 57 LYS A CA 12
ATOM 15598 C C . LYS A 1 57 ? 14.321 -0.760 -0.915 1.00 0.00 57 LYS A C 12
ATOM 15599 O O . LYS A 1 57 ? 14.821 0.324 -0.621 1.00 0.00 57 LYS A O 12
ATOM 15618 N N . ASP A 1 58 ? 14.327 -1.827 -0.130 1.00 0.00 58 ASP A N 12
ATOM 15619 C CA . ASP A 1 58 ? 14.950 -1.788 1.183 1.00 0.00 58 ASP A CA 12
ATOM 15620 C C . ASP A 1 58 ? 14.188 -0.804 2.074 1.00 0.00 58 ASP A C 12
ATOM 15621 O O . ASP A 1 58 ? 14.598 -0.538 3.202 1.00 0.00 58 ASP A O 12
ATOM 15631 N N . ALA A 1 59 ? 13.092 -0.293 1.534 1.00 0.00 59 ALA A N 12
ATOM 15632 C CA . ALA A 1 59 ? 12.268 0.654 2.266 1.00 0.00 59 ALA A CA 12
ATOM 15633 C C . ALA A 1 59 ? 11.059 -0.076 2.854 1.00 0.00 59 ALA A C 12
ATOM 15634 O O . ALA A 1 59 ? 10.456 -0.919 2.192 1.00 0.00 59 ALA A O 12
ATOM 15641 N N . GLU A 1 60 ? 10.740 0.275 4.091 1.00 0.00 60 GLU A N 12
ATOM 15642 C CA . GLU A 1 60 ? 9.613 -0.336 4.776 1.00 0.00 60 GLU A CA 12
ATOM 15643 C C . GLU A 1 60 ? 8.383 0.568 4.682 1.00 0.00 60 GLU A C 12
ATOM 15644 O O . GLU A 1 60 ? 8.418 1.718 5.118 1.00 0.00 60 GLU A O 12
ATOM 15657 N N . ILE A 1 61 ? 7.323 0.013 4.112 1.00 0.00 61 ILE A N 12
ATOM 15658 C CA . ILE A 1 61 ? 6.083 0.754 3.957 1.00 0.00 61 ILE A CA 12
ATOM 15659 C C . ILE A 1 61 ? 5.013 0.148 4.867 1.00 0.00 61 ILE A C 12
ATOM 15660 O O . ILE A 1 61 ? 5.220 -0.914 5.451 1.00 0.00 61 ILE A O 12
ATOM 15676 N N . THR A 1 62 ? 3.893 0.849 4.959 1.00 0.00 62 THR A N 12
ATOM 15677 C CA . THR A 1 62 ? 2.790 0.393 5.788 1.00 0.00 62 THR A CA 12
ATOM 15678 C C . THR A 1 62 ? 1.454 0.817 5.178 1.00 0.00 62 THR A C 12
ATOM 15679 O O . THR A 1 62 ? 1.401 1.743 4.371 1.00 0.00 62 THR A O 12
ATOM 15690 N N . ILE A 1 63 ? 0.404 0.119 5.588 1.00 0.00 63 ILE A N 12
ATOM 15691 C CA . ILE A 1 63 ? -0.930 0.412 5.092 1.00 0.00 63 ILE A CA 12
ATOM 15692 C C . ILE A 1 63 ? -1.939 0.252 6.231 1.00 0.00 63 ILE A C 12
ATOM 15693 O O . ILE A 1 63 ? -1.868 -0.705 7.000 1.00 0.00 63 ILE A O 12
ATOM 15709 N N . TYR A 1 64 ? -2.856 1.206 6.304 1.00 0.00 64 TYR A N 12
ATOM 15710 C CA . TYR A 1 64 ? -3.878 1.184 7.336 1.00 0.00 64 TYR A CA 12
ATOM 15711 C C . TYR A 1 64 ? -5.254 0.882 6.738 1.00 0.00 64 TYR A C 12
ATOM 15712 O O . TYR A 1 64 ? -5.444 0.981 5.527 1.00 0.00 64 TYR A O 12
ATOM 15730 N N . ALA A 1 65 ? -6.177 0.518 7.616 1.00 0.00 65 ALA A N 12
ATOM 15731 C CA . ALA A 1 65 ? -7.530 0.200 7.190 1.00 0.00 65 ALA A CA 12
ATOM 15732 C C . ALA A 1 65 ? -8.495 0.435 8.354 1.00 0.00 65 ALA A C 12
ATOM 15733 O O . ALA A 1 65 ? -8.286 -0.078 9.452 1.00 0.00 65 ALA A O 12
ATOM 15740 N N . ASP A 1 66 ? -9.531 1.212 8.074 1.00 0.00 66 ASP A N 12
ATOM 15741 C CA . ASP A 1 66 ? -10.529 1.521 9.084 1.00 0.00 66 ASP A CA 12
ATOM 15742 C C . ASP A 1 66 ? -11.922 1.463 8.453 1.00 0.00 66 ASP A C 12
ATOM 15743 O O . ASP A 1 66 ? -12.427 2.471 7.960 1.00 0.00 66 ASP A O 12
ATOM 15753 N N . GLY A 1 67 ? -12.504 0.273 8.489 1.00 0.00 67 GLY A N 12
ATOM 15754 C CA . GLY A 1 67 ? -13.828 0.071 7.927 1.00 0.00 67 GLY A CA 12
ATOM 15755 C C . GLY A 1 67 ? -14.444 -1.236 8.431 1.00 0.00 67 GLY A C 12
ATOM 15756 O O . GLY A 1 67 ? -14.244 -1.617 9.583 1.00 0.00 67 GLY A O 12
ATOM 15760 N N . SER A 1 68 ? -15.181 -1.887 7.542 1.00 0.00 68 SER A N 12
ATOM 15761 C CA . SER A 1 68 ? -15.827 -3.143 7.883 1.00 0.00 68 SER A CA 12
ATOM 15762 C C . SER A 1 68 ? -14.964 -4.318 7.419 1.00 0.00 68 SER A C 12
ATOM 15763 O O . SER A 1 68 ? -14.944 -5.369 8.059 1.00 0.00 68 SER A O 12
ATOM 15771 N N . ASP A 1 69 ? -14.272 -4.101 6.311 1.00 0.00 69 ASP A N 12
ATOM 15772 C CA . ASP A 1 69 ? -13.408 -5.129 5.755 1.00 0.00 69 ASP A CA 12
ATOM 15773 C C . ASP A 1 69 ? -11.946 -4.725 5.955 1.00 0.00 69 ASP A C 12
ATOM 15774 O O . ASP A 1 69 ? -11.041 -5.372 5.429 1.00 0.00 69 ASP A O 12
ATOM 15784 N N . GLU A 1 70 ? -11.760 -3.658 6.718 1.00 0.00 70 GLU A N 12
ATOM 15785 C CA . GLU A 1 70 ? -10.423 -3.161 6.996 1.00 0.00 70 GLU A CA 12
ATOM 15786 C C . GLU A 1 70 ? -9.418 -4.314 6.997 1.00 0.00 70 GLU A C 12
ATOM 15787 O O . GLU A 1 70 ? -8.546 -4.383 6.132 1.00 0.00 70 GLU A O 12
ATOM 15800 N N . SER A 1 71 ? -9.572 -5.191 7.978 1.00 0.00 71 SER A N 12
ATOM 15801 C CA . SER A 1 71 ? -8.688 -6.338 8.103 1.00 0.00 71 SER A CA 12
ATOM 15802 C C . SER A 1 71 ? -8.635 -7.104 6.780 1.00 0.00 71 SER A C 12
ATOM 15803 O O . SER A 1 71 ? -7.559 -7.487 6.324 1.00 0.00 71 SER A O 12
ATOM 15811 N N . ASP A 1 72 ? -9.810 -7.306 6.203 1.00 0.00 72 ASP A N 12
ATOM 15812 C CA . ASP A 1 72 ? -9.912 -8.020 4.942 1.00 0.00 72 ASP A CA 12
ATOM 15813 C C . ASP A 1 72 ? -9.134 -7.258 3.866 1.00 0.00 72 ASP A C 12
ATOM 15814 O O . ASP A 1 72 ? -8.548 -7.865 2.971 1.00 0.00 72 ASP A O 12
ATOM 15824 N N . ALA A 1 73 ? -9.154 -5.939 3.989 1.00 0.00 73 ALA A N 12
ATOM 15825 C CA . ALA A 1 73 ? -8.459 -5.088 3.037 1.00 0.00 73 ALA A CA 12
ATOM 15826 C C . ALA A 1 73 ? -6.950 -5.242 3.231 1.00 0.00 73 ALA A C 12
ATOM 15827 O O . ALA A 1 73 ? -6.192 -5.230 2.262 1.00 0.00 73 ALA A O 12
ATOM 15834 N N . ILE A 1 74 ? -6.557 -5.385 4.489 1.00 0.00 74 ILE A N 12
ATOM 15835 C CA . ILE A 1 74 ? -5.152 -5.541 4.821 1.00 0.00 74 ILE A CA 12
ATOM 15836 C C . ILE A 1 74 ? -4.666 -6.907 4.333 1.00 0.00 74 ILE A C 12
ATOM 15837 O O . ILE A 1 74 ? -3.512 -7.053 3.933 1.00 0.00 74 ILE A O 12
ATOM 15853 N N . GLN A 1 75 ? -5.571 -7.874 4.384 1.00 0.00 75 GLN A N 12
ATOM 15854 C CA . GLN A 1 75 ? -5.249 -9.223 3.952 1.00 0.00 75 GLN A CA 12
ATOM 15855 C C . GLN A 1 75 ? -5.085 -9.270 2.431 1.00 0.00 75 GLN A C 12
ATOM 15856 O O . GLN A 1 75 ? -4.328 -10.086 1.910 1.00 0.00 75 GLN A O 12
ATOM 15870 N N . ALA A 1 76 ? -5.808 -8.383 1.763 1.00 0.00 76 ALA A N 12
ATOM 15871 C CA . ALA A 1 76 ? -5.751 -8.312 0.313 1.00 0.00 76 ALA A CA 12
ATOM 15872 C C . ALA A 1 76 ? -4.477 -7.579 -0.109 1.00 0.00 76 ALA A C 12
ATOM 15873 O O . ALA A 1 76 ? -3.838 -7.952 -1.092 1.00 0.00 76 ALA A O 12
ATOM 15880 N N . ILE A 1 77 ? -4.145 -6.549 0.656 1.00 0.00 77 ILE A N 12
ATOM 15881 C CA . ILE A 1 77 ? -2.958 -5.759 0.373 1.00 0.00 77 ILE A CA 12
ATOM 15882 C C . ILE A 1 77 ? -1.732 -6.675 0.364 1.00 0.00 77 ILE A C 12
ATOM 15883 O O . ILE A 1 77 ? -1.156 -6.936 -0.690 1.00 0.00 77 ILE A O 12
ATOM 15899 N N . SER A 1 78 ? -1.371 -7.138 1.552 1.00 0.00 78 SER A N 12
ATOM 15900 C CA . SER A 1 78 ? -0.224 -8.019 1.693 1.00 0.00 78 SER A CA 12
ATOM 15901 C C . SER A 1 78 ? -0.192 -9.028 0.543 1.00 0.00 78 SER A C 12
ATOM 15902 O O . SER A 1 78 ? 0.880 -9.418 0.083 1.00 0.00 78 SER A O 12
ATOM 15910 N N . ASP A 1 79 ? -1.381 -9.419 0.109 1.00 0.00 79 ASP A N 12
ATOM 15911 C CA . ASP A 1 79 ? -1.504 -10.374 -0.979 1.00 0.00 79 ASP A CA 12
ATOM 15912 C C . ASP A 1 79 ? -1.049 -9.716 -2.283 1.00 0.00 79 ASP A C 12
ATOM 15913 O O . ASP A 1 79 ? -0.260 -10.292 -3.030 1.00 0.00 79 ASP A O 12
ATOM 15923 N N . VAL A 1 80 ? -1.566 -8.519 -2.517 1.00 0.00 80 VAL A N 12
ATOM 15924 C CA . VAL A 1 80 ? -1.223 -7.777 -3.719 1.00 0.00 80 VAL A CA 12
ATOM 15925 C C . VAL A 1 80 ? 0.267 -7.430 -3.690 1.00 0.00 80 VAL A C 12
ATOM 15926 O O . VAL A 1 80 ? 0.937 -7.470 -4.720 1.00 0.00 80 VAL A O 12
ATOM 15939 N N . LEU A 1 81 ? 0.742 -7.097 -2.498 1.00 0.00 81 LEU A N 12
ATOM 15940 C CA . LEU A 1 81 ? 2.141 -6.744 -2.322 1.00 0.00 81 LEU A CA 12
ATOM 15941 C C . LEU A 1 81 ? 3.014 -7.953 -2.663 1.00 0.00 81 LEU A C 12
ATOM 15942 O O . LEU A 1 81 ? 3.942 -7.845 -3.463 1.00 0.00 81 LEU A O 12
ATOM 15958 N N . SER A 1 82 ? 2.685 -9.075 -2.041 1.00 0.00 82 SER A N 12
ATOM 15959 C CA . SER A 1 82 ? 3.428 -10.302 -2.269 1.00 0.00 82 SER A CA 12
ATOM 15960 C C . SER A 1 82 ? 3.093 -10.869 -3.650 1.00 0.00 82 SER A C 12
ATOM 15961 O O . SER A 1 82 ? 3.924 -11.527 -4.274 1.00 0.00 82 SER A O 12
ATOM 15969 N N . LYS A 1 83 ? 1.873 -10.591 -4.088 1.00 0.00 83 LYS A N 12
ATOM 15970 C CA . LYS A 1 83 ? 1.418 -11.065 -5.383 1.00 0.00 83 LYS A CA 12
ATOM 15971 C C . LYS A 1 83 ? 2.369 -10.559 -6.470 1.00 0.00 83 LYS A C 12
ATOM 15972 O O . LYS A 1 83 ? 2.718 -11.299 -7.388 1.00 0.00 83 LYS A O 12
ATOM 15991 N N . GLU A 1 84 ? 2.762 -9.301 -6.330 1.00 0.00 84 GLU A N 12
ATOM 15992 C CA . GLU A 1 84 ? 3.666 -8.688 -7.288 1.00 0.00 84 GLU A CA 12
ATOM 15993 C C . GLU A 1 84 ? 5.113 -9.066 -6.969 1.00 0.00 84 GLU A C 12
ATOM 15994 O O . GLU A 1 84 ? 5.879 -9.420 -7.865 1.00 0.00 84 GLU A O 12
ATOM 16007 N N . GLY A 1 85 ? 5.446 -8.980 -5.689 1.00 0.00 85 GLY A N 12
ATOM 16008 C CA . GLY A 1 85 ? 6.788 -9.309 -5.240 1.00 0.00 85 GLY A CA 12
ATOM 16009 C C . GLY A 1 85 ? 7.551 -8.050 -4.825 1.00 0.00 85 GLY A C 12
ATOM 16010 O O . GLY A 1 85 ? 8.780 -8.033 -4.834 1.00 0.00 85 GLY A O 12
ATOM 16014 N N . LEU A 1 86 ? 6.789 -7.024 -4.470 1.00 0.00 86 LEU A N 12
ATOM 16015 C CA . LEU A 1 86 ? 7.379 -5.764 -4.053 1.00 0.00 86 LEU A CA 12
ATOM 16016 C C . LEU A 1 86 ? 7.911 -5.902 -2.625 1.00 0.00 86 LEU A C 12
ATOM 16017 O O . LEU A 1 86 ? 8.723 -5.093 -2.179 1.00 0.00 86 LEU A O 12
ATOM 16033 N N . THR A 1 87 ? 7.432 -6.935 -1.946 1.00 0.00 87 THR A N 12
ATOM 16034 C CA . THR A 1 87 ? 7.849 -7.190 -0.578 1.00 0.00 87 THR A CA 12
ATOM 16035 C C . THR A 1 87 ? 8.167 -8.674 -0.386 1.00 0.00 87 THR A C 12
ATOM 16036 O O . THR A 1 87 ? 7.829 -9.501 -1.233 1.00 0.00 87 THR A O 12
ATOM 16047 N N . LYS A 1 88 ? 8.812 -8.969 0.734 1.00 0.00 88 LYS A N 12
ATOM 16048 C CA . LYS A 1 88 ? 9.179 -10.339 1.048 1.00 0.00 88 LYS A CA 12
ATOM 16049 C C . LYS A 1 88 ? 9.648 -11.042 -0.227 1.00 0.00 88 LYS A C 12
ATOM 16050 O O . LYS A 1 88 ? 10.487 -11.940 -0.173 1.00 0.00 88 LYS A O 12
ATOM 16069 N N . MET A 1 1 ? -8.062 1.493 14.110 1.00 0.00 1 MET A N 13
ATOM 16070 C CA . MET A 1 1 ? -8.061 0.732 12.873 1.00 0.00 1 MET A CA 13
ATOM 16071 C C . MET A 1 1 ? -6.926 -0.294 12.861 1.00 0.00 1 MET A C 13
ATOM 16072 O O . MET A 1 1 ? -6.160 -0.388 13.819 1.00 0.00 1 MET A O 13
ATOM 16086 N N . GLU A 1 2 ? -6.853 -1.035 11.764 1.00 0.00 2 GLU A N 13
ATOM 16087 C CA . GLU A 1 2 ? -5.824 -2.050 11.615 1.00 0.00 2 GLU A CA 13
ATOM 16088 C C . GLU A 1 2 ? -4.958 -1.750 10.390 1.00 0.00 2 GLU A C 13
ATOM 16089 O O . GLU A 1 2 ? -5.477 -1.527 9.298 1.00 0.00 2 GLU A O 13
ATOM 16102 N N . GLN A 1 3 ? -3.652 -1.755 10.613 1.00 0.00 3 GLN A N 13
ATOM 16103 C CA . GLN A 1 3 ? -2.708 -1.487 9.541 1.00 0.00 3 GLN A CA 13
ATOM 16104 C C . GLN A 1 3 ? -1.831 -2.714 9.286 1.00 0.00 3 GLN A C 13
ATOM 16105 O O . GLN A 1 3 ? -2.004 -3.749 9.928 1.00 0.00 3 GLN A O 13
ATOM 16119 N N . ASN A 1 4 ? -0.908 -2.558 8.349 1.00 0.00 4 ASN A N 13
ATOM 16120 C CA . ASN A 1 4 ? -0.003 -3.641 8.001 1.00 0.00 4 ASN A CA 13
ATOM 16121 C C . ASN A 1 4 ? 1.290 -3.056 7.429 1.00 0.00 4 ASN A C 13
ATOM 16122 O O . ASN A 1 4 ? 1.254 -2.256 6.496 1.00 0.00 4 ASN A O 13
ATOM 16133 N N . SER A 1 5 ? 2.402 -3.478 8.014 1.00 0.00 5 SER A N 13
ATOM 16134 C CA . SER A 1 5 ? 3.703 -3.006 7.575 1.00 0.00 5 SER A CA 13
ATOM 16135 C C . SER A 1 5 ? 4.360 -4.049 6.669 1.00 0.00 5 SER A C 13
ATOM 16136 O O . SER A 1 5 ? 4.043 -5.235 6.749 1.00 0.00 5 SER A O 13
ATOM 16144 N N . TYR A 1 6 ? 5.263 -3.570 5.826 1.00 0.00 6 TYR A N 13
ATOM 16145 C CA . TYR A 1 6 ? 5.967 -4.446 4.905 1.00 0.00 6 TYR A CA 13
ATOM 16146 C C . TYR A 1 6 ? 7.321 -3.853 4.511 1.00 0.00 6 TYR A C 13
ATOM 16147 O O . TYR A 1 6 ? 7.663 -2.746 4.925 1.00 0.00 6 TYR A O 13
ATOM 16165 N N . VAL A 1 7 ? 8.056 -4.617 3.716 1.00 0.00 7 VAL A N 13
ATOM 16166 C CA . VAL A 1 7 ? 9.366 -4.180 3.261 1.00 0.00 7 VAL A CA 13
ATOM 16167 C C . VAL A 1 7 ? 9.438 -4.303 1.737 1.00 0.00 7 VAL A C 13
ATOM 16168 O O . VAL A 1 7 ? 9.017 -5.310 1.171 1.00 0.00 7 VAL A O 13
ATOM 16181 N N . ILE A 1 8 ? 9.976 -3.263 1.117 1.00 0.00 8 ILE A N 13
ATOM 16182 C CA . ILE A 1 8 ? 10.109 -3.242 -0.330 1.00 0.00 8 ILE A CA 13
ATOM 16183 C C . ILE A 1 8 ? 11.336 -4.060 -0.737 1.00 0.00 8 ILE A C 13
ATOM 16184 O O . ILE A 1 8 ? 12.429 -3.851 -0.213 1.00 0.00 8 ILE A O 13
ATOM 16200 N N . ILE A 1 9 ? 11.113 -4.978 -1.667 1.00 0.00 9 ILE A N 13
ATOM 16201 C CA . ILE A 1 9 ? 12.186 -5.830 -2.150 1.00 0.00 9 ILE A CA 13
ATOM 16202 C C . ILE A 1 9 ? 12.325 -5.659 -3.664 1.00 0.00 9 ILE A C 13
ATOM 16203 O O . ILE A 1 9 ? 13.194 -6.269 -4.284 1.00 0.00 9 ILE A O 13
ATOM 16219 N N . ASP A 1 10 ? 11.454 -4.827 -4.216 1.00 0.00 10 ASP A N 13
ATOM 16220 C CA . ASP A 1 10 ? 11.468 -4.569 -5.646 1.00 0.00 10 ASP A CA 13
ATOM 16221 C C . ASP A 1 10 ? 12.340 -3.344 -5.930 1.00 0.00 10 ASP A C 13
ATOM 16222 O O . ASP A 1 10 ? 12.098 -2.266 -5.389 1.00 0.00 10 ASP A O 13
ATOM 16232 N N . GLU A 1 11 ? 13.337 -3.552 -6.778 1.00 0.00 11 GLU A N 13
ATOM 16233 C CA . GLU A 1 11 ? 14.247 -2.478 -7.140 1.00 0.00 11 GLU A CA 13
ATOM 16234 C C . GLU A 1 11 ? 13.519 -1.427 -7.980 1.00 0.00 11 GLU A C 13
ATOM 16235 O O . GLU A 1 11 ? 14.073 -0.369 -8.273 1.00 0.00 11 GLU A O 13
ATOM 16248 N N . THR A 1 12 ? 12.287 -1.753 -8.342 1.00 0.00 12 THR A N 13
ATOM 16249 C CA . THR A 1 12 ? 11.477 -0.849 -9.141 1.00 0.00 12 THR A CA 13
ATOM 16250 C C . THR A 1 12 ? 10.672 0.086 -8.236 1.00 0.00 12 THR A C 13
ATOM 16251 O O . THR A 1 12 ? 10.116 1.080 -8.702 1.00 0.00 12 THR A O 13
ATOM 16262 N N . GLY A 1 13 ? 10.635 -0.264 -6.960 1.00 0.00 13 GLY A N 13
ATOM 16263 C CA . GLY A 1 13 ? 9.907 0.532 -5.986 1.00 0.00 13 GLY A CA 13
ATOM 16264 C C . GLY A 1 13 ? 8.447 0.713 -6.406 1.00 0.00 13 GLY A C 13
ATOM 16265 O O . GLY A 1 13 ? 8.166 1.298 -7.452 1.00 0.00 13 GLY A O 13
ATOM 16269 N N . ILE A 1 14 ? 7.555 0.199 -5.572 1.00 0.00 14 ILE A N 13
ATOM 16270 C CA . ILE A 1 14 ? 6.132 0.298 -5.844 1.00 0.00 14 ILE A CA 13
ATOM 16271 C C . ILE A 1 14 ? 5.879 1.461 -6.805 1.00 0.00 14 ILE A C 13
ATOM 16272 O O . ILE A 1 14 ? 6.030 2.623 -6.431 1.00 0.00 14 ILE A O 13
ATOM 16288 N N . HIS A 1 15 ? 5.501 1.108 -8.025 1.00 0.00 15 HIS A N 13
ATOM 16289 C CA . HIS A 1 15 ? 5.226 2.109 -9.042 1.00 0.00 15 HIS A CA 13
ATOM 16290 C C . HIS A 1 15 ? 3.719 2.186 -9.291 1.00 0.00 15 HIS A C 13
ATOM 16291 O O . HIS A 1 15 ? 2.929 1.654 -8.513 1.00 0.00 15 HIS A O 13
ATOM 16305 N N . ALA A 1 16 ? 3.366 2.854 -10.380 1.00 0.00 16 ALA A N 13
ATOM 16306 C CA . ALA A 1 16 ? 1.967 3.009 -10.742 1.00 0.00 16 ALA A CA 13
ATOM 16307 C C . ALA A 1 16 ? 1.386 1.641 -11.109 1.00 0.00 16 ALA A C 13
ATOM 16308 O O . ALA A 1 16 ? 0.186 1.413 -10.960 1.00 0.00 16 ALA A O 13
ATOM 16315 N N . ARG A 1 17 ? 2.263 0.768 -11.581 1.00 0.00 17 ARG A N 13
ATOM 16316 C CA . ARG A 1 17 ? 1.852 -0.571 -11.970 1.00 0.00 17 ARG A CA 13
ATOM 16317 C C . ARG A 1 17 ? 1.176 -1.280 -10.795 1.00 0.00 17 ARG A C 13
ATOM 16318 O O . ARG A 1 17 ? -0.015 -1.583 -10.851 1.00 0.00 17 ARG A O 13
ATOM 16339 N N . PRO A 1 18 ? 1.985 -1.531 -9.732 1.00 0.00 18 PRO A N 13
ATOM 16340 C CA . PRO A 1 18 ? 1.477 -2.199 -8.546 1.00 0.00 18 PRO A CA 13
ATOM 16341 C C . PRO A 1 18 ? 0.614 -1.251 -7.709 1.00 0.00 18 PRO A C 13
ATOM 16342 O O . PRO A 1 18 ? -0.490 -1.608 -7.304 1.00 0.00 18 PRO A O 13
ATOM 16353 N N . ALA A 1 19 ? 1.152 -0.063 -7.477 1.00 0.00 19 ALA A N 13
ATOM 16354 C CA . ALA A 1 19 ? 0.444 0.938 -6.697 1.00 0.00 19 ALA A CA 13
ATOM 16355 C C . ALA A 1 19 ? -1.029 0.950 -7.105 1.00 0.00 19 ALA A C 13
ATOM 16356 O O . ALA A 1 19 ? -1.901 1.249 -6.290 1.00 0.00 19 ALA A O 13
ATOM 16363 N N . THR A 1 20 ? -1.264 0.620 -8.367 1.00 0.00 20 THR A N 13
ATOM 16364 C CA . THR A 1 20 ? -2.618 0.588 -8.893 1.00 0.00 20 THR A CA 13
ATOM 16365 C C . THR A 1 20 ? -3.405 -0.566 -8.270 1.00 0.00 20 THR A C 13
ATOM 16366 O O . THR A 1 20 ? -4.475 -0.357 -7.702 1.00 0.00 20 THR A O 13
ATOM 16377 N N . MET A 1 21 ? -2.845 -1.760 -8.398 1.00 0.00 21 MET A N 13
ATOM 16378 C CA . MET A 1 21 ? -3.481 -2.948 -7.855 1.00 0.00 21 MET A CA 13
ATOM 16379 C C . MET A 1 21 ? -3.737 -2.795 -6.354 1.00 0.00 21 MET A C 13
ATOM 16380 O O . MET A 1 21 ? -4.819 -3.120 -5.870 1.00 0.00 21 MET A O 13
ATOM 16394 N N . LEU A 1 22 ? -2.722 -2.300 -5.661 1.00 0.00 22 LEU A N 13
ATOM 16395 C CA . LEU A 1 22 ? -2.823 -2.101 -4.225 1.00 0.00 22 LEU A CA 13
ATOM 16396 C C . LEU A 1 22 ? -3.943 -1.101 -3.932 1.00 0.00 22 LEU A C 13
ATOM 16397 O O . LEU A 1 22 ? -4.792 -1.347 -3.076 1.00 0.00 22 LEU A O 13
ATOM 16413 N N . VAL A 1 23 ? -3.909 0.008 -4.658 1.00 0.00 23 VAL A N 13
ATOM 16414 C CA . VAL A 1 23 ? -4.910 1.046 -4.486 1.00 0.00 23 VAL A CA 13
ATOM 16415 C C . VAL A 1 23 ? -6.277 0.507 -4.915 1.00 0.00 23 VAL A C 13
ATOM 16416 O O . VAL A 1 23 ? -7.282 0.754 -4.251 1.00 0.00 23 VAL A O 13
ATOM 16429 N N . GLN A 1 24 ? -6.270 -0.220 -6.023 1.00 0.00 24 GLN A N 13
ATOM 16430 C CA . GLN A 1 24 ? -7.496 -0.797 -6.548 1.00 0.00 24 GLN A CA 13
ATOM 16431 C C . GLN A 1 24 ? -8.111 -1.756 -5.528 1.00 0.00 24 GLN A C 13
ATOM 16432 O O . GLN A 1 24 ? -9.225 -1.534 -5.055 1.00 0.00 24 GLN A O 13
ATOM 16446 N N . THR A 1 25 ? -7.359 -2.802 -5.217 1.00 0.00 25 THR A N 13
ATOM 16447 C CA . THR A 1 25 ? -7.816 -3.795 -4.261 1.00 0.00 25 THR A CA 13
ATOM 16448 C C . THR A 1 25 ? -8.159 -3.132 -2.925 1.00 0.00 25 THR A C 13
ATOM 16449 O O . THR A 1 25 ? -9.094 -3.548 -2.244 1.00 0.00 25 THR A O 13
ATOM 16460 N N . ALA A 1 26 ? -7.382 -2.112 -2.591 1.00 0.00 26 ALA A N 13
ATOM 16461 C CA . ALA A 1 26 ? -7.591 -1.388 -1.350 1.00 0.00 26 ALA A CA 13
ATOM 16462 C C . ALA A 1 26 ? -8.899 -0.597 -1.439 1.00 0.00 26 ALA A C 13
ATOM 16463 O O . ALA A 1 26 ? -9.636 -0.498 -0.460 1.00 0.00 26 ALA A O 13
ATOM 16470 N N . SER A 1 27 ? -9.144 -0.054 -2.623 1.00 0.00 27 SER A N 13
ATOM 16471 C CA . SER A 1 27 ? -10.349 0.724 -2.853 1.00 0.00 27 SER A CA 13
ATOM 16472 C C . SER A 1 27 ? -11.544 -0.209 -3.057 1.00 0.00 27 SER A C 13
ATOM 16473 O O . SER A 1 27 ? -12.606 -0.001 -2.471 1.00 0.00 27 SER A O 13
ATOM 16481 N N . LYS A 1 28 ? -11.331 -1.217 -3.890 1.00 0.00 28 LYS A N 13
ATOM 16482 C CA . LYS A 1 28 ? -12.377 -2.182 -4.179 1.00 0.00 28 LYS A CA 13
ATOM 16483 C C . LYS A 1 28 ? -13.211 -2.418 -2.918 1.00 0.00 28 LYS A C 13
ATOM 16484 O O . LYS A 1 28 ? -14.423 -2.616 -2.998 1.00 0.00 28 LYS A O 13
ATOM 16503 N N . PHE A 1 29 ? -12.529 -2.388 -1.782 1.00 0.00 29 PHE A N 13
ATOM 16504 C CA . PHE A 1 29 ? -13.192 -2.596 -0.506 1.00 0.00 29 PHE A CA 13
ATOM 16505 C C . PHE A 1 29 ? -13.939 -1.336 -0.065 1.00 0.00 29 PHE A C 13
ATOM 16506 O O . PHE A 1 29 ? -14.262 -0.481 -0.889 1.00 0.00 29 PHE A O 13
ATOM 16523 N N . ASP A 1 30 ? -14.193 -1.261 1.233 1.00 0.00 30 ASP A N 13
ATOM 16524 C CA . ASP A 1 30 ? -14.897 -0.119 1.794 1.00 0.00 30 ASP A CA 13
ATOM 16525 C C . ASP A 1 30 ? -14.031 0.524 2.879 1.00 0.00 30 ASP A C 13
ATOM 16526 O O . ASP A 1 30 ? -13.931 1.749 2.953 1.00 0.00 30 ASP A O 13
ATOM 16536 N N . SER A 1 31 ? -13.429 -0.328 3.694 1.00 0.00 31 SER A N 13
ATOM 16537 C CA . SER A 1 31 ? -12.575 0.143 4.772 1.00 0.00 31 SER A CA 13
ATOM 16538 C C . SER A 1 31 ? -11.724 1.319 4.290 1.00 0.00 31 SER A C 13
ATOM 16539 O O . SER A 1 31 ? -11.402 1.412 3.107 1.00 0.00 31 SER A O 13
ATOM 16547 N N . ASP A 1 32 ? -11.385 2.188 5.231 1.00 0.00 32 ASP A N 13
ATOM 16548 C CA . ASP A 1 32 ? -10.578 3.355 4.917 1.00 0.00 32 ASP A CA 13
ATOM 16549 C C . ASP A 1 32 ? -9.098 3.004 5.081 1.00 0.00 32 ASP A C 13
ATOM 16550 O O . ASP A 1 32 ? -8.487 3.336 6.096 1.00 0.00 32 ASP A O 13
ATOM 16560 N N . ILE A 1 33 ? -8.565 2.338 4.068 1.00 0.00 33 ILE A N 13
ATOM 16561 C CA . ILE A 1 33 ? -7.167 1.938 4.088 1.00 0.00 33 ILE A CA 13
ATOM 16562 C C . ILE A 1 33 ? -6.291 3.147 3.750 1.00 0.00 33 ILE A C 13
ATOM 16563 O O . ILE A 1 33 ? -6.702 4.022 2.991 1.00 0.00 33 ILE A O 13
ATOM 16579 N N . GLN A 1 34 ? -5.100 3.154 4.331 1.00 0.00 34 GLN A N 13
ATOM 16580 C CA . GLN A 1 34 ? -4.163 4.240 4.101 1.00 0.00 34 GLN A CA 13
ATOM 16581 C C . GLN A 1 34 ? -2.745 3.690 3.932 1.00 0.00 34 GLN A C 13
ATOM 16582 O O . GLN A 1 34 ? -2.368 2.722 4.590 1.00 0.00 34 GLN A O 13
ATOM 16596 N N . LEU A 1 35 ? -1.999 4.331 3.045 1.00 0.00 35 LEU A N 13
ATOM 16597 C CA . LEU A 1 35 ? -0.630 3.919 2.781 1.00 0.00 35 LEU A CA 13
ATOM 16598 C C . LEU A 1 35 ? 0.319 4.695 3.697 1.00 0.00 35 LEU A C 13
ATOM 16599 O O . LEU A 1 35 ? 0.081 5.864 3.995 1.00 0.00 35 LEU A O 13
ATOM 16615 N N . GLU A 1 36 ? 1.374 4.013 4.117 1.00 0.00 36 GLU A N 13
ATOM 16616 C CA . GLU A 1 36 ? 2.359 4.623 4.993 1.00 0.00 36 GLU A CA 13
ATOM 16617 C C . GLU A 1 36 ? 3.767 4.166 4.609 1.00 0.00 36 GLU A C 13
ATOM 16618 O O . GLU A 1 36 ? 3.954 3.040 4.150 1.00 0.00 36 GLU A O 13
ATOM 16631 N N . TYR A 1 37 ? 4.722 5.062 4.811 1.00 0.00 37 TYR A N 13
ATOM 16632 C CA . TYR A 1 37 ? 6.107 4.764 4.492 1.00 0.00 37 TYR A CA 13
ATOM 16633 C C . TYR A 1 37 ? 7.060 5.614 5.335 1.00 0.00 37 TYR A C 13
ATOM 16634 O O . TYR A 1 37 ? 7.151 6.826 5.145 1.00 0.00 37 TYR A O 13
ATOM 16652 N N . ASN A 1 38 ? 7.745 4.944 6.251 1.00 0.00 38 ASN A N 13
ATOM 16653 C CA . ASN A 1 38 ? 8.687 5.623 7.125 1.00 0.00 38 ASN A CA 13
ATOM 16654 C C . ASN A 1 38 ? 8.006 6.840 7.754 1.00 0.00 38 ASN A C 13
ATOM 16655 O O . ASN A 1 38 ? 8.539 7.947 7.704 1.00 0.00 38 ASN A O 13
ATOM 16666 N N . GLY A 1 39 ? 6.840 6.593 8.332 1.00 0.00 39 GLY A N 13
ATOM 16667 C CA . GLY A 1 39 ? 6.081 7.655 8.971 1.00 0.00 39 GLY A CA 13
ATOM 16668 C C . GLY A 1 39 ? 5.393 8.540 7.930 1.00 0.00 39 GLY A C 13
ATOM 16669 O O . GLY A 1 39 ? 4.783 9.550 8.274 1.00 0.00 39 GLY A O 13
ATOM 16673 N N . LYS A 1 40 ? 5.514 8.127 6.676 1.00 0.00 40 LYS A N 13
ATOM 16674 C CA . LYS A 1 40 ? 4.911 8.869 5.582 1.00 0.00 40 LYS A CA 13
ATOM 16675 C C . LYS A 1 40 ? 3.608 8.186 5.165 1.00 0.00 40 LYS A C 13
ATOM 16676 O O . LYS A 1 40 ? 3.609 7.316 4.296 1.00 0.00 40 LYS A O 13
ATOM 16695 N N . LYS A 1 41 ? 2.525 8.606 5.805 1.00 0.00 41 LYS A N 13
ATOM 16696 C CA . LYS A 1 41 ? 1.218 8.044 5.511 1.00 0.00 41 LYS A CA 13
ATOM 16697 C C . LYS A 1 41 ? 0.568 8.842 4.379 1.00 0.00 41 LYS A C 13
ATOM 16698 O O . LYS A 1 41 ? 0.807 10.041 4.243 1.00 0.00 41 LYS A O 13
ATOM 16717 N N . VAL A 1 42 ? -0.241 8.144 3.595 1.00 0.00 42 VAL A N 13
ATOM 16718 C CA . VAL A 1 42 ? -0.928 8.773 2.480 1.00 0.00 42 VAL A CA 13
ATOM 16719 C C . VAL A 1 42 ? -2.249 8.045 2.224 1.00 0.00 42 VAL A C 13
ATOM 16720 O O . VAL A 1 42 ? -2.701 7.260 3.056 1.00 0.00 42 VAL A O 13
ATOM 16733 N N . ASN A 1 43 ? -2.832 8.332 1.069 1.00 0.00 43 ASN A N 13
ATOM 16734 C CA . ASN A 1 43 ? -4.092 7.715 0.692 1.00 0.00 43 ASN A CA 13
ATOM 16735 C C . ASN A 1 43 ? -3.814 6.481 -0.169 1.00 0.00 43 ASN A C 13
ATOM 16736 O O . ASN A 1 43 ? -3.258 6.594 -1.260 1.00 0.00 43 ASN A O 13
ATOM 16747 N N . LEU A 1 44 ? -4.213 5.331 0.354 1.00 0.00 44 LEU A N 13
ATOM 16748 C CA . LEU A 1 44 ? -4.015 4.079 -0.354 1.00 0.00 44 LEU A CA 13
ATOM 16749 C C . LEU A 1 44 ? -5.059 3.953 -1.464 1.00 0.00 44 LEU A C 13
ATOM 16750 O O . LEU A 1 44 ? -5.308 2.859 -1.968 1.00 0.00 44 LEU A O 13
ATOM 16766 N N . LYS A 1 45 ? -5.643 5.089 -1.815 1.00 0.00 45 LYS A N 13
ATOM 16767 C CA . LYS A 1 45 ? -6.655 5.121 -2.857 1.00 0.00 45 LYS A CA 13
ATOM 16768 C C . LYS A 1 45 ? -6.204 6.068 -3.971 1.00 0.00 45 LYS A C 13
ATOM 16769 O O . LYS A 1 45 ? -6.965 6.352 -4.895 1.00 0.00 45 LYS A O 13
ATOM 16788 N N . SER A 1 46 ? -4.968 6.528 -3.849 1.00 0.00 46 SER A N 13
ATOM 16789 C CA . SER A 1 46 ? -4.407 7.437 -4.834 1.00 0.00 46 SER A CA 13
ATOM 16790 C C . SER A 1 46 ? -2.996 6.986 -5.218 1.00 0.00 46 SER A C 13
ATOM 16791 O O . SER A 1 46 ? -2.205 6.608 -4.355 1.00 0.00 46 SER A O 13
ATOM 16799 N N . ILE A 1 47 ? -2.724 7.041 -6.514 1.00 0.00 47 ILE A N 13
ATOM 16800 C CA . ILE A 1 47 ? -1.422 6.643 -7.022 1.00 0.00 47 ILE A CA 13
ATOM 16801 C C . ILE A 1 47 ? -0.422 7.778 -6.794 1.00 0.00 47 ILE A C 13
ATOM 16802 O O . ILE A 1 47 ? 0.651 7.560 -6.233 1.00 0.00 47 ILE A O 13
ATOM 16818 N N . MET A 1 48 ? -0.808 8.964 -7.241 1.00 0.00 48 MET A N 13
ATOM 16819 C CA . MET A 1 48 ? 0.042 10.132 -7.092 1.00 0.00 48 MET A CA 13
ATOM 16820 C C . MET A 1 48 ? 0.782 10.106 -5.754 1.00 0.00 48 MET A C 13
ATOM 16821 O O . MET A 1 48 ? 1.915 10.575 -5.657 1.00 0.00 48 MET A O 13
ATOM 16835 N N . GLY A 1 49 ? 0.112 9.553 -4.754 1.00 0.00 49 GLY A N 13
ATOM 16836 C CA . GLY A 1 49 ? 0.691 9.459 -3.425 1.00 0.00 49 GLY A CA 13
ATOM 16837 C C . GLY A 1 49 ? 1.589 8.225 -3.305 1.00 0.00 49 GLY A C 13
ATOM 16838 O O . GLY A 1 49 ? 2.755 8.337 -2.929 1.00 0.00 49 GLY A O 13
ATOM 16842 N N . VAL A 1 50 ? 1.011 7.078 -3.630 1.00 0.00 50 VAL A N 13
ATOM 16843 C CA . VAL A 1 50 ? 1.745 5.825 -3.564 1.00 0.00 50 VAL A CA 13
ATOM 16844 C C . VAL A 1 50 ? 2.998 5.927 -4.434 1.00 0.00 50 VAL A C 13
ATOM 16845 O O . VAL A 1 50 ? 4.032 5.345 -4.110 1.00 0.00 50 VAL A O 13
ATOM 16858 N N . MET A 1 51 ? 2.865 6.669 -5.523 1.00 0.00 51 MET A N 13
ATOM 16859 C CA . MET A 1 51 ? 3.974 6.853 -6.443 1.00 0.00 51 MET A CA 13
ATOM 16860 C C . MET A 1 51 ? 5.017 7.810 -5.861 1.00 0.00 51 MET A C 13
ATOM 16861 O O . MET A 1 51 ? 6.211 7.516 -5.876 1.00 0.00 51 MET A O 13
ATOM 16875 N N . SER A 1 52 ? 4.527 8.935 -5.361 1.00 0.00 52 SER A N 13
ATOM 16876 C CA . SER A 1 52 ? 5.401 9.936 -4.774 1.00 0.00 52 SER A CA 13
ATOM 16877 C C . SER A 1 52 ? 5.841 9.493 -3.377 1.00 0.00 52 SER A C 13
ATOM 16878 O O . SER A 1 52 ? 6.499 10.247 -2.662 1.00 0.00 52 SER A O 13
ATOM 16886 N N . LEU A 1 53 ? 5.458 8.273 -3.031 1.00 0.00 53 LEU A N 13
ATOM 16887 C CA . LEU A 1 53 ? 5.804 7.721 -1.732 1.00 0.00 53 LEU A CA 13
ATOM 16888 C C . LEU A 1 53 ? 7.216 7.133 -1.793 1.00 0.00 53 LEU A C 13
ATOM 16889 O O . LEU A 1 53 ? 7.657 6.470 -0.854 1.00 0.00 53 LEU A O 13
ATOM 16905 N N . GLY A 1 54 ? 7.885 7.396 -2.905 1.00 0.00 54 GLY A N 13
ATOM 16906 C CA . GLY A 1 54 ? 9.237 6.901 -3.100 1.00 0.00 54 GLY A CA 13
ATOM 16907 C C . GLY A 1 54 ? 9.414 5.523 -2.460 1.00 0.00 54 GLY A C 13
ATOM 16908 O O . GLY A 1 54 ? 10.396 5.282 -1.759 1.00 0.00 54 GLY A O 13
ATOM 16912 N N . VAL A 1 55 ? 8.448 4.654 -2.722 1.00 0.00 55 VAL A N 13
ATOM 16913 C CA . VAL A 1 55 ? 8.484 3.308 -2.179 1.00 0.00 55 VAL A CA 13
ATOM 16914 C C . VAL A 1 55 ? 9.679 2.557 -2.771 1.00 0.00 55 VAL A C 13
ATOM 16915 O O . VAL A 1 55 ? 9.506 1.552 -3.459 1.00 0.00 55 VAL A O 13
ATOM 16928 N N . GLY A 1 56 ? 10.864 3.073 -2.481 1.00 0.00 56 GLY A N 13
ATOM 16929 C CA . GLY A 1 56 ? 12.087 2.464 -2.976 1.00 0.00 56 GLY A CA 13
ATOM 16930 C C . GLY A 1 56 ? 12.324 1.101 -2.322 1.00 0.00 56 GLY A C 13
ATOM 16931 O O . GLY A 1 56 ? 11.648 0.745 -1.358 1.00 0.00 56 GLY A O 13
ATOM 16935 N N . LYS A 1 57 ? 13.288 0.376 -2.872 1.00 0.00 57 LYS A N 13
ATOM 16936 C CA . LYS A 1 57 ? 13.622 -0.940 -2.354 1.00 0.00 57 LYS A CA 13
ATOM 16937 C C . LYS A 1 57 ? 14.316 -0.789 -0.998 1.00 0.00 57 LYS A C 13
ATOM 16938 O O . LYS A 1 57 ? 14.838 0.279 -0.680 1.00 0.00 57 LYS A O 13
ATOM 16957 N N . ASP A 1 58 ? 14.299 -1.872 -0.236 1.00 0.00 58 ASP A N 13
ATOM 16958 C CA . ASP A 1 58 ? 14.919 -1.873 1.078 1.00 0.00 58 ASP A CA 13
ATOM 16959 C C . ASP A 1 58 ? 14.164 -0.907 1.994 1.00 0.00 58 ASP A C 13
ATOM 16960 O O . ASP A 1 58 ? 14.574 -0.678 3.130 1.00 0.00 58 ASP A O 13
ATOM 16970 N N . ALA A 1 59 ? 13.077 -0.366 1.464 1.00 0.00 59 ALA A N 13
ATOM 16971 C CA . ALA A 1 59 ? 12.262 0.570 2.219 1.00 0.00 59 ALA A CA 13
ATOM 16972 C C . ALA A 1 59 ? 11.049 -0.164 2.792 1.00 0.00 59 ALA A C 13
ATOM 16973 O O . ALA A 1 59 ? 10.425 -0.971 2.104 1.00 0.00 59 ALA A O 13
ATOM 16980 N N . GLU A 1 60 ? 10.750 0.143 4.046 1.00 0.00 60 GLU A N 13
ATOM 16981 C CA . GLU A 1 60 ? 9.621 -0.478 4.719 1.00 0.00 60 GLU A CA 13
ATOM 16982 C C . GLU A 1 60 ? 8.390 0.427 4.635 1.00 0.00 60 GLU A C 13
ATOM 16983 O O . GLU A 1 60 ? 8.416 1.563 5.107 1.00 0.00 60 GLU A O 13
ATOM 16996 N N . ILE A 1 61 ? 7.340 -0.110 4.032 1.00 0.00 61 ILE A N 13
ATOM 16997 C CA . ILE A 1 61 ? 6.101 0.634 3.880 1.00 0.00 61 ILE A CA 13
ATOM 16998 C C . ILE A 1 61 ? 5.040 0.047 4.812 1.00 0.00 61 ILE A C 13
ATOM 16999 O O . ILE A 1 61 ? 5.278 -0.967 5.467 1.00 0.00 61 ILE A O 13
ATOM 17015 N N . THR A 1 62 ? 3.893 0.708 4.842 1.00 0.00 62 THR A N 13
ATOM 17016 C CA . THR A 1 62 ? 2.794 0.264 5.683 1.00 0.00 62 THR A CA 13
ATOM 17017 C C . THR A 1 62 ? 1.456 0.708 5.091 1.00 0.00 62 THR A C 13
ATOM 17018 O O . THR A 1 62 ? 1.404 1.646 4.296 1.00 0.00 62 THR A O 13
ATOM 17029 N N . ILE A 1 63 ? 0.404 0.014 5.500 1.00 0.00 63 ILE A N 13
ATOM 17030 C CA . ILE A 1 63 ? -0.931 0.325 5.020 1.00 0.00 63 ILE A CA 13
ATOM 17031 C C . ILE A 1 63 ? -1.927 0.195 6.174 1.00 0.00 63 ILE A C 13
ATOM 17032 O O . ILE A 1 63 ? -1.904 -0.789 6.911 1.00 0.00 63 ILE A O 13
ATOM 17048 N N . TYR A 1 64 ? -2.776 1.204 6.296 1.00 0.00 64 TYR A N 13
ATOM 17049 C CA . TYR A 1 64 ? -3.778 1.217 7.350 1.00 0.00 64 TYR A CA 13
ATOM 17050 C C . TYR A 1 64 ? -5.166 0.901 6.789 1.00 0.00 64 TYR A C 13
ATOM 17051 O O . TYR A 1 64 ? -5.397 1.023 5.586 1.00 0.00 64 TYR A O 13
ATOM 17069 N N . ALA A 1 65 ? -6.056 0.502 7.687 1.00 0.00 65 ALA A N 13
ATOM 17070 C CA . ALA A 1 65 ? -7.415 0.168 7.296 1.00 0.00 65 ALA A CA 13
ATOM 17071 C C . ALA A 1 65 ? -8.343 0.345 8.499 1.00 0.00 65 ALA A C 13
ATOM 17072 O O . ALA A 1 65 ? -8.141 -0.277 9.541 1.00 0.00 65 ALA A O 13
ATOM 17079 N N . ASP A 1 66 ? -9.343 1.195 8.315 1.00 0.00 66 ASP A N 13
ATOM 17080 C CA . ASP A 1 66 ? -10.304 1.461 9.373 1.00 0.00 66 ASP A CA 13
ATOM 17081 C C . ASP A 1 66 ? -11.720 1.395 8.797 1.00 0.00 66 ASP A C 13
ATOM 17082 O O . ASP A 1 66 ? -12.209 2.371 8.229 1.00 0.00 66 ASP A O 13
ATOM 17092 N N . GLY A 1 67 ? -12.339 0.235 8.963 1.00 0.00 67 GLY A N 13
ATOM 17093 C CA . GLY A 1 67 ? -13.689 0.030 8.467 1.00 0.00 67 GLY A CA 13
ATOM 17094 C C . GLY A 1 67 ? -14.223 -1.343 8.882 1.00 0.00 67 GLY A C 13
ATOM 17095 O O . GLY A 1 67 ? -13.874 -1.853 9.945 1.00 0.00 67 GLY A O 13
ATOM 17099 N N . SER A 1 68 ? -15.059 -1.902 8.020 1.00 0.00 68 SER A N 13
ATOM 17100 C CA . SER A 1 68 ? -15.644 -3.206 8.282 1.00 0.00 68 SER A CA 13
ATOM 17101 C C . SER A 1 68 ? -14.826 -4.296 7.587 1.00 0.00 68 SER A C 13
ATOM 17102 O O . SER A 1 68 ? -14.785 -5.435 8.048 1.00 0.00 68 SER A O 13
ATOM 17110 N N . ASP A 1 69 ? -14.195 -3.908 6.489 1.00 0.00 69 ASP A N 13
ATOM 17111 C CA . ASP A 1 69 ? -13.381 -4.838 5.725 1.00 0.00 69 ASP A CA 13
ATOM 17112 C C . ASP A 1 69 ? -11.902 -4.508 5.937 1.00 0.00 69 ASP A C 13
ATOM 17113 O O . ASP A 1 69 ? -11.031 -5.134 5.338 1.00 0.00 69 ASP A O 13
ATOM 17123 N N . GLU A 1 70 ? -11.665 -3.522 6.791 1.00 0.00 70 GLU A N 13
ATOM 17124 C CA . GLU A 1 70 ? -10.307 -3.101 7.089 1.00 0.00 70 GLU A CA 13
ATOM 17125 C C . GLU A 1 70 ? -9.354 -4.296 7.026 1.00 0.00 70 GLU A C 13
ATOM 17126 O O . GLU A 1 70 ? -8.490 -4.361 6.153 1.00 0.00 70 GLU A O 13
ATOM 17139 N N . SER A 1 71 ? -9.544 -5.213 7.964 1.00 0.00 71 SER A N 13
ATOM 17140 C CA . SER A 1 71 ? -8.712 -6.402 8.026 1.00 0.00 71 SER A CA 13
ATOM 17141 C C . SER A 1 71 ? -8.716 -7.115 6.672 1.00 0.00 71 SER A C 13
ATOM 17142 O O . SER A 1 71 ? -7.669 -7.548 6.191 1.00 0.00 71 SER A O 13
ATOM 17150 N N . ASP A 1 72 ? -9.904 -7.215 6.095 1.00 0.00 72 ASP A N 13
ATOM 17151 C CA . ASP A 1 72 ? -10.058 -7.868 4.806 1.00 0.00 72 ASP A CA 13
ATOM 17152 C C . ASP A 1 72 ? -9.233 -7.118 3.758 1.00 0.00 72 ASP A C 13
ATOM 17153 O O . ASP A 1 72 ? -8.655 -7.731 2.862 1.00 0.00 72 ASP A O 13
ATOM 17163 N N . ALA A 1 73 ? -9.206 -5.801 3.905 1.00 0.00 73 ALA A N 13
ATOM 17164 C CA . ALA A 1 73 ? -8.461 -4.960 2.983 1.00 0.00 73 ALA A CA 13
ATOM 17165 C C . ALA A 1 73 ? -6.962 -5.174 3.200 1.00 0.00 73 ALA A C 13
ATOM 17166 O O . ALA A 1 73 ? -6.182 -5.137 2.250 1.00 0.00 73 ALA A O 13
ATOM 17173 N N . ILE A 1 74 ? -6.605 -5.393 4.457 1.00 0.00 74 ILE A N 13
ATOM 17174 C CA . ILE A 1 74 ? -5.213 -5.613 4.812 1.00 0.00 74 ILE A CA 13
ATOM 17175 C C . ILE A 1 74 ? -4.769 -6.981 4.291 1.00 0.00 74 ILE A C 13
ATOM 17176 O O . ILE A 1 74 ? -3.615 -7.156 3.903 1.00 0.00 74 ILE A O 13
ATOM 17192 N N . GLN A 1 75 ? -5.707 -7.916 4.300 1.00 0.00 75 GLN A N 13
ATOM 17193 C CA . GLN A 1 75 ? -5.427 -9.263 3.832 1.00 0.00 75 GLN A CA 13
ATOM 17194 C C . GLN A 1 75 ? -5.256 -9.273 2.313 1.00 0.00 75 GLN A C 13
ATOM 17195 O O . GLN A 1 75 ? -4.515 -10.094 1.773 1.00 0.00 75 GLN A O 13
ATOM 17209 N N . ALA A 1 76 ? -5.953 -8.351 1.665 1.00 0.00 76 ALA A N 13
ATOM 17210 C CA . ALA A 1 76 ? -5.886 -8.244 0.217 1.00 0.00 76 ALA A CA 13
ATOM 17211 C C . ALA A 1 76 ? -4.589 -7.537 -0.179 1.00 0.00 76 ALA A C 13
ATOM 17212 O O . ALA A 1 76 ? -3.941 -7.921 -1.151 1.00 0.00 76 ALA A O 13
ATOM 17219 N N . ILE A 1 77 ? -4.250 -6.516 0.594 1.00 0.00 77 ILE A N 13
ATOM 17220 C CA . ILE A 1 77 ? -3.041 -5.751 0.336 1.00 0.00 77 ILE A CA 13
ATOM 17221 C C . ILE A 1 77 ? -1.837 -6.693 0.339 1.00 0.00 77 ILE A C 13
ATOM 17222 O O . ILE A 1 77 ? -1.271 -6.988 -0.713 1.00 0.00 77 ILE A O 13
ATOM 17238 N N . SER A 1 78 ? -1.478 -7.140 1.534 1.00 0.00 78 SER A N 13
ATOM 17239 C CA . SER A 1 78 ? -0.351 -8.044 1.688 1.00 0.00 78 SER A CA 13
ATOM 17240 C C . SER A 1 78 ? -0.343 -9.071 0.554 1.00 0.00 78 SER A C 13
ATOM 17241 O O . SER A 1 78 ? 0.719 -9.500 0.108 1.00 0.00 78 SER A O 13
ATOM 17249 N N . ASP A 1 79 ? -1.541 -9.435 0.122 1.00 0.00 79 ASP A N 13
ATOM 17250 C CA . ASP A 1 79 ? -1.687 -10.403 -0.951 1.00 0.00 79 ASP A CA 13
ATOM 17251 C C . ASP A 1 79 ? -1.193 -9.786 -2.261 1.00 0.00 79 ASP A C 13
ATOM 17252 O O . ASP A 1 79 ? -0.423 -10.405 -2.993 1.00 0.00 79 ASP A O 13
ATOM 17262 N N . VAL A 1 80 ? -1.658 -8.571 -2.517 1.00 0.00 80 VAL A N 13
ATOM 17263 C CA . VAL A 1 80 ? -1.274 -7.863 -3.726 1.00 0.00 80 VAL A CA 13
ATOM 17264 C C . VAL A 1 80 ? 0.224 -7.556 -3.678 1.00 0.00 80 VAL A C 13
ATOM 17265 O O . VAL A 1 80 ? 0.916 -7.661 -4.690 1.00 0.00 80 VAL A O 13
ATOM 17278 N N . LEU A 1 81 ? 0.682 -7.182 -2.492 1.00 0.00 81 LEU A N 13
ATOM 17279 C CA . LEU A 1 81 ? 2.085 -6.860 -2.298 1.00 0.00 81 LEU A CA 13
ATOM 17280 C C . LEU A 1 81 ? 2.932 -8.104 -2.574 1.00 0.00 81 LEU A C 13
ATOM 17281 O O . LEU A 1 81 ? 3.900 -8.045 -3.331 1.00 0.00 81 LEU A O 13
ATOM 17297 N N . SER A 1 82 ? 2.537 -9.201 -1.945 1.00 0.00 82 SER A N 13
ATOM 17298 C CA . SER A 1 82 ? 3.249 -10.457 -2.112 1.00 0.00 82 SER A CA 13
ATOM 17299 C C . SER A 1 82 ? 2.930 -11.060 -3.482 1.00 0.00 82 SER A C 13
ATOM 17300 O O . SER A 1 82 ? 3.757 -11.759 -4.064 1.00 0.00 82 SER A O 13
ATOM 17308 N N . LYS A 1 83 ? 1.729 -10.767 -3.957 1.00 0.00 83 LYS A N 13
ATOM 17309 C CA . LYS A 1 83 ? 1.291 -11.272 -5.247 1.00 0.00 83 LYS A CA 13
ATOM 17310 C C . LYS A 1 83 ? 2.280 -10.827 -6.326 1.00 0.00 83 LYS A C 13
ATOM 17311 O O . LYS A 1 83 ? 2.621 -11.602 -7.217 1.00 0.00 83 LYS A O 13
ATOM 17330 N N . GLU A 1 84 ? 2.713 -9.580 -6.210 1.00 0.00 84 GLU A N 13
ATOM 17331 C CA . GLU A 1 84 ? 3.655 -9.022 -7.164 1.00 0.00 84 GLU A CA 13
ATOM 17332 C C . GLU A 1 84 ? 5.088 -9.391 -6.772 1.00 0.00 84 GLU A C 13
ATOM 17333 O O . GLU A 1 84 ? 5.879 -9.808 -7.617 1.00 0.00 84 GLU A O 13
ATOM 17346 N N . GLY A 1 85 ? 5.377 -9.225 -5.490 1.00 0.00 85 GLY A N 13
ATOM 17347 C CA . GLY A 1 85 ? 6.701 -9.536 -4.976 1.00 0.00 85 GLY A CA 13
ATOM 17348 C C . GLY A 1 85 ? 7.495 -8.257 -4.698 1.00 0.00 85 GLY A C 13
ATOM 17349 O O . GLY A 1 85 ? 8.725 -8.267 -4.727 1.00 0.00 85 GLY A O 13
ATOM 17353 N N . LEU A 1 86 ? 6.759 -7.187 -4.435 1.00 0.00 86 LEU A N 13
ATOM 17354 C CA . LEU A 1 86 ? 7.379 -5.904 -4.152 1.00 0.00 86 LEU A CA 13
ATOM 17355 C C . LEU A 1 86 ? 7.890 -5.896 -2.710 1.00 0.00 86 LEU A C 13
ATOM 17356 O O . LEU A 1 86 ? 8.724 -5.068 -2.348 1.00 0.00 86 LEU A O 13
ATOM 17372 N N . THR A 1 87 ? 7.369 -6.828 -1.926 1.00 0.00 87 THR A N 13
ATOM 17373 C CA . THR A 1 87 ? 7.760 -6.939 -0.532 1.00 0.00 87 THR A CA 13
ATOM 17374 C C . THR A 1 87 ? 8.150 -8.381 -0.199 1.00 0.00 87 THR A C 13
ATOM 17375 O O . THR A 1 87 ? 8.034 -9.269 -1.043 1.00 0.00 87 THR A O 13
ATOM 17386 N N . LYS A 1 88 ? 8.604 -8.569 1.031 1.00 0.00 88 LYS A N 13
ATOM 17387 C CA . LYS A 1 88 ? 9.010 -9.889 1.484 1.00 0.00 88 LYS A CA 13
ATOM 17388 C C . LYS A 1 88 ? 7.796 -10.819 1.484 1.00 0.00 88 LYS A C 13
ATOM 17389 O O . LYS A 1 88 ? 7.380 -11.302 0.433 1.00 0.00 88 LYS A O 13
ATOM 17408 N N . MET A 1 1 ? -7.851 1.411 14.385 1.00 0.00 1 MET A N 14
ATOM 17409 C CA . MET A 1 1 ? -7.683 1.055 12.987 1.00 0.00 1 MET A CA 14
ATOM 17410 C C . MET A 1 1 ? -6.763 -0.159 12.837 1.00 0.00 1 MET A C 14
ATOM 17411 O O . MET A 1 1 ? -6.043 -0.515 13.767 1.00 0.00 1 MET A O 14
ATOM 17425 N N . GLU A 1 2 ? -6.819 -0.760 11.657 1.00 0.00 2 GLU A N 14
ATOM 17426 C CA . GLU A 1 2 ? -6.000 -1.926 11.372 1.00 0.00 2 GLU A CA 14
ATOM 17427 C C . GLU A 1 2 ? -5.055 -1.639 10.205 1.00 0.00 2 GLU A C 14
ATOM 17428 O O . GLU A 1 2 ? -5.502 -1.414 9.080 1.00 0.00 2 GLU A O 14
ATOM 17441 N N . GLN A 1 3 ? -3.766 -1.657 10.509 1.00 0.00 3 GLN A N 14
ATOM 17442 C CA . GLN A 1 3 ? -2.755 -1.401 9.498 1.00 0.00 3 GLN A CA 14
ATOM 17443 C C . GLN A 1 3 ? -1.830 -2.612 9.354 1.00 0.00 3 GLN A C 14
ATOM 17444 O O . GLN A 1 3 ? -1.980 -3.601 10.070 1.00 0.00 3 GLN A O 14
ATOM 17458 N N . ASN A 1 4 ? -0.896 -2.495 8.421 1.00 0.00 4 ASN A N 14
ATOM 17459 C CA . ASN A 1 4 ? 0.053 -3.568 8.174 1.00 0.00 4 ASN A CA 14
ATOM 17460 C C . ASN A 1 4 ? 1.326 -2.986 7.557 1.00 0.00 4 ASN A C 14
ATOM 17461 O O . ASN A 1 4 ? 1.261 -2.226 6.592 1.00 0.00 4 ASN A O 14
ATOM 17472 N N . SER A 1 5 ? 2.453 -3.364 8.141 1.00 0.00 5 SER A N 14
ATOM 17473 C CA . SER A 1 5 ? 3.740 -2.888 7.661 1.00 0.00 5 SER A CA 14
ATOM 17474 C C . SER A 1 5 ? 4.385 -3.943 6.759 1.00 0.00 5 SER A C 14
ATOM 17475 O O . SER A 1 5 ? 4.054 -5.125 6.845 1.00 0.00 5 SER A O 14
ATOM 17483 N N . TYR A 1 6 ? 5.294 -3.479 5.915 1.00 0.00 6 TYR A N 14
ATOM 17484 C CA . TYR A 1 6 ? 5.988 -4.367 4.999 1.00 0.00 6 TYR A CA 14
ATOM 17485 C C . TYR A 1 6 ? 7.350 -3.793 4.603 1.00 0.00 6 TYR A C 14
ATOM 17486 O O . TYR A 1 6 ? 7.722 -2.708 5.047 1.00 0.00 6 TYR A O 14
ATOM 17504 N N . VAL A 1 7 ? 8.056 -4.546 3.773 1.00 0.00 7 VAL A N 14
ATOM 17505 C CA . VAL A 1 7 ? 9.368 -4.125 3.312 1.00 0.00 7 VAL A CA 14
ATOM 17506 C C . VAL A 1 7 ? 9.439 -4.263 1.790 1.00 0.00 7 VAL A C 14
ATOM 17507 O O . VAL A 1 7 ? 9.004 -5.271 1.234 1.00 0.00 7 VAL A O 14
ATOM 17520 N N . ILE A 1 8 ? 9.988 -3.236 1.160 1.00 0.00 8 ILE A N 14
ATOM 17521 C CA . ILE A 1 8 ? 10.122 -3.230 -0.288 1.00 0.00 8 ILE A CA 14
ATOM 17522 C C . ILE A 1 8 ? 11.337 -4.070 -0.687 1.00 0.00 8 ILE A C 14
ATOM 17523 O O . ILE A 1 8 ? 12.426 -3.889 -0.146 1.00 0.00 8 ILE A O 14
ATOM 17539 N N . ILE A 1 9 ? 11.107 -4.973 -1.629 1.00 0.00 9 ILE A N 14
ATOM 17540 C CA . ILE A 1 9 ? 12.168 -5.842 -2.107 1.00 0.00 9 ILE A CA 14
ATOM 17541 C C . ILE A 1 9 ? 12.298 -5.695 -3.625 1.00 0.00 9 ILE A C 14
ATOM 17542 O O . ILE A 1 9 ? 13.160 -6.320 -4.242 1.00 0.00 9 ILE A O 14
ATOM 17558 N N . ASP A 1 10 ? 11.428 -4.867 -4.183 1.00 0.00 10 ASP A N 14
ATOM 17559 C CA . ASP A 1 10 ? 11.433 -4.630 -5.617 1.00 0.00 10 ASP A CA 14
ATOM 17560 C C . ASP A 1 10 ? 12.286 -3.396 -5.923 1.00 0.00 10 ASP A C 14
ATOM 17561 O O . ASP A 1 10 ? 12.047 -2.321 -5.375 1.00 0.00 10 ASP A O 14
ATOM 17571 N N . GLU A 1 11 ? 13.262 -3.593 -6.796 1.00 0.00 11 GLU A N 14
ATOM 17572 C CA . GLU A 1 11 ? 14.151 -2.510 -7.181 1.00 0.00 11 GLU A CA 14
ATOM 17573 C C . GLU A 1 11 ? 13.391 -1.465 -8.000 1.00 0.00 11 GLU A C 14
ATOM 17574 O O . GLU A 1 11 ? 13.915 -0.387 -8.279 1.00 0.00 11 GLU A O 14
ATOM 17587 N N . THR A 1 12 ? 12.166 -1.818 -8.361 1.00 0.00 12 THR A N 14
ATOM 17588 C CA . THR A 1 12 ? 11.328 -0.924 -9.142 1.00 0.00 12 THR A CA 14
ATOM 17589 C C . THR A 1 12 ? 10.546 0.014 -8.220 1.00 0.00 12 THR A C 14
ATOM 17590 O O . THR A 1 12 ? 9.999 1.020 -8.671 1.00 0.00 12 THR A O 14
ATOM 17601 N N . GLY A 1 13 ? 10.517 -0.348 -6.946 1.00 0.00 13 GLY A N 14
ATOM 17602 C CA . GLY A 1 13 ? 9.811 0.449 -5.957 1.00 0.00 13 GLY A CA 14
ATOM 17603 C C . GLY A 1 13 ? 8.349 0.649 -6.358 1.00 0.00 13 GLY A C 14
ATOM 17604 O O . GLY A 1 13 ? 8.062 1.218 -7.410 1.00 0.00 13 GLY A O 14
ATOM 17608 N N . ILE A 1 14 ? 7.462 0.171 -5.497 1.00 0.00 14 ILE A N 14
ATOM 17609 C CA . ILE A 1 14 ? 6.035 0.290 -5.749 1.00 0.00 14 ILE A CA 14
ATOM 17610 C C . ILE A 1 14 ? 5.791 1.418 -6.753 1.00 0.00 14 ILE A C 14
ATOM 17611 O O . ILE A 1 14 ? 5.977 2.591 -6.432 1.00 0.00 14 ILE A O 14
ATOM 17627 N N . HIS A 1 15 ? 5.380 1.023 -7.949 1.00 0.00 15 HIS A N 14
ATOM 17628 C CA . HIS A 1 15 ? 5.108 1.987 -9.002 1.00 0.00 15 HIS A CA 14
ATOM 17629 C C . HIS A 1 15 ? 3.600 2.061 -9.255 1.00 0.00 15 HIS A C 14
ATOM 17630 O O . HIS A 1 15 ? 2.810 1.543 -8.467 1.00 0.00 15 HIS A O 14
ATOM 17644 N N . ALA A 1 16 ? 3.249 2.709 -10.355 1.00 0.00 16 ALA A N 14
ATOM 17645 C CA . ALA A 1 16 ? 1.850 2.857 -10.721 1.00 0.00 16 ALA A CA 14
ATOM 17646 C C . ALA A 1 16 ? 1.264 1.482 -11.049 1.00 0.00 16 ALA A C 14
ATOM 17647 O O . ALA A 1 16 ? 0.065 1.262 -10.893 1.00 0.00 16 ALA A O 14
ATOM 17654 N N . ARG A 1 17 ? 2.139 0.593 -11.497 1.00 0.00 17 ARG A N 14
ATOM 17655 C CA . ARG A 1 17 ? 1.723 -0.754 -11.848 1.00 0.00 17 ARG A CA 14
ATOM 17656 C C . ARG A 1 17 ? 1.047 -1.429 -10.653 1.00 0.00 17 ARG A C 14
ATOM 17657 O O . ARG A 1 17 ? -0.146 -1.726 -10.696 1.00 0.00 17 ARG A O 14
ATOM 17678 N N . PRO A 1 18 ? 1.859 -1.657 -9.586 1.00 0.00 18 PRO A N 14
ATOM 17679 C CA . PRO A 1 18 ? 1.353 -2.291 -8.381 1.00 0.00 18 PRO A CA 14
ATOM 17680 C C . PRO A 1 18 ? 0.498 -1.317 -7.567 1.00 0.00 18 PRO A C 14
ATOM 17681 O O . PRO A 1 18 ? -0.613 -1.652 -7.158 1.00 0.00 18 PRO A O 14
ATOM 17692 N N . ALA A 1 19 ? 1.049 -0.131 -7.355 1.00 0.00 19 ALA A N 14
ATOM 17693 C CA . ALA A 1 19 ? 0.352 0.894 -6.597 1.00 0.00 19 ALA A CA 14
ATOM 17694 C C . ALA A 1 19 ? -1.125 0.901 -6.997 1.00 0.00 19 ALA A C 14
ATOM 17695 O O . ALA A 1 19 ? -1.995 1.175 -6.170 1.00 0.00 19 ALA A O 14
ATOM 17702 N N . THR A 1 20 ? -1.364 0.597 -8.264 1.00 0.00 20 THR A N 14
ATOM 17703 C CA . THR A 1 20 ? -2.721 0.565 -8.783 1.00 0.00 20 THR A CA 14
ATOM 17704 C C . THR A 1 20 ? -3.510 -0.578 -8.142 1.00 0.00 20 THR A C 14
ATOM 17705 O O . THR A 1 20 ? -4.552 -0.352 -7.531 1.00 0.00 20 THR A O 14
ATOM 17716 N N . MET A 1 21 ? -2.983 -1.783 -8.307 1.00 0.00 21 MET A N 14
ATOM 17717 C CA . MET A 1 21 ? -3.625 -2.963 -7.752 1.00 0.00 21 MET A CA 14
ATOM 17718 C C . MET A 1 21 ? -3.830 -2.817 -6.244 1.00 0.00 21 MET A C 14
ATOM 17719 O O . MET A 1 21 ? -4.913 -3.097 -5.731 1.00 0.00 21 MET A O 14
ATOM 17733 N N . LEU A 1 22 ? -2.775 -2.380 -5.573 1.00 0.00 22 LEU A N 14
ATOM 17734 C CA . LEU A 1 22 ? -2.826 -2.194 -4.133 1.00 0.00 22 LEU A CA 14
ATOM 17735 C C . LEU A 1 22 ? -3.908 -1.168 -3.795 1.00 0.00 22 LEU A C 14
ATOM 17736 O O . LEU A 1 22 ? -4.769 -1.422 -2.953 1.00 0.00 22 LEU A O 14
ATOM 17752 N N . VAL A 1 23 ? -3.831 -0.029 -4.467 1.00 0.00 23 VAL A N 14
ATOM 17753 C CA . VAL A 1 23 ? -4.794 1.037 -4.249 1.00 0.00 23 VAL A CA 14
ATOM 17754 C C . VAL A 1 23 ? -6.193 0.539 -4.617 1.00 0.00 23 VAL A C 14
ATOM 17755 O O . VAL A 1 23 ? -7.161 0.819 -3.913 1.00 0.00 23 VAL A O 14
ATOM 17768 N N . GLN A 1 24 ? -6.254 -0.191 -5.721 1.00 0.00 24 GLN A N 14
ATOM 17769 C CA . GLN A 1 24 ? -7.519 -0.731 -6.193 1.00 0.00 24 GLN A CA 14
ATOM 17770 C C . GLN A 1 24 ? -8.095 -1.706 -5.165 1.00 0.00 24 GLN A C 14
ATOM 17771 O O . GLN A 1 24 ? -9.161 -1.462 -4.603 1.00 0.00 24 GLN A O 14
ATOM 17785 N N . THR A 1 25 ? -7.364 -2.790 -4.951 1.00 0.00 25 THR A N 14
ATOM 17786 C CA . THR A 1 25 ? -7.789 -3.804 -4.000 1.00 0.00 25 THR A CA 14
ATOM 17787 C C . THR A 1 25 ? -8.045 -3.175 -2.629 1.00 0.00 25 THR A C 14
ATOM 17788 O O . THR A 1 25 ? -8.795 -3.722 -1.821 1.00 0.00 25 THR A O 14
ATOM 17799 N N . ALA A 1 26 ? -7.409 -2.034 -2.408 1.00 0.00 26 ALA A N 14
ATOM 17800 C CA . ALA A 1 26 ? -7.558 -1.326 -1.149 1.00 0.00 26 ALA A CA 14
ATOM 17801 C C . ALA A 1 26 ? -8.979 -0.765 -1.049 1.00 0.00 26 ALA A C 14
ATOM 17802 O O . ALA A 1 26 ? -9.734 -1.136 -0.153 1.00 0.00 26 ALA A O 14
ATOM 17809 N N . SER A 1 27 ? -9.298 0.120 -1.982 1.00 0.00 27 SER A N 14
ATOM 17810 C CA . SER A 1 27 ? -10.613 0.735 -2.011 1.00 0.00 27 SER A CA 14
ATOM 17811 C C . SER A 1 27 ? -11.651 -0.272 -2.511 1.00 0.00 27 SER A C 14
ATOM 17812 O O . SER A 1 27 ? -12.755 -0.350 -1.972 1.00 0.00 27 SER A O 14
ATOM 17820 N N . LYS A 1 28 ? -11.261 -1.016 -3.534 1.00 0.00 28 LYS A N 14
ATOM 17821 C CA . LYS A 1 28 ? -12.143 -2.016 -4.112 1.00 0.00 28 LYS A CA 14
ATOM 17822 C C . LYS A 1 28 ? -13.044 -2.590 -3.016 1.00 0.00 28 LYS A C 14
ATOM 17823 O O . LYS A 1 28 ? -14.216 -2.873 -3.257 1.00 0.00 28 LYS A O 14
ATOM 17842 N N . PHE A 1 29 ? -12.461 -2.743 -1.837 1.00 0.00 29 PHE A N 14
ATOM 17843 C CA . PHE A 1 29 ? -13.196 -3.278 -0.703 1.00 0.00 29 PHE A CA 14
ATOM 17844 C C . PHE A 1 29 ? -14.211 -2.260 -0.177 1.00 0.00 29 PHE A C 14
ATOM 17845 O O . PHE A 1 29 ? -15.341 -2.201 -0.656 1.00 0.00 29 PHE A O 14
ATOM 17862 N N . ASP A 1 30 ? -13.768 -1.484 0.801 1.00 0.00 30 ASP A N 14
ATOM 17863 C CA . ASP A 1 30 ? -14.622 -0.471 1.398 1.00 0.00 30 ASP A CA 14
ATOM 17864 C C . ASP A 1 30 ? -13.840 0.280 2.476 1.00 0.00 30 ASP A C 14
ATOM 17865 O O . ASP A 1 30 ? -13.711 1.501 2.417 1.00 0.00 30 ASP A O 14
ATOM 17875 N N . SER A 1 31 ? -13.339 -0.483 3.437 1.00 0.00 31 SER A N 14
ATOM 17876 C CA . SER A 1 31 ? -12.572 0.096 4.527 1.00 0.00 31 SER A CA 14
ATOM 17877 C C . SER A 1 31 ? -11.697 1.237 4.004 1.00 0.00 31 SER A C 14
ATOM 17878 O O . SER A 1 31 ? -11.290 1.231 2.844 1.00 0.00 31 SER A O 14
ATOM 17886 N N . ASP A 1 32 ? -11.433 2.190 4.886 1.00 0.00 32 ASP A N 14
ATOM 17887 C CA . ASP A 1 32 ? -10.613 3.335 4.528 1.00 0.00 32 ASP A CA 14
ATOM 17888 C C . ASP A 1 32 ? -9.141 3.000 4.777 1.00 0.00 32 ASP A C 14
ATOM 17889 O O . ASP A 1 32 ? -8.586 3.360 5.815 1.00 0.00 32 ASP A O 14
ATOM 17899 N N . ILE A 1 33 ? -8.550 2.318 3.808 1.00 0.00 33 ILE A N 14
ATOM 17900 C CA . ILE A 1 33 ? -7.154 1.931 3.909 1.00 0.00 33 ILE A CA 14
ATOM 17901 C C . ILE A 1 33 ? -6.270 3.129 3.557 1.00 0.00 33 ILE A C 14
ATOM 17902 O O . ILE A 1 33 ? -6.617 3.927 2.687 1.00 0.00 33 ILE A O 14
ATOM 17918 N N . GLN A 1 34 ? -5.146 3.220 4.252 1.00 0.00 34 GLN A N 14
ATOM 17919 C CA . GLN A 1 34 ? -4.210 4.308 4.024 1.00 0.00 34 GLN A CA 14
ATOM 17920 C C . GLN A 1 34 ? -2.798 3.757 3.808 1.00 0.00 34 GLN A C 14
ATOM 17921 O O . GLN A 1 34 ? -2.431 2.736 4.388 1.00 0.00 34 GLN A O 14
ATOM 17935 N N . LEU A 1 35 ? -2.045 4.457 2.974 1.00 0.00 35 LEU A N 14
ATOM 17936 C CA . LEU A 1 35 ? -0.682 4.053 2.675 1.00 0.00 35 LEU A CA 14
ATOM 17937 C C . LEU A 1 35 ? 0.283 4.819 3.580 1.00 0.00 35 LEU A C 14
ATOM 17938 O O . LEU A 1 35 ? 0.114 6.017 3.801 1.00 0.00 35 LEU A O 14
ATOM 17954 N N . GLU A 1 36 ? 1.275 4.097 4.080 1.00 0.00 36 GLU A N 14
ATOM 17955 C CA . GLU A 1 36 ? 2.268 4.695 4.957 1.00 0.00 36 GLU A CA 14
ATOM 17956 C C . GLU A 1 36 ? 3.671 4.221 4.572 1.00 0.00 36 GLU A C 14
ATOM 17957 O O . GLU A 1 36 ? 3.842 3.101 4.093 1.00 0.00 36 GLU A O 14
ATOM 17970 N N . TYR A 1 37 ? 4.639 5.097 4.794 1.00 0.00 37 TYR A N 14
ATOM 17971 C CA . TYR A 1 37 ? 6.021 4.783 4.475 1.00 0.00 37 TYR A CA 14
ATOM 17972 C C . TYR A 1 37 ? 6.983 5.625 5.316 1.00 0.00 37 TYR A C 14
ATOM 17973 O O . TYR A 1 37 ? 7.094 6.834 5.116 1.00 0.00 37 TYR A O 14
ATOM 17991 N N . ASN A 1 38 ? 7.654 4.954 6.240 1.00 0.00 38 ASN A N 14
ATOM 17992 C CA . ASN A 1 38 ? 8.602 5.625 7.112 1.00 0.00 38 ASN A CA 14
ATOM 17993 C C . ASN A 1 38 ? 7.930 6.844 7.748 1.00 0.00 38 ASN A C 14
ATOM 17994 O O . ASN A 1 38 ? 8.478 7.945 7.719 1.00 0.00 38 ASN A O 14
ATOM 18005 N N . GLY A 1 39 ? 6.754 6.606 8.307 1.00 0.00 39 GLY A N 14
ATOM 18006 C CA . GLY A 1 39 ? 6.001 7.670 8.950 1.00 0.00 39 GLY A CA 14
ATOM 18007 C C . GLY A 1 39 ? 5.315 8.561 7.911 1.00 0.00 39 GLY A C 14
ATOM 18008 O O . GLY A 1 39 ? 4.691 9.561 8.262 1.00 0.00 39 GLY A O 14
ATOM 18012 N N . LYS A 1 40 ? 5.455 8.165 6.655 1.00 0.00 40 LYS A N 14
ATOM 18013 C CA . LYS A 1 40 ? 4.858 8.915 5.563 1.00 0.00 40 LYS A CA 14
ATOM 18014 C C . LYS A 1 40 ? 3.545 8.248 5.151 1.00 0.00 40 LYS A C 14
ATOM 18015 O O . LYS A 1 40 ? 3.535 7.366 4.292 1.00 0.00 40 LYS A O 14
ATOM 18034 N N . LYS A 1 41 ? 2.468 8.694 5.782 1.00 0.00 41 LYS A N 14
ATOM 18035 C CA . LYS A 1 41 ? 1.153 8.150 5.490 1.00 0.00 41 LYS A CA 14
ATOM 18036 C C . LYS A 1 41 ? 0.518 8.946 4.347 1.00 0.00 41 LYS A C 14
ATOM 18037 O O . LYS A 1 41 ? 0.771 10.141 4.203 1.00 0.00 41 LYS A O 14
ATOM 18056 N N . VAL A 1 42 ? -0.294 8.251 3.564 1.00 0.00 42 VAL A N 14
ATOM 18057 C CA . VAL A 1 42 ? -0.965 8.877 2.439 1.00 0.00 42 VAL A CA 14
ATOM 18058 C C . VAL A 1 42 ? -2.291 8.160 2.177 1.00 0.00 42 VAL A C 14
ATOM 18059 O O . VAL A 1 42 ? -2.752 7.379 3.009 1.00 0.00 42 VAL A O 14
ATOM 18072 N N . ASN A 1 43 ? -2.866 8.449 1.020 1.00 0.00 43 ASN A N 14
ATOM 18073 C CA . ASN A 1 43 ? -4.130 7.840 0.638 1.00 0.00 43 ASN A CA 14
ATOM 18074 C C . ASN A 1 43 ? -3.857 6.611 -0.230 1.00 0.00 43 ASN A C 14
ATOM 18075 O O . ASN A 1 43 ? -3.338 6.732 -1.338 1.00 0.00 43 ASN A O 14
ATOM 18086 N N . LEU A 1 44 ? -4.220 5.455 0.307 1.00 0.00 44 LEU A N 14
ATOM 18087 C CA . LEU A 1 44 ? -4.021 4.205 -0.405 1.00 0.00 44 LEU A CA 14
ATOM 18088 C C . LEU A 1 44 ? -5.086 4.069 -1.496 1.00 0.00 44 LEU A C 14
ATOM 18089 O O . LEU A 1 44 ? -5.368 2.965 -1.960 1.00 0.00 44 LEU A O 14
ATOM 18105 N N . LYS A 1 45 ? -5.648 5.207 -1.874 1.00 0.00 45 LYS A N 14
ATOM 18106 C CA . LYS A 1 45 ? -6.676 5.230 -2.901 1.00 0.00 45 LYS A CA 14
ATOM 18107 C C . LYS A 1 45 ? -6.208 6.107 -4.065 1.00 0.00 45 LYS A C 14
ATOM 18108 O O . LYS A 1 45 ? -6.959 6.341 -5.010 1.00 0.00 45 LYS A O 14
ATOM 18127 N N . SER A 1 46 ? -4.971 6.567 -3.956 1.00 0.00 46 SER A N 14
ATOM 18128 C CA . SER A 1 46 ? -4.394 7.413 -4.987 1.00 0.00 46 SER A CA 14
ATOM 18129 C C . SER A 1 46 ? -2.996 6.914 -5.353 1.00 0.00 46 SER A C 14
ATOM 18130 O O . SER A 1 46 ? -2.270 6.406 -4.499 1.00 0.00 46 SER A O 14
ATOM 18138 N N . ILE A 1 47 ? -2.658 7.074 -6.624 1.00 0.00 47 ILE A N 14
ATOM 18139 C CA . ILE A 1 47 ? -1.358 6.647 -7.113 1.00 0.00 47 ILE A CA 14
ATOM 18140 C C . ILE A 1 47 ? -0.343 7.772 -6.906 1.00 0.00 47 ILE A C 14
ATOM 18141 O O . ILE A 1 47 ? 0.729 7.550 -6.345 1.00 0.00 47 ILE A O 14
ATOM 18157 N N . MET A 1 48 ? -0.718 8.956 -7.368 1.00 0.00 48 MET A N 14
ATOM 18158 C CA . MET A 1 48 ? 0.146 10.117 -7.240 1.00 0.00 48 MET A CA 14
ATOM 18159 C C . MET A 1 48 ? 0.905 10.092 -5.912 1.00 0.00 48 MET A C 14
ATOM 18160 O O . MET A 1 48 ? 2.035 10.572 -5.829 1.00 0.00 48 MET A O 14
ATOM 18174 N N . GLY A 1 49 ? 0.254 9.526 -4.906 1.00 0.00 49 GLY A N 14
ATOM 18175 C CA . GLY A 1 49 ? 0.854 9.432 -3.586 1.00 0.00 49 GLY A CA 14
ATOM 18176 C C . GLY A 1 49 ? 1.740 8.190 -3.473 1.00 0.00 49 GLY A C 14
ATOM 18177 O O . GLY A 1 49 ? 2.938 8.298 -3.216 1.00 0.00 49 GLY A O 14
ATOM 18181 N N . VAL A 1 50 ? 1.117 7.038 -3.672 1.00 0.00 50 VAL A N 14
ATOM 18182 C CA . VAL A 1 50 ? 1.834 5.776 -3.596 1.00 0.00 50 VAL A CA 14
ATOM 18183 C C . VAL A 1 50 ? 3.056 5.834 -4.513 1.00 0.00 50 VAL A C 14
ATOM 18184 O O . VAL A 1 50 ? 4.071 5.194 -4.242 1.00 0.00 50 VAL A O 14
ATOM 18197 N N . MET A 1 51 ? 2.920 6.607 -5.581 1.00 0.00 51 MET A N 14
ATOM 18198 C CA . MET A 1 51 ? 4.002 6.757 -6.539 1.00 0.00 51 MET A CA 14
ATOM 18199 C C . MET A 1 51 ? 5.068 7.722 -6.017 1.00 0.00 51 MET A C 14
ATOM 18200 O O . MET A 1 51 ? 6.255 7.400 -6.015 1.00 0.00 51 MET A O 14
ATOM 18214 N N . SER A 1 52 ? 4.606 8.887 -5.586 1.00 0.00 52 SER A N 14
ATOM 18215 C CA . SER A 1 52 ? 5.505 9.901 -5.062 1.00 0.00 52 SER A CA 14
ATOM 18216 C C . SER A 1 52 ? 5.977 9.508 -3.661 1.00 0.00 52 SER A C 14
ATOM 18217 O O . SER A 1 52 ? 6.651 10.287 -2.988 1.00 0.00 52 SER A O 14
ATOM 18225 N N . LEU A 1 53 ? 5.606 8.300 -3.262 1.00 0.00 53 LEU A N 14
ATOM 18226 C CA . LEU A 1 53 ? 5.983 7.795 -1.953 1.00 0.00 53 LEU A CA 14
ATOM 18227 C C . LEU A 1 53 ? 7.371 7.159 -2.038 1.00 0.00 53 LEU A C 14
ATOM 18228 O O . LEU A 1 53 ? 7.815 6.502 -1.098 1.00 0.00 53 LEU A O 14
ATOM 18244 N N . GLY A 1 54 ? 8.020 7.378 -3.173 1.00 0.00 54 GLY A N 14
ATOM 18245 C CA . GLY A 1 54 ? 9.350 6.834 -3.392 1.00 0.00 54 GLY A CA 14
ATOM 18246 C C . GLY A 1 54 ? 9.519 5.493 -2.675 1.00 0.00 54 GLY A C 14
ATOM 18247 O O . GLY A 1 54 ? 10.509 5.278 -1.977 1.00 0.00 54 GLY A O 14
ATOM 18251 N N . VAL A 1 55 ? 8.536 4.625 -2.872 1.00 0.00 55 VAL A N 14
ATOM 18252 C CA . VAL A 1 55 ? 8.564 3.311 -2.253 1.00 0.00 55 VAL A CA 14
ATOM 18253 C C . VAL A 1 55 ? 9.765 2.526 -2.787 1.00 0.00 55 VAL A C 14
ATOM 18254 O O . VAL A 1 55 ? 9.599 1.485 -3.419 1.00 0.00 55 VAL A O 14
ATOM 18267 N N . GLY A 1 56 ? 10.947 3.057 -2.510 1.00 0.00 56 GLY A N 14
ATOM 18268 C CA . GLY A 1 56 ? 12.176 2.419 -2.953 1.00 0.00 56 GLY A CA 14
ATOM 18269 C C . GLY A 1 56 ? 12.373 1.068 -2.262 1.00 0.00 56 GLY A C 14
ATOM 18270 O O . GLY A 1 56 ? 11.681 0.755 -1.295 1.00 0.00 56 GLY A O 14
ATOM 18274 N N . LYS A 1 57 ? 13.321 0.305 -2.784 1.00 0.00 57 LYS A N 14
ATOM 18275 C CA . LYS A 1 57 ? 13.619 -1.004 -2.229 1.00 0.00 57 LYS A CA 14
ATOM 18276 C C . LYS A 1 57 ? 14.308 -0.834 -0.873 1.00 0.00 57 LYS A C 14
ATOM 18277 O O . LYS A 1 57 ? 14.812 0.244 -0.560 1.00 0.00 57 LYS A O 14
ATOM 18296 N N . ASP A 1 58 ? 14.308 -1.913 -0.104 1.00 0.00 58 ASP A N 14
ATOM 18297 C CA . ASP A 1 58 ? 14.926 -1.897 1.210 1.00 0.00 58 ASP A CA 14
ATOM 18298 C C . ASP A 1 58 ? 14.175 -0.913 2.110 1.00 0.00 58 ASP A C 14
ATOM 18299 O O . ASP A 1 58 ? 14.597 -0.648 3.234 1.00 0.00 58 ASP A O 14
ATOM 18309 N N . ALA A 1 59 ? 13.074 -0.399 1.581 1.00 0.00 59 ALA A N 14
ATOM 18310 C CA . ALA A 1 59 ? 12.259 0.549 2.322 1.00 0.00 59 ALA A CA 14
ATOM 18311 C C . ALA A 1 59 ? 11.029 -0.168 2.880 1.00 0.00 59 ALA A C 14
ATOM 18312 O O . ALA A 1 59 ? 10.409 -0.974 2.188 1.00 0.00 59 ALA A O 14
ATOM 18319 N N . GLU A 1 60 ? 10.712 0.150 4.127 1.00 0.00 60 GLU A N 14
ATOM 18320 C CA . GLU A 1 60 ? 9.566 -0.454 4.785 1.00 0.00 60 GLU A CA 14
ATOM 18321 C C . GLU A 1 60 ? 8.346 0.462 4.674 1.00 0.00 60 GLU A C 14
ATOM 18322 O O . GLU A 1 60 ? 8.388 1.614 5.106 1.00 0.00 60 GLU A O 14
ATOM 18335 N N . ILE A 1 61 ? 7.287 -0.083 4.093 1.00 0.00 61 ILE A N 14
ATOM 18336 C CA . ILE A 1 61 ? 6.058 0.671 3.920 1.00 0.00 61 ILE A CA 14
ATOM 18337 C C . ILE A 1 61 ? 4.978 0.096 4.838 1.00 0.00 61 ILE A C 14
ATOM 18338 O O . ILE A 1 61 ? 5.179 -0.945 5.461 1.00 0.00 61 ILE A O 14
ATOM 18354 N N . THR A 1 62 ? 3.857 0.798 4.892 1.00 0.00 62 THR A N 14
ATOM 18355 C CA . THR A 1 62 ? 2.745 0.370 5.724 1.00 0.00 62 THR A CA 14
ATOM 18356 C C . THR A 1 62 ? 1.418 0.837 5.122 1.00 0.00 62 THR A C 14
ATOM 18357 O O . THR A 1 62 ? 1.383 1.803 4.361 1.00 0.00 62 THR A O 14
ATOM 18368 N N . ILE A 1 63 ? 0.357 0.131 5.488 1.00 0.00 63 ILE A N 14
ATOM 18369 C CA . ILE A 1 63 ? -0.969 0.461 4.993 1.00 0.00 63 ILE A CA 14
ATOM 18370 C C . ILE A 1 63 ? -1.985 0.302 6.126 1.00 0.00 63 ILE A C 14
ATOM 18371 O O . ILE A 1 63 ? -1.964 -0.695 6.847 1.00 0.00 63 ILE A O 14
ATOM 18387 N N . TYR A 1 64 ? -2.850 1.298 6.247 1.00 0.00 64 TYR A N 14
ATOM 18388 C CA . TYR A 1 64 ? -3.871 1.280 7.280 1.00 0.00 64 TYR A CA 14
ATOM 18389 C C . TYR A 1 64 ? -5.245 0.962 6.686 1.00 0.00 64 TYR A C 14
ATOM 18390 O O . TYR A 1 64 ? -5.433 1.031 5.473 1.00 0.00 64 TYR A O 14
ATOM 18408 N N . ALA A 1 65 ? -6.172 0.620 7.570 1.00 0.00 65 ALA A N 14
ATOM 18409 C CA . ALA A 1 65 ? -7.523 0.291 7.149 1.00 0.00 65 ALA A CA 14
ATOM 18410 C C . ALA A 1 65 ? -8.490 0.548 8.305 1.00 0.00 65 ALA A C 14
ATOM 18411 O O . ALA A 1 65 ? -8.270 0.076 9.420 1.00 0.00 65 ALA A O 14
ATOM 18418 N N . ASP A 1 66 ? -9.540 1.297 8.001 1.00 0.00 66 ASP A N 14
ATOM 18419 C CA . ASP A 1 66 ? -10.542 1.622 9.002 1.00 0.00 66 ASP A CA 14
ATOM 18420 C C . ASP A 1 66 ? -11.937 1.445 8.398 1.00 0.00 66 ASP A C 14
ATOM 18421 O O . ASP A 1 66 ? -12.478 2.370 7.794 1.00 0.00 66 ASP A O 14
ATOM 18431 N N . GLY A 1 67 ? -12.478 0.250 8.582 1.00 0.00 67 GLY A N 14
ATOM 18432 C CA . GLY A 1 67 ? -13.799 -0.061 8.064 1.00 0.00 67 GLY A CA 14
ATOM 18433 C C . GLY A 1 67 ? -14.317 -1.382 8.637 1.00 0.00 67 GLY A C 14
ATOM 18434 O O . GLY A 1 67 ? -13.937 -1.775 9.738 1.00 0.00 67 GLY A O 14
ATOM 18438 N N . SER A 1 68 ? -15.177 -2.030 7.864 1.00 0.00 68 SER A N 14
ATOM 18439 C CA . SER A 1 68 ? -15.750 -3.297 8.283 1.00 0.00 68 SER A CA 14
ATOM 18440 C C . SER A 1 68 ? -14.926 -4.456 7.717 1.00 0.00 68 SER A C 14
ATOM 18441 O O . SER A 1 68 ? -14.965 -5.566 8.247 1.00 0.00 68 SER A O 14
ATOM 18449 N N . ASP A 1 69 ? -14.202 -4.159 6.649 1.00 0.00 69 ASP A N 14
ATOM 18450 C CA . ASP A 1 69 ? -13.370 -5.162 6.006 1.00 0.00 69 ASP A CA 14
ATOM 18451 C C . ASP A 1 69 ? -11.901 -4.746 6.111 1.00 0.00 69 ASP A C 14
ATOM 18452 O O . ASP A 1 69 ? -11.026 -5.392 5.538 1.00 0.00 69 ASP A O 14
ATOM 18462 N N . GLU A 1 70 ? -11.677 -3.668 6.848 1.00 0.00 70 GLU A N 14
ATOM 18463 C CA . GLU A 1 70 ? -10.330 -3.156 7.036 1.00 0.00 70 GLU A CA 14
ATOM 18464 C C . GLU A 1 70 ? -9.318 -4.305 7.007 1.00 0.00 70 GLU A C 14
ATOM 18465 O O . GLU A 1 70 ? -8.338 -4.253 6.265 1.00 0.00 70 GLU A O 14
ATOM 18478 N N . SER A 1 71 ? -9.591 -5.313 7.822 1.00 0.00 71 SER A N 14
ATOM 18479 C CA . SER A 1 71 ? -8.717 -6.471 7.899 1.00 0.00 71 SER A CA 14
ATOM 18480 C C . SER A 1 71 ? -8.655 -7.170 6.539 1.00 0.00 71 SER A C 14
ATOM 18481 O O . SER A 1 71 ? -7.575 -7.520 6.065 1.00 0.00 71 SER A O 14
ATOM 18489 N N . ASP A 1 72 ? -9.828 -7.353 5.949 1.00 0.00 72 ASP A N 14
ATOM 18490 C CA . ASP A 1 72 ? -9.920 -8.004 4.654 1.00 0.00 72 ASP A CA 14
ATOM 18491 C C . ASP A 1 72 ? -9.141 -7.188 3.622 1.00 0.00 72 ASP A C 14
ATOM 18492 O O . ASP A 1 72 ? -8.541 -7.750 2.705 1.00 0.00 72 ASP A O 14
ATOM 18502 N N . ALA A 1 73 ? -9.173 -5.877 3.803 1.00 0.00 73 ALA A N 14
ATOM 18503 C CA . ALA A 1 73 ? -8.477 -4.978 2.898 1.00 0.00 73 ALA A CA 14
ATOM 18504 C C . ALA A 1 73 ? -6.967 -5.126 3.101 1.00 0.00 73 ALA A C 14
ATOM 18505 O O . ALA A 1 73 ? -6.201 -5.081 2.140 1.00 0.00 73 ALA A O 14
ATOM 18512 N N . ILE A 1 74 ? -6.585 -5.300 4.358 1.00 0.00 74 ILE A N 14
ATOM 18513 C CA . ILE A 1 74 ? -5.182 -5.455 4.699 1.00 0.00 74 ILE A CA 14
ATOM 18514 C C . ILE A 1 74 ? -4.710 -6.849 4.280 1.00 0.00 74 ILE A C 14
ATOM 18515 O O . ILE A 1 74 ? -3.561 -7.025 3.880 1.00 0.00 74 ILE A O 14
ATOM 18531 N N . GLN A 1 75 ? -5.622 -7.804 4.385 1.00 0.00 75 GLN A N 14
ATOM 18532 C CA . GLN A 1 75 ? -5.315 -9.176 4.023 1.00 0.00 75 GLN A CA 14
ATOM 18533 C C . GLN A 1 75 ? -5.096 -9.290 2.513 1.00 0.00 75 GLN A C 14
ATOM 18534 O O . GLN A 1 75 ? -4.323 -10.130 2.055 1.00 0.00 75 GLN A O 14
ATOM 18548 N N . ALA A 1 76 ? -5.792 -8.432 1.780 1.00 0.00 76 ALA A N 14
ATOM 18549 C CA . ALA A 1 76 ? -5.684 -8.426 0.331 1.00 0.00 76 ALA A CA 14
ATOM 18550 C C . ALA A 1 76 ? -4.395 -7.709 -0.076 1.00 0.00 76 ALA A C 14
ATOM 18551 O O . ALA A 1 76 ? -3.693 -8.154 -0.983 1.00 0.00 76 ALA A O 14
ATOM 18558 N N . ILE A 1 77 ? -4.122 -6.611 0.614 1.00 0.00 77 ILE A N 14
ATOM 18559 C CA . ILE A 1 77 ? -2.930 -5.829 0.334 1.00 0.00 77 ILE A CA 14
ATOM 18560 C C . ILE A 1 77 ? -1.707 -6.747 0.355 1.00 0.00 77 ILE A C 14
ATOM 18561 O O . ILE A 1 77 ? -1.104 -7.007 -0.685 1.00 0.00 77 ILE A O 14
ATOM 18577 N N . SER A 1 78 ? -1.376 -7.213 1.551 1.00 0.00 78 SER A N 14
ATOM 18578 C CA . SER A 1 78 ? -0.235 -8.097 1.720 1.00 0.00 78 SER A CA 14
ATOM 18579 C C . SER A 1 78 ? -0.183 -9.110 0.575 1.00 0.00 78 SER A C 14
ATOM 18580 O O . SER A 1 78 ? 0.897 -9.501 0.135 1.00 0.00 78 SER A O 14
ATOM 18588 N N . ASP A 1 79 ? -1.365 -9.507 0.125 1.00 0.00 79 ASP A N 14
ATOM 18589 C CA . ASP A 1 79 ? -1.468 -10.468 -0.961 1.00 0.00 79 ASP A CA 14
ATOM 18590 C C . ASP A 1 79 ? -1.015 -9.808 -2.265 1.00 0.00 79 ASP A C 14
ATOM 18591 O O . ASP A 1 79 ? -0.229 -10.384 -3.015 1.00 0.00 79 ASP A O 14
ATOM 18601 N N . VAL A 1 80 ? -1.531 -8.610 -2.495 1.00 0.00 80 VAL A N 14
ATOM 18602 C CA . VAL A 1 80 ? -1.189 -7.866 -3.695 1.00 0.00 80 VAL A CA 14
ATOM 18603 C C . VAL A 1 80 ? 0.298 -7.510 -3.663 1.00 0.00 80 VAL A C 14
ATOM 18604 O O . VAL A 1 80 ? 0.972 -7.550 -4.692 1.00 0.00 80 VAL A O 14
ATOM 18617 N N . LEU A 1 81 ? 0.768 -7.170 -2.472 1.00 0.00 81 LEU A N 14
ATOM 18618 C CA . LEU A 1 81 ? 2.164 -6.808 -2.293 1.00 0.00 81 LEU A CA 14
ATOM 18619 C C . LEU A 1 81 ? 3.046 -8.009 -2.640 1.00 0.00 81 LEU A C 14
ATOM 18620 O O . LEU A 1 81 ? 3.985 -7.888 -3.426 1.00 0.00 81 LEU A O 14
ATOM 18636 N N . SER A 1 82 ? 2.715 -9.140 -2.035 1.00 0.00 82 SER A N 14
ATOM 18637 C CA . SER A 1 82 ? 3.466 -10.362 -2.270 1.00 0.00 82 SER A CA 14
ATOM 18638 C C . SER A 1 82 ? 3.123 -10.930 -3.649 1.00 0.00 82 SER A C 14
ATOM 18639 O O . SER A 1 82 ? 3.953 -11.583 -4.279 1.00 0.00 82 SER A O 14
ATOM 18647 N N . LYS A 1 83 ? 1.898 -10.660 -4.076 1.00 0.00 83 LYS A N 14
ATOM 18648 C CA . LYS A 1 83 ? 1.436 -11.136 -5.368 1.00 0.00 83 LYS A CA 14
ATOM 18649 C C . LYS A 1 83 ? 2.371 -10.619 -6.463 1.00 0.00 83 LYS A C 14
ATOM 18650 O O . LYS A 1 83 ? 2.720 -11.355 -7.385 1.00 0.00 83 LYS A O 14
ATOM 18669 N N . GLU A 1 84 ? 2.750 -9.357 -6.324 1.00 0.00 84 GLU A N 14
ATOM 18670 C CA . GLU A 1 84 ? 3.639 -8.733 -7.291 1.00 0.00 84 GLU A CA 14
ATOM 18671 C C . GLU A 1 84 ? 5.093 -9.108 -6.995 1.00 0.00 84 GLU A C 14
ATOM 18672 O O . GLU A 1 84 ? 5.840 -9.473 -7.901 1.00 0.00 84 GLU A O 14
ATOM 18685 N N . GLY A 1 85 ? 5.449 -9.005 -5.723 1.00 0.00 85 GLY A N 14
ATOM 18686 C CA . GLY A 1 85 ? 6.800 -9.329 -5.297 1.00 0.00 85 GLY A CA 14
ATOM 18687 C C . GLY A 1 85 ? 7.561 -8.069 -4.881 1.00 0.00 85 GLY A C 14
ATOM 18688 O O . GLY A 1 85 ? 8.791 -8.042 -4.916 1.00 0.00 85 GLY A O 14
ATOM 18692 N N . LEU A 1 86 ? 6.799 -7.055 -4.499 1.00 0.00 86 LEU A N 14
ATOM 18693 C CA . LEU A 1 86 ? 7.386 -5.794 -4.077 1.00 0.00 86 LEU A CA 14
ATOM 18694 C C . LEU A 1 86 ? 7.920 -5.937 -2.650 1.00 0.00 86 LEU A C 14
ATOM 18695 O O . LEU A 1 86 ? 8.720 -5.120 -2.198 1.00 0.00 86 LEU A O 14
ATOM 18711 N N . THR A 1 87 ? 7.454 -6.981 -1.980 1.00 0.00 87 THR A N 14
ATOM 18712 C CA . THR A 1 87 ? 7.874 -7.241 -0.613 1.00 0.00 87 THR A CA 14
ATOM 18713 C C . THR A 1 87 ? 8.191 -8.726 -0.425 1.00 0.00 87 THR A C 14
ATOM 18714 O O . THR A 1 87 ? 7.859 -9.548 -1.279 1.00 0.00 87 THR A O 14
ATOM 18725 N N . LYS A 1 88 ? 8.830 -9.024 0.695 1.00 0.00 88 LYS A N 14
ATOM 18726 C CA . LYS A 1 88 ? 9.196 -10.397 1.006 1.00 0.00 88 LYS A CA 14
ATOM 18727 C C . LYS A 1 88 ? 9.667 -11.094 -0.272 1.00 0.00 88 LYS A C 14
ATOM 18728 O O . LYS A 1 88 ? 10.392 -12.087 -0.209 1.00 0.00 88 LYS A O 14
ATOM 18747 N N . MET A 1 1 ? -7.795 2.368 13.717 1.00 0.00 1 MET A N 15
ATOM 18748 C CA . MET A 1 1 ? -8.064 1.415 12.654 1.00 0.00 1 MET A CA 15
ATOM 18749 C C . MET A 1 1 ? -7.023 0.294 12.646 1.00 0.00 1 MET A C 15
ATOM 18750 O O . MET A 1 1 ? -6.209 0.192 13.562 1.00 0.00 1 MET A O 15
ATOM 18764 N N . GLU A 1 2 ? -7.083 -0.518 11.601 1.00 0.00 2 GLU A N 15
ATOM 18765 C CA . GLU A 1 2 ? -6.155 -1.628 11.462 1.00 0.00 2 GLU A CA 15
ATOM 18766 C C . GLU A 1 2 ? -5.204 -1.381 10.289 1.00 0.00 2 GLU A C 15
ATOM 18767 O O . GLU A 1 2 ? -5.648 -1.146 9.165 1.00 0.00 2 GLU A O 15
ATOM 18780 N N . GLN A 1 3 ? -3.916 -1.443 10.589 1.00 0.00 3 GLN A N 15
ATOM 18781 C CA . GLN A 1 3 ? -2.899 -1.228 9.573 1.00 0.00 3 GLN A CA 15
ATOM 18782 C C . GLN A 1 3 ? -1.993 -2.457 9.461 1.00 0.00 3 GLN A C 15
ATOM 18783 O O . GLN A 1 3 ? -2.182 -3.439 10.178 1.00 0.00 3 GLN A O 15
ATOM 18797 N N . ASN A 1 4 ? -1.031 -2.363 8.556 1.00 0.00 4 ASN A N 15
ATOM 18798 C CA . ASN A 1 4 ? -0.096 -3.453 8.341 1.00 0.00 4 ASN A CA 15
ATOM 18799 C C . ASN A 1 4 ? 1.174 -2.910 7.684 1.00 0.00 4 ASN A C 15
ATOM 18800 O O . ASN A 1 4 ? 1.102 -2.165 6.707 1.00 0.00 4 ASN A O 15
ATOM 18811 N N . SER A 1 5 ? 2.308 -3.303 8.244 1.00 0.00 5 SER A N 15
ATOM 18812 C CA . SER A 1 5 ? 3.592 -2.863 7.725 1.00 0.00 5 SER A CA 15
ATOM 18813 C C . SER A 1 5 ? 4.196 -3.952 6.835 1.00 0.00 5 SER A C 15
ATOM 18814 O O . SER A 1 5 ? 3.822 -5.120 6.936 1.00 0.00 5 SER A O 15
ATOM 18822 N N . TYR A 1 6 ? 5.121 -3.531 5.984 1.00 0.00 6 TYR A N 15
ATOM 18823 C CA . TYR A 1 6 ? 5.781 -4.455 5.078 1.00 0.00 6 TYR A CA 15
ATOM 18824 C C . TYR A 1 6 ? 7.162 -3.935 4.674 1.00 0.00 6 TYR A C 15
ATOM 18825 O O . TYR A 1 6 ? 7.586 -2.873 5.127 1.00 0.00 6 TYR A O 15
ATOM 18843 N N . VAL A 1 7 ? 7.825 -4.708 3.827 1.00 0.00 7 VAL A N 15
ATOM 18844 C CA . VAL A 1 7 ? 9.150 -4.339 3.357 1.00 0.00 7 VAL A CA 15
ATOM 18845 C C . VAL A 1 7 ? 9.183 -4.414 1.829 1.00 0.00 7 VAL A C 15
ATOM 18846 O O . VAL A 1 7 ? 8.553 -5.285 1.234 1.00 0.00 7 VAL A O 15
ATOM 18859 N N . ILE A 1 8 ? 9.924 -3.487 1.240 1.00 0.00 8 ILE A N 15
ATOM 18860 C CA . ILE A 1 8 ? 10.049 -3.437 -0.207 1.00 0.00 8 ILE A CA 15
ATOM 18861 C C . ILE A 1 8 ? 11.260 -4.267 -0.639 1.00 0.00 8 ILE A C 15
ATOM 18862 O O . ILE A 1 8 ? 12.368 -4.054 -0.151 1.00 0.00 8 ILE A O 15
ATOM 18878 N N . ILE A 1 9 ? 11.006 -5.194 -1.551 1.00 0.00 9 ILE A N 15
ATOM 18879 C CA . ILE A 1 9 ? 12.062 -6.056 -2.054 1.00 0.00 9 ILE A CA 15
ATOM 18880 C C . ILE A 1 9 ? 12.187 -5.871 -3.569 1.00 0.00 9 ILE A C 15
ATOM 18881 O O . ILE A 1 9 ? 13.050 -6.477 -4.203 1.00 0.00 9 ILE A O 15
ATOM 18897 N N . ASP A 1 10 ? 11.313 -5.032 -4.104 1.00 0.00 10 ASP A N 15
ATOM 18898 C CA . ASP A 1 10 ? 11.315 -4.759 -5.531 1.00 0.00 10 ASP A CA 15
ATOM 18899 C C . ASP A 1 10 ? 12.203 -3.546 -5.813 1.00 0.00 10 ASP A C 15
ATOM 18900 O O . ASP A 1 10 ? 11.978 -2.467 -5.267 1.00 0.00 10 ASP A O 15
ATOM 18910 N N . GLU A 1 11 ? 13.193 -3.762 -6.665 1.00 0.00 11 GLU A N 15
ATOM 18911 C CA . GLU A 1 11 ? 14.116 -2.700 -7.027 1.00 0.00 11 GLU A CA 15
ATOM 18912 C C . GLU A 1 11 ? 13.400 -1.635 -7.858 1.00 0.00 11 GLU A C 15
ATOM 18913 O O . GLU A 1 11 ? 13.964 -0.578 -8.138 1.00 0.00 11 GLU A O 15
ATOM 18926 N N . THR A 1 12 ? 12.167 -1.948 -8.228 1.00 0.00 12 THR A N 15
ATOM 18927 C CA . THR A 1 12 ? 11.367 -1.031 -9.022 1.00 0.00 12 THR A CA 15
ATOM 18928 C C . THR A 1 12 ? 10.595 -0.073 -8.112 1.00 0.00 12 THR A C 15
ATOM 18929 O O . THR A 1 12 ? 10.073 0.941 -8.573 1.00 0.00 12 THR A O 15
ATOM 18940 N N . GLY A 1 13 ? 10.546 -0.429 -6.836 1.00 0.00 13 GLY A N 15
ATOM 18941 C CA . GLY A 1 13 ? 9.846 0.386 -5.859 1.00 0.00 13 GLY A CA 15
ATOM 18942 C C . GLY A 1 13 ? 8.390 0.609 -6.272 1.00 0.00 13 GLY A C 15
ATOM 18943 O O . GLY A 1 13 ? 8.121 1.177 -7.329 1.00 0.00 13 GLY A O 15
ATOM 18947 N N . ILE A 1 14 ? 7.489 0.150 -5.416 1.00 0.00 14 ILE A N 15
ATOM 18948 C CA . ILE A 1 14 ? 6.067 0.291 -5.678 1.00 0.00 14 ILE A CA 15
ATOM 18949 C C . ILE A 1 14 ? 5.850 1.413 -6.697 1.00 0.00 14 ILE A C 15
ATOM 18950 O O . ILE A 1 14 ? 6.095 2.581 -6.399 1.00 0.00 14 ILE A O 15
ATOM 18966 N N . HIS A 1 15 ? 5.394 1.018 -7.875 1.00 0.00 15 HIS A N 15
ATOM 18967 C CA . HIS A 1 15 ? 5.141 1.975 -8.939 1.00 0.00 15 HIS A CA 15
ATOM 18968 C C . HIS A 1 15 ? 3.635 2.068 -9.200 1.00 0.00 15 HIS A C 15
ATOM 18969 O O . HIS A 1 15 ? 2.833 1.589 -8.401 1.00 0.00 15 HIS A O 15
ATOM 18983 N N . ALA A 1 16 ? 3.298 2.686 -10.322 1.00 0.00 16 ALA A N 15
ATOM 18984 C CA . ALA A 1 16 ? 1.905 2.847 -10.699 1.00 0.00 16 ALA A CA 15
ATOM 18985 C C . ALA A 1 16 ? 1.306 1.476 -11.017 1.00 0.00 16 ALA A C 15
ATOM 18986 O O . ALA A 1 16 ? 0.097 1.280 -10.895 1.00 0.00 16 ALA A O 15
ATOM 18993 N N . ARG A 1 17 ? 2.178 0.563 -11.418 1.00 0.00 17 ARG A N 15
ATOM 18994 C CA . ARG A 1 17 ? 1.749 -0.784 -11.755 1.00 0.00 17 ARG A CA 15
ATOM 18995 C C . ARG A 1 17 ? 1.047 -1.432 -10.560 1.00 0.00 17 ARG A C 15
ATOM 18996 O O . ARG A 1 17 ? -0.148 -1.719 -10.618 1.00 0.00 17 ARG A O 15
ATOM 19017 N N . PRO A 1 18 ? 1.841 -1.649 -9.476 1.00 0.00 18 PRO A N 15
ATOM 19018 C CA . PRO A 1 18 ? 1.308 -2.258 -8.270 1.00 0.00 18 PRO A CA 15
ATOM 19019 C C . PRO A 1 18 ? 0.450 -1.262 -7.485 1.00 0.00 18 PRO A C 15
ATOM 19020 O O . PRO A 1 18 ? -0.673 -1.578 -7.097 1.00 0.00 18 PRO A O 15
ATOM 19031 N N . ALA A 1 19 ? 1.014 -0.082 -7.276 1.00 0.00 19 ALA A N 15
ATOM 19032 C CA . ALA A 1 19 ? 0.315 0.962 -6.546 1.00 0.00 19 ALA A CA 15
ATOM 19033 C C . ALA A 1 19 ? -1.147 1.004 -6.997 1.00 0.00 19 ALA A C 15
ATOM 19034 O O . ALA A 1 19 ? -2.024 1.403 -6.234 1.00 0.00 19 ALA A O 15
ATOM 19041 N N . THR A 1 20 ? -1.361 0.586 -8.236 1.00 0.00 20 THR A N 15
ATOM 19042 C CA . THR A 1 20 ? -2.702 0.571 -8.798 1.00 0.00 20 THR A CA 15
ATOM 19043 C C . THR A 1 20 ? -3.518 -0.576 -8.199 1.00 0.00 20 THR A C 15
ATOM 19044 O O . THR A 1 20 ? -4.576 -0.348 -7.613 1.00 0.00 20 THR A O 15
ATOM 19055 N N . MET A 1 21 ? -2.997 -1.782 -8.367 1.00 0.00 21 MET A N 15
ATOM 19056 C CA . MET A 1 21 ? -3.665 -2.964 -7.848 1.00 0.00 21 MET A CA 15
ATOM 19057 C C . MET A 1 21 ? -3.913 -2.839 -6.344 1.00 0.00 21 MET A C 15
ATOM 19058 O O . MET A 1 21 ? -5.016 -3.105 -5.870 1.00 0.00 21 MET A O 15
ATOM 19072 N N . LEU A 1 22 ? -2.868 -2.436 -5.636 1.00 0.00 22 LEU A N 15
ATOM 19073 C CA . LEU A 1 22 ? -2.959 -2.272 -4.195 1.00 0.00 22 LEU A CA 15
ATOM 19074 C C . LEU A 1 22 ? -4.028 -1.227 -3.870 1.00 0.00 22 LEU A C 15
ATOM 19075 O O . LEU A 1 22 ? -4.910 -1.470 -3.049 1.00 0.00 22 LEU A O 15
ATOM 19091 N N . VAL A 1 23 ? -3.914 -0.086 -4.533 1.00 0.00 23 VAL A N 15
ATOM 19092 C CA . VAL A 1 23 ? -4.860 0.998 -4.326 1.00 0.00 23 VAL A CA 15
ATOM 19093 C C . VAL A 1 23 ? -6.259 0.531 -4.729 1.00 0.00 23 VAL A C 15
ATOM 19094 O O . VAL A 1 23 ? -7.237 0.823 -4.041 1.00 0.00 23 VAL A O 15
ATOM 19107 N N . GLN A 1 24 ? -6.312 -0.186 -5.842 1.00 0.00 24 GLN A N 15
ATOM 19108 C CA . GLN A 1 24 ? -7.577 -0.695 -6.344 1.00 0.00 24 GLN A CA 15
ATOM 19109 C C . GLN A 1 24 ? -8.203 -1.656 -5.331 1.00 0.00 24 GLN A C 15
ATOM 19110 O O . GLN A 1 24 ? -9.292 -1.402 -4.821 1.00 0.00 24 GLN A O 15
ATOM 19124 N N . THR A 1 25 ? -7.486 -2.739 -5.070 1.00 0.00 25 THR A N 15
ATOM 19125 C CA . THR A 1 25 ? -7.957 -3.739 -4.126 1.00 0.00 25 THR A CA 15
ATOM 19126 C C . THR A 1 25 ? -8.252 -3.096 -2.770 1.00 0.00 25 THR A C 15
ATOM 19127 O O . THR A 1 25 ? -9.060 -3.609 -1.998 1.00 0.00 25 THR A O 15
ATOM 19138 N N . ALA A 1 26 ? -7.580 -1.980 -2.522 1.00 0.00 26 ALA A N 15
ATOM 19139 C CA . ALA A 1 26 ? -7.759 -1.261 -1.272 1.00 0.00 26 ALA A CA 15
ATOM 19140 C C . ALA A 1 26 ? -9.164 -0.655 -1.236 1.00 0.00 26 ALA A C 15
ATOM 19141 O O . ALA A 1 26 ? -9.922 -0.892 -0.296 1.00 0.00 26 ALA A O 15
ATOM 19148 N N . SER A 1 27 ? -9.468 0.116 -2.269 1.00 0.00 27 SER A N 15
ATOM 19149 C CA . SER A 1 27 ? -10.768 0.760 -2.367 1.00 0.00 27 SER A CA 15
ATOM 19150 C C . SER A 1 27 ? -11.832 -0.270 -2.751 1.00 0.00 27 SER A C 15
ATOM 19151 O O . SER A 1 27 ? -12.940 -0.253 -2.216 1.00 0.00 27 SER A O 15
ATOM 19159 N N . LYS A 1 28 ? -11.460 -1.141 -3.677 1.00 0.00 28 LYS A N 15
ATOM 19160 C CA . LYS A 1 28 ? -12.370 -2.176 -4.140 1.00 0.00 28 LYS A CA 15
ATOM 19161 C C . LYS A 1 28 ? -13.264 -2.618 -2.980 1.00 0.00 28 LYS A C 15
ATOM 19162 O O . LYS A 1 28 ? -14.439 -2.923 -3.180 1.00 0.00 28 LYS A O 15
ATOM 19181 N N . PHE A 1 29 ? -12.672 -2.642 -1.796 1.00 0.00 29 PHE A N 15
ATOM 19182 C CA . PHE A 1 29 ? -13.401 -3.043 -0.603 1.00 0.00 29 PHE A CA 15
ATOM 19183 C C . PHE A 1 29 ? -14.343 -1.932 -0.137 1.00 0.00 29 PHE A C 15
ATOM 19184 O O . PHE A 1 29 ? -15.471 -1.826 -0.617 1.00 0.00 29 PHE A O 15
ATOM 19201 N N . ASP A 1 30 ? -13.847 -1.130 0.794 1.00 0.00 30 ASP A N 15
ATOM 19202 C CA . ASP A 1 30 ? -14.630 -0.031 1.331 1.00 0.00 30 ASP A CA 15
ATOM 19203 C C . ASP A 1 30 ? -13.843 0.651 2.451 1.00 0.00 30 ASP A C 15
ATOM 19204 O O . ASP A 1 30 ? -13.710 1.874 2.465 1.00 0.00 30 ASP A O 15
ATOM 19214 N N . SER A 1 31 ? -13.342 -0.169 3.364 1.00 0.00 31 SER A N 15
ATOM 19215 C CA . SER A 1 31 ? -12.572 0.340 4.486 1.00 0.00 31 SER A CA 15
ATOM 19216 C C . SER A 1 31 ? -11.679 1.494 4.026 1.00 0.00 31 SER A C 15
ATOM 19217 O O . SER A 1 31 ? -11.264 1.541 2.869 1.00 0.00 31 SER A O 15
ATOM 19225 N N . ASP A 1 32 ? -11.410 2.398 4.956 1.00 0.00 32 ASP A N 15
ATOM 19226 C CA . ASP A 1 32 ? -10.573 3.549 4.661 1.00 0.00 32 ASP A CA 15
ATOM 19227 C C . ASP A 1 32 ? -9.104 3.171 4.860 1.00 0.00 32 ASP A C 15
ATOM 19228 O O . ASP A 1 32 ? -8.505 3.506 5.881 1.00 0.00 32 ASP A O 15
ATOM 19238 N N . ILE A 1 33 ? -8.565 2.477 3.868 1.00 0.00 33 ILE A N 15
ATOM 19239 C CA . ILE A 1 33 ? -7.178 2.049 3.921 1.00 0.00 33 ILE A CA 15
ATOM 19240 C C . ILE A 1 33 ? -6.271 3.226 3.557 1.00 0.00 33 ILE A C 15
ATOM 19241 O O . ILE A 1 33 ? -6.633 4.060 2.728 1.00 0.00 33 ILE A O 15
ATOM 19257 N N . GLN A 1 34 ? -5.110 3.257 4.194 1.00 0.00 34 GLN A N 15
ATOM 19258 C CA . GLN A 1 34 ? -4.150 4.318 3.948 1.00 0.00 34 GLN A CA 15
ATOM 19259 C C . GLN A 1 34 ? -2.738 3.739 3.833 1.00 0.00 34 GLN A C 15
ATOM 19260 O O . GLN A 1 34 ? -2.402 2.770 4.513 1.00 0.00 34 GLN A O 15
ATOM 19274 N N . LEU A 1 35 ? -1.947 4.358 2.967 1.00 0.00 35 LEU A N 15
ATOM 19275 C CA . LEU A 1 35 ? -0.580 3.916 2.754 1.00 0.00 35 LEU A CA 15
ATOM 19276 C C . LEU A 1 35 ? 0.355 4.703 3.675 1.00 0.00 35 LEU A C 15
ATOM 19277 O O . LEU A 1 35 ? 0.097 5.867 3.980 1.00 0.00 35 LEU A O 15
ATOM 19293 N N . GLU A 1 36 ? 1.420 4.037 4.094 1.00 0.00 36 GLU A N 15
ATOM 19294 C CA . GLU A 1 36 ? 2.394 4.659 4.975 1.00 0.00 36 GLU A CA 15
ATOM 19295 C C . GLU A 1 36 ? 3.805 4.176 4.631 1.00 0.00 36 GLU A C 15
ATOM 19296 O O . GLU A 1 36 ? 3.987 3.044 4.186 1.00 0.00 36 GLU A O 15
ATOM 19309 N N . TYR A 1 37 ? 4.768 5.059 4.851 1.00 0.00 37 TYR A N 15
ATOM 19310 C CA . TYR A 1 37 ? 6.157 4.738 4.571 1.00 0.00 37 TYR A CA 15
ATOM 19311 C C . TYR A 1 37 ? 7.100 5.597 5.413 1.00 0.00 37 TYR A C 15
ATOM 19312 O O . TYR A 1 37 ? 7.204 6.804 5.200 1.00 0.00 37 TYR A O 15
ATOM 19330 N N . ASN A 1 38 ? 7.763 4.943 6.356 1.00 0.00 38 ASN A N 15
ATOM 19331 C CA . ASN A 1 38 ? 8.695 5.633 7.233 1.00 0.00 38 ASN A CA 15
ATOM 19332 C C . ASN A 1 38 ? 8.017 6.874 7.814 1.00 0.00 38 ASN A C 15
ATOM 19333 O O . ASN A 1 38 ? 8.582 7.966 7.784 1.00 0.00 38 ASN A O 15
ATOM 19344 N N . GLY A 1 39 ? 6.813 6.666 8.329 1.00 0.00 39 GLY A N 15
ATOM 19345 C CA . GLY A 1 39 ? 6.052 7.755 8.917 1.00 0.00 39 GLY A CA 15
ATOM 19346 C C . GLY A 1 39 ? 5.381 8.602 7.833 1.00 0.00 39 GLY A C 15
ATOM 19347 O O . GLY A 1 39 ? 4.719 9.593 8.137 1.00 0.00 39 GLY A O 15
ATOM 19351 N N . LYS A 1 40 ? 5.576 8.181 6.592 1.00 0.00 40 LYS A N 15
ATOM 19352 C CA . LYS A 1 40 ? 4.998 8.888 5.463 1.00 0.00 40 LYS A CA 15
ATOM 19353 C C . LYS A 1 40 ? 3.692 8.205 5.053 1.00 0.00 40 LYS A C 15
ATOM 19354 O O . LYS A 1 40 ? 3.696 7.301 4.218 1.00 0.00 40 LYS A O 15
ATOM 19373 N N . LYS A 1 41 ? 2.606 8.662 5.658 1.00 0.00 41 LYS A N 15
ATOM 19374 C CA . LYS A 1 41 ? 1.296 8.106 5.365 1.00 0.00 41 LYS A CA 15
ATOM 19375 C C . LYS A 1 41 ? 0.674 8.865 4.191 1.00 0.00 41 LYS A C 15
ATOM 19376 O O . LYS A 1 41 ? 0.942 10.050 4.003 1.00 0.00 41 LYS A O 15
ATOM 19395 N N . VAL A 1 42 ? -0.144 8.150 3.432 1.00 0.00 42 VAL A N 15
ATOM 19396 C CA . VAL A 1 42 ? -0.806 8.742 2.283 1.00 0.00 42 VAL A CA 15
ATOM 19397 C C . VAL A 1 42 ? -2.148 8.044 2.057 1.00 0.00 42 VAL A C 15
ATOM 19398 O O . VAL A 1 42 ? -2.607 7.283 2.908 1.00 0.00 42 VAL A O 15
ATOM 19411 N N . ASN A 1 43 ? -2.741 8.327 0.907 1.00 0.00 43 ASN A N 15
ATOM 19412 C CA . ASN A 1 43 ? -4.022 7.736 0.558 1.00 0.00 43 ASN A CA 15
ATOM 19413 C C . ASN A 1 43 ? -3.788 6.492 -0.300 1.00 0.00 43 ASN A C 15
ATOM 19414 O O . ASN A 1 43 ? -3.253 6.586 -1.404 1.00 0.00 43 ASN A O 15
ATOM 19425 N N . LEU A 1 44 ? -4.199 5.354 0.240 1.00 0.00 44 LEU A N 15
ATOM 19426 C CA . LEU A 1 44 ? -4.041 4.091 -0.463 1.00 0.00 44 LEU A CA 15
ATOM 19427 C C . LEU A 1 44 ? -5.143 3.957 -1.515 1.00 0.00 44 LEU A C 15
ATOM 19428 O O . LEU A 1 44 ? -5.424 2.856 -1.988 1.00 0.00 44 LEU A O 15
ATOM 19444 N N . LYS A 1 45 ? -5.739 5.092 -1.851 1.00 0.00 45 LYS A N 15
ATOM 19445 C CA . LYS A 1 45 ? -6.805 5.114 -2.838 1.00 0.00 45 LYS A CA 15
ATOM 19446 C C . LYS A 1 45 ? -6.383 5.993 -4.018 1.00 0.00 45 LYS A C 15
ATOM 19447 O O . LYS A 1 45 ? -7.164 6.216 -4.941 1.00 0.00 45 LYS A O 15
ATOM 19466 N N . SER A 1 46 ? -5.148 6.468 -3.949 1.00 0.00 46 SER A N 15
ATOM 19467 C CA . SER A 1 46 ? -4.613 7.317 -4.999 1.00 0.00 46 SER A CA 15
ATOM 19468 C C . SER A 1 46 ? -3.187 6.886 -5.346 1.00 0.00 46 SER A C 15
ATOM 19469 O O . SER A 1 46 ? -2.421 6.496 -4.466 1.00 0.00 46 SER A O 15
ATOM 19477 N N . ILE A 1 47 ? -2.872 6.970 -6.631 1.00 0.00 47 ILE A N 15
ATOM 19478 C CA . ILE A 1 47 ? -1.552 6.593 -7.104 1.00 0.00 47 ILE A CA 15
ATOM 19479 C C . ILE A 1 47 ? -0.579 7.748 -6.860 1.00 0.00 47 ILE A C 15
ATOM 19480 O O . ILE A 1 47 ? 0.459 7.567 -6.224 1.00 0.00 47 ILE A O 15
ATOM 19496 N N . MET A 1 48 ? -0.947 8.910 -7.380 1.00 0.00 48 MET A N 15
ATOM 19497 C CA . MET A 1 48 ? -0.120 10.094 -7.227 1.00 0.00 48 MET A CA 15
ATOM 19498 C C . MET A 1 48 ? 0.507 10.149 -5.832 1.00 0.00 48 MET A C 15
ATOM 19499 O O . MET A 1 48 ? 1.587 10.711 -5.654 1.00 0.00 48 MET A O 15
ATOM 19513 N N . GLY A 1 49 ? -0.198 9.557 -4.879 1.00 0.00 49 GLY A N 15
ATOM 19514 C CA . GLY A 1 49 ? 0.277 9.531 -3.505 1.00 0.00 49 GLY A CA 15
ATOM 19515 C C . GLY A 1 49 ? 1.216 8.347 -3.272 1.00 0.00 49 GLY A C 15
ATOM 19516 O O . GLY A 1 49 ? 2.264 8.495 -2.644 1.00 0.00 49 GLY A O 15
ATOM 19520 N N . VAL A 1 50 ? 0.808 7.197 -3.789 1.00 0.00 50 VAL A N 15
ATOM 19521 C CA . VAL A 1 50 ? 1.601 5.988 -3.645 1.00 0.00 50 VAL A CA 15
ATOM 19522 C C . VAL A 1 50 ? 2.848 6.093 -4.524 1.00 0.00 50 VAL A C 15
ATOM 19523 O O . VAL A 1 50 ? 3.907 5.578 -4.170 1.00 0.00 50 V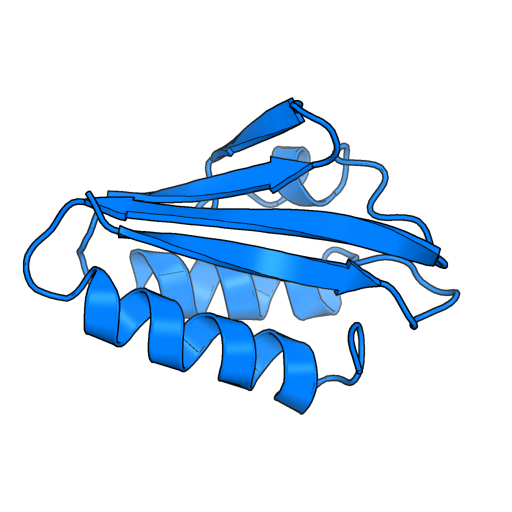AL A O 15
ATOM 19536 N N . MET A 1 51 ? 2.681 6.764 -5.655 1.00 0.00 51 MET A N 15
ATOM 19537 C CA . MET A 1 51 ? 3.781 6.943 -6.588 1.00 0.00 51 MET A CA 15
ATOM 19538 C C . MET A 1 51 ? 4.767 7.994 -6.077 1.00 0.00 51 MET A C 15
ATOM 19539 O O . MET A 1 51 ? 5.972 7.750 -6.029 1.00 0.00 51 MET A O 15
ATOM 19553 N N . SER A 1 52 ? 4.220 9.144 -5.707 1.00 0.00 52 SER A N 15
ATOM 19554 C CA . SER A 1 52 ? 5.038 10.233 -5.202 1.00 0.00 52 SER A CA 15
ATOM 19555 C C . SER A 1 52 ? 5.893 9.746 -4.030 1.00 0.00 52 SER A C 15
ATOM 19556 O O . SER A 1 52 ? 6.872 10.391 -3.661 1.00 0.00 52 SER A O 15
ATOM 19564 N N . LEU A 1 53 ? 5.491 8.610 -3.478 1.00 0.00 53 LEU A N 15
ATOM 19565 C CA . LEU A 1 53 ? 6.208 8.029 -2.356 1.00 0.00 53 LEU A CA 15
ATOM 19566 C C . LEU A 1 53 ? 7.488 7.361 -2.865 1.00 0.00 53 LEU A C 15
ATOM 19567 O O . LEU A 1 53 ? 7.560 6.953 -4.023 1.00 0.00 53 LEU A O 15
ATOM 19583 N N . GLY A 1 54 ? 8.465 7.271 -1.974 1.00 0.00 54 GLY A N 15
ATOM 19584 C CA . GLY A 1 54 ? 9.737 6.660 -2.318 1.00 0.00 54 GLY A CA 15
ATOM 19585 C C . GLY A 1 54 ? 9.791 5.205 -1.850 1.00 0.00 54 GLY A C 15
ATOM 19586 O O . GLY A 1 54 ? 10.715 4.812 -1.140 1.00 0.00 54 GLY A O 15
ATOM 19590 N N . VAL A 1 55 ? 8.789 4.444 -2.267 1.00 0.00 55 VAL A N 15
ATOM 19591 C CA . VAL A 1 55 ? 8.711 3.042 -1.898 1.00 0.00 55 VAL A CA 15
ATOM 19592 C C . VAL A 1 55 ? 9.876 2.285 -2.539 1.00 0.00 55 VAL A C 15
ATOM 19593 O O . VAL A 1 55 ? 9.665 1.367 -3.331 1.00 0.00 55 VAL A O 15
ATOM 19606 N N . GLY A 1 56 ? 11.081 2.698 -2.173 1.00 0.00 56 GLY A N 15
ATOM 19607 C CA . GLY A 1 56 ? 12.280 2.069 -2.702 1.00 0.00 56 GLY A CA 15
ATOM 19608 C C . GLY A 1 56 ? 12.499 0.692 -2.074 1.00 0.00 56 GLY A C 15
ATOM 19609 O O . GLY A 1 56 ? 11.870 0.354 -1.073 1.00 0.00 56 GLY A O 15
ATOM 19613 N N . LYS A 1 57 ? 13.395 -0.067 -2.689 1.00 0.00 57 LYS A N 15
ATOM 19614 C CA . LYS A 1 57 ? 13.705 -1.401 -2.204 1.00 0.00 57 LYS A CA 15
ATOM 19615 C C . LYS A 1 57 ? 14.344 -1.298 -0.817 1.00 0.00 57 LYS A C 15
ATOM 19616 O O . LYS A 1 57 ? 14.926 -0.271 -0.472 1.00 0.00 57 LYS A O 15
ATOM 19635 N N . ASP A 1 58 ? 14.214 -2.377 -0.059 1.00 0.00 58 ASP A N 15
ATOM 19636 C CA . ASP A 1 58 ? 14.770 -2.421 1.282 1.00 0.00 58 ASP A CA 15
ATOM 19637 C C . ASP A 1 58 ? 14.045 -1.403 2.164 1.00 0.00 58 ASP A C 15
ATOM 19638 O O . ASP A 1 58 ? 14.408 -1.212 3.324 1.00 0.00 58 ASP A O 15
ATOM 19648 N N . ALA A 1 59 ? 13.034 -0.777 1.582 1.00 0.00 59 ALA A N 15
ATOM 19649 C CA . ALA A 1 59 ? 12.254 0.217 2.300 1.00 0.00 59 ALA A CA 15
ATOM 19650 C C . ALA A 1 59 ? 11.018 -0.450 2.906 1.00 0.00 59 ALA A C 15
ATOM 19651 O O . ALA A 1 59 ? 10.368 -1.267 2.256 1.00 0.00 59 ALA A O 15
ATOM 19658 N N . GLU A 1 60 ? 10.732 -0.079 4.145 1.00 0.00 60 GLU A N 15
ATOM 19659 C CA . GLU A 1 60 ? 9.587 -0.632 4.847 1.00 0.00 60 GLU A CA 15
ATOM 19660 C C . GLU A 1 60 ? 8.387 0.311 4.732 1.00 0.00 60 GLU A C 15
ATOM 19661 O O . GLU A 1 60 ? 8.458 1.464 5.155 1.00 0.00 60 GLU A O 15
ATOM 19674 N N . ILE A 1 61 ? 7.314 -0.213 4.158 1.00 0.00 61 ILE A N 15
ATOM 19675 C CA . ILE A 1 61 ? 6.102 0.569 3.982 1.00 0.00 61 ILE A CA 15
ATOM 19676 C C . ILE A 1 61 ? 5.014 0.029 4.912 1.00 0.00 61 ILE A C 15
ATOM 19677 O O . ILE A 1 61 ? 5.216 -0.974 5.594 1.00 0.00 61 ILE A O 15
ATOM 19693 N N . THR A 1 62 ? 3.883 0.720 4.910 1.00 0.00 62 THR A N 15
ATOM 19694 C CA . THR A 1 62 ? 2.763 0.323 5.745 1.00 0.00 62 THR A CA 15
ATOM 19695 C C . THR A 1 62 ? 1.443 0.773 5.116 1.00 0.00 62 THR A C 15
ATOM 19696 O O . THR A 1 62 ? 1.422 1.688 4.294 1.00 0.00 62 THR A O 15
ATOM 19707 N N . ILE A 1 63 ? 0.372 0.108 5.525 1.00 0.00 63 ILE A N 15
ATOM 19708 C CA . ILE A 1 63 ? -0.949 0.429 5.011 1.00 0.00 63 ILE A CA 15
ATOM 19709 C C . ILE A 1 63 ? -1.971 0.322 6.144 1.00 0.00 63 ILE A C 15
ATOM 19710 O O . ILE A 1 63 ? -1.960 -0.643 6.907 1.00 0.00 63 ILE A O 15
ATOM 19726 N N . TYR A 1 64 ? -2.832 1.327 6.218 1.00 0.00 64 TYR A N 15
ATOM 19727 C CA . TYR A 1 64 ? -3.859 1.358 7.246 1.00 0.00 64 TYR A CA 15
ATOM 19728 C C . TYR A 1 64 ? -5.234 1.035 6.656 1.00 0.00 64 TYR A C 15
ATOM 19729 O O . TYR A 1 64 ? -5.431 1.126 5.445 1.00 0.00 64 TYR A O 15
ATOM 19747 N N . ALA A 1 65 ? -6.149 0.664 7.540 1.00 0.00 65 ALA A N 15
ATOM 19748 C CA . ALA A 1 65 ? -7.499 0.327 7.122 1.00 0.00 65 ALA A CA 15
ATOM 19749 C C . ALA A 1 65 ? -8.460 0.547 8.292 1.00 0.00 65 ALA A C 15
ATOM 19750 O O . ALA A 1 65 ? -8.284 -0.034 9.362 1.00 0.00 65 ALA A O 15
ATOM 19757 N N . ASP A 1 66 ? -9.455 1.387 8.049 1.00 0.00 66 ASP A N 15
ATOM 19758 C CA . ASP A 1 66 ? -10.444 1.691 9.070 1.00 0.00 66 ASP A CA 15
ATOM 19759 C C . ASP A 1 66 ? -11.845 1.594 8.461 1.00 0.00 66 ASP A C 15
ATOM 19760 O O . ASP A 1 66 ? -12.309 2.530 7.811 1.00 0.00 66 ASP A O 15
ATOM 19770 N N . GLY A 1 67 ? -12.478 0.453 8.694 1.00 0.00 67 GLY A N 15
ATOM 19771 C CA . GLY A 1 67 ? -13.817 0.222 8.176 1.00 0.00 67 GLY A CA 15
ATOM 19772 C C . GLY A 1 67 ? -14.349 -1.141 8.623 1.00 0.00 67 GLY A C 15
ATOM 19773 O O . GLY A 1 67 ? -13.968 -1.644 9.679 1.00 0.00 67 GLY A O 15
ATOM 19777 N N . SER A 1 68 ? -15.223 -1.698 7.798 1.00 0.00 68 SER A N 15
ATOM 19778 C CA . SER A 1 68 ? -15.811 -2.993 8.095 1.00 0.00 68 SER A CA 15
ATOM 19779 C C . SER A 1 68 ? -14.999 -4.104 7.427 1.00 0.00 68 SER A C 15
ATOM 19780 O O . SER A 1 68 ? -15.058 -5.259 7.845 1.00 0.00 68 SER A O 15
ATOM 19788 N N . ASP A 1 69 ? -14.258 -3.714 6.400 1.00 0.00 69 ASP A N 15
ATOM 19789 C CA . ASP A 1 69 ? -13.434 -4.662 5.669 1.00 0.00 69 ASP A CA 15
ATOM 19790 C C . ASP A 1 69 ? -11.958 -4.333 5.901 1.00 0.00 69 ASP A C 15
ATOM 19791 O O . ASP A 1 69 ? -11.077 -4.999 5.357 1.00 0.00 69 ASP A O 15
ATOM 19801 N N . GLU A 1 70 ? -11.733 -3.307 6.708 1.00 0.00 70 GLU A N 15
ATOM 19802 C CA . GLU A 1 70 ? -10.379 -2.882 7.018 1.00 0.00 70 GLU A CA 15
ATOM 19803 C C . GLU A 1 70 ? -9.429 -4.082 7.009 1.00 0.00 70 GLU A C 15
ATOM 19804 O O . GLU A 1 70 ? -8.555 -4.180 6.150 1.00 0.00 70 GLU A O 15
ATOM 19817 N N . SER A 1 71 ? -9.635 -4.966 7.974 1.00 0.00 71 SER A N 15
ATOM 19818 C CA . SER A 1 71 ? -8.809 -6.156 8.088 1.00 0.00 71 SER A CA 15
ATOM 19819 C C . SER A 1 71 ? -8.811 -6.923 6.764 1.00 0.00 71 SER A C 15
ATOM 19820 O O . SER A 1 71 ? -7.763 -7.363 6.296 1.00 0.00 71 SER A O 15
ATOM 19828 N N . ASP A 1 72 ? -10.002 -7.059 6.199 1.00 0.00 72 ASP A N 15
ATOM 19829 C CA . ASP A 1 72 ? -10.155 -7.765 4.938 1.00 0.00 72 ASP A CA 15
ATOM 19830 C C . ASP A 1 72 ? -9.346 -7.048 3.856 1.00 0.00 72 ASP A C 15
ATOM 19831 O O . ASP A 1 72 ? -8.779 -7.689 2.972 1.00 0.00 72 ASP A O 15
ATOM 19841 N N . ALA A 1 73 ? -9.319 -5.728 3.959 1.00 0.00 73 ALA A N 15
ATOM 19842 C CA . ALA A 1 73 ? -8.589 -4.916 2.999 1.00 0.00 73 ALA A CA 15
ATOM 19843 C C . ALA A 1 73 ? -7.087 -5.124 3.201 1.00 0.00 73 ALA A C 15
ATOM 19844 O O . ALA A 1 73 ? -6.320 -5.107 2.240 1.00 0.00 73 ALA A O 15
ATOM 19851 N N . ILE A 1 74 ? -6.711 -5.317 4.458 1.00 0.00 74 ILE A N 15
ATOM 19852 C CA . ILE A 1 74 ? -5.315 -5.528 4.797 1.00 0.00 74 ILE A CA 15
ATOM 19853 C C . ILE A 1 74 ? -4.887 -6.922 4.335 1.00 0.00 74 ILE A C 15
ATOM 19854 O O . ILE A 1 74 ? -3.736 -7.127 3.949 1.00 0.00 74 ILE A O 15
ATOM 19870 N N . GLN A 1 75 ? -5.836 -7.845 4.388 1.00 0.00 75 GLN A N 15
ATOM 19871 C CA . GLN A 1 75 ? -5.571 -9.215 3.979 1.00 0.00 75 GLN A CA 15
ATOM 19872 C C . GLN A 1 75 ? -5.358 -9.285 2.465 1.00 0.00 75 GLN A C 15
ATOM 19873 O O . GLN A 1 75 ? -4.608 -10.129 1.979 1.00 0.00 75 GLN A O 15
ATOM 19887 N N . ALA A 1 76 ? -6.032 -8.387 1.762 1.00 0.00 76 ALA A N 15
ATOM 19888 C CA . ALA A 1 76 ? -5.927 -8.336 0.314 1.00 0.00 76 ALA A CA 15
ATOM 19889 C C . ALA A 1 76 ? -4.623 -7.636 -0.074 1.00 0.00 76 ALA A C 15
ATOM 19890 O O . ALA A 1 76 ? -3.934 -8.067 -0.997 1.00 0.00 76 ALA A O 15
ATOM 19897 N N . ILE A 1 77 ? -4.324 -6.569 0.651 1.00 0.00 77 ILE A N 15
ATOM 19898 C CA . ILE A 1 77 ? -3.115 -5.804 0.394 1.00 0.00 77 ILE A CA 15
ATOM 19899 C C . ILE A 1 77 ? -1.907 -6.743 0.425 1.00 0.00 77 ILE A C 15
ATOM 19900 O O . ILE A 1 77 ? -1.309 -7.024 -0.612 1.00 0.00 77 ILE A O 15
ATOM 19916 N N . SER A 1 78 ? -1.585 -7.202 1.624 1.00 0.00 78 SER A N 15
ATOM 19917 C CA . SER A 1 78 ? -0.460 -8.104 1.804 1.00 0.00 78 SER A CA 15
ATOM 19918 C C . SER A 1 78 ? -0.430 -9.135 0.673 1.00 0.00 78 SER A C 15
ATOM 19919 O O . SER A 1 78 ? 0.641 -9.566 0.250 1.00 0.00 78 SER A O 15
ATOM 19927 N N . ASP A 1 79 ? -1.620 -9.500 0.217 1.00 0.00 79 ASP A N 15
ATOM 19928 C CA . ASP A 1 79 ? -1.744 -10.472 -0.855 1.00 0.00 79 ASP A CA 15
ATOM 19929 C C . ASP A 1 79 ? -1.262 -9.844 -2.165 1.00 0.00 79 ASP A C 15
ATOM 19930 O O . ASP A 1 79 ? -0.482 -10.450 -2.899 1.00 0.00 79 ASP A O 15
ATOM 19940 N N . VAL A 1 80 ? -1.749 -8.639 -2.420 1.00 0.00 80 VAL A N 15
ATOM 19941 C CA . VAL A 1 80 ? -1.379 -7.922 -3.629 1.00 0.00 80 VAL A CA 15
ATOM 19942 C C . VAL A 1 80 ? 0.118 -7.610 -3.592 1.00 0.00 80 VAL A C 15
ATOM 19943 O O . VAL A 1 80 ? 0.798 -7.691 -4.615 1.00 0.00 80 VAL A O 15
ATOM 19956 N N . LEU A 1 81 ? 0.590 -7.259 -2.405 1.00 0.00 81 LEU A N 15
ATOM 19957 C CA . LEU A 1 81 ? 1.994 -6.935 -2.222 1.00 0.00 81 LEU A CA 15
ATOM 19958 C C . LEU A 1 81 ? 2.841 -8.175 -2.514 1.00 0.00 81 LEU A C 15
ATOM 19959 O O . LEU A 1 81 ? 3.792 -8.113 -3.292 1.00 0.00 81 LEU A O 15
ATOM 19975 N N . SER A 1 82 ? 2.467 -9.272 -1.873 1.00 0.00 82 SER A N 15
ATOM 19976 C CA . SER A 1 82 ? 3.181 -10.525 -2.053 1.00 0.00 82 SER A CA 15
ATOM 19977 C C . SER A 1 82 ? 2.848 -11.124 -3.422 1.00 0.00 82 SER A C 15
ATOM 19978 O O . SER A 1 82 ? 3.670 -11.822 -4.014 1.00 0.00 82 SER A O 15
ATOM 19986 N N . LYS A 1 83 ? 1.642 -10.829 -3.884 1.00 0.00 83 LYS A N 15
ATOM 19987 C CA . LYS A 1 83 ? 1.191 -11.330 -5.171 1.00 0.00 83 LYS A CA 15
ATOM 19988 C C . LYS A 1 83 ? 2.171 -10.885 -6.258 1.00 0.00 83 LYS A C 15
ATOM 19989 O O . LYS A 1 83 ? 2.493 -11.655 -7.162 1.00 0.00 83 LYS A O 15
ATOM 20008 N N . GLU A 1 84 ? 2.617 -9.643 -6.136 1.00 0.00 84 GLU A N 15
ATOM 20009 C CA . GLU A 1 84 ? 3.554 -9.087 -7.098 1.00 0.00 84 GLU A CA 15
ATOM 20010 C C . GLU A 1 84 ? 4.988 -9.463 -6.720 1.00 0.00 84 GLU A C 15
ATOM 20011 O O . GLU A 1 84 ? 5.780 -9.846 -7.580 1.00 0.00 84 GLU A O 15
ATOM 20024 N N . GLY A 1 85 ? 5.279 -9.341 -5.434 1.00 0.00 85 GLY A N 15
ATOM 20025 C CA . GLY A 1 85 ? 6.603 -9.663 -4.932 1.00 0.00 85 GLY A CA 15
ATOM 20026 C C . GLY A 1 85 ? 7.395 -8.392 -4.616 1.00 0.00 85 GLY A C 15
ATOM 20027 O O . GLY A 1 85 ? 8.625 -8.397 -4.649 1.00 0.00 85 GLY A O 15
ATOM 20031 N N . LEU A 1 86 ? 6.656 -7.333 -4.318 1.00 0.00 86 LEU A N 15
ATOM 20032 C CA . LEU A 1 86 ? 7.274 -6.058 -3.997 1.00 0.00 86 LEU A CA 15
ATOM 20033 C C . LEU A 1 86 ? 7.769 -6.086 -2.549 1.00 0.00 86 LEU A C 15
ATOM 20034 O O . LEU A 1 86 ? 8.613 -5.278 -2.163 1.00 0.00 86 LEU A O 15
ATOM 20050 N N . THR A 1 87 ? 7.224 -7.024 -1.789 1.00 0.00 87 THR A N 15
ATOM 20051 C CA . THR A 1 87 ? 7.600 -7.167 -0.393 1.00 0.00 87 THR A CA 15
ATOM 20052 C C . THR A 1 87 ? 7.982 -8.618 -0.089 1.00 0.00 87 THR A C 15
ATOM 20053 O O . THR A 1 87 ? 7.835 -9.493 -0.942 1.00 0.00 87 THR A O 15
ATOM 20064 N N . LYS A 1 88 ? 8.464 -8.827 1.126 1.00 0.00 88 LYS A N 15
ATOM 20065 C CA . LYS A 1 88 ? 8.867 -10.156 1.553 1.00 0.00 88 LYS A CA 15
ATOM 20066 C C . LYS A 1 88 ? 7.642 -11.073 1.578 1.00 0.00 88 LYS A C 15
ATOM 20067 O O . LYS A 1 88 ? 7.252 -11.565 2.636 1.00 0.00 88 LYS A O 15
ATOM 20086 N N . MET A 1 1 ? -7.854 1.909 13.849 1.00 0.00 1 MET A N 16
ATOM 20087 C CA . MET A 1 1 ? -8.050 1.046 12.698 1.00 0.00 1 MET A CA 16
ATOM 20088 C C . MET A 1 1 ? -6.994 -0.060 12.655 1.00 0.00 1 MET A C 16
ATOM 20089 O O . MET A 1 1 ? -6.223 -0.225 13.599 1.00 0.00 1 MET A O 16
ATOM 20103 N N . GLU A 1 2 ? -6.991 -0.791 11.549 1.00 0.00 2 GLU A N 16
ATOM 20104 C CA . GLU A 1 2 ? -6.042 -1.877 11.371 1.00 0.00 2 GLU A CA 16
ATOM 20105 C C . GLU A 1 2 ? -5.102 -1.574 10.202 1.00 0.00 2 GLU A C 16
ATOM 20106 O O . GLU A 1 2 ? -5.555 -1.298 9.092 1.00 0.00 2 GLU A O 16
ATOM 20119 N N . GLN A 1 3 ? -3.810 -1.634 10.492 1.00 0.00 3 GLN A N 16
ATOM 20120 C CA . GLN A 1 3 ? -2.803 -1.370 9.479 1.00 0.00 3 GLN A CA 16
ATOM 20121 C C . GLN A 1 3 ? -1.908 -2.595 9.289 1.00 0.00 3 GLN A C 16
ATOM 20122 O O . GLN A 1 3 ? -2.078 -3.606 9.970 1.00 0.00 3 GLN A O 16
ATOM 20136 N N . ASN A 1 4 ? -0.972 -2.467 8.359 1.00 0.00 4 ASN A N 16
ATOM 20137 C CA . ASN A 1 4 ? -0.050 -3.551 8.071 1.00 0.00 4 ASN A CA 16
ATOM 20138 C C . ASN A 1 4 ? 1.247 -2.974 7.501 1.00 0.00 4 ASN A C 16
ATOM 20139 O O . ASN A 1 4 ? 1.219 -2.195 6.547 1.00 0.00 4 ASN A O 16
ATOM 20150 N N . SER A 1 5 ? 2.354 -3.376 8.108 1.00 0.00 5 SER A N 16
ATOM 20151 C CA . SER A 1 5 ? 3.659 -2.908 7.673 1.00 0.00 5 SER A CA 16
ATOM 20152 C C . SER A 1 5 ? 4.322 -3.961 6.783 1.00 0.00 5 SER A C 16
ATOM 20153 O O . SER A 1 5 ? 3.998 -5.144 6.868 1.00 0.00 5 SER A O 16
ATOM 20161 N N . TYR A 1 6 ? 5.241 -3.494 5.950 1.00 0.00 6 TYR A N 16
ATOM 20162 C CA . TYR A 1 6 ? 5.953 -4.380 5.046 1.00 0.00 6 TYR A CA 16
ATOM 20163 C C . TYR A 1 6 ? 7.313 -3.794 4.662 1.00 0.00 6 TYR A C 16
ATOM 20164 O O . TYR A 1 6 ? 7.685 -2.720 5.132 1.00 0.00 6 TYR A O 16
ATOM 20182 N N . VAL A 1 7 ? 8.018 -4.527 3.812 1.00 0.00 7 VAL A N 16
ATOM 20183 C CA . VAL A 1 7 ? 9.329 -4.093 3.359 1.00 0.00 7 VAL A CA 16
ATOM 20184 C C . VAL A 1 7 ? 9.411 -4.233 1.838 1.00 0.00 7 VAL A C 16
ATOM 20185 O O . VAL A 1 7 ? 8.959 -5.230 1.278 1.00 0.00 7 VAL A O 16
ATOM 20198 N N . ILE A 1 8 ? 9.990 -3.217 1.213 1.00 0.00 8 ILE A N 16
ATOM 20199 C CA . ILE A 1 8 ? 10.137 -3.215 -0.233 1.00 0.00 8 ILE A CA 16
ATOM 20200 C C . ILE A 1 8 ? 11.356 -4.054 -0.618 1.00 0.00 8 ILE A C 16
ATOM 20201 O O . ILE A 1 8 ? 12.444 -3.861 -0.077 1.00 0.00 8 ILE A O 16
ATOM 20217 N N . ILE A 1 9 ? 11.135 -4.968 -1.553 1.00 0.00 9 ILE A N 16
ATOM 20218 C CA . ILE A 1 9 ? 12.203 -5.836 -2.018 1.00 0.00 9 ILE A CA 16
ATOM 20219 C C . ILE A 1 9 ? 12.364 -5.675 -3.530 1.00 0.00 9 ILE A C 16
ATOM 20220 O O . ILE A 1 9 ? 13.241 -6.290 -4.134 1.00 0.00 9 ILE A O 16
ATOM 20236 N N . ASP A 1 10 ? 11.501 -4.845 -4.100 1.00 0.00 10 ASP A N 16
ATOM 20237 C CA . ASP A 1 10 ? 11.537 -4.596 -5.530 1.00 0.00 10 ASP A CA 16
ATOM 20238 C C . ASP A 1 10 ? 12.388 -3.355 -5.807 1.00 0.00 10 ASP A C 16
ATOM 20239 O O . ASP A 1 10 ? 12.129 -2.286 -5.258 1.00 0.00 10 ASP A O 16
ATOM 20249 N N . GLU A 1 11 ? 13.387 -3.539 -6.658 1.00 0.00 11 GLU A N 16
ATOM 20250 C CA . GLU A 1 11 ? 14.278 -2.448 -7.014 1.00 0.00 11 GLU A CA 16
ATOM 20251 C C . GLU A 1 11 ? 13.528 -1.396 -7.834 1.00 0.00 11 GLU A C 16
ATOM 20252 O O . GLU A 1 11 ? 14.058 -0.320 -8.102 1.00 0.00 11 GLU A O 16
ATOM 20265 N N . THR A 1 12 ? 12.306 -1.745 -8.209 1.00 0.00 12 THR A N 16
ATOM 20266 C CA . THR A 1 12 ? 11.478 -0.845 -8.993 1.00 0.00 12 THR A CA 16
ATOM 20267 C C . THR A 1 12 ? 10.670 0.073 -8.073 1.00 0.00 12 THR A C 16
ATOM 20268 O O . THR A 1 12 ? 10.126 1.082 -8.520 1.00 0.00 12 THR A O 16
ATOM 20279 N N . GLY A 1 13 ? 10.618 -0.308 -6.806 1.00 0.00 13 GLY A N 16
ATOM 20280 C CA . GLY A 1 13 ? 9.887 0.468 -5.820 1.00 0.00 13 GLY A CA 16
ATOM 20281 C C . GLY A 1 13 ? 8.431 0.665 -6.247 1.00 0.00 13 GLY A C 16
ATOM 20282 O O . GLY A 1 13 ? 8.162 1.245 -7.299 1.00 0.00 13 GLY A O 16
ATOM 20286 N N . ILE A 1 14 ? 7.530 0.172 -5.411 1.00 0.00 14 ILE A N 16
ATOM 20287 C CA . ILE A 1 14 ? 6.108 0.287 -5.689 1.00 0.00 14 ILE A CA 16
ATOM 20288 C C . ILE A 1 14 ? 5.877 1.435 -6.673 1.00 0.00 14 ILE A C 16
ATOM 20289 O O . ILE A 1 14 ? 6.049 2.602 -6.323 1.00 0.00 14 ILE A O 16
ATOM 20305 N N . HIS A 1 15 ? 5.488 1.064 -7.885 1.00 0.00 15 HIS A N 16
ATOM 20306 C CA . HIS A 1 15 ? 5.232 2.049 -8.922 1.00 0.00 15 HIS A CA 16
ATOM 20307 C C . HIS A 1 15 ? 3.728 2.124 -9.196 1.00 0.00 15 HIS A C 16
ATOM 20308 O O . HIS A 1 15 ? 2.927 1.582 -8.437 1.00 0.00 15 HIS A O 16
ATOM 20322 N N . ALA A 1 16 ? 3.391 2.801 -10.284 1.00 0.00 16 ALA A N 16
ATOM 20323 C CA . ALA A 1 16 ? 1.998 2.955 -10.668 1.00 0.00 16 ALA A CA 16
ATOM 20324 C C . ALA A 1 16 ? 1.425 1.588 -11.048 1.00 0.00 16 ALA A C 16
ATOM 20325 O O . ALA A 1 16 ? 0.217 1.371 -10.959 1.00 0.00 16 ALA A O 16
ATOM 20332 N N . ARG A 1 17 ? 2.318 0.702 -11.464 1.00 0.00 17 ARG A N 16
ATOM 20333 C CA . ARG A 1 17 ? 1.916 -0.638 -11.858 1.00 0.00 17 ARG A CA 16
ATOM 20334 C C . ARG A 1 17 ? 1.221 -1.347 -10.693 1.00 0.00 17 ARG A C 16
ATOM 20335 O O . ARG A 1 17 ? 0.030 -1.648 -10.767 1.00 0.00 17 ARG A O 16
ATOM 20356 N N . PRO A 1 18 ? 2.014 -1.599 -9.618 1.00 0.00 18 PRO A N 16
ATOM 20357 C CA . PRO A 1 18 ? 1.488 -2.267 -8.440 1.00 0.00 18 PRO A CA 16
ATOM 20358 C C . PRO A 1 18 ? 0.614 -1.318 -7.617 1.00 0.00 18 PRO A C 16
ATOM 20359 O O . PRO A 1 18 ? -0.501 -1.671 -7.234 1.00 0.00 18 PRO A O 16
ATOM 20370 N N . ALA A 1 19 ? 1.153 -0.134 -7.368 1.00 0.00 19 ALA A N 16
ATOM 20371 C CA . ALA A 1 19 ? 0.437 0.868 -6.596 1.00 0.00 19 ALA A CA 16
ATOM 20372 C C . ALA A 1 19 ? -1.029 0.890 -7.035 1.00 0.00 19 ALA A C 16
ATOM 20373 O O . ALA A 1 19 ? -1.912 1.215 -6.244 1.00 0.00 19 ALA A O 16
ATOM 20380 N N . THR A 1 20 ? -1.242 0.540 -8.295 1.00 0.00 20 THR A N 16
ATOM 20381 C CA . THR A 1 20 ? -2.586 0.515 -8.848 1.00 0.00 20 THR A CA 16
ATOM 20382 C C . THR A 1 20 ? -3.393 -0.631 -8.236 1.00 0.00 20 THR A C 16
ATOM 20383 O O . THR A 1 20 ? -4.462 -0.409 -7.668 1.00 0.00 20 THR A O 16
ATOM 20394 N N . MET A 1 21 ? -2.853 -1.833 -8.373 1.00 0.00 21 MET A N 16
ATOM 20395 C CA . MET A 1 21 ? -3.509 -3.014 -7.841 1.00 0.00 21 MET A CA 16
ATOM 20396 C C . MET A 1 21 ? -3.773 -2.866 -6.341 1.00 0.00 21 MET A C 16
ATOM 20397 O O . MET A 1 21 ? -4.873 -3.155 -5.870 1.00 0.00 21 MET A O 16
ATOM 20411 N N . LEU A 1 22 ? -2.748 -2.417 -5.633 1.00 0.00 22 LEU A N 16
ATOM 20412 C CA . LEU A 1 22 ? -2.856 -2.228 -4.197 1.00 0.00 22 LEU A CA 16
ATOM 20413 C C . LEU A 1 22 ? -3.952 -1.201 -3.904 1.00 0.00 22 LEU A C 16
ATOM 20414 O O . LEU A 1 22 ? -4.835 -1.448 -3.083 1.00 0.00 22 LEU A O 16
ATOM 20430 N N . VAL A 1 23 ? -3.860 -0.072 -4.589 1.00 0.00 23 VAL A N 16
ATOM 20431 C CA . VAL A 1 23 ? -4.833 0.993 -4.413 1.00 0.00 23 VAL A CA 16
ATOM 20432 C C . VAL A 1 23 ? -6.215 0.489 -4.832 1.00 0.00 23 VAL A C 16
ATOM 20433 O O . VAL A 1 23 ? -7.211 0.768 -4.165 1.00 0.00 23 VAL A O 16
ATOM 20446 N N . GLN A 1 24 ? -6.233 -0.244 -5.936 1.00 0.00 24 GLN A N 16
ATOM 20447 C CA . GLN A 1 24 ? -7.477 -0.789 -6.453 1.00 0.00 24 GLN A CA 16
ATOM 20448 C C . GLN A 1 24 ? -8.100 -1.746 -5.434 1.00 0.00 24 GLN A C 16
ATOM 20449 O O . GLN A 1 24 ? -9.211 -1.515 -4.958 1.00 0.00 24 GLN A O 16
ATOM 20463 N N . THR A 1 25 ? -7.358 -2.801 -5.131 1.00 0.00 25 THR A N 16
ATOM 20464 C CA . THR A 1 25 ? -7.825 -3.795 -4.178 1.00 0.00 25 THR A CA 16
ATOM 20465 C C . THR A 1 25 ? -8.150 -3.135 -2.836 1.00 0.00 25 THR A C 16
ATOM 20466 O O . THR A 1 25 ? -9.054 -3.574 -2.128 1.00 0.00 25 THR A O 16
ATOM 20477 N N . ALA A 1 26 ? -7.395 -2.091 -2.528 1.00 0.00 26 ALA A N 16
ATOM 20478 C CA . ALA A 1 26 ? -7.591 -1.366 -1.284 1.00 0.00 26 ALA A CA 16
ATOM 20479 C C . ALA A 1 26 ? -8.927 -0.623 -1.337 1.00 0.00 26 ALA A C 16
ATOM 20480 O O . ALA A 1 26 ? -9.649 -0.564 -0.342 1.00 0.00 26 ALA A O 16
ATOM 20487 N N . SER A 1 27 ? -9.218 -0.077 -2.508 1.00 0.00 27 SER A N 16
ATOM 20488 C CA . SER A 1 27 ? -10.455 0.659 -2.704 1.00 0.00 27 SER A CA 16
ATOM 20489 C C . SER A 1 27 ? -11.613 -0.314 -2.934 1.00 0.00 27 SER A C 16
ATOM 20490 O O . SER A 1 27 ? -12.692 -0.146 -2.368 1.00 0.00 27 SER A O 16
ATOM 20498 N N . LYS A 1 28 ? -11.350 -1.311 -3.766 1.00 0.00 28 LYS A N 16
ATOM 20499 C CA . LYS A 1 28 ? -12.356 -2.311 -4.078 1.00 0.00 28 LYS A CA 16
ATOM 20500 C C . LYS A 1 28 ? -13.216 -2.567 -2.840 1.00 0.00 28 LYS A C 16
ATOM 20501 O O . LYS A 1 28 ? -14.423 -2.781 -2.950 1.00 0.00 28 LYS A O 16
ATOM 20520 N N . PHE A 1 29 ? -12.563 -2.535 -1.687 1.00 0.00 29 PHE A N 16
ATOM 20521 C CA . PHE A 1 29 ? -13.253 -2.760 -0.428 1.00 0.00 29 PHE A CA 16
ATOM 20522 C C . PHE A 1 29 ? -14.052 -1.522 -0.013 1.00 0.00 29 PHE A C 16
ATOM 20523 O O . PHE A 1 29 ? -14.397 -0.691 -0.850 1.00 0.00 29 PHE A O 16
ATOM 20540 N N . ASP A 1 30 ? -14.323 -1.440 1.282 1.00 0.00 30 ASP A N 16
ATOM 20541 C CA . ASP A 1 30 ? -15.074 -0.319 1.819 1.00 0.00 30 ASP A CA 16
ATOM 20542 C C . ASP A 1 30 ? -14.200 0.444 2.818 1.00 0.00 30 ASP A C 16
ATOM 20543 O O . ASP A 1 30 ? -14.029 1.655 2.698 1.00 0.00 30 ASP A O 16
ATOM 20553 N N . SER A 1 31 ? -13.671 -0.298 3.778 1.00 0.00 31 SER A N 16
ATOM 20554 C CA . SER A 1 31 ? -12.819 0.293 4.797 1.00 0.00 31 SER A CA 16
ATOM 20555 C C . SER A 1 31 ? -11.951 1.391 4.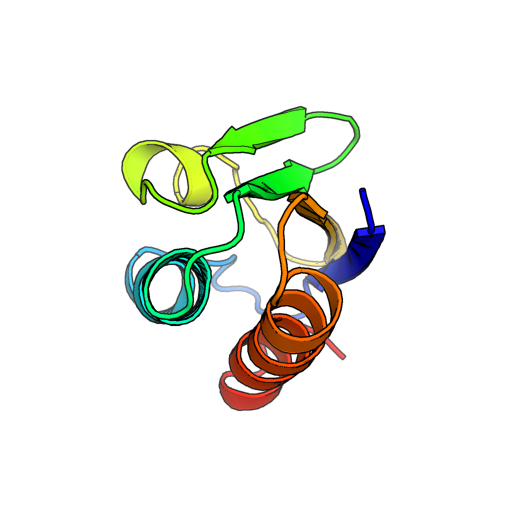180 1.00 0.00 31 SER A C 16
ATOM 20556 O O . SER A 1 31 ? -11.712 1.394 2.973 1.00 0.00 31 SER A O 16
ATOM 20564 N N . ASP A 1 32 ? -11.502 2.297 5.035 1.00 0.00 32 ASP A N 16
ATOM 20565 C CA . ASP A 1 32 ? -10.664 3.397 4.589 1.00 0.00 32 ASP A CA 16
ATOM 20566 C C . ASP A 1 32 ? -9.195 3.044 4.828 1.00 0.00 32 ASP A C 16
ATOM 20567 O O . ASP A 1 32 ? -8.642 3.352 5.882 1.00 0.00 32 ASP A O 16
ATOM 20577 N N . ILE A 1 33 ? -8.604 2.401 3.831 1.00 0.00 33 ILE A N 16
ATOM 20578 C CA . ILE A 1 33 ? -7.209 2.002 3.919 1.00 0.00 33 ILE A CA 16
ATOM 20579 C C . ILE A 1 33 ? -6.319 3.201 3.588 1.00 0.00 33 ILE A C 16
ATOM 20580 O O . ILE A 1 33 ? -6.692 4.053 2.784 1.00 0.00 33 ILE A O 16
ATOM 20596 N N . GLN A 1 34 ? -5.158 3.229 4.226 1.00 0.00 34 GLN A N 16
ATOM 20597 C CA . GLN A 1 34 ? -4.211 4.309 4.009 1.00 0.00 34 GLN A CA 16
ATOM 20598 C C . GLN A 1 34 ? -2.799 3.748 3.821 1.00 0.00 34 GLN A C 16
ATOM 20599 O O . GLN A 1 34 ? -2.441 2.742 4.433 1.00 0.00 34 GLN A O 16
ATOM 20613 N N . LEU A 1 35 ? -2.036 4.421 2.973 1.00 0.00 35 LEU A N 16
ATOM 20614 C CA . LEU A 1 35 ? -0.673 4.003 2.697 1.00 0.00 35 LEU A CA 16
ATOM 20615 C C . LEU A 1 35 ? 0.287 4.784 3.597 1.00 0.00 35 LEU A C 16
ATOM 20616 O O . LEU A 1 35 ? 0.105 5.981 3.814 1.00 0.00 35 LEU A O 16
ATOM 20632 N N . GLU A 1 36 ? 1.290 4.074 4.095 1.00 0.00 36 GLU A N 16
ATOM 20633 C CA . GLU A 1 36 ? 2.279 4.686 4.966 1.00 0.00 36 GLU A CA 16
ATOM 20634 C C . GLU A 1 36 ? 3.684 4.215 4.587 1.00 0.00 36 GLU A C 16
ATOM 20635 O O . GLU A 1 36 ? 3.859 3.094 4.113 1.00 0.00 36 GLU A O 16
ATOM 20648 N N . TYR A 1 37 ? 4.649 5.095 4.809 1.00 0.00 37 TYR A N 16
ATOM 20649 C CA . TYR A 1 37 ? 6.033 4.783 4.497 1.00 0.00 37 TYR A CA 16
ATOM 20650 C C . TYR A 1 37 ? 6.990 5.611 5.357 1.00 0.00 37 TYR A C 16
ATOM 20651 O O . TYR A 1 37 ? 7.145 6.812 5.139 1.00 0.00 37 TYR A O 16
ATOM 20669 N N . ASN A 1 38 ? 7.606 4.937 6.317 1.00 0.00 38 ASN A N 16
ATOM 20670 C CA . ASN A 1 38 ? 8.543 5.596 7.211 1.00 0.00 38 ASN A CA 16
ATOM 20671 C C . ASN A 1 38 ? 7.890 6.852 7.792 1.00 0.00 38 ASN A C 16
ATOM 20672 O O . ASN A 1 38 ? 8.472 7.935 7.750 1.00 0.00 38 ASN A O 16
ATOM 20683 N N . GLY A 1 39 ? 6.689 6.666 8.320 1.00 0.00 39 GLY A N 16
ATOM 20684 C CA . GLY A 1 39 ? 5.951 7.770 8.909 1.00 0.00 39 GLY A CA 16
ATOM 20685 C C . GLY A 1 39 ? 5.281 8.620 7.828 1.00 0.00 39 GLY A C 16
ATOM 20686 O O . GLY A 1 39 ? 4.630 9.619 8.133 1.00 0.00 39 GLY A O 16
ATOM 20690 N N . LYS A 1 40 ? 5.464 8.194 6.587 1.00 0.00 40 LYS A N 16
ATOM 20691 C CA . LYS A 1 40 ? 4.886 8.904 5.459 1.00 0.00 40 LYS A CA 16
ATOM 20692 C C . LYS A 1 40 ? 3.565 8.239 5.067 1.00 0.00 40 LYS A C 16
ATOM 20693 O O . LYS A 1 40 ? 3.542 7.348 4.218 1.00 0.00 40 LYS A O 16
ATOM 20712 N N . LYS A 1 41 ? 2.497 8.697 5.701 1.00 0.00 41 LYS A N 16
ATOM 20713 C CA . LYS A 1 41 ? 1.175 8.158 5.429 1.00 0.00 41 LYS A CA 16
ATOM 20714 C C . LYS A 1 41 ? 0.535 8.943 4.282 1.00 0.00 41 LYS A C 16
ATOM 20715 O O . LYS A 1 41 ? 0.779 10.140 4.132 1.00 0.00 41 LYS A O 16
ATOM 20734 N N . VAL A 1 42 ? -0.269 8.237 3.502 1.00 0.00 42 VAL A N 16
ATOM 20735 C CA . VAL A 1 42 ? -0.946 8.853 2.372 1.00 0.00 42 VAL A CA 16
ATOM 20736 C C . VAL A 1 42 ? -2.268 8.126 2.118 1.00 0.00 42 VAL A C 16
ATOM 20737 O O . VAL A 1 42 ? -2.737 7.367 2.965 1.00 0.00 42 VAL A O 16
ATOM 20750 N N . ASN A 1 43 ? -2.833 8.384 0.948 1.00 0.00 43 ASN A N 16
ATOM 20751 C CA . ASN A 1 43 ? -4.092 7.764 0.570 1.00 0.00 43 ASN A CA 16
ATOM 20752 C C . ASN A 1 43 ? -3.810 6.522 -0.277 1.00 0.00 43 ASN A C 16
ATOM 20753 O O . ASN A 1 43 ? -3.273 6.627 -1.379 1.00 0.00 43 ASN A O 16
ATOM 20764 N N . LEU A 1 44 ? -4.184 5.375 0.270 1.00 0.00 44 LEU A N 16
ATOM 20765 C CA . LEU A 1 44 ? -3.979 4.114 -0.423 1.00 0.00 44 LEU A CA 16
ATOM 20766 C C . LEU A 1 44 ? -5.026 3.968 -1.530 1.00 0.00 44 LEU A C 16
ATOM 20767 O O . LEU A 1 44 ? -5.267 2.865 -2.019 1.00 0.00 44 LEU A O 16
ATOM 20783 N N . LYS A 1 45 ? -5.619 5.095 -1.891 1.00 0.00 45 LYS A N 16
ATOM 20784 C CA . LYS A 1 45 ? -6.635 5.106 -2.930 1.00 0.00 45 LYS A CA 16
ATOM 20785 C C . LYS A 1 45 ? -6.168 5.997 -4.083 1.00 0.00 45 LYS A C 16
ATOM 20786 O O . LYS A 1 45 ? -6.914 6.232 -5.033 1.00 0.00 45 LYS A O 16
ATOM 20805 N N . SER A 1 46 ? -4.936 6.469 -3.963 1.00 0.00 46 SER A N 16
ATOM 20806 C CA . SER A 1 46 ? -4.360 7.328 -4.984 1.00 0.00 46 SER A CA 16
ATOM 20807 C C . SER A 1 46 ? -2.950 6.852 -5.336 1.00 0.00 46 SER A C 16
ATOM 20808 O O . SER A 1 46 ? -2.211 6.395 -4.466 1.00 0.00 46 SER A O 16
ATOM 20816 N N . ILE A 1 47 ? -2.619 6.975 -6.613 1.00 0.00 47 ILE A N 16
ATOM 20817 C CA . ILE A 1 47 ? -1.311 6.564 -7.091 1.00 0.00 47 ILE A CA 16
ATOM 20818 C C . ILE A 1 47 ? -0.308 7.696 -6.861 1.00 0.00 47 ILE A C 16
ATOM 20819 O O . ILE A 1 47 ? 0.739 7.488 -6.250 1.00 0.00 47 ILE A O 16
ATOM 20835 N N . MET A 1 48 ? -0.665 8.869 -7.361 1.00 0.00 48 MET A N 16
ATOM 20836 C CA . MET A 1 48 ? 0.191 10.035 -7.217 1.00 0.00 48 MET A CA 16
ATOM 20837 C C . MET A 1 48 ? 0.886 10.041 -5.854 1.00 0.00 48 MET A C 16
ATOM 20838 O O . MET A 1 48 ? 2.008 10.528 -5.728 1.00 0.00 48 MET A O 16
ATOM 20852 N N . GLY A 1 49 ? 0.191 9.492 -4.869 1.00 0.00 49 GLY A N 16
ATOM 20853 C CA . GLY A 1 49 ? 0.728 9.427 -3.521 1.00 0.00 49 GLY A CA 16
ATOM 20854 C C . GLY A 1 49 ? 1.616 8.195 -3.342 1.00 0.00 49 GLY A C 16
ATOM 20855 O O . GLY A 1 49 ? 2.773 8.312 -2.942 1.00 0.00 49 GLY A O 16
ATOM 20859 N N . VAL A 1 50 ? 1.042 7.042 -3.649 1.00 0.00 50 VAL A N 16
ATOM 20860 C CA . VAL A 1 50 ? 1.768 5.789 -3.529 1.00 0.00 50 VAL A CA 16
ATOM 20861 C C . VAL A 1 50 ? 3.037 5.855 -4.381 1.00 0.00 50 VAL A C 16
ATOM 20862 O O . VAL A 1 50 ? 4.049 5.245 -4.043 1.00 0.00 50 VAL A O 16
ATOM 20875 N N . MET A 1 51 ? 2.940 6.602 -5.472 1.00 0.00 51 MET A N 16
ATOM 20876 C CA . MET A 1 51 ? 4.067 6.756 -6.375 1.00 0.00 51 MET A CA 16
ATOM 20877 C C . MET A 1 51 ? 5.103 7.724 -5.800 1.00 0.00 51 MET A C 16
ATOM 20878 O O . MET A 1 51 ? 6.295 7.424 -5.780 1.00 0.00 51 MET A O 16
ATOM 20892 N N . SER A 1 52 ? 4.609 8.867 -5.347 1.00 0.00 52 SER A N 16
ATOM 20893 C CA . SER A 1 52 ? 5.477 9.882 -4.773 1.00 0.00 52 SER A CA 16
ATOM 20894 C C . SER A 1 52 ? 5.922 9.457 -3.372 1.00 0.00 52 SER A C 16
ATOM 20895 O O . SER A 1 52 ? 6.604 10.211 -2.678 1.00 0.00 52 SER A O 16
ATOM 20903 N N . LEU A 1 53 ? 5.519 8.252 -2.997 1.00 0.00 53 LEU A N 16
ATOM 20904 C CA . LEU A 1 53 ? 5.868 7.719 -1.691 1.00 0.00 53 LEU A CA 16
ATOM 20905 C C . LEU A 1 53 ? 7.278 7.129 -1.746 1.00 0.00 53 LEU A C 16
ATOM 20906 O O . LEU A 1 53 ? 7.731 6.501 -0.790 1.00 0.00 53 LEU A O 16
ATOM 20922 N N . GLY A 1 54 ? 7.936 7.353 -2.875 1.00 0.00 54 GLY A N 16
ATOM 20923 C CA . GLY A 1 54 ? 9.286 6.852 -3.067 1.00 0.00 54 GLY A CA 16
ATOM 20924 C C . GLY A 1 54 ? 9.461 5.482 -2.409 1.00 0.00 54 GLY A C 16
ATOM 20925 O O . GLY A 1 54 ? 10.436 5.252 -1.695 1.00 0.00 54 GLY A O 16
ATOM 20929 N N . VAL A 1 55 ? 8.502 4.607 -2.673 1.00 0.00 55 VAL A N 16
ATOM 20930 C CA . VAL A 1 55 ? 8.537 3.265 -2.117 1.00 0.00 55 VAL A CA 16
ATOM 20931 C C . VAL A 1 55 ? 9.754 2.521 -2.669 1.00 0.00 55 VAL A C 16
ATOM 20932 O O . VAL A 1 55 ? 9.609 1.507 -3.350 1.00 0.00 55 VAL A O 16
ATOM 20945 N N . GLY A 1 56 ? 10.926 3.054 -2.357 1.00 0.00 56 GLY A N 16
ATOM 20946 C CA . GLY A 1 56 ? 12.168 2.452 -2.813 1.00 0.00 56 GLY A CA 16
ATOM 20947 C C . GLY A 1 56 ? 12.380 1.078 -2.173 1.00 0.00 56 GLY A C 16
ATOM 20948 O O . GLY A 1 56 ? 11.674 0.711 -1.235 1.00 0.00 56 GLY A O 16
ATOM 20952 N N . LYS A 1 57 ? 13.354 0.356 -2.707 1.00 0.00 57 LYS A N 16
ATOM 20953 C CA . LYS A 1 57 ? 13.668 -0.969 -2.200 1.00 0.00 57 LYS A CA 16
ATOM 20954 C C . LYS A 1 57 ? 14.324 -0.841 -0.824 1.00 0.00 57 LYS A C 16
ATOM 20955 O O . LYS A 1 57 ? 14.851 0.215 -0.480 1.00 0.00 57 LYS A O 16
ATOM 20974 N N . ASP A 1 58 ? 14.271 -1.932 -0.074 1.00 0.00 58 ASP A N 16
ATOM 20975 C CA . ASP A 1 58 ? 14.854 -1.956 1.256 1.00 0.00 58 ASP A CA 16
ATOM 20976 C C . ASP A 1 58 ? 14.104 -0.970 2.154 1.00 0.00 58 ASP A C 16
ATOM 20977 O O . ASP A 1 58 ? 14.484 -0.760 3.305 1.00 0.00 58 ASP A O 16
ATOM 20987 N N . ALA A 1 59 ? 13.051 -0.392 1.595 1.00 0.00 59 ALA A N 16
ATOM 20988 C CA . ALA A 1 59 ? 12.244 0.567 2.331 1.00 0.00 59 ALA A CA 16
ATOM 20989 C C . ALA A 1 59 ? 11.020 -0.143 2.912 1.00 0.00 59 ALA A C 16
ATOM 20990 O O . ALA A 1 59 ? 10.392 -0.958 2.237 1.00 0.00 59 ALA A O 16
ATOM 20997 N N . GLU A 1 60 ? 10.717 0.192 4.158 1.00 0.00 60 GLU A N 16
ATOM 20998 C CA . GLU A 1 60 ? 9.579 -0.403 4.837 1.00 0.00 60 GLU A CA 16
ATOM 20999 C C . GLU A 1 60 ? 8.356 0.508 4.722 1.00 0.00 60 GLU A C 16
ATOM 21000 O O . GLU A 1 60 ? 8.402 1.668 5.126 1.00 0.00 60 GLU A O 16
ATOM 21013 N N . ILE A 1 61 ? 7.291 -0.052 4.170 1.00 0.00 61 ILE A N 16
ATOM 21014 C CA . ILE A 1 61 ? 6.056 0.695 3.997 1.00 0.00 61 ILE A CA 16
ATOM 21015 C C . ILE A 1 61 ? 4.979 0.112 4.912 1.00 0.00 61 ILE A C 16
ATOM 21016 O O . ILE A 1 61 ? 5.186 -0.927 5.538 1.00 0.00 61 ILE A O 16
ATOM 21032 N N . THR A 1 62 ? 3.850 0.805 4.961 1.00 0.00 62 THR A N 16
ATOM 21033 C CA . THR A 1 62 ? 2.740 0.368 5.790 1.00 0.00 62 THR A CA 16
ATOM 21034 C C . THR A 1 62 ? 1.410 0.813 5.178 1.00 0.00 62 THR A C 16
ATOM 21035 O O . THR A 1 62 ? 1.367 1.774 4.412 1.00 0.00 62 THR A O 16
ATOM 21046 N N . ILE A 1 63 ? 0.359 0.092 5.538 1.00 0.00 63 ILE A N 16
ATOM 21047 C CA . ILE A 1 63 ? -0.969 0.400 5.033 1.00 0.00 63 ILE A CA 16
ATOM 21048 C C . ILE A 1 63 ? -1.983 0.284 6.173 1.00 0.00 63 ILE A C 16
ATOM 21049 O O . ILE A 1 63 ? -1.959 -0.682 6.933 1.00 0.00 63 ILE A O 16
ATOM 21065 N N . TYR A 1 64 ? -2.850 1.282 6.254 1.00 0.00 64 TYR A N 16
ATOM 21066 C CA . TYR A 1 64 ? -3.871 1.303 7.288 1.00 0.00 64 TYR A CA 16
ATOM 21067 C C . TYR A 1 64 ? -5.251 0.996 6.703 1.00 0.00 64 TYR A C 16
ATOM 21068 O O . TYR A 1 64 ? -5.466 1.143 5.501 1.00 0.00 64 TYR A O 16
ATOM 21086 N N . ALA A 1 65 ? -6.150 0.574 7.579 1.00 0.00 65 ALA A N 16
ATOM 21087 C CA . ALA A 1 65 ? -7.503 0.245 7.165 1.00 0.00 65 ALA A CA 16
ATOM 21088 C C . ALA A 1 65 ? -8.450 0.402 8.357 1.00 0.00 65 ALA A C 16
ATOM 21089 O O . ALA A 1 65 ? -8.264 -0.237 9.391 1.00 0.00 65 ALA A O 16
ATOM 21096 N N . ASP A 1 66 ? -9.445 1.257 8.171 1.00 0.00 66 ASP A N 16
ATOM 21097 C CA . ASP A 1 66 ? -10.422 1.506 9.218 1.00 0.00 66 ASP A CA 16
ATOM 21098 C C . ASP A 1 66 ? -11.831 1.400 8.632 1.00 0.00 66 ASP A C 16
ATOM 21099 O O . ASP A 1 66 ? -12.338 2.358 8.051 1.00 0.00 66 ASP A O 16
ATOM 21109 N N . GLY A 1 67 ? -12.422 0.227 8.803 1.00 0.00 67 GLY A N 16
ATOM 21110 C CA . GLY A 1 67 ? -13.763 -0.016 8.298 1.00 0.00 67 GLY A CA 16
ATOM 21111 C C . GLY A 1 67 ? -14.314 -1.344 8.823 1.00 0.00 67 GLY A C 16
ATOM 21112 O O . GLY A 1 67 ? -13.973 -1.769 9.925 1.00 0.00 67 GLY A O 16
ATOM 21116 N N . SER A 1 68 ? -15.158 -1.961 8.008 1.00 0.00 68 SER A N 16
ATOM 21117 C CA . SER A 1 68 ? -15.759 -3.230 8.377 1.00 0.00 68 SER A CA 16
ATOM 21118 C C . SER A 1 68 ? -14.942 -4.386 7.796 1.00 0.00 68 SER A C 16
ATOM 21119 O O . SER A 1 68 ? -15.000 -5.506 8.299 1.00 0.00 68 SER A O 16
ATOM 21127 N N . ASP A 1 69 ? -14.198 -4.073 6.745 1.00 0.00 69 ASP A N 16
ATOM 21128 C CA . ASP A 1 69 ? -13.369 -5.070 6.090 1.00 0.00 69 ASP A CA 16
ATOM 21129 C C . ASP A 1 69 ? -11.901 -4.658 6.198 1.00 0.00 69 ASP A C 16
ATOM 21130 O O . ASP A 1 69 ? -11.029 -5.293 5.608 1.00 0.00 69 ASP A O 16
ATOM 21140 N N . GLU A 1 70 ? -11.672 -3.595 6.955 1.00 0.00 70 GLU A N 16
ATOM 21141 C CA . GLU A 1 70 ? -10.323 -3.089 7.148 1.00 0.00 70 GLU A CA 16
ATOM 21142 C C . GLU A 1 70 ? -9.321 -4.245 7.165 1.00 0.00 70 GLU A C 16
ATOM 21143 O O . GLU A 1 70 ? -8.320 -4.214 6.452 1.00 0.00 70 GLU A O 16
ATOM 21156 N N . SER A 1 71 ? -9.625 -5.237 7.990 1.00 0.00 71 SER A N 16
ATOM 21157 C CA . SER A 1 71 ? -8.762 -6.401 8.110 1.00 0.00 71 SER A CA 16
ATOM 21158 C C . SER A 1 71 ? -8.688 -7.138 6.771 1.00 0.00 71 SER A C 16
ATOM 21159 O O . SER A 1 71 ? -7.608 -7.537 6.338 1.00 0.00 71 SER A O 16
ATOM 21167 N N . ASP A 1 72 ? -9.849 -7.294 6.153 1.00 0.00 72 ASP A N 16
ATOM 21168 C CA . ASP A 1 72 ? -9.929 -7.975 4.872 1.00 0.00 72 ASP A CA 16
ATOM 21169 C C . ASP A 1 72 ? -9.153 -7.174 3.824 1.00 0.00 72 ASP A C 16
ATOM 21170 O O . ASP A 1 72 ? -8.549 -7.750 2.920 1.00 0.00 72 ASP A O 16
ATOM 21180 N N . ALA A 1 73 ? -9.193 -5.859 3.982 1.00 0.00 73 ALA A N 16
ATOM 21181 C CA . ALA A 1 73 ? -8.501 -4.974 3.060 1.00 0.00 73 ALA A CA 16
ATOM 21182 C C . ALA A 1 73 ? -6.991 -5.114 3.263 1.00 0.00 73 ALA A C 16
ATOM 21183 O O . ALA A 1 73 ? -6.221 -5.006 2.310 1.00 0.00 73 ALA A O 16
ATOM 21190 N N . ILE A 1 74 ? -6.613 -5.353 4.510 1.00 0.00 74 ILE A N 16
ATOM 21191 C CA . ILE A 1 74 ? -5.209 -5.508 4.849 1.00 0.00 74 ILE A CA 16
ATOM 21192 C C . ILE A 1 74 ? -4.713 -6.865 4.343 1.00 0.00 74 ILE A C 16
ATOM 21193 O O . ILE A 1 74 ? -3.558 -6.997 3.944 1.00 0.00 74 ILE A O 16
ATOM 21209 N N . GLN A 1 75 ? -5.613 -7.837 4.376 1.00 0.00 75 GLN A N 16
ATOM 21210 C CA . GLN A 1 75 ? -5.282 -9.178 3.925 1.00 0.00 75 GLN A CA 16
ATOM 21211 C C . GLN A 1 75 ? -5.129 -9.205 2.403 1.00 0.00 75 GLN A C 16
ATOM 21212 O O . GLN A 1 75 ? -4.387 -10.025 1.865 1.00 0.00 75 GLN A O 16
ATOM 21226 N N . ALA A 1 76 ? -5.842 -8.296 1.754 1.00 0.00 76 ALA A N 16
ATOM 21227 C CA . ALA A 1 76 ? -5.795 -8.204 0.305 1.00 0.00 76 ALA A CA 16
ATOM 21228 C C . ALA A 1 76 ? -4.512 -7.483 -0.115 1.00 0.00 76 ALA A C 16
ATOM 21229 O O . ALA A 1 76 ? -3.876 -7.863 -1.098 1.00 0.00 76 ALA A O 16
ATOM 21236 N N . ILE A 1 77 ? -4.171 -6.458 0.649 1.00 0.00 77 ILE A N 16
ATOM 21237 C CA . ILE A 1 77 ? -2.976 -5.681 0.370 1.00 0.00 77 ILE A CA 16
ATOM 21238 C C . ILE A 1 77 ? -1.760 -6.610 0.354 1.00 0.00 77 ILE A C 16
ATOM 21239 O O . ILE A 1 77 ? -1.184 -6.866 -0.702 1.00 0.00 77 ILE A O 16
ATOM 21255 N N . SER A 1 78 ? -1.407 -7.089 1.538 1.00 0.00 78 SER A N 16
ATOM 21256 C CA . SER A 1 78 ? -0.270 -7.983 1.674 1.00 0.00 78 SER A CA 16
ATOM 21257 C C . SER A 1 78 ? -0.251 -8.986 0.517 1.00 0.00 78 SER A C 16
ATOM 21258 O O . SER A 1 78 ? 0.816 -9.385 0.054 1.00 0.00 78 SER A O 16
ATOM 21266 N N . ASP A 1 79 ? -1.446 -9.362 0.084 1.00 0.00 79 ASP A N 16
ATOM 21267 C CA . ASP A 1 79 ? -1.581 -10.309 -1.010 1.00 0.00 79 ASP A CA 16
ATOM 21268 C C . ASP A 1 79 ? -1.100 -9.656 -2.307 1.00 0.00 79 ASP A C 16
ATOM 21269 O O . ASP A 1 79 ? -0.323 -10.248 -3.053 1.00 0.00 79 ASP A O 16
ATOM 21279 N N . VAL A 1 80 ? -1.585 -8.445 -2.536 1.00 0.00 80 VAL A N 16
ATOM 21280 C CA . VAL A 1 80 ? -1.217 -7.704 -3.731 1.00 0.00 80 VAL A CA 16
ATOM 21281 C C . VAL A 1 80 ? 0.279 -7.386 -3.686 1.00 0.00 80 VAL A C 16
ATOM 21282 O O . VAL A 1 80 ? 0.960 -7.437 -4.709 1.00 0.00 80 VAL A O 16
ATOM 21295 N N . LEU A 1 81 ? 0.747 -7.063 -2.489 1.00 0.00 81 LEU A N 16
ATOM 21296 C CA . LEU A 1 81 ? 2.150 -6.735 -2.298 1.00 0.00 81 LEU A CA 16
ATOM 21297 C C . LEU A 1 81 ? 3.005 -7.959 -2.633 1.00 0.00 81 LEU A C 16
ATOM 21298 O O . LEU A 1 81 ? 3.956 -7.862 -3.407 1.00 0.00 81 LEU A O 16
ATOM 21314 N N . SER A 1 82 ? 2.636 -9.081 -2.034 1.00 0.00 82 SER A N 16
ATOM 21315 C CA . SER A 1 82 ? 3.358 -10.322 -2.260 1.00 0.00 82 SER A CA 16
ATOM 21316 C C . SER A 1 82 ? 3.021 -10.878 -3.645 1.00 0.00 82 SER A C 16
ATOM 21317 O O . SER A 1 82 ? 3.844 -11.550 -4.266 1.00 0.00 82 SER A O 16
ATOM 21325 N N . LYS A 1 83 ? 1.809 -10.579 -4.090 1.00 0.00 83 LYS A N 16
ATOM 21326 C CA . LYS A 1 83 ? 1.353 -11.041 -5.389 1.00 0.00 83 LYS A CA 16
ATOM 21327 C C . LYS A 1 83 ? 2.319 -10.548 -6.469 1.00 0.00 83 LYS A C 16
ATOM 21328 O O . LYS A 1 83 ? 2.661 -11.291 -7.387 1.00 0.00 83 LYS A O 16
ATOM 21347 N N . GLU A 1 84 ? 2.731 -9.297 -6.321 1.00 0.00 84 GLU A N 16
ATOM 21348 C CA . GLU A 1 84 ? 3.651 -8.696 -7.272 1.00 0.00 84 GLU A CA 16
ATOM 21349 C C . GLU A 1 84 ? 5.091 -9.096 -6.944 1.00 0.00 84 GLU A C 16
ATOM 21350 O O . GLU A 1 84 ? 5.854 -9.467 -7.836 1.00 0.00 84 GLU A O 16
ATOM 21363 N N . GLY A 1 85 ? 5.419 -9.010 -5.664 1.00 0.00 85 GLY A N 16
ATOM 21364 C CA . GLY A 1 85 ? 6.753 -9.360 -5.207 1.00 0.00 85 GLY A CA 16
ATOM 21365 C C . GLY A 1 85 ? 7.541 -8.110 -4.810 1.00 0.00 85 GLY A C 16
ATOM 21366 O O . GLY A 1 85 ? 8.771 -8.114 -4.833 1.00 0.00 85 GLY A O 16
ATOM 21370 N N . LEU A 1 86 ? 6.800 -7.071 -4.453 1.00 0.00 86 LEU A N 16
ATOM 21371 C CA . LEU A 1 86 ? 7.415 -5.817 -4.052 1.00 0.00 86 LEU A CA 16
ATOM 21372 C C . LEU A 1 86 ? 7.940 -5.947 -2.620 1.00 0.00 86 LEU A C 16
ATOM 21373 O O . LEU A 1 86 ? 8.745 -5.131 -2.175 1.00 0.00 86 LEU A O 16
ATOM 21389 N N . THR A 1 87 ? 7.462 -6.979 -1.940 1.00 0.00 87 THR A N 16
ATOM 21390 C CA . THR A 1 87 ? 7.873 -7.227 -0.569 1.00 0.00 87 THR A CA 16
ATOM 21391 C C . THR A 1 87 ? 8.195 -8.708 -0.368 1.00 0.00 87 THR A C 16
ATOM 21392 O O . THR A 1 87 ? 7.852 -9.541 -1.206 1.00 0.00 87 THR A O 16
ATOM 21403 N N . LYS A 1 88 ? 8.851 -8.992 0.747 1.00 0.00 88 LYS A N 16
ATOM 21404 C CA . LYS A 1 88 ? 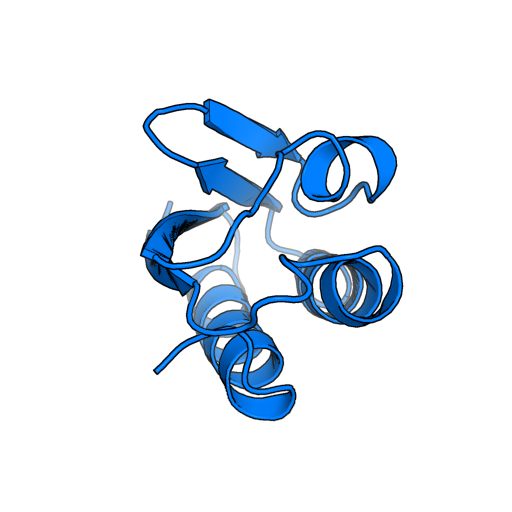9.224 -10.360 1.069 1.00 0.00 88 LYS A CA 16
ATOM 21405 C C . LYS A 1 88 ? 9.667 -11.077 -0.208 1.00 0.00 88 LYS A C 16
ATOM 21406 O O . LYS A 1 88 ? 10.412 -12.054 -0.149 1.00 0.00 88 LYS A O 16
#

Organism: Staphylococcus aureus (NCBI:txid1280)

InterPro domains:
  IPR000032 Phosphocarrier protein HPr-like [PF00381] (4-82)
  IPR000032 Phosphocarrier protein HPr-like [PR00107] (13-29)
  IPR000032 Phosphocarrier protein HPr-like [PR00107] (38-53)
  IPR000032 Phosphocarrier protein HPr-like [PR00107] (53-70)
  IPR000032 Phosphocarrier protein HPr-like [PS51350] (1-88)
  IPR000032 Phosphocarrier protein HPr-like [TIGR01003] (1-81)
  IPR000032 Phosphocarrier protein HPr-like [cd00367] (7-81)
  IPR001020 Phosphotransferase system, HPr histidine phosphorylation site [PS00369] (13-20)
  IPR002114 Phosphotransferase system, HPr serine phosphorylation site [PS00589] (39-54)
  IPR035895 HPr-like superfamily [G3DSA:3.30.1340.10] (1-88)
  IPR035895 HPr-like superfamily [SSF55594] (1-83)
  IPR050399 Phosphocarrier protein HPr [PTHR33705] (1-84)